Protein 6E1J (pdb70)

Organism: Brassica juncea (NCBI:txid3707)

Foldseek 3Di:
DQADDDDDQQDDPDQFAFAEEEACQAQQCPFVQQPFALVLLLVLLLLVVVLQHQEYAHYQQLPDVRSLVSLQVCQQPLLADAPVVRRGGHEYEYEAELDLSSLVSQCVRNVNGPHYEYEYEEAAAPVCCVPPVVHDLVVRLVSLLVSLLSSVVSPHQNYEYEHACLVRHDLVSVLVSVLSNVVSHHQEYEYENNVQPDDQVSLLVSLLSSCVRRPPSVRHAYEYKYAQQPHCQLSNRLSNVLSRHRYYYAYDLQRGYDRGTHHPLSNQVCCVQPCVPPNVNRHYPGQQLSNQVSNVSSCVRSVPDHDQPRPLHHVLLQADAAAVQLVVCVVPVVVPHSDQNSSNNDDCDPLNRYWYALRHDLVSLQSLVVVVVDDDDPVLSVQLVVVSNVVRVVPGTQDPVNSVVSSVD/DADDDDDQQDDPDQFAFAEEEECQAQQCQFVLQPFALVLLLVLLLLVVVQLHQEYAHYQQLPDPRSLQSLLVCLQPLLADADVPRRRGHEYEYEAELDLSSLVSQCVRNVSGPHYEYEYEEAAAPVCCVPPVVHDLVVRLVSLLVSLLSSVVSPDQNYEYEHACLVRHDLVSLLVSVLSNVVSHHQEYEYENNVQDDDQVSLLVSLLSSCVPHPPSVRHAYEYKYAQPPHCQLSNRVSNVLSRHRYYYAYDLQRGYDRGTHHPLSNQVCCVLPVVPPNVNRHYPGQQLSNQVSNVSSCVRSVPDHDQPRPLNHVLNQADEAAVQLQVCVVPVVVPHSDDNSSNNDDADPLRRYWYALRHDLVSLVSLVVVVPDDDDPVVSVVLVVVSNVVRVVPGTQDPVNSVVSVVD

Radius of gyration: 27.34 Å; Cα contacts (8 Å, |Δi|>4): 1871; chains: 2; bounding box: 65×73×79 Å

B-factor: mean 35.26, std 12.71, range [16.57, 109.98]

Secondary structure (DSSP, 8-state):
--SPPPPBTTB-SSTTB-EEEE-IIIIITTSTT----HHHHHHHHHHHHHTT-SEEE---GGG-HHHHHHHHHHHHTGGG--BTTTTB-PEEEEEEESSHHHHHHHHHHHTTSSSEEEEEEEE-SHHIIIIII---HHHHHHHHHHHHHHHHHHT--SEEEEEETGGGS-HHHHHHHHHHHHHHT-SEEEEEETT----HHHHHHHHHHHHHHSTTGGGSEEEEEEB-TTS-HHHHHHHHHHTT--EEEEBGGG--STT-B-BHHHHHHHHHHHHHHHSTT-B----GGGHHHHHHHHHHHH--PPPTT-TTTSTTTT-B-SHHHHHHHHH-GGGT--S-GGGGT----GGGGB-BSTT--HHHHHHHHHHTT----HHHHHHHHHHHHHHTTT-SSB-HHHHHHHHT-/-PPPP-BTTB-SSSSB-EEEE-TTTTGGGSTT----HHHHHHHHHHHHHHT-SEEE---GGG-HHHHHHHHHHHHTGGG---TTT---PEEEEEEESSHHHHHHHHHHHTTSSSEEEEEEEE-SHHIIIIII---HHHHHHHHHHHHHHHHHHT--SEEEEEETGGGS-HHHHHHHHHHHHHHT-SEEEEEETTS---HHHHHHHHHHHHHHSTTGGGSEEEEEEB-TTS-HHHHHHHHHHTT--EEEEBGGG--STT-B-BHHHHHHHHHHHHHHHSTT-B----GGGHHHHHHHHHHHH--PPPTT-TTTSTTTT-B-SHHHHHHHHH-GGGT--S-GGGGTPPPPTTTTB--STT--HHHHHHHHHHTT----HHHHHHHHHHHHHHHTT-SS--HHHHHHHHH-

Solvent-accessible surface area: 28974 Å² total; per-residue (Å²): 172,128,142,38,42,159,47,79,33,34,112,40,74,65,160,29,6,0,8,0,0,0,0,1,0,26,3,0,3,19,1,10,22,0,12,5,61,38,90,43,1,46,75,0,0,96,11,0,15,112,0,55,0,17,0,0,1,0,0,34,3,22,22,28,137,46,3,48,86,6,0,30,54,0,0,104,49,1,0,48,81,51,48,128,140,18,14,6,9,1,1,0,0,0,12,0,76,9,97,114,172,0,0,99,16,0,45,49,0,0,76,86,7,120,58,28,0,0,8,0,34,5,1,1,0,90,50,0,10,137,71,16,56,151,33,74,95,133,84,0,30,90,56,0,8,47,7,0,129,45,0,83,88,40,35,0,116,8,0,1,0,4,0,11,0,0,12,52,16,66,97,70,14,0,8,66,0,0,54,47,0,33,149,10,14,4,22,0,0,4,0,14,0,9,0,1,24,2,0,12,75,38,0,7,134,23,0,122,65,0,58,86,69,7,80,44,3,125,87,11,15,2,0,0,15,0,8,23,13,0,11,2,0,4,2,0,0,3,20,0,2,52,9,18,0,52,0,0,7,0,0,0,1,1,0,0,0,2,1,0,1,0,10,0,1,10,0,1,5,0,6,123,28,30,0,80,144,46,15,61,22,7,69,14,37,6,55,10,141,51,1,21,54,0,1,133,38,0,16,114,42,0,41,7,130,24,17,36,4,4,8,4,10,8,81,12,10,17,22,0,8,8,14,41,16,0,29,0,4,62,80,43,71,41,0,0,18,37,18,52,5,55,59,0,32,30,126,109,40,150,26,51,1,3,26,0,0,23,25,0,15,129,65,0,0,87,23,16,1,122,106,67,67,65,123,39,70,101,138,60,11,62,73,0,27,70,69,0,43,78,43,17,115,144,84,94,90,1,50,49,114,21,0,122,58,10,11,88,97,186,160,36,36,140,46,65,32,37,123,37,77,65,180,48,6,0,8,0,0,1,0,0,0,32,3,0,4,19,1,6,26,0,16,4,69,37,93,43,1,41,88,0,0,95,20,0,15,97,0,55,0,13,0,0,2,0,1,33,3,36,23,23,136,45,2,47,89,7,0,27,56,0,0,105,48,2,0,50,84,69,30,158,126,25,14,6,21,1,1,0,0,0,9,0,83,11,100,116,145,1,0,91,3,0,48,54,0,0,78,86,6,110,47,28,0,0,8,0,32,5,2,0,0,84,51,0,11,131,74,17,58,152,49,67,88,124,84,0,25,97,41,0,9,49,8,0,132,47,0,93,87,38,36,2,115,8,0,1,0,4,0,11,0,0,12,53,14,64,77,71,14,0,8,64,0,0,47,47,0,32,143,11,12,3,24,0,0,4,0,15,0,9,0,2,27,2,0,13,83,35,0,9,117,19,0,146,53,0,53,81,66,8,81,41,3,124,92,14,15,2,0,0,14,0,6,26,12,0,11,3,0,3,2,0,0,2,19,0,3,60,9,23,0,52,0,0,6,0,0,1,1,2,0,0,1,2,2,0,1,0,11,0,1,9,0,1,2,0,5,115,27,27,0,79,147,42,16,70,23,7,79,12,65,6,31,12,156,42,0,29,55,0,0,109,27,0,4,116,40,1,39,11,121,24,16,39,4,4,9,5,6,9,80,12,8,26,30,0,5,8,14,41,19,0,30,0,3,60,81,44,83,41,0,0,17,36,20,53,20,76,66,0,28,32,128,116,54,192,43,42,2,5,26,1,0,23,21,0,16,129,69,2,0,76,18,17,0,158,100,44,69,46,173,26,57,94,133,74,10,75,83,0,28,63,72,0,46,81,34,19,124,143,113,85,85,3,66,60,111,37,0,90,47,24,32,107,116

Sequence (817 aa):
VERWPEYIPNKLPDKNYVRVFDTTTLRDGEQSPGAALTPPQKIEIARQLAKLRVDIMEVGFPVSSEEEFETIQTIAKTVGNEVDEETGYIPVICVIARSKERDIKAAWESVVKYAKRPRIVIFTSTSDIHLKYKLKMTREEVVDMVASSSSIRFAKSLGFEEDIEFGCEDGGRSDKDYICTVFEEAIKAGATTLACPDTVGINMPHEYGKLVRYIKANTPGIDDVIFSAHCHNDLGVATANTIAGICAGARQVEVTINGIGERSGNAPLEEVVMALKCRGAFVMGGVYTRIDTRQIMATSKMVQEYTGLYVQPHKPIVGANCFVHESGIHQDGILKNRSTYEIISPEDVGVVKSQNSGIVLGKLSGRHAVKGRLKELGYEISDEKLNEVFSRFRDLTKQKKRVTDDDLKALVTCERWPEYIPNKLPDKNYVRVFDTTLRDGEQSPGAALTPPQKIEIARQLAKLRVDIMEVGFPVSSEEEFETIQTIAKTVGNEVDEETGYIPVICVIARSKERDIKAAWESVKYAKRPRIVIFTSTSDIHLKYKLKMTREEVVDMVASSSIRRFAKSLGFEDIEFGCEDGGRSDKDYICTVFEEAIKAGATTLACPDTVGINMPHEYGKLVRYIKANTPGIDDVIFSAHCHNDLGVATANTIAGICAGARQVEVTINGIGERSGNAPLEEVVMALKCRGAFVMGGVYTRIDTRQIMATSKMVQEYTGLYVQPHKPIVGANCFVHESGIHQDGILKNRSTYEIISPEDVGVVKSQNSGIVLGKLSGRHAVKGRLKELGYEISDEKLNEVFSRFRDLTKQKKRVTDDDLKALVTC

Nearest PDB structures (foldseek):
  6e1j-assembly1_B  TM=1.001E+00  e=9.977E-76  Brassica juncea
  3rmj-assembly1_B  TM=9.615E-01  e=4.723E-36  Neisseria meningitidis serogroup B
  3rmj-assembly1_A  TM=9.622E-01  e=1.003E-35  Neisseria meningitidis serogroup B
  3eeg-assembly1_B  TM=9.644E-01  e=7.511E-28  Cytophaga hutchinsonii ATCC 33406
  3eeg-assembly1_A  TM=9.611E-01  e=2.883E-27  Cytophaga hutchinsonii ATCC 33406

InterPro domains:
  IPR000891 Pyruvate carboxyltransferase [PF00682] (81-361)
  IPR000891 Pyruvate carboxyltransferase [PS50991] (81-355)
  IPR002034 Alpha-isopropylmalate/homocitrate synthase, conserved site [PS00815] (88-104)
  IPR002034 Alpha-isopropylmalate/homocitrate synthase, conserved site [PS00816] (285-298)
  IPR013785 Aldolase-type TIM barrel [G3DSA:3.20.20.70] (72-367)
  IPR050073 2-IPM synthase/homocitrate synthase-like [PTHR10277] (69-505)
  IPR054691 2-isopropylmalate synthase/homocitrate synthase, post-catalytic domain [PF22617] (375-459)

Structure (mmCIF, N/CA/C/O backbone):
data_6E1J
#
_entry.id   6E1J
#
_cell.length_a   71.749
_cell.length_b   90.277
_cell.length_c   93.975
_cell.angle_alpha   90.00
_cell.angle_beta   107.75
_cell.angle_gamma   90.00
#
_symmetry.space_group_name_H-M   'P 1 21 1'
#
loop_
_entity.id
_entity.type
_entity.pdbx_description
1 polymer '2-isopropylmalate synthase, A genome specific 1'
2 non-polymer 'MANGANESE (II) ION'
3 non-polymer '4-(METHYLSULFANYL)-2-OXOBUTANOIC ACID'
4 non-polymer 'COENZYME A'
5 water water
#
loop_
_atom_site.group_PDB
_atom_site.id
_atom_site.type_symbol
_atom_site.label_atom_id
_atom_site.label_alt_id
_atom_site.label_comp_id
_atom_site.label_asym_id
_atom_site.label_entity_id
_atom_site.label_seq_id
_atom_site.pdbx_PDB_ins_code
_atom_site.Cartn_x
_atom_site.Cartn_y
_atom_site.Cartn_z
_atom_site.occupancy
_atom_site.B_iso_or_equiv
_atom_site.auth_seq_id
_atom_site.auth_comp_id
_atom_site.auth_asym_id
_atom_site.auth_atom_id
_atom_site.pdbx_PDB_model_num
ATOM 1 N N . VAL A 1 64 ? 56.836 27.726 71.214 1.00 84.94 64 VAL A N 1
ATOM 2 C CA . VAL A 1 64 ? 55.510 28.328 71.318 1.00 83.46 64 VAL A CA 1
ATOM 3 C C . VAL A 1 64 ? 54.743 27.707 72.489 1.00 84.74 64 VAL A C 1
ATOM 4 O O . VAL A 1 64 ? 53.572 28.022 72.715 1.00 87.98 64 VAL A O 1
ATOM 8 N N . GLU A 1 65 ? 55.398 26.825 73.245 1.00 80.74 65 GLU A N 1
ATOM 9 C CA . GLU A 1 65 ? 54.750 26.308 74.442 1.00 71.86 65 GLU A CA 1
ATOM 10 C C . GLU A 1 65 ? 55.022 27.161 75.677 1.00 63.95 65 GLU A C 1
ATOM 11 O O . GLU A 1 65 ? 54.153 27.255 76.552 1.00 65.25 65 GLU A O 1
ATOM 17 N N . ARG A 1 66 ? 56.192 27.792 75.777 1.00 52.84 66 ARG A N 1
ATOM 18 C CA . ARG A 1 66 ? 56.462 28.665 76.910 1.00 44.38 66 ARG A CA 1
ATOM 19 C C . ARG A 1 66 ? 55.850 30.039 76.685 1.00 47.57 66 ARG A C 1
ATOM 20 O O . ARG A 1 66 ? 55.905 30.588 75.581 1.00 52.87 66 ARG A O 1
ATOM 28 N N . TRP A 1 67 ? 55.231 30.574 77.736 1.00 37.80 67 TRP A N 1
ATOM 29 C CA . TRP A 1 67 ? 54.728 31.931 77.691 1.00 33.78 67 TRP A CA 1
ATOM 30 C C . TRP A 1 67 ? 55.892 32.922 77.657 1.00 38.31 67 TRP A C 1
ATOM 31 O O . TRP A 1 67 ? 56.914 32.709 78.318 1.00 34.99 67 TRP A O 1
ATOM 42 N N . PRO A 1 68 ? 55.767 34.011 76.903 1.00 43.98 68 PRO A N 1
ATOM 43 C CA . PRO A 1 68 ? 56.834 35.016 76.864 1.00 49.17 68 PRO A CA 1
ATOM 44 C C . PRO A 1 68 ? 56.992 35.714 78.208 1.00 46.99 68 PRO A C 1
ATOM 45 O O . PRO A 1 68 ? 56.102 35.687 79.059 1.00 43.60 68 PRO A O 1
ATOM 49 N N . GLU A 1 69 ? 58.152 36.345 78.390 1.00 46.72 69 GLU A N 1
ATOM 50 C CA . GLU A 1 69 ? 58.352 37.203 79.550 1.00 48.15 69 GLU A CA 1
ATOM 51 C C . GLU A 1 69 ? 57.352 38.357 79.527 1.00 41.77 69 GLU A C 1
ATOM 52 O O . GLU A 1 69 ? 56.983 38.875 78.467 1.00 33.12 69 GLU A O 1
ATOM 58 N N . TYR A 1 70 ? 56.893 38.753 80.705 1.00 31.08 70 TYR A N 1
ATOM 59 C CA . TYR A 1 70 ? 55.849 39.761 80.803 1.00 25.50 70 TYR A CA 1
ATOM 60 C C . TYR A 1 70 ? 56.488 41.134 80.980 1.00 31.92 70 TYR A C 1
ATOM 61 O O . TYR A 1 70 ? 57.246 41.365 81.932 1.00 31.60 70 TYR A O 1
ATOM 70 N N . ILE A 1 71 ? 56.206 42.028 80.044 1.00 24.63 71 ILE A N 1
ATOM 71 C CA . ILE A 1 71 ? 56.618 43.422 80.139 1.00 25.83 71 ILE A CA 1
ATOM 72 C C . ILE A 1 71 ? 55.333 44.222 79.984 1.00 33.04 71 ILE A C 1
ATOM 73 O O . ILE A 1 71 ? 54.573 43.977 79.035 1.00 26.15 71 ILE A O 1
ATOM 78 N N . PRO A 1 72 ? 55.019 45.138 80.902 1.00 32.10 72 PRO A N 1
ATOM 79 C CA . PRO A 1 72 ? 53.699 45.803 80.848 1.00 28.79 72 PRO A CA 1
ATOM 80 C C . PRO A 1 72 ? 53.372 46.446 79.507 1.00 30.54 72 PRO A C 1
ATOM 81 O O . PRO A 1 72 ? 52.257 46.259 79.001 1.00 28.97 72 PRO A O 1
ATOM 85 N N . ASN A 1 73 ? 54.309 47.167 78.895 1.00 27.67 73 ASN A N 1
ATOM 86 C CA . ASN A 1 73 ? 53.995 47.967 77.716 1.00 33.11 73 ASN A CA 1
ATOM 87 C C . ASN A 1 73 ? 54.423 47.339 76.395 1.00 38.15 73 ASN A C 1
ATOM 88 O O . ASN A 1 73 ? 54.232 47.978 75.355 1.00 37.51 73 ASN A O 1
ATOM 93 N N . LYS A 1 74 ? 55.008 46.130 76.395 1.00 31.03 74 LYS A N 1
ATOM 94 C CA . LYS A 1 74 ? 55.495 45.510 75.167 1.00 31.97 74 LYS A CA 1
ATOM 95 C C . LYS A 1 74 ? 54.975 44.082 75.038 1.00 35.24 74 LYS A C 1
ATOM 96 O O . LYS A 1 74 ? 54.636 43.426 76.023 1.00 36.33 74 LYS A O 1
ATOM 102 N N . LEU A 1 75 ? 54.943 43.596 73.802 1.00 30.87 75 LEU A N 1
ATOM 103 C CA . LEU A 1 75 ? 54.541 42.238 73.476 1.00 30.93 75 LEU A CA 1
ATOM 104 C C . LEU A 1 75 ? 55.642 41.558 72.668 1.00 35.42 75 LEU A C 1
ATOM 105 O O . LEU A 1 75 ? 56.465 42.232 72.034 1.00 28.67 75 LEU A O 1
ATOM 110 N N . PRO A 1 76 ? 55.711 40.224 72.687 1.00 34.59 76 PRO A N 1
ATOM 111 C CA . PRO A 1 76 ? 56.859 39.550 72.057 1.00 32.27 76 PRO A CA 1
ATOM 112 C C . PRO A 1 76 ? 56.796 39.520 70.541 1.00 33.91 76 PRO A C 1
ATOM 113 O O . PRO A 1 76 ? 57.822 39.257 69.910 1.00 39.61 76 PRO A O 1
ATOM 117 N N . ASP A 1 77 ? 55.637 39.757 69.931 1.00 34.30 77 ASP A N 1
ATOM 118 C CA . ASP A 1 77 ? 55.553 39.824 68.477 1.00 34.40 77 ASP A CA 1
ATOM 119 C C . ASP A 1 77 ? 54.329 40.647 68.106 1.00 30.11 77 ASP A C 1
ATOM 120 O O . ASP A 1 77 ? 53.504 40.977 68.954 1.00 27.00 77 ASP A O 1
ATOM 125 N N . LYS A 1 78 ? 54.211 40.955 66.813 1.00 39.37 78 LYS A N 1
ATOM 126 C CA . LYS A 1 78 ? 53.161 41.841 66.316 1.00 36.45 78 LYS A CA 1
ATOM 127 C C . LYS A 1 78 ? 51.768 41.207 66.332 1.00 36.98 78 LYS A C 1
ATOM 128 O O . LYS A 1 78 ? 50.786 41.919 66.081 1.00 37.22 78 LYS A O 1
ATOM 134 N N . ASN A 1 79 ? 51.649 39.905 66.627 1.00 31.11 79 ASN A N 1
ATOM 135 C CA . ASN A 1 79 ? 50.378 39.195 66.508 1.00 30.86 79 ASN A CA 1
ATOM 136 C C . ASN A 1 79 ? 49.788 38.736 67.837 1.00 25.87 79 ASN A C 1
ATOM 137 O O . ASN A 1 79 ? 48.607 38.376 67.875 1.00 28.18 79 ASN A O 1
ATOM 142 N N . TYR A 1 80 ? 50.563 38.744 68.918 1.00 29.44 80 TYR A N 1
ATOM 143 C CA . TYR A 1 80 ? 50.053 38.367 70.231 1.00 25.20 80 TYR A CA 1
ATOM 144 C C . TYR A 1 80 ? 48.967 39.337 70.690 1.00 24.65 80 TYR A C 1
ATOM 145 O O . TYR A 1 80 ? 49.171 40.557 70.709 1.00 26.40 80 TYR A O 1
ATOM 154 N N . VAL A 1 81 ? 47.822 38.788 71.097 1.00 25.47 81 VAL A N 1
ATOM 155 C CA . VAL A 1 81 ? 46.710 39.562 71.642 1.00 23.07 81 VAL A CA 1
ATOM 156 C C . VAL A 1 81 ? 46.495 39.113 73.080 1.00 27.68 81 VAL A C 1
ATOM 157 O O . VAL A 1 81 ? 46.202 37.936 73.329 1.00 29.21 81 VAL A O 1
ATOM 161 N N . ARG A 1 82 ? 46.678 40.040 74.023 1.00 25.48 82 ARG A N 1
ATOM 162 C CA . ARG A 1 82 ? 46.448 39.758 75.433 1.00 23.23 82 ARG A CA 1
ATOM 163 C C . ARG A 1 82 ? 44.959 39.647 75.697 1.00 23.57 82 ARG A C 1
ATOM 164 O O . ARG A 1 82 ? 44.176 40.486 75.243 1.00 20.19 82 ARG A O 1
ATOM 172 N N . VAL A 1 83 ? 44.556 38.617 76.429 1.00 22.72 83 VAL A N 1
ATOM 173 C CA . VAL A 1 83 ? 43.163 38.469 76.828 1.00 22.87 83 VAL A CA 1
ATOM 174 C C . VAL A 1 83 ? 43.022 38.934 78.273 1.00 23.58 83 VAL A C 1
ATOM 175 O O . VAL A 1 83 ? 43.644 38.385 79.189 1.00 25.42 83 VAL A O 1
ATOM 179 N N . PHE A 1 84 ? 42.191 39.938 78.457 1.00 22.92 84 PHE A N 1
ATOM 180 C CA . PHE A 1 84 ? 41.933 40.617 79.723 1.00 21.74 84 PHE A CA 1
ATOM 181 C C . PHE A 1 84 ? 40.506 40.240 80.130 1.00 19.04 84 PHE A C 1
ATOM 182 O O . PHE A 1 84 ? 39.534 40.769 79.581 1.00 23.01 84 PHE A O 1
ATOM 190 N N . ASP A 1 85 ? 40.361 39.285 81.042 1.00 18.51 85 ASP A N 1
ATOM 191 C CA . ASP A 1 85 ? 39.027 38.883 81.473 1.00 19.42 85 ASP A CA 1
ATOM 192 C C . ASP A 1 85 ? 38.563 39.773 82.620 1.00 23.66 85 ASP A C 1
ATOM 193 O O . ASP A 1 85 ? 39.281 39.949 83.615 1.00 24.90 85 ASP A O 1
ATOM 198 N N . THR A 1 86 ? 37.353 40.315 82.487 1.00 20.95 86 THR A N 1
ATOM 199 C CA A THR A 1 86 ? 36.798 41.140 83.552 0.76 24.30 86 THR A CA 1
ATOM 200 C CA B THR A 1 86 ? 36.721 41.189 83.469 0.24 24.05 86 THR A CA 1
ATOM 201 C C . THR A 1 86 ? 35.479 40.552 84.055 1.00 26.32 86 THR A C 1
ATOM 202 O O . THR A 1 86 ? 34.589 41.273 84.520 1.00 25.87 86 THR A O 1
ATOM 209 N N . THR A 1 87 ? 35.377 39.222 83.985 1.00 26.21 87 THR A N 1
ATOM 210 C CA . THR A 1 87 ? 34.203 38.529 84.496 1.00 26.96 87 THR A CA 1
ATOM 211 C C . THR A 1 87 ? 33.958 38.878 85.952 1.00 28.98 87 THR A C 1
ATOM 212 O O . THR A 1 87 ? 32.811 39.087 86.361 1.00 29.31 87 THR A O 1
ATOM 216 N N . LEU A 1 88 ? 35.027 38.965 86.747 1.00 22.47 88 LEU A N 1
ATOM 217 C CA . LEU A 1 88 ? 34.890 39.183 88.175 1.00 26.67 88 LEU A CA 1
ATOM 218 C C . LEU A 1 88 ? 34.748 40.651 88.547 1.00 31.55 88 LEU A C 1
ATOM 219 O O . LEU A 1 88 ? 34.737 40.972 89.745 1.00 27.48 88 LEU A O 1
ATOM 224 N N . ARG A 1 89 ? 34.646 41.553 87.574 1.00 32.06 89 ARG A N 1
ATOM 225 C CA . ARG A 1 89 ? 34.380 42.936 87.941 1.00 26.44 89 ARG A CA 1
ATOM 226 C C . ARG A 1 89 ? 33.331 43.546 87.009 1.00 24.73 89 ARG A C 1
ATOM 227 O O . ARG A 1 89 ? 32.215 43.801 87.465 1.00 27.21 89 ARG A O 1
ATOM 235 N N . ASP A 1 90 ? 33.611 43.749 85.716 1.00 21.89 90 ASP A N 1
ATOM 236 C CA . ASP A 1 90 ? 32.553 44.261 84.847 1.00 24.49 90 ASP A CA 1
ATOM 237 C C . ASP A 1 90 ? 31.438 43.231 84.716 1.00 26.12 90 ASP A C 1
ATOM 238 O O . ASP A 1 90 ? 30.256 43.583 84.684 1.00 24.82 90 ASP A O 1
ATOM 243 N N . GLY A 1 91 ? 31.791 41.945 84.692 1.00 22.85 91 GLY A N 1
ATOM 244 C CA . GLY A 1 91 ? 30.762 40.918 84.590 1.00 22.47 91 GLY A CA 1
ATOM 245 C C . GLY A 1 91 ? 29.883 40.860 85.824 1.00 27.18 91 GLY A C 1
ATOM 246 O O . GLY A 1 91 ? 28.659 40.738 85.723 1.00 23.85 91 GLY A O 1
ATOM 247 N N . GLU A 1 92 ? 30.491 40.974 87.004 1.00 24.56 92 GLU A N 1
ATOM 248 C CA . GLU A 1 92 ? 29.718 40.933 88.236 1.00 22.90 92 GLU A CA 1
ATOM 249 C C . GLU A 1 92 ? 28.744 42.110 88.342 1.00 27.33 92 GLU A C 1
ATOM 250 O O . GLU A 1 92 ? 27.711 42.001 89.010 1.00 26.50 92 GLU A O 1
ATOM 256 N N . GLN A 1 93 ? 29.043 43.237 87.696 1.00 26.13 93 GLN A N 1
ATOM 257 C CA . GLN A 1 93 ? 28.121 44.370 87.675 1.00 24.34 93 GLN A CA 1
ATOM 258 C C . GLN A 1 93 ? 26.814 44.073 86.941 1.00 29.53 93 GLN A C 1
ATOM 259 O O . GLN A 1 93 ? 25.940 44.952 86.910 1.00 28.50 93 GLN A O 1
ATOM 265 N N . SER A 1 94 ? 26.655 42.895 86.335 1.00 27.56 94 SER A N 1
ATOM 266 C CA . SER A 1 94 ? 25.362 42.536 85.760 1.00 31.07 94 SER A CA 1
ATOM 267 C C . SER A 1 94 ? 24.305 42.553 86.855 1.00 30.86 94 SER A C 1
ATOM 268 O O . SER A 1 94 ? 24.558 42.040 87.955 1.00 31.11 94 SER A O 1
ATOM 271 N N . PRO A 1 95 ? 23.121 43.141 86.611 1.00 25.77 95 PRO A N 1
ATOM 272 C CA . PRO A 1 95 ? 22.043 43.023 87.594 1.00 27.39 95 PRO A CA 1
ATOM 273 C C . PRO A 1 95 ? 21.819 41.572 87.984 1.00 30.14 95 PRO A C 1
ATOM 274 O O . PRO A 1 95 ? 21.600 40.720 87.117 1.00 28.97 95 PRO A O 1
ATOM 278 N N . GLY A 1 96 ? 21.936 41.277 89.279 1.00 26.76 96 GLY A N 1
ATOM 279 C CA . GLY A 1 96 ? 21.705 39.951 89.798 1.00 23.11 96 GLY A CA 1
ATOM 280 C C . GLY A 1 96 ? 22.901 39.019 89.799 1.00 29.32 96 GLY A C 1
ATOM 281 O O . GLY A 1 96 ? 22.751 37.862 90.200 1.00 38.54 96 GLY A O 1
ATOM 282 N N . ALA A 1 97 ? 24.078 39.466 89.363 1.00 25.23 97 ALA A N 1
ATOM 283 C CA . ALA A 1 97 ? 25.217 38.570 89.211 1.00 27.26 97 ALA A CA 1
ATOM 284 C C . ALA A 1 97 ? 26.205 38.622 90.379 1.00 30.73 97 ALA A C 1
ATOM 285 O O . ALA A 1 97 ? 27.271 38.002 90.296 1.00 36.30 97 ALA A O 1
ATOM 287 N N . ALA A 1 98 ? 25.876 39.320 91.465 1.00 26.93 98 ALA A N 1
ATOM 288 C CA . ALA A 1 98 ? 26.818 39.486 92.573 1.00 32.30 98 ALA A CA 1
ATOM 289 C C . ALA A 1 98 ? 27.270 38.138 93.135 1.00 32.85 98 ALA A C 1
ATOM 290 O O . ALA A 1 98 ? 26.470 37.219 93.316 1.00 36.81 98 ALA A O 1
ATOM 292 N N . LEU A 1 99 ? 28.565 38.022 93.418 1.00 32.11 99 LEU A N 1
ATOM 293 C CA . LEU A 1 99 ? 29.186 36.754 93.785 1.00 30.97 99 LEU A CA 1
ATOM 294 C C . LEU A 1 99 ? 29.694 36.798 95.217 1.00 30.72 99 LEU A C 1
ATOM 295 O O . LEU A 1 99 ? 30.108 37.850 95.709 1.00 27.18 99 LEU A O 1
ATOM 300 N N . THR A 1 100 ? 29.686 35.639 95.881 1.00 29.67 100 THR A N 1
ATOM 301 C CA . THR A 1 100 ? 30.308 35.524 97.193 1.00 27.88 100 THR A CA 1
ATOM 302 C C . THR A 1 100 ? 31.830 35.453 97.060 1.00 33.76 100 THR A C 1
ATOM 303 O O . THR A 1 100 ? 32.350 35.166 95.979 1.00 33.71 100 THR A O 1
ATOM 307 N N . PRO A 1 101 ? 32.573 35.706 98.142 1.00 32.50 101 PRO A N 1
ATOM 308 C CA . PRO A 1 101 ? 34.040 35.621 98.065 1.00 25.63 101 PRO A CA 1
ATOM 309 C C . PRO A 1 101 ? 34.516 34.241 97.634 1.00 26.01 101 PRO A C 1
ATOM 310 O O . PRO A 1 101 ? 35.380 34.153 96.747 1.00 24.99 101 PRO A O 1
ATOM 314 N N . PRO A 1 102 ? 33.993 33.137 98.197 1.00 25.64 102 PRO A N 1
ATOM 315 C CA . PRO A 1 102 ? 34.449 31.831 97.688 1.00 29.22 102 PRO A CA 1
ATOM 316 C C . PRO A 1 102 ? 34.087 31.612 96.234 1.00 31.32 102 PRO A C 1
ATOM 317 O O . PRO A 1 102 ? 34.842 30.938 95.526 1.00 34.21 102 PRO A O 1
ATOM 321 N N . GLN A 1 103 ? 32.975 32.174 95.751 1.00 27.94 103 GLN A N 1
ATOM 322 C CA . GLN A 1 103 ? 32.680 32.049 94.322 1.00 32.75 103 GLN A CA 1
ATOM 323 C C . GLN A 1 103 ? 33.690 32.820 93.480 1.00 27.10 103 GLN A C 1
ATOM 324 O O . GLN A 1 103 ? 34.188 32.301 92.473 1.00 22.48 103 GLN A O 1
ATOM 330 N N . LYS A 1 104 ? 34.021 34.050 93.888 1.00 27.94 104 LYS A N 1
ATOM 331 C CA . LYS A 1 104 ? 35.039 34.825 93.179 1.00 28.37 104 LYS A CA 1
ATOM 332 C C . LYS A 1 104 ? 36.370 34.086 93.146 1.00 28.62 104 LYS A C 1
ATOM 333 O O . LYS A 1 104 ? 36.998 33.957 92.092 1.00 31.58 104 LYS A O 1
ATOM 339 N N . ILE A 1 105 ? 36.824 33.608 94.306 1.00 33.40 105 ILE A N 1
ATOM 340 C CA . ILE A 1 105 ? 38.116 32.937 94.376 1.00 30.89 105 ILE A CA 1
ATOM 341 C C . ILE A 1 105 ? 38.131 31.727 93.449 1.00 32.23 105 ILE A C 1
ATOM 342 O O . ILE A 1 105 ? 39.074 31.523 92.670 1.00 24.79 105 ILE A O 1
ATOM 347 N N . GLU A 1 106 ? 37.065 30.923 93.489 1.00 25.35 106 GLU A N 1
ATOM 348 C CA . GLU A 1 106 ? 37.043 29.728 92.656 1.00 28.07 106 GLU A CA 1
ATOM 349 C C . GLU A 1 106 ? 37.035 30.085 91.174 1.00 30.92 106 GLU A C 1
ATOM 350 O O . GLU A 1 106 ? 37.690 29.415 90.362 1.00 26.27 106 GLU A O 1
ATOM 356 N N . ILE A 1 107 ? 36.307 31.141 90.799 1.00 26.26 107 ILE A N 1
ATOM 357 C CA . ILE A 1 107 ? 36.305 31.561 89.401 1.00 20.71 107 ILE A CA 1
ATOM 358 C C . ILE A 1 107 ? 37.684 32.081 88.997 1.00 27.58 107 ILE A C 1
ATOM 359 O O . ILE A 1 107 ? 38.165 31.816 87.885 1.00 25.74 107 ILE A O 1
ATOM 364 N N . ALA A 1 108 ? 38.356 32.809 89.897 1.00 25.14 108 ALA A N 1
ATOM 365 C CA . ALA A 1 108 ? 39.706 33.282 89.594 1.00 28.30 108 ALA A CA 1
ATOM 366 C C . ALA A 1 108 ? 40.648 32.111 89.329 1.00 26.30 108 ALA A C 1
ATOM 367 O O . ALA A 1 108 ? 41.435 32.129 88.375 1.00 25.55 108 ALA A O 1
ATOM 369 N N . ARG A 1 109 ? 40.569 31.077 90.157 1.00 23.49 109 ARG A N 1
ATOM 370 C CA . ARG A 1 109 ? 41.418 29.911 89.954 1.00 27.47 109 ARG A CA 1
ATOM 371 C C . ARG A 1 109 ? 41.101 29.251 88.621 1.00 31.28 109 ARG A C 1
ATOM 372 O O . ARG A 1 109 ? 42.008 28.788 87.915 1.00 31.43 109 ARG A O 1
ATOM 380 N N . GLN A 1 110 ? 39.820 29.246 88.235 1.00 26.83 110 GLN A N 1
ATOM 381 C CA . GLN A 1 110 ? 39.443 28.652 86.957 1.00 29.30 110 GLN A CA 1
ATOM 382 C C . GLN A 1 110 ? 39.892 29.521 85.787 1.00 31.01 110 GLN A C 1
ATOM 383 O O . GLN A 1 110 ? 40.283 28.990 84.737 1.00 26.30 110 GLN A O 1
ATOM 389 N N . LEU A 1 111 ? 39.856 30.850 85.947 1.00 28.20 111 LEU A N 1
ATOM 390 C CA . LEU A 1 111 ? 40.358 31.723 84.890 1.00 26.65 111 LEU A CA 1
ATOM 391 C C . LEU A 1 111 ? 41.845 31.509 84.662 1.00 30.52 111 LEU A C 1
ATOM 392 O O . LEU A 1 111 ? 42.327 31.661 83.532 1.00 25.36 111 LEU A O 1
ATOM 397 N N . ALA A 1 112 ? 42.588 31.141 85.712 1.00 26.27 112 ALA A N 1
ATOM 398 C CA . ALA A 1 112 ? 44.005 30.869 85.522 1.00 24.20 112 ALA A CA 1
ATOM 399 C C . ALA A 1 112 ? 44.203 29.596 84.703 1.00 24.14 112 ALA A C 1
ATOM 400 O O . ALA A 1 112 ? 45.106 29.528 83.860 1.00 24.78 112 ALA A O 1
ATOM 402 N N . LYS A 1 113 ? 43.348 28.592 84.912 1.00 23.37 113 LYS A N 1
ATOM 403 C CA . LYS A 1 113 ? 43.385 27.393 84.070 1.00 27.04 113 LYS A CA 1
ATOM 404 C C . LYS A 1 113 ? 42.975 27.702 82.636 1.00 23.01 113 LYS A C 1
ATOM 405 O O . LYS A 1 113 ? 43.461 27.063 81.700 1.00 23.44 113 LYS A O 1
ATOM 411 N N . LEU A 1 114 ? 42.051 28.634 82.442 1.00 25.14 114 LEU A N 1
ATOM 412 C CA . LEU A 1 114 ? 41.743 29.066 81.088 1.00 23.44 114 LEU A CA 1
ATOM 413 C C . LEU A 1 114 ? 42.917 29.795 80.431 1.00 27.00 114 LEU A C 1
ATOM 414 O O . LEU A 1 114 ? 42.894 29.989 79.209 1.00 29.12 114 LEU A O 1
ATOM 419 N N . ARG A 1 115 ? 43.929 30.195 81.219 1.00 24.79 115 ARG A N 1
ATOM 420 C CA . ARG A 1 115 ? 45.142 30.896 80.768 1.00 24.95 115 ARG A CA 1
ATOM 421 C C . ARG A 1 115 ? 44.871 32.320 80.277 1.00 26.38 115 ARG A C 1
ATOM 422 O O . ARG A 1 115 ? 45.526 32.784 79.345 1.00 23.28 115 ARG A O 1
ATOM 430 N N . VAL A 1 116 ? 43.924 33.044 80.882 1.00 20.66 116 VAL A N 1
ATOM 431 C CA . VAL A 1 116 ? 43.781 34.461 80.553 1.00 18.56 116 VAL A CA 1
ATOM 432 C C . VAL A 1 116 ? 45.102 35.158 80.875 1.00 30.78 116 VAL A C 1
ATOM 433 O O . VAL A 1 116 ? 45.850 34.733 81.765 1.00 28.13 116 VAL A O 1
ATOM 437 N N . ASP A 1 117 ? 45.417 36.223 80.124 1.00 23.52 117 ASP A N 1
ATOM 438 C CA . ASP A 1 117 ? 46.659 36.931 80.411 1.00 22.87 117 ASP A CA 1
ATOM 439 C C . ASP A 1 117 ? 46.505 37.815 81.637 1.00 26.37 117 ASP A C 1
ATOM 440 O O . ASP A 1 117 ? 47.430 37.932 82.454 1.00 24.59 117 ASP A O 1
ATOM 445 N N . ILE A 1 118 ? 45.343 38.435 81.778 1.00 24.82 118 ILE A N 1
ATOM 446 C CA . ILE A 1 118 ? 45.031 39.311 82.902 1.00 25.76 118 ILE A CA 1
ATOM 447 C C . ILE A 1 118 ? 43.628 38.956 83.370 1.00 26.71 118 ILE A C 1
ATOM 448 O O . ILE A 1 118 ? 42.742 38.704 82.547 1.00 25.93 118 ILE A O 1
ATOM 453 N N . MET A 1 119 ? 43.418 38.917 84.681 1.00 22.44 119 MET A N 1
ATOM 454 C CA . MET A 1 119 ? 42.065 38.845 85.226 1.00 23.74 119 MET A CA 1
ATOM 455 C C . MET A 1 119 ? 41.853 40.074 86.095 1.00 27.39 119 MET A C 1
ATOM 456 O O . MET A 1 119 ? 42.673 40.370 86.974 1.00 27.46 119 MET A O 1
ATOM 461 N N . GLU A 1 120 ? 40.793 40.825 85.810 1.00 20.27 120 GLU A N 1
ATOM 462 C CA . GLU A 1 120 ? 40.415 41.965 86.639 1.00 26.68 120 GLU A CA 1
ATOM 463 C C . GLU A 1 120 ? 39.431 41.440 87.676 1.00 28.27 120 GLU A C 1
ATOM 464 O O . GLU A 1 120 ? 38.344 40.976 87.318 1.00 26.00 120 GLU A O 1
ATOM 470 N N . VAL A 1 121 ? 39.814 41.465 88.960 1.00 24.45 121 VAL A N 1
ATOM 471 C CA . VAL A 1 121 ? 39.091 40.653 89.942 1.00 22.35 121 VAL A CA 1
ATOM 472 C C . VAL A 1 121 ? 38.166 41.462 90.839 1.00 26.59 121 VAL A C 1
ATOM 473 O O . VAL A 1 121 ? 37.489 40.872 91.688 1.00 28.10 121 VAL A O 1
ATOM 477 N N . GLY A 1 122 ? 38.088 42.768 90.681 1.00 24.94 122 GLY A N 1
ATOM 478 C CA . GLY A 1 122 ? 37.120 43.514 91.451 1.00 24.30 122 GLY A CA 1
ATOM 479 C C . GLY A 1 122 ? 37.502 44.974 91.605 1.00 24.33 122 GLY A C 1
ATOM 480 O O . GLY A 1 122 ? 38.451 45.468 90.996 1.00 23.85 122 GLY A O 1
ATOM 481 N N . PHE A 1 123 ? 36.734 45.641 92.465 1.00 26.17 123 PHE A N 1
ATOM 482 C CA . PHE A 1 123 ? 36.742 47.091 92.665 1.00 30.78 123 PHE A CA 1
ATOM 483 C C . PHE A 1 123 ? 37.027 47.323 94.145 1.00 30.88 123 PHE A C 1
ATOM 484 O O . PHE A 1 123 ? 36.090 47.466 94.945 1.00 31.46 123 PHE A O 1
ATOM 492 N N . PRO A 1 124 ? 38.302 47.374 94.554 1.00 24.15 124 PRO A N 1
ATOM 493 C CA . PRO A 1 124 ? 38.616 47.233 95.991 1.00 29.69 124 PRO A CA 1
ATOM 494 C C . PRO A 1 124 ? 38.091 48.355 96.876 1.00 29.00 124 PRO A C 1
ATOM 495 O O . PRO A 1 124 ? 37.828 48.114 98.059 1.00 30.42 124 PRO A O 1
ATOM 499 N N . VAL A 1 125 ? 37.906 49.571 96.362 1.00 29.33 125 VAL A N 1
ATOM 500 C CA . VAL A 1 125 ? 37.355 50.603 97.229 1.00 28.03 125 VAL A CA 1
ATOM 501 C C . VAL A 1 125 ? 35.899 50.315 97.566 1.00 31.09 125 VAL A C 1
ATOM 502 O O . VAL A 1 125 ? 35.363 50.891 98.519 1.00 31.72 125 VAL A O 1
ATOM 506 N N . SER A 1 126 ? 35.260 49.402 96.829 1.00 32.69 126 SER A N 1
ATOM 507 C CA . SER A 1 126 ? 33.810 49.252 96.900 1.00 31.44 126 SER A CA 1
ATOM 508 C C . SER A 1 126 ? 33.341 48.813 98.284 1.00 29.66 126 SER A C 1
ATOM 509 O O . SER A 1 126 ? 32.305 49.279 98.770 1.00 27.22 126 SER A O 1
ATOM 512 N N . SER A 1 127 ? 34.066 47.901 98.922 1.00 32.04 127 SER A N 1
ATOM 513 C CA . SER A 1 127 ? 33.638 47.399 100.219 1.00 27.75 127 SER A CA 1
ATOM 514 C C . SER A 1 127 ? 34.811 46.696 100.872 1.00 29.55 127 SER A C 1
ATOM 515 O O . SER A 1 127 ? 35.771 46.305 100.202 1.00 31.98 127 SER A O 1
ATOM 518 N N . GLU A 1 128 ? 34.721 46.534 102.192 1.00 23.76 128 GLU A N 1
ATOM 519 C CA . GLU A 1 128 ? 35.744 45.768 102.888 1.00 28.04 128 GLU A CA 1
ATOM 520 C C . GLU A 1 128 ? 35.782 44.328 102.378 1.00 33.15 128 GLU A C 1
ATOM 521 O O . GLU A 1 128 ? 36.860 43.751 102.212 1.00 38.84 128 GLU A O 1
ATOM 527 N N . GLU A 1 129 ? 34.618 43.749 102.071 1.00 32.94 129 GLU A N 1
ATOM 528 C CA . GLU A 1 129 ? 34.589 42.369 101.592 1.00 35.82 129 GLU A CA 1
ATOM 529 C C . GLU A 1 129 ? 35.293 42.229 100.245 1.00 36.78 129 GLU A C 1
ATOM 530 O O . GLU A 1 129 ? 36.042 41.266 100.020 1.00 37.43 129 GLU A O 1
ATOM 536 N N . GLU A 1 130 ? 35.050 43.167 99.328 1.00 32.69 130 GLU A N 1
ATOM 537 C CA . GLU A 1 130 ? 35.742 43.124 98.046 1.00 32.89 130 GLU A CA 1
ATOM 538 C C . GLU A 1 130 ? 37.247 43.263 98.247 1.00 30.08 130 GLU A C 1
ATOM 539 O O . GLU A 1 130 ? 38.035 42.527 97.641 1.00 29.51 130 GLU A O 1
ATOM 545 N N . PHE A 1 131 ? 37.655 44.178 99.129 1.00 24.55 131 PHE A N 1
ATOM 546 C CA . PHE A 1 131 ? 39.068 44.371 99.439 1.00 27.33 131 PHE A CA 1
ATOM 547 C C . PHE A 1 131 ? 39.725 43.067 99.891 1.00 27.72 131 PHE A C 1
ATOM 548 O O . PHE A 1 131 ? 40.806 42.701 99.408 1.00 24.17 131 PHE A O 1
ATOM 556 N N . GLU A 1 132 ? 39.084 42.347 100.809 1.00 22.32 132 GLU A N 1
ATOM 557 C CA . GLU A 1 132 ? 39.689 41.130 101.354 1.00 28.66 132 GLU A CA 1
ATOM 558 C C . GLU A 1 132 ? 39.710 40.003 100.324 1.00 28.64 132 GLU A C 1
ATOM 559 O O . GLU A 1 132 ? 40.671 39.224 100.263 1.00 27.76 132 GLU A O 1
ATOM 565 N N . THR A 1 133 ? 38.642 39.878 99.530 1.00 27.39 133 THR A N 1
ATOM 566 C CA . THR A 1 133 ? 38.618 38.856 98.492 1.00 22.72 133 THR A CA 1
ATOM 567 C C . THR A 1 133 ? 39.760 39.063 97.513 1.00 26.16 133 THR A C 1
ATOM 568 O O . THR A 1 133 ? 40.469 38.112 97.154 1.00 27.10 133 THR A O 1
ATOM 572 N N . ILE A 1 134 ? 39.980 40.316 97.114 1.00 23.42 134 ILE A N 1
ATOM 573 C CA . ILE A 1 134 ? 41.039 40.644 96.165 1.00 21.29 134 ILE A CA 1
ATOM 574 C C . ILE A 1 134 ? 42.404 40.321 96.749 1.00 26.56 134 ILE A C 1
ATOM 575 O O . ILE A 1 134 ? 43.259 39.738 96.071 1.00 28.45 134 ILE A O 1
ATOM 580 N N . GLN A 1 135 ? 42.631 40.689 98.016 1.00 23.21 135 GLN A N 1
ATOM 581 C CA . GLN A 1 135 ? 43.872 40.314 98.685 1.00 29.97 135 GLN A CA 1
ATOM 582 C C . GLN A 1 135 ? 44.108 38.807 98.616 1.00 30.01 135 GLN A C 1
ATOM 583 O O . GLN A 1 135 ? 45.208 38.356 98.276 1.00 29.79 135 GLN A O 1
ATOM 589 N N . THR A 1 136 ? 43.089 38.009 98.953 1.00 28.03 136 THR A N 1
ATOM 590 C CA . THR A 1 136 ? 43.259 36.557 98.920 1.00 29.75 136 THR A CA 1
ATOM 591 C C . THR A 1 136 ? 43.642 36.090 97.527 1.00 28.31 136 THR A C 1
ATOM 592 O O . THR A 1 136 ? 44.602 35.330 97.358 1.00 29.61 136 THR A O 1
ATOM 596 N N . ILE A 1 137 ? 42.894 36.531 96.511 1.00 25.16 137 ILE A N 1
ATOM 597 C CA . ILE A 1 137 ? 43.217 36.127 95.148 1.00 24.11 137 ILE A CA 1
ATOM 598 C C . ILE A 1 137 ? 44.645 36.524 94.803 1.00 26.98 137 ILE A C 1
ATOM 599 O O . ILE A 1 137 ? 45.407 35.730 94.239 1.00 28.21 137 ILE A O 1
ATOM 604 N N . ALA A 1 138 ? 45.031 37.757 95.137 1.00 24.19 138 ALA A N 1
ATOM 605 C CA . ALA A 1 138 ? 46.364 38.218 94.776 1.00 27.55 138 ALA A CA 1
ATOM 606 C C . ALA A 1 138 ? 47.430 37.403 95.494 1.00 30.09 138 ALA A C 1
ATOM 607 O O . ALA A 1 138 ? 48.467 37.074 94.905 1.00 25.52 138 ALA A O 1
ATOM 609 N N . LYS A 1 139 ? 47.171 37.023 96.750 1.00 28.83 139 LYS A N 1
ATOM 610 C CA . LYS A 1 139 ? 48.156 36.249 97.508 1.00 33.15 139 LYS A CA 1
ATOM 611 C C . LYS A 1 139 ? 48.253 34.810 97.023 1.00 36.17 139 LYS A C 1
ATOM 612 O O . LYS A 1 139 ? 49.302 34.176 97.183 1.00 31.54 139 LYS A O 1
ATOM 618 N N . THR A 1 140 ? 47.175 34.264 96.458 1.00 30.76 140 THR A N 1
ATOM 619 C CA . THR A 1 140 ? 47.168 32.845 96.126 1.00 24.84 140 THR A CA 1
ATOM 620 C C . THR A 1 140 ? 47.308 32.663 94.621 1.00 24.22 140 THR A C 1
ATOM 621 O O . THR A 1 140 ? 48.400 32.378 94.121 1.00 24.89 140 THR A O 1
ATOM 625 N N . VAL A 1 141 ? 46.208 32.857 93.891 1.00 29.92 141 VAL A N 1
ATOM 626 C CA . VAL A 1 141 ? 46.237 32.773 92.432 1.00 24.81 141 VAL A CA 1
ATOM 627 C C . VAL A 1 141 ? 47.303 33.698 91.852 1.00 28.40 141 VAL A C 1
ATOM 628 O O . VAL A 1 141 ? 48.029 33.333 90.917 1.00 24.22 141 VAL A O 1
ATOM 632 N N . GLY A 1 142 ? 47.447 34.894 92.422 1.00 27.03 142 GLY A N 1
ATOM 633 C CA . GLY A 1 142 ? 48.417 35.852 91.919 1.00 23.72 142 GLY A CA 1
ATOM 634 C C . GLY A 1 142 ? 49.862 35.449 92.119 1.00 30.27 142 GLY A C 1
ATOM 635 O O . GLY A 1 142 ? 50.760 36.137 91.616 1.00 30.54 142 GLY A O 1
ATOM 636 N N . ASN A 1 143 ? 50.114 34.359 92.831 1.00 26.37 143 ASN A N 1
ATOM 637 C CA . ASN A 1 143 ? 51.477 33.922 93.064 1.00 29.24 143 ASN A CA 1
ATOM 638 C C . ASN A 1 143 ? 51.716 32.491 92.613 1.00 31.21 143 ASN A C 1
ATOM 639 O O . ASN A 1 143 ? 52.746 31.915 92.969 1.00 33.78 143 ASN A O 1
ATOM 644 N N . GLU A 1 144 ? 50.806 31.903 91.835 1.00 33.76 144 GLU A N 1
ATOM 645 C CA . GLU A 1 144 ? 50.917 30.511 91.397 1.00 32.94 144 GLU A CA 1
ATOM 646 C C . GLU A 1 144 ? 51.450 30.495 89.967 1.00 35.90 144 GLU A C 1
ATOM 647 O O . GLU A 1 144 ? 50.723 30.807 89.018 1.00 41.80 144 GLU A O 1
ATOM 653 N N . VAL A 1 145 ? 52.723 30.146 89.821 1.00 34.90 145 VAL A N 1
ATOM 654 C CA . VAL A 1 145 ? 53.403 30.089 88.530 1.00 36.53 145 VAL A CA 1
ATOM 655 C C . VAL A 1 145 ? 53.380 28.653 88.039 1.00 31.90 145 VAL A C 1
ATOM 656 O O . VAL A 1 145 ? 53.606 27.731 88.823 1.00 32.31 145 VAL A O 1
ATOM 660 N N . ASP A 1 146 ? 53.132 28.451 86.746 1.00 31.57 146 ASP A N 1
ATOM 661 C CA . ASP A 1 146 ? 53.405 27.150 86.136 1.00 33.67 146 ASP A CA 1
ATOM 662 C C . ASP A 1 146 ? 54.848 27.156 85.637 1.00 38.06 146 ASP A C 1
ATOM 663 O O . ASP A 1 146 ? 55.148 27.726 84.585 1.00 37.80 146 ASP A O 1
ATOM 668 N N . GLU A 1 147 ? 55.743 26.488 86.381 1.00 29.57 147 GLU A N 1
ATOM 669 C CA . GLU A 1 147 ? 57.174 26.593 86.101 1.00 30.57 147 GLU A CA 1
ATOM 670 C C . GLU A 1 147 ? 57.524 26.078 84.711 1.00 39.76 147 GLU A C 1
ATOM 671 O O . GLU A 1 147 ? 58.399 26.641 84.044 1.00 45.95 147 GLU A O 1
ATOM 677 N N . GLU A 1 148 ? 56.833 25.039 84.240 1.00 39.60 148 GLU A N 1
ATOM 678 C CA . GLU A 1 148 ? 57.220 24.424 82.978 1.00 43.71 148 GLU A CA 1
ATOM 679 C C . GLU A 1 148 ? 56.928 25.336 81.788 1.00 42.90 148 GLU A C 1
ATOM 680 O O . GLU A 1 148 ? 57.634 25.274 80.776 1.00 45.52 148 GLU A O 1
ATOM 686 N N . THR A 1 149 ? 55.927 26.208 81.893 1.00 34.87 149 THR A N 1
ATOM 687 C CA . THR A 1 149 ? 55.571 27.098 80.793 1.00 34.47 149 THR A CA 1
ATOM 688 C C . THR A 1 149 ? 55.818 28.569 81.083 1.00 33.48 149 THR A C 1
ATOM 689 O O . THR A 1 149 ? 55.805 29.374 80.148 1.00 38.03 149 THR A O 1
ATOM 693 N N . GLY A 1 150 ? 56.022 28.943 82.340 1.00 31.71 150 GLY A N 1
ATOM 694 C CA . GLY A 1 150 ? 56.206 30.335 82.684 1.00 31.32 150 GLY A CA 1
ATOM 695 C C . GLY A 1 150 ? 54.925 31.117 82.857 1.00 34.47 150 GLY A C 1
ATOM 696 O O . GLY A 1 150 ? 54.989 32.335 83.062 1.00 35.15 150 GLY A O 1
ATOM 697 N N . TYR A 1 151 ? 53.767 30.459 82.790 1.00 28.88 151 TYR A N 1
ATOM 698 C CA . TYR A 1 151 ? 52.489 31.154 82.855 1.00 28.76 151 TYR A CA 1
ATOM 699 C C . TYR A 1 151 ? 52.172 31.587 84.280 1.00 31.52 151 TYR A C 1
ATOM 700 O O . TYR A 1 151 ? 52.185 30.773 85.210 1.00 29.66 151 TYR A O 1
ATOM 709 N N . ILE A 1 152 ? 51.843 32.861 84.436 1.00 29.60 152 ILE A N 1
ATOM 710 C CA . ILE A 1 152 ? 51.243 33.356 85.670 1.00 40.31 152 ILE A CA 1
ATOM 711 C C . ILE A 1 152 ? 50.327 34.506 85.278 1.00 32.50 152 ILE A C 1
ATOM 712 O O . ILE A 1 152 ? 50.722 35.349 84.463 1.00 28.35 152 ILE A O 1
ATOM 717 N N . PRO A 1 153 ? 49.109 34.578 85.806 1.00 33.41 153 PRO A N 1
ATOM 718 C CA . PRO A 1 153 ? 48.205 35.667 85.414 1.00 30.73 153 PRO A CA 1
ATOM 719 C C . PRO A 1 153 ? 48.620 36.988 86.032 1.00 27.78 153 PRO A C 1
ATOM 720 O O . PRO A 1 153 ? 49.250 37.036 87.091 1.00 23.79 153 PRO A O 1
ATOM 724 N N . VAL A 1 154 ? 48.263 38.068 85.343 1.00 25.54 154 VAL A N 1
ATOM 725 C CA . VAL A 1 154 ? 48.255 39.397 85.943 1.00 21.15 154 VAL A CA 1
ATOM 726 C C . VAL A 1 154 ? 46.965 39.545 86.740 1.00 25.72 154 VAL A C 1
ATOM 727 O O . VAL A 1 154 ? 45.885 39.183 86.258 1.00 21.84 154 VAL A O 1
ATOM 731 N N . ILE A 1 155 ? 47.070 40.042 87.971 1.00 26.39 155 ILE A N 1
ATOM 732 C CA . ILE A 1 155 ? 45.899 40.347 88.791 1.00 26.94 155 ILE A CA 1
ATOM 733 C C . ILE A 1 155 ? 45.651 41.845 88.682 1.00 27.71 155 ILE A C 1
ATOM 734 O O . ILE A 1 155 ? 46.535 42.652 88.994 1.00 25.36 155 ILE A O 1
ATOM 739 N N . CYS A 1 156 ? 44.462 42.228 88.229 1.00 25.00 156 CYS A N 1
ATOM 740 C CA . CYS A 1 156 ? 44.154 43.629 87.982 1.00 25.28 156 CYS A CA 1
ATOM 741 C C . CYS A 1 156 ? 42.963 44.060 88.837 1.00 25.57 156 CYS A C 1
ATOM 742 O O . CYS A 1 156 ? 42.051 43.263 89.090 1.00 25.04 156 CYS A O 1
ATOM 745 N N . VAL A 1 157 ? 42.987 45.317 89.298 1.00 23.17 157 VAL A N 1
ATOM 746 C CA . VAL A 1 157 ? 41.879 45.924 90.035 1.00 25.88 157 VAL A CA 1
ATOM 747 C C . VAL A 1 157 ? 41.568 47.273 89.408 1.00 26.62 157 VAL A C 1
ATOM 748 O O . VAL A 1 157 ? 42.415 47.895 88.767 1.00 31.07 157 VAL A O 1
ATOM 752 N N . ILE A 1 158 ? 40.338 47.734 89.614 1.00 24.90 158 ILE A N 1
ATOM 753 C CA . ILE A 1 158 ? 39.878 48.960 88.976 1.00 25.21 158 ILE A CA 1
ATOM 754 C C . ILE A 1 158 ? 39.750 50.036 90.040 1.00 26.98 158 ILE A C 1
ATOM 755 O O . ILE A 1 158 ? 39.531 49.747 91.224 1.00 28.57 158 ILE A O 1
ATOM 760 N N . ALA A 1 159 ? 39.936 51.288 89.616 1.00 24.85 159 ALA A N 1
ATOM 761 C CA . ALA A 1 159 ? 39.814 52.442 90.496 1.00 22.81 159 ALA A CA 1
ATOM 762 C C . ALA A 1 159 ? 39.335 53.646 89.694 1.00 25.97 159 ALA A C 1
ATOM 763 O O . ALA A 1 159 ? 39.758 53.847 88.553 1.00 26.34 159 ALA A O 1
ATOM 765 N N . ARG A 1 160 ? 38.447 54.446 90.286 1.00 28.95 160 ARG A N 1
ATOM 766 C CA . ARG A 1 160 ? 38.223 55.768 89.723 1.00 27.64 160 ARG A CA 1
ATOM 767 C C . ARG A 1 160 ? 39.514 56.578 89.821 1.00 31.73 160 ARG A C 1
ATOM 768 O O . ARG A 1 160 ? 40.445 56.229 90.545 1.00 29.62 160 ARG A O 1
ATOM 776 N N . SER A 1 161 ? 39.566 57.689 89.090 1.00 33.21 161 SER A N 1
ATOM 777 C CA . SER A 1 161 ? 40.695 58.614 89.208 1.00 29.00 161 SER A CA 1
ATOM 778 C C . SER A 1 161 ? 40.559 59.430 90.498 1.00 26.84 161 SER A C 1
ATOM 779 O O . SER A 1 161 ? 40.333 60.641 90.491 1.00 33.22 161 SER A O 1
ATOM 782 N N . LYS A 1 162 ? 40.692 58.727 91.628 1.00 25.05 162 LYS A N 1
ATOM 783 C CA . LYS A 1 162 ? 40.573 59.286 92.972 1.00 24.18 162 LYS A CA 1
ATOM 784 C C . LYS A 1 162 ? 41.574 58.602 93.888 1.00 28.96 162 LYS A C 1
ATOM 785 O O . LYS A 1 162 ? 41.793 57.390 93.779 1.00 29.78 162 LYS A O 1
ATOM 791 N N . GLU A 1 163 ? 42.179 59.377 94.799 1.00 26.18 163 GLU A N 1
ATOM 792 C CA . GLU A 1 163 ? 43.278 58.840 95.599 1.00 24.54 163 GLU A CA 1
ATOM 793 C C . GLU A 1 163 ? 42.818 57.689 96.482 1.00 33.26 163 GLU A C 1
ATOM 794 O O . GLU A 1 163 ? 43.530 56.683 96.610 1.00 30.32 163 GLU A O 1
ATOM 800 N N . ARG A 1 164 ? 41.629 57.808 97.093 1.00 26.72 164 ARG A N 1
ATOM 801 C CA . ARG A 1 164 ? 41.120 56.719 97.929 1.00 28.19 164 ARG A CA 1
ATOM 802 C C . ARG A 1 164 ? 41.013 55.418 97.137 1.00 26.44 164 ARG A C 1
ATOM 803 O O . ARG A 1 164 ? 41.456 54.358 97.603 1.00 27.33 164 ARG A O 1
ATOM 811 N N . ASP A 1 165 ? 40.462 55.488 95.919 1.00 24.13 165 ASP A N 1
ATOM 812 C CA . ASP A 1 165 ? 40.305 54.296 95.081 1.00 24.78 165 ASP A CA 1
ATOM 813 C C . ASP A 1 165 ? 41.652 53.664 94.759 1.00 29.89 165 ASP A C 1
ATOM 814 O O . ASP A 1 165 ? 41.799 52.435 94.793 1.00 27.72 165 ASP A O 1
ATOM 819 N N . ILE A 1 166 ? 42.637 54.494 94.406 1.00 27.09 166 ILE A N 1
ATOM 820 C CA . ILE A 1 166 ? 43.940 53.994 93.975 1.00 25.48 166 ILE A CA 1
ATOM 821 C C . ILE A 1 166 ? 44.736 53.476 95.164 1.00 33.65 166 ILE A C 1
ATOM 822 O O . ILE A 1 166 ? 45.446 52.464 95.062 1.00 32.24 166 ILE A O 1
ATOM 827 N N . LYS A 1 167 ? 44.634 54.153 96.312 1.00 28.68 167 LYS A N 1
ATOM 828 C CA . LYS A 1 167 ? 45.229 53.606 97.528 1.00 31.63 167 LYS A CA 1
ATOM 829 C C . LYS A 1 167 ? 44.638 52.236 97.850 1.00 34.30 167 LYS A C 1
ATOM 830 O O . LYS A 1 167 ? 45.376 51.291 98.161 1.00 29.46 167 LYS A O 1
ATOM 836 N N . ALA A 1 168 ? 43.309 52.101 97.745 1.00 29.84 168 ALA A N 1
ATOM 837 C CA . ALA A 1 168 ? 42.678 50.803 97.965 1.00 30.54 168 ALA A CA 1
ATOM 838 C C . ALA A 1 168 ? 43.151 49.782 96.942 1.00 30.26 168 ALA A C 1
ATOM 839 O O . ALA A 1 168 ? 43.368 48.609 97.275 1.00 32.37 168 ALA A O 1
ATOM 841 N N . ALA A 1 169 ? 43.309 50.205 95.687 1.00 28.68 169 ALA A N 1
ATOM 842 C CA . ALA A 1 169 ? 43.830 49.301 94.669 1.00 23.45 169 ALA A CA 1
ATOM 843 C C . ALA A 1 169 ? 45.199 48.764 95.069 1.00 30.64 169 ALA A C 1
ATOM 844 O O . ALA A 1 169 ? 45.407 47.546 95.134 1.00 27.95 169 ALA A O 1
ATOM 846 N N . TRP A 1 170 ? 46.140 49.662 95.377 1.00 25.99 170 TRP A N 1
ATOM 847 C CA . TRP A 1 170 ? 47.488 49.224 95.716 1.00 28.21 170 TRP A CA 1
ATOM 848 C C . TRP A 1 170 ? 47.484 48.305 96.930 1.00 29.91 170 TRP A C 1
ATOM 849 O O . TRP A 1 170 ? 48.130 47.249 96.922 1.00 30.88 170 TRP A O 1
ATOM 860 N N . GLU A 1 171 ? 46.765 48.682 97.988 1.00 30.14 171 GLU A N 1
ATOM 861 C CA . GLU A 1 171 ? 46.827 47.886 99.211 1.00 29.75 171 GLU A CA 1
ATOM 862 C C . GLU A 1 171 ? 46.190 46.513 99.042 1.00 32.84 171 GLU A C 1
ATOM 863 O O . GLU A 1 171 ? 46.465 45.613 99.839 1.00 29.21 171 GLU A O 1
ATOM 869 N N . SER A 1 172 ? 45.359 46.321 98.022 1.00 29.95 172 SER A N 1
ATOM 870 C CA . SER A 1 172 ? 44.742 45.020 97.840 1.00 27.58 172 SER A CA 1
ATOM 871 C C . SER A 1 172 ? 45.506 44.092 96.886 1.00 31.13 172 SER A C 1
ATOM 872 O O . SER A 1 172 ? 45.534 42.883 97.134 1.00 31.28 172 SER A O 1
ATOM 875 N N . VAL A 1 173 ? 46.149 44.597 95.823 1.00 25.20 173 VAL A N 1
ATOM 876 C CA A VAL A 1 173 ? 46.765 43.704 94.835 0.37 25.86 173 VAL A CA 1
ATOM 877 C CA B VAL A 1 173 ? 46.752 43.764 94.791 0.63 25.23 173 VAL A CA 1
ATOM 878 C C . VAL A 1 173 ? 48.279 43.680 94.892 1.00 31.16 173 VAL A C 1
ATOM 879 O O . VAL A 1 173 ? 48.895 42.888 94.164 1.00 33.36 173 VAL A O 1
ATOM 886 N N . LYS A 1 174 ? 48.910 44.488 95.755 1.00 28.64 174 LYS A N 1
ATOM 887 C CA . LYS A 1 174 ? 50.368 44.535 95.765 1.00 25.83 174 LYS A CA 1
ATOM 888 C C . LYS A 1 174 ? 50.991 43.160 95.997 1.00 31.59 174 LYS A C 1
ATOM 889 O O . LYS A 1 174 ? 52.125 42.913 95.564 1.00 34.16 174 LYS A O 1
ATOM 895 N N . TYR A 1 175 ? 50.263 42.253 96.642 1.00 29.10 175 TYR A N 1
ATOM 896 C CA . TYR A 1 175 ? 50.794 40.929 96.927 1.00 32.18 175 TYR A CA 1
ATOM 897 C C . TYR A 1 175 ? 50.988 40.097 95.670 1.00 33.91 175 TYR A C 1
ATOM 898 O O . TYR A 1 175 ? 51.777 39.147 95.691 1.00 27.62 175 TYR A O 1
ATOM 907 N N . ALA A 1 176 ? 50.300 40.431 94.580 1.00 22.25 176 ALA A N 1
ATOM 908 C CA . ALA A 1 176 ? 50.381 39.617 93.376 1.00 24.01 176 ALA A CA 1
ATOM 909 C C . ALA A 1 176 ? 51.765 39.737 92.761 1.00 27.47 176 ALA A C 1
ATOM 910 O O . ALA A 1 176 ? 52.414 40.781 92.861 1.00 27.08 176 ALA A O 1
ATOM 912 N N . LYS A 1 177 ? 52.217 38.662 92.103 1.00 27.46 177 LYS A N 1
ATOM 913 C CA . LYS A 1 177 ? 53.504 38.725 91.410 1.00 28.39 177 LYS A CA 1
ATOM 914 C C . LYS A 1 177 ? 53.479 39.753 90.276 1.00 29.60 177 LYS A C 1
ATOM 915 O O . LYS A 1 177 ? 54.477 40.446 90.029 1.00 30.20 177 LYS A O 1
ATOM 921 N N . ARG A 1 178 ? 52.344 39.877 89.587 1.00 28.00 178 ARG A N 1
ATOM 922 C CA . ARG A 1 178 ? 52.150 40.857 88.514 1.00 26.92 178 ARG A CA 1
ATOM 923 C C . ARG A 1 178 ? 50.880 41.646 88.783 1.00 25.63 178 ARG A C 1
ATOM 924 O O . ARG A 1 178 ? 49.811 41.315 88.252 1.00 28.96 178 ARG A O 1
ATOM 932 N N . PRO A 1 179 ? 50.951 42.695 89.607 1.00 26.33 179 PRO A N 1
ATOM 933 C CA . PRO A 1 179 ? 49.768 43.535 89.852 1.00 27.33 179 PRO A CA 1
ATOM 934 C C . PRO A 1 179 ? 49.596 44.600 88.781 1.00 26.63 179 PRO A C 1
ATOM 935 O O . PRO A 1 179 ? 50.563 45.186 88.290 1.00 32.26 179 PRO A O 1
ATOM 939 N N . ARG A 1 180 ? 48.348 44.854 88.416 1.00 23.75 180 ARG A N 1
ATOM 940 C CA . ARG A 1 180 ? 48.051 45.955 87.512 1.00 21.38 180 ARG A CA 1
ATOM 941 C C . ARG A 1 180 ? 46.857 46.724 88.071 1.00 28.47 180 ARG A C 1
ATOM 942 O O . ARG A 1 180 ? 46.039 46.166 88.809 1.00 29.99 180 ARG A O 1
ATOM 950 N N . ILE A 1 181 ? 46.782 48.022 87.765 1.00 28.04 181 ILE A N 1
ATOM 951 C CA . ILE A 1 181 ? 45.616 48.827 88.117 1.00 26.29 181 ILE A CA 1
ATOM 952 C C . ILE A 1 181 ? 45.016 49.404 86.842 1.00 27.32 181 ILE A C 1
ATOM 953 O O . ILE A 1 181 ? 45.744 49.757 85.904 1.00 24.42 181 ILE A O 1
ATOM 958 N N . VAL A 1 182 ? 43.686 49.462 86.796 1.00 22.05 182 VAL A N 1
ATOM 959 C CA . VAL A 1 182 ? 42.962 50.207 85.775 1.00 24.09 182 VAL A CA 1
ATOM 960 C C . VAL A 1 182 ? 42.398 51.449 86.445 1.00 26.91 182 VAL A C 1
ATOM 961 O O . VAL A 1 182 ? 41.644 51.347 87.418 1.00 31.15 182 VAL A O 1
ATOM 965 N N . ILE A 1 183 ? 42.805 52.619 85.958 1.00 26.60 183 ILE A N 1
ATOM 966 C CA . ILE A 1 183 ? 42.197 53.896 86.318 1.00 22.29 183 ILE A CA 1
ATOM 967 C C . ILE A 1 183 ? 41.324 54.320 85.150 1.00 23.87 183 ILE A C 1
ATOM 968 O O . ILE A 1 183 ? 41.764 54.261 83.997 1.00 25.57 183 ILE A O 1
ATOM 973 N N . PHE A 1 184 ? 40.091 54.733 85.430 1.00 24.78 184 PHE A N 1
ATOM 974 C CA . PHE A 1 184 ? 39.190 55.181 84.375 1.00 28.10 184 PHE A CA 1
ATOM 975 C C . PHE A 1 184 ? 38.599 56.526 84.750 1.00 25.64 184 PHE A C 1
ATOM 976 O O . PHE A 1 184 ? 38.340 56.800 85.924 1.00 24.90 184 PHE A O 1
ATOM 984 N N . THR A 1 185 ? 38.396 57.361 83.729 1.00 23.74 185 THR A N 1
ATOM 985 C CA . THR A 1 185 ? 37.769 58.665 83.856 1.00 26.27 185 THR A CA 1
ATOM 986 C C . THR A 1 185 ? 36.975 58.916 82.585 1.00 32.57 185 THR A C 1
ATOM 987 O O . THR A 1 185 ? 37.469 58.639 81.490 1.00 36.45 185 THR A O 1
ATOM 991 N N . SER A 1 186 ? 35.765 59.454 82.724 1.00 26.60 186 SER A N 1
ATOM 992 C CA . SER A 1 186 ? 34.959 59.752 81.544 1.00 24.24 186 SER A CA 1
ATOM 993 C C . SER A 1 186 ? 35.595 60.860 80.718 1.00 26.65 186 SER A C 1
ATOM 994 O O . SER A 1 186 ? 36.291 61.737 81.238 1.00 25.32 186 SER A O 1
ATOM 997 N N . THR A 1 187 ? 35.346 60.816 79.409 1.00 27.84 187 THR A N 1
ATOM 998 C CA . THR A 1 187 ? 35.812 61.862 78.515 1.00 27.57 187 THR A CA 1
ATOM 999 C C . THR A 1 187 ? 34.739 62.380 77.568 1.00 28.29 187 THR A C 1
ATOM 1000 O O . THR A 1 187 ? 35.007 63.327 76.821 1.00 28.85 187 THR A O 1
ATOM 1004 N N . SER A 1 188 ? 33.538 61.816 77.583 1.00 24.92 188 SER A N 1
ATOM 1005 C CA . SER A 1 188 ? 32.513 62.292 76.663 1.00 25.75 188 SER A CA 1
ATOM 1006 C C . SER A 1 188 ? 31.856 63.565 77.193 1.00 31.19 188 SER A C 1
ATOM 1007 O O . SER A 1 188 ? 31.845 63.837 78.396 1.00 26.19 188 SER A O 1
ATOM 1010 N N . ASP A 1 189 ? 31.289 64.348 76.273 1.00 27.74 189 ASP A N 1
ATOM 1011 C CA . ASP A 1 189 ? 30.600 65.571 76.677 1.00 28.88 189 ASP A CA 1
ATOM 1012 C C . ASP A 1 189 ? 29.410 65.266 77.579 1.00 27.57 189 ASP A C 1
ATOM 1013 O O . ASP A 1 189 ? 29.115 66.021 78.507 1.00 26.85 189 ASP A O 1
ATOM 1018 N N . ILE A 1 190 ? 28.709 64.167 77.317 1.00 27.07 190 ILE A N 1
ATOM 1019 C CA . ILE A 1 190 ? 27.560 63.806 78.138 1.00 24.87 190 ILE A CA 1
ATOM 1020 C C . ILE A 1 190 ? 27.992 63.502 79.573 1.00 24.95 190 ILE A C 1
ATOM 1021 O O . ILE A 1 190 ? 27.386 63.982 80.537 1.00 22.26 190 ILE A O 1
ATOM 1026 N N . HIS A 1 191 ? 29.047 62.710 79.742 1.00 22.98 191 HIS A N 1
ATOM 1027 C CA . HIS A 1 191 ? 29.456 62.361 81.101 1.00 25.46 191 HIS A CA 1
ATOM 1028 C C . HIS A 1 191 ? 30.028 63.563 81.846 1.00 29.51 191 HIS A C 1
ATOM 1029 O O . HIS A 1 191 ? 29.720 63.771 83.025 1.00 26.05 191 HIS A O 1
ATOM 1036 N N . LEU A 1 192 ? 30.876 64.354 81.181 1.00 32.55 192 LEU A N 1
ATOM 1037 C CA . LEU A 1 192 ? 31.464 65.522 81.832 1.00 29.86 192 LEU A CA 1
ATOM 1038 C C . LEU A 1 192 ? 30.398 66.521 82.246 1.00 26.74 192 LEU A C 1
ATOM 1039 O O . LEU A 1 192 ? 30.523 67.167 83.286 1.00 25.72 192 LEU A O 1
ATOM 1044 N N . LYS A 1 193 ? 29.361 66.685 81.424 1.00 30.57 193 LYS A N 1
ATOM 1045 C CA . LYS A 1 193 ? 28.290 67.626 81.729 1.00 26.90 193 LYS A CA 1
ATOM 1046 C C . LYS A 1 193 ? 27.390 67.113 82.850 1.00 27.56 193 LYS A C 1
ATOM 1047 O O . LYS A 1 193 ? 27.109 67.836 83.808 1.00 29.70 193 LYS A O 1
ATOM 1053 N N . TYR A 1 194 ? 26.938 65.862 82.758 1.00 32.90 194 TYR A N 1
ATOM 1054 C CA . TYR A 1 194 ? 25.878 65.363 83.633 1.00 32.93 194 TYR A CA 1
ATOM 1055 C C . TYR A 1 194 ? 26.366 64.489 84.782 1.00 32.73 194 TYR A C 1
ATOM 1056 O O . TYR A 1 194 ? 25.716 64.465 85.831 1.00 31.11 194 TYR A O 1
ATOM 1065 N N . LYS A 1 195 ? 27.462 63.744 84.614 1.00 27.59 195 LYS A N 1
ATOM 1066 C CA . LYS A 1 195 ? 27.942 62.843 85.660 1.00 26.54 195 LYS A CA 1
ATOM 1067 C C . LYS A 1 195 ? 29.039 63.474 86.515 1.00 27.47 195 LYS A C 1
ATOM 1068 O O . LYS A 1 195 ? 28.861 63.627 87.725 1.00 29.85 195 LYS A O 1
ATOM 1074 N N . LEU A 1 196 ? 30.172 63.847 85.907 1.00 29.33 196 LEU A N 1
ATOM 1075 C CA . LEU A 1 196 ? 31.287 64.415 86.668 1.00 27.91 196 LEU A CA 1
ATOM 1076 C C . LEU A 1 196 ? 31.093 65.885 86.983 1.00 28.80 196 LEU A C 1
ATOM 1077 O O . LEU A 1 196 ? 31.644 66.378 87.977 1.00 32.71 196 LEU A O 1
ATOM 1082 N N . LYS A 1 197 ? 30.329 66.589 86.153 1.00 28.07 197 LYS A N 1
ATOM 1083 C CA . LYS A 1 197 ? 30.218 68.042 86.197 1.00 28.82 197 LYS A CA 1
ATOM 1084 C C . LYS A 1 197 ? 31.602 68.684 86.183 1.00 29.80 197 LYS A C 1
ATOM 1085 O O . LYS A 1 197 ? 31.916 69.548 86.993 1.00 28.32 197 LYS A O 1
ATOM 1091 N N . MET A 1 198 ? 32.440 68.255 85.240 1.00 30.21 198 MET A N 1
ATOM 1092 C CA . MET A 1 198 ? 33.811 68.745 85.142 1.00 32.77 198 MET A CA 1
ATOM 1093 C C . MET A 1 198 ? 34.100 69.258 83.738 1.00 26.49 198 MET A C 1
ATOM 1094 O O . MET A 1 198 ? 33.472 68.824 82.771 1.00 25.46 198 MET A O 1
ATOM 1099 N N . THR A 1 199 ? 35.049 70.195 83.633 1.00 23.62 199 THR A N 1
ATOM 1100 C CA . THR A 1 199 ? 35.509 70.654 82.326 1.00 23.88 199 THR A CA 1
ATOM 1101 C C . THR A 1 199 ? 36.573 69.708 81.777 1.00 27.25 199 THR A C 1
ATOM 1102 O O . THR A 1 199 ? 37.155 68.896 82.501 1.00 31.02 199 THR A O 1
ATOM 1106 N N . ARG A 1 200 ? 36.861 69.857 80.480 1.00 28.95 200 ARG A N 1
ATOM 1107 C CA . ARG A 1 200 ? 37.906 69.048 79.856 1.00 28.57 200 ARG A CA 1
ATOM 1108 C C . ARG A 1 200 ? 39.251 69.268 80.531 1.00 26.63 200 ARG A C 1
ATOM 1109 O O . ARG A 1 200 ? 40.031 68.324 80.686 1.00 30.07 200 ARG A O 1
ATOM 1117 N N . GLU A 1 201 ? 39.536 70.503 80.958 1.00 25.75 201 GLU A N 1
ATOM 1118 C CA . GLU A 1 201 ? 40.817 70.778 81.599 1.00 26.76 201 GLU A CA 1
ATOM 1119 C C . GLU A 1 201 ? 40.898 70.130 82.974 1.00 33.88 201 GLU A C 1
ATOM 1120 O O . GLU A 1 201 ? 41.962 69.637 83.373 1.00 33.24 201 GLU A O 1
ATOM 1126 N N . GLU A 1 202 ? 39.793 70.140 83.722 1.00 33.04 202 GLU A N 1
ATOM 1127 C CA . GLU A 1 202 ? 39.758 69.400 84.978 1.00 31.88 202 GLU A CA 1
ATOM 1128 C C . GLU A 1 202 ? 40.036 67.922 84.759 1.00 27.66 202 GLU A C 1
ATOM 1129 O O . GLU A 1 202 ? 40.771 67.301 85.538 1.00 30.93 202 GLU A O 1
ATOM 1135 N N . VAL A 1 203 ? 39.440 67.331 83.717 1.00 22.71 203 VAL A N 1
ATOM 1136 C CA . VAL A 1 203 ? 39.566 65.889 83.515 1.00 21.38 203 VAL A CA 1
ATOM 1137 C C . VAL A 1 203 ? 41.010 65.517 83.175 1.00 29.95 203 VAL A C 1
ATOM 1138 O O . VAL A 1 203 ? 41.573 64.590 83.764 1.00 28.53 203 VAL A O 1
ATOM 1142 N N . VAL A 1 204 ? 41.641 66.249 82.243 1.00 25.09 204 VAL A N 1
ATOM 1143 C CA . VAL A 1 204 ? 43.041 65.977 81.898 1.00 28.13 204 VAL A CA 1
ATOM 1144 C C . VAL A 1 204 ? 43.923 66.035 83.141 1.00 32.01 204 VAL A C 1
ATOM 1145 O O . VAL A 1 204 ? 44.785 65.172 83.356 1.00 33.17 204 VAL A O 1
ATOM 1149 N N . ASP A 1 205 ? 43.728 67.050 83.979 1.00 27.91 205 ASP A N 1
ATOM 1150 C CA . ASP A 1 205 ? 44.542 67.138 85.185 1.00 29.79 205 ASP A CA 1
ATOM 1151 C C . ASP A 1 205 ? 44.253 65.974 86.121 1.00 28.74 205 ASP A C 1
ATOM 1152 O O . ASP A 1 205 ? 45.168 65.420 86.741 1.00 31.65 205 ASP A O 1
ATOM 1157 N N . MET A 1 206 ? 42.993 65.551 86.200 1.00 29.22 206 MET A N 1
ATOM 1158 C CA . MET A 1 206 ? 42.653 64.440 87.083 1.00 39.91 206 MET A CA 1
ATOM 1159 C C . MET A 1 206 ? 43.273 63.129 86.596 1.00 33.90 206 MET A C 1
ATOM 1160 O O . MET A 1 206 ? 43.817 62.352 87.393 1.00 26.94 206 MET A O 1
ATOM 1165 N N . VAL A 1 207 ? 43.180 62.854 85.291 1.00 31.73 207 VAL A N 1
ATOM 1166 C CA . VAL A 1 207 ? 43.835 61.678 84.707 1.00 27.28 207 VAL A CA 1
ATOM 1167 C C . VAL A 1 207 ? 45.322 61.677 85.047 1.00 26.97 207 VAL A C 1
ATOM 1168 O O . VAL A 1 207 ? 45.856 60.720 85.622 1.00 27.94 207 VAL A O 1
ATOM 1172 N N . ALA A 1 208 ? 46.006 62.766 84.707 1.00 29.96 208 ALA A N 1
ATOM 1173 C CA . ALA A 1 208 ? 47.455 62.819 84.867 1.00 29.61 208 ALA A CA 1
ATOM 1174 C C . ALA A 1 208 ? 47.867 62.622 86.323 1.00 31.82 208 ALA A C 1
ATOM 1175 O O . ALA A 1 208 ? 48.715 61.773 86.628 1.00 32.73 208 ALA A O 1
ATOM 1177 N N . SER A 1 209 ? 47.283 63.396 87.243 1.00 28.86 209 SER A N 1
ATOM 1178 C CA A SER A 1 209 ? 47.735 63.305 88.627 0.65 33.28 209 SER A CA 1
ATOM 1179 C CA B SER A 1 209 ? 47.702 63.318 88.641 0.35 33.17 209 SER A CA 1
ATOM 1180 C C . SER A 1 209 ? 47.351 61.973 89.255 1.00 32.55 209 SER A C 1
ATOM 1181 O O . SER A 1 209 ? 48.043 61.512 90.164 1.00 31.72 209 SER A O 1
ATOM 1186 N N . SER A 1 210 ? 46.272 61.332 88.777 1.00 28.07 210 SER A N 1
ATOM 1187 C CA A SER A 1 210 ? 45.897 60.033 89.327 0.55 29.28 210 SER A CA 1
ATOM 1188 C CA B SER A 1 210 ? 45.888 60.027 89.312 0.45 29.31 210 SER A CA 1
ATOM 1189 C C . SER A 1 210 ? 46.885 58.950 88.908 1.00 32.58 210 SER A C 1
ATOM 1190 O O . SER A 1 210 ? 47.236 58.077 89.716 1.00 31.36 210 SER A O 1
ATOM 1195 N N . ILE A 1 211 ? 47.346 58.986 87.655 1.00 29.71 211 ILE A N 1
ATOM 1196 C CA . ILE A 1 211 ? 48.336 58.009 87.213 1.00 27.96 211 ILE A CA 1
ATOM 1197 C C . ILE A 1 211 ? 49.678 58.241 87.908 1.00 28.76 211 ILE A C 1
ATOM 1198 O O . ILE A 1 211 ? 50.351 57.291 88.313 1.00 31.36 211 ILE A O 1
ATOM 1203 N N . ARG A 1 212 ? 50.088 59.501 88.076 1.00 29.24 212 ARG A N 1
ATOM 1204 C CA . ARG A 1 212 ? 51.292 59.761 88.861 1.00 27.77 212 ARG A CA 1
ATOM 1205 C C . ARG A 1 212 ? 51.136 59.231 90.279 1.00 27.11 212 ARG A C 1
ATOM 1206 O O . ARG A 1 212 ? 52.046 58.588 90.811 1.00 33.35 212 ARG A O 1
ATOM 1214 N N . PHE A 1 213 ? 49.969 59.453 90.887 1.00 25.92 213 PHE A N 1
ATOM 1215 C CA . PHE A 1 213 ? 49.728 58.952 92.232 1.00 26.68 213 PHE A CA 1
ATOM 1216 C C . PHE A 1 213 ? 49.823 57.434 92.289 1.00 25.21 213 PHE A C 1
ATOM 1217 O O . PHE A 1 213 ? 50.472 56.875 93.183 1.00 28.78 213 PHE A O 1
ATOM 1225 N N . ALA A 1 214 ? 49.139 56.745 91.373 1.00 23.99 214 ALA A N 1
ATOM 1226 C CA . ALA A 1 214 ? 49.269 55.294 91.303 1.00 25.37 214 ALA A CA 1
ATOM 1227 C C . ALA A 1 214 ? 50.732 54.887 91.218 1.00 33.97 214 ALA A C 1
ATOM 1228 O O . ALA A 1 214 ? 51.164 53.935 91.875 1.00 31.42 214 ALA A O 1
ATOM 1230 N N . LYS A 1 215 ? 51.514 55.613 90.421 1.00 35.37 215 LYS A N 1
ATOM 1231 C CA . LYS A 1 215 ? 52.917 55.268 90.250 1.00 32.04 215 LYS A CA 1
ATOM 1232 C C . LYS A 1 215 ? 53.698 55.476 91.545 1.00 32.84 215 LYS A C 1
ATOM 1233 O O . LYS A 1 215 ? 54.590 54.687 91.867 1.00 31.89 215 LYS A O 1
ATOM 1239 N N . SER A 1 216 ? 53.363 56.517 92.315 1.00 31.09 216 SER A N 1
ATOM 1240 C CA . SER A 1 216 ? 54.082 56.791 93.557 1.00 28.08 216 SER A CA 1
ATOM 1241 C C . SER A 1 216 ? 53.812 55.742 94.623 1.00 31.92 216 SER A C 1
ATOM 1242 O O . SER A 1 216 ? 54.597 55.626 95.569 1.00 37.80 216 SER A O 1
ATOM 1245 N N . LEU A 1 217 ? 52.718 54.987 94.505 1.00 37.01 217 LEU A N 1
ATOM 1246 C CA . LEU A 1 217 ? 52.427 53.959 95.494 1.00 33.13 217 LEU A CA 1
ATOM 1247 C C . LEU A 1 217 ? 53.178 52.663 95.220 1.00 38.12 217 LEU A C 1
ATOM 1248 O O . LEU A 1 217 ? 53.322 51.845 96.135 1.00 43.49 217 LEU A O 1
ATOM 1253 N N . GLY A 1 218 ? 53.662 52.457 93.995 1.00 30.42 218 GLY A N 1
ATOM 1254 C CA . GLY A 1 218 ? 54.333 51.213 93.666 1.00 29.58 218 GLY A CA 1
ATOM 1255 C C . GLY A 1 218 ? 53.820 50.548 92.398 1.00 33.50 218 GLY A C 1
ATOM 1256 O O . GLY A 1 218 ? 54.362 49.522 91.976 1.00 34.50 218 GLY A O 1
ATOM 1257 N N . PHE A 1 219 ? 52.796 51.122 91.769 1.00 26.57 219 PHE A N 1
ATOM 1258 C CA . PHE A 1 219 ? 52.264 50.554 90.534 1.00 27.70 219 PHE A CA 1
ATOM 1259 C C . PHE A 1 219 ? 53.188 50.847 89.354 1.00 34.39 219 PHE A C 1
ATOM 1260 O O . PHE A 1 219 ? 53.507 52.005 89.064 1.00 36.14 219 PHE A O 1
ATOM 1268 N N . GLU A 1 220 ? 53.618 49.785 88.671 1.00 30.53 220 GLU A N 1
ATOM 1269 C CA A GLU A 1 220 ? 54.392 49.917 87.445 0.60 29.52 220 GLU A CA 1
ATOM 1270 C CA B GLU A 1 220 ? 54.406 49.882 87.451 0.40 30.07 220 GLU A CA 1
ATOM 1271 C C . GLU A 1 220 ? 53.598 49.541 86.207 1.00 29.97 220 GLU A C 1
ATOM 1272 O O . GLU A 1 220 ? 53.952 49.983 85.109 1.00 33.69 220 GLU A O 1
ATOM 1283 N N . ASP A 1 221 ? 52.532 48.774 86.372 1.00 28.25 221 ASP A N 1
ATOM 1284 C CA . ASP A 1 221 ? 51.667 48.241 85.326 1.00 25.52 221 ASP A CA 1
ATOM 1285 C C . ASP A 1 221 ? 50.343 48.993 85.445 1.00 31.61 221 ASP A C 1
ATOM 1286 O O . ASP A 1 221 ? 49.500 48.664 86.285 1.00 28.61 221 ASP A O 1
ATOM 1291 N N . ILE A 1 222 ? 50.161 50.021 84.628 1.00 29.75 222 ILE A N 1
ATOM 1292 C CA . ILE A 1 222 ? 49.042 50.940 84.787 1.00 26.16 222 ILE A CA 1
ATOM 1293 C C . ILE A 1 222 ? 48.291 51.024 83.470 1.00 24.20 222 ILE A C 1
ATOM 1294 O O . ILE A 1 222 ? 48.886 51.326 82.428 1.00 26.32 222 ILE A O 1
ATOM 1299 N N . GLU A 1 223 ? 46.999 50.725 83.511 1.00 23.83 223 GLU A N 1
ATOM 1300 C CA . GLU A 1 223 ? 46.115 50.889 82.367 1.00 22.90 223 GLU A CA 1
ATOM 1301 C C . GLU A 1 223 ? 45.185 52.066 82.619 1.00 25.60 223 GLU A C 1
ATOM 1302 O O . GLU A 1 223 ? 44.591 52.168 83.698 1.00 27.66 223 GLU A O 1
ATOM 1308 N N . PHE A 1 224 ? 45.058 52.952 81.638 1.00 22.69 224 PHE A N 1
ATOM 1309 C CA . PHE A 1 224 ? 44.073 54.019 81.718 1.00 26.19 224 PHE A CA 1
ATOM 1310 C C . PHE A 1 224 ? 42.964 53.795 80.697 1.00 22.79 224 PHE A C 1
ATOM 1311 O O . PHE A 1 224 ? 43.247 53.546 79.523 1.00 27.29 224 PHE A O 1
ATOM 1319 N N . GLY A 1 225 ? 41.705 53.932 81.134 1.00 23.75 225 GLY A N 1
ATOM 1320 C CA . GLY A 1 225 ? 40.567 53.874 80.227 1.00 25.90 225 GLY A CA 1
ATOM 1321 C C . GLY A 1 225 ? 39.734 55.147 80.180 1.00 30.29 225 GLY A C 1
ATOM 1322 O O . GLY A 1 225 ? 39.365 55.694 81.226 1.00 26.65 225 GLY A O 1
ATOM 1323 N N . CYS A 1 226 ? 39.412 55.640 78.983 1.00 26.02 226 CYS A N 1
ATOM 1324 C CA . CYS A 1 226 ? 38.557 56.823 78.872 1.00 26.09 226 CYS A CA 1
ATOM 1325 C C . CYS A 1 226 ? 37.108 56.365 78.822 1.00 28.79 226 CYS A C 1
ATOM 1326 O O . CYS A 1 226 ? 36.613 55.939 77.776 1.00 35.25 226 CYS A O 1
ATOM 1329 N N . GLU A 1 227 ? 36.417 56.464 79.952 1.00 25.45 227 GLU A N 1
ATOM 1330 C CA . GLU A 1 227 ? 35.032 56.026 79.996 1.00 26.22 227 GLU A CA 1
ATOM 1331 C C . GLU A 1 227 ? 34.190 56.790 78.976 1.00 29.54 227 GLU A C 1
ATOM 1332 O O . GLU A 1 227 ? 34.358 57.998 78.785 1.00 28.75 227 GLU A O 1
ATOM 1338 N N . ASP A 1 228 ? 33.289 56.066 78.306 1.00 28.35 228 ASP A N 1
ATOM 1339 C CA . ASP A 1 228 ? 32.461 56.621 77.225 1.00 24.58 228 ASP A CA 1
ATOM 1340 C C . ASP A 1 228 ? 33.321 57.153 76.074 1.00 23.95 228 ASP A C 1
ATOM 1341 O O . ASP A 1 228 ? 32.997 58.168 75.454 1.00 26.87 228 ASP A O 1
ATOM 1346 N N . GLY A 1 229 ? 34.430 56.463 75.776 1.00 18.82 229 GLY A N 1
ATOM 1347 C CA . GLY A 1 229 ? 35.244 56.866 74.639 1.00 20.08 229 GLY A CA 1
ATOM 1348 C C . GLY A 1 229 ? 34.498 56.744 73.317 1.00 25.65 229 GLY A C 1
ATOM 1349 O O . GLY A 1 229 ? 34.781 57.478 72.365 1.00 25.48 229 GLY A O 1
ATOM 1350 N N . GLY A 1 230 ? 33.527 55.830 73.246 1.00 27.45 230 GLY A N 1
ATOM 1351 C CA . GLY A 1 230 ? 32.720 55.656 72.050 1.00 20.15 230 GLY A CA 1
ATOM 1352 C C . GLY A 1 230 ? 31.873 56.852 71.704 1.00 26.14 230 GLY A C 1
ATOM 1353 O O . GLY A 1 230 ? 31.333 56.903 70.593 1.00 28.03 230 GLY A O 1
ATOM 1354 N N . ARG A 1 231 ? 31.735 57.816 72.624 1.00 27.58 231 ARG A N 1
ATOM 1355 C CA . ARG A 1 231 ? 31.008 59.052 72.356 1.00 27.80 231 ARG A CA 1
ATOM 1356 C C . ARG A 1 231 ? 31.872 60.270 72.646 1.00 26.88 231 ARG A C 1
ATOM 1357 O O . ARG A 1 231 ? 31.349 61.376 72.838 1.00 27.51 231 ARG A O 1
ATOM 1365 N N . SER A 1 232 ? 33.182 60.098 72.687 1.00 30.09 232 SER A N 1
ATOM 1366 C CA . SER A 1 232 ? 34.082 61.199 72.980 1.00 27.69 232 SER A CA 1
ATOM 1367 C C . SER A 1 232 ? 34.665 61.736 71.684 1.00 32.20 232 SER A C 1
ATOM 1368 O O . SER A 1 232 ? 34.732 61.027 70.677 1.00 29.46 232 SER A O 1
ATOM 1371 N N . ASP A 1 233 ? 35.073 63.003 71.714 1.00 31.81 233 ASP A N 1
ATOM 1372 C CA . ASP A 1 233 ? 35.748 63.595 70.570 1.00 25.29 233 ASP A CA 1
ATOM 1373 C C . ASP A 1 233 ? 37.122 62.944 70.380 1.00 27.68 233 ASP A C 1
ATOM 1374 O O . ASP A 1 233 ? 37.913 62.847 71.322 1.00 26.49 233 ASP A O 1
ATOM 1379 N N . LYS A 1 234 ? 37.410 62.503 69.150 1.00 28.52 234 LYS A N 1
ATOM 1380 C CA . LYS A 1 234 ? 38.613 61.712 68.888 1.00 30.58 234 LYS A CA 1
ATOM 1381 C C . LYS A 1 234 ? 39.894 62.465 69.251 1.00 35.69 234 LYS A C 1
ATOM 1382 O O . LYS A 1 234 ? 40.866 61.860 69.729 1.00 31.44 234 LYS A O 1
ATOM 1388 N N . ASP A 1 235 ? 39.919 63.785 69.040 1.00 28.04 235 ASP A N 1
ATOM 1389 C CA . ASP A 1 235 ? 41.125 64.543 69.354 1.00 31.09 235 ASP A CA 1
ATOM 1390 C C . ASP A 1 235 ? 41.279 64.758 70.850 1.00 27.37 235 ASP A C 1
ATOM 1391 O O . ASP A 1 235 ? 42.403 64.816 71.355 1.00 29.10 235 ASP A O 1
ATOM 1396 N N . TYR A 1 236 ? 40.168 64.862 71.573 1.00 29.85 236 TYR A N 1
ATOM 1397 C CA . TYR A 1 236 ? 40.257 64.979 73.020 1.00 29.36 236 TYR A CA 1
ATOM 1398 C C . TYR A 1 236 ? 40.782 63.686 73.640 1.00 27.80 236 TYR A C 1
ATOM 1399 O O . TYR A 1 236 ? 41.578 63.724 74.587 1.00 29.18 236 TYR A O 1
ATOM 1408 N N . ILE A 1 237 ? 40.373 62.532 73.107 1.00 27.65 237 ILE A N 1
ATOM 1409 C CA . ILE A 1 237 ? 40.933 61.263 73.571 1.00 26.20 237 ILE A CA 1
ATOM 1410 C C . ILE A 1 237 ? 42.445 61.253 73.387 1.00 31.33 237 ILE A C 1
ATOM 1411 O O . ILE A 1 237 ? 43.194 60.879 74.296 1.00 31.36 237 ILE A O 1
ATOM 1416 N N . CYS A 1 238 ? 42.914 61.648 72.198 1.00 27.77 238 CYS A N 1
ATOM 1417 C CA . CYS A 1 238 ? 44.351 61.703 71.951 1.00 26.12 238 CYS A CA 1
ATOM 1418 C C . CYS A 1 238 ? 45.041 62.606 72.961 1.00 28.51 238 CYS A C 1
ATOM 1419 O O . CYS A 1 238 ? 46.112 62.267 73.476 1.00 30.11 238 CYS A O 1
ATOM 1422 N N . THR A 1 239 ? 44.433 63.758 73.262 1.00 33.58 239 THR A N 1
ATOM 1423 C CA . THR A 1 239 ? 45.001 64.666 74.253 1.00 32.12 239 THR A CA 1
ATOM 1424 C C . THR A 1 239 ? 45.100 63.979 75.608 1.00 33.94 239 THR A C 1
ATOM 1425 O O . THR A 1 239 ? 46.155 64.002 76.258 1.00 29.27 239 THR A O 1
ATOM 1429 N N . VAL A 1 240 ? 44.008 63.332 76.036 1.00 32.03 240 VAL A N 1
ATOM 1430 C CA . VAL A 1 240 ? 43.992 62.669 77.336 1.00 31.39 240 VAL A CA 1
ATOM 1431 C C . VAL A 1 240 ? 44.961 61.491 77.351 1.00 27.38 240 VAL A C 1
ATOM 1432 O O . VAL A 1 240 ? 45.714 61.295 78.314 1.00 29.35 240 VAL A O 1
ATOM 1436 N N . PHE A 1 241 ? 44.957 60.679 76.295 1.00 26.67 241 PHE A N 1
ATOM 1437 C CA . PHE A 1 241 ? 45.874 59.543 76.253 1.00 29.03 241 PHE A CA 1
ATOM 1438 C C . PHE A 1 241 ? 47.324 60.003 76.303 1.00 24.32 241 PHE A C 1
ATOM 1439 O O . PHE A 1 241 ? 48.173 59.351 76.922 1.00 27.16 241 PHE A O 1
ATOM 1447 N N . GLU A 1 242 ? 47.634 61.122 75.653 1.00 25.45 242 GLU A N 1
ATOM 1448 C CA . GLU A 1 242 ? 49.022 61.561 75.610 1.00 27.27 242 GLU A CA 1
ATOM 1449 C C . GLU A 1 242 ? 49.525 61.963 76.998 1.00 31.34 242 GLU A C 1
ATOM 1450 O O . GLU A 1 242 ? 50.675 61.677 77.359 1.00 28.84 242 GLU A O 1
ATOM 1456 N N . GLU A 1 243 ? 48.671 62.619 77.792 1.00 33.62 243 GLU A N 1
ATOM 1457 C CA . GLU A 1 243 ? 49.004 62.918 79.182 1.00 35.51 243 GLU A CA 1
ATOM 1458 C C . GLU A 1 243 ? 49.028 61.662 80.045 1.00 34.48 243 GLU A C 1
ATOM 1459 O O . GLU A 1 243 ? 49.785 61.596 81.017 1.00 36.92 243 GLU A O 1
ATOM 1465 N N . ALA A 1 244 ? 48.201 60.668 79.724 1.00 29.24 244 ALA A N 1
ATOM 1466 C CA . ALA A 1 244 ? 48.240 59.416 80.469 1.00 24.06 244 ALA A CA 1
ATOM 1467 C C . ALA A 1 244 ? 49.552 58.685 80.231 1.00 27.13 244 ALA A C 1
ATOM 1468 O O . ALA A 1 244 ? 50.142 58.122 81.167 1.00 28.10 244 ALA A O 1
ATOM 1470 N N . ILE A 1 245 ? 50.017 58.671 78.980 1.00 26.63 245 ILE A N 1
ATOM 1471 C CA . ILE A 1 245 ? 51.293 58.028 78.670 1.00 24.54 245 ILE A CA 1
ATOM 1472 C C . ILE A 1 245 ? 52.423 58.718 79.416 1.00 27.46 245 ILE A C 1
ATOM 1473 O O . ILE A 1 245 ? 53.253 58.066 80.057 1.00 37.19 245 ILE A O 1
ATOM 1478 N N . LYS A 1 246 ? 52.479 60.051 79.333 1.00 28.64 246 LYS A N 1
ATOM 1479 C CA . LYS A 1 246 ? 53.520 60.795 80.039 1.00 32.54 246 LYS A CA 1
ATOM 1480 C C . LYS A 1 246 ? 53.481 60.524 81.539 1.00 34.87 246 LYS A C 1
ATOM 1481 O O . LYS A 1 246 ? 54.528 60.448 82.189 1.00 37.26 246 LYS A O 1
ATOM 1487 N N . ALA A 1 247 ? 52.281 60.381 82.108 1.00 35.32 247 ALA A N 1
ATOM 1488 C CA . ALA A 1 247 ? 52.163 60.133 83.537 1.00 33.56 247 ALA A CA 1
ATOM 1489 C C . ALA A 1 247 ? 52.590 58.727 83.913 1.00 36.28 247 ALA A C 1
ATOM 1490 O O . ALA A 1 247 ? 52.932 58.499 85.076 1.00 32.89 247 ALA A O 1
ATOM 1492 N N . GLY A 1 248 ? 52.561 57.777 82.972 1.00 35.01 248 GLY A N 1
ATOM 1493 C CA . GLY A 1 248 ? 53.042 56.437 83.261 1.00 35.17 248 GLY A CA 1
ATOM 1494 C C . GLY A 1 248 ? 52.155 55.272 82.858 1.00 35.35 248 GLY A C 1
ATOM 1495 O O . GLY A 1 248 ? 52.466 54.127 83.190 1.00 32.09 248 GLY A O 1
ATOM 1496 N N . ALA A 1 249 ? 51.062 55.526 82.141 1.00 28.37 249 ALA A N 1
ATOM 1497 C CA . ALA A 1 249 ? 50.230 54.430 81.653 1.00 28.10 249 ALA A CA 1
ATOM 1498 C C . ALA A 1 249 ? 51.004 53.540 80.683 1.00 32.25 249 ALA A C 1
ATOM 1499 O O . ALA A 1 249 ? 51.715 54.024 79.798 1.00 28.35 249 ALA A O 1
ATOM 1501 N N . THR A 1 250 ? 50.846 52.220 80.848 1.00 33.51 250 THR A N 1
ATOM 1502 C CA . THR A 1 250 ? 51.470 51.234 79.975 1.00 27.87 250 THR A CA 1
ATOM 1503 C C . THR A 1 250 ? 50.462 50.497 79.096 1.00 27.66 250 THR A C 1
ATOM 1504 O O . THR A 1 250 ? 50.860 49.849 78.125 1.00 27.54 250 THR A O 1
ATOM 1508 N N . THR A 1 251 ? 49.179 50.586 79.403 1.00 26.64 251 THR A N 1
ATOM 1509 C CA . THR A 1 251 ? 48.107 50.142 78.522 1.00 29.43 251 THR A CA 1
ATOM 1510 C C . THR A 1 251 ? 47.062 51.247 78.513 1.00 24.33 251 THR A C 1
ATOM 1511 O O . THR A 1 251 ? 46.895 51.956 79.506 1.00 28.53 251 THR A O 1
ATOM 1515 N N . LEU A 1 252 ? 46.402 51.432 77.376 1.00 21.11 252 LEU A N 1
ATOM 1516 C CA . LEU A 1 252 ? 45.358 52.438 77.230 1.00 21.26 252 LEU A CA 1
ATOM 1517 C C . LEU A 1 252 ? 44.148 51.751 76.632 1.00 28.00 252 LEU A C 1
ATOM 1518 O O . LEU A 1 252 ? 44.270 51.074 75.606 1.00 31.77 252 LEU A O 1
ATOM 1523 N N . ALA A 1 253 ? 42.996 51.891 77.281 1.00 27.06 253 ALA A N 1
ATOM 1524 C CA . ALA A 1 253 ? 41.763 51.322 76.762 1.00 22.78 253 ALA A CA 1
ATOM 1525 C C . ALA A 1 253 ? 40.851 52.444 76.295 1.00 28.90 253 ALA A C 1
ATOM 1526 O O . ALA A 1 253 ? 40.761 53.493 76.946 1.00 29.47 253 ALA A O 1
ATOM 1528 N N . CYS A 1 254 ? 40.193 52.236 75.151 1.00 26.29 254 CYS A N 1
ATOM 1529 C CA . CYS A 1 254 ? 39.165 53.158 74.679 1.00 25.52 254 CYS A CA 1
ATOM 1530 C C . CYS A 1 254 ? 37.834 52.426 74.710 1.00 33.34 254 CYS A C 1
ATOM 1531 O O . CYS A 1 254 ? 37.450 51.785 73.718 1.00 32.13 254 CYS A O 1
ATOM 1534 N N . PRO A 1 255 ? 37.098 52.466 75.820 1.00 27.05 255 PRO A N 1
ATOM 1535 C CA . PRO A 1 255 ? 35.884 51.649 75.924 1.00 22.81 255 PRO A CA 1
ATOM 1536 C C . PRO A 1 255 ? 34.700 52.269 75.212 1.00 28.65 255 PRO A C 1
ATOM 1537 O O . PRO A 1 255 ? 34.492 53.487 75.244 1.00 27.00 255 PRO A O 1
ATOM 1541 N N . ASP A 1 256 ? 33.913 51.411 74.562 1.00 24.89 256 ASP A N 1
ATOM 1542 C CA . ASP A 1 256 ? 32.577 51.815 74.139 1.00 29.11 256 ASP A CA 1
ATOM 1543 C C . ASP A 1 256 ? 31.628 51.457 75.283 1.00 29.17 256 ASP A C 1
ATOM 1544 O O . ASP A 1 256 ? 30.845 50.505 75.229 1.00 26.07 256 ASP A O 1
ATOM 1549 N N . THR A 1 257 ? 31.757 52.255 76.351 1.00 26.82 257 THR A N 1
ATOM 1550 C CA . THR A 1 257 ? 31.042 52.036 77.605 1.00 23.45 257 THR A CA 1
ATOM 1551 C C . THR A 1 257 ? 29.556 51.808 77.383 1.00 26.03 257 THR A C 1
ATOM 1552 O O . THR A 1 257 ? 28.947 50.967 78.050 1.00 28.81 257 THR A O 1
ATOM 1556 N N . VAL A 1 258 ? 28.944 52.561 76.468 1.00 20.98 258 VAL A N 1
ATOM 1557 C CA . VAL A 1 258 ? 27.497 52.516 76.309 1.00 18.53 258 VAL A CA 1
ATOM 1558 C C . VAL A 1 258 ? 27.074 51.683 75.100 1.00 22.85 258 VAL A C 1
ATOM 1559 O O . VAL A 1 258 ? 25.887 51.637 74.773 1.00 25.15 258 VAL A O 1
ATOM 1563 N N . GLY A 1 259 ? 28.013 51.034 74.421 1.00 27.29 259 GLY A N 1
ATOM 1564 C CA . GLY A 1 259 ? 27.631 50.106 73.361 1.00 21.16 259 GLY A CA 1
ATOM 1565 C C . GLY A 1 259 ? 26.947 50.752 72.175 1.00 24.80 259 GLY A C 1
ATOM 1566 O O . GLY A 1 259 ? 26.058 50.147 71.566 1.00 23.01 259 GLY A O 1
ATOM 1567 N N . ILE A 1 260 ? 27.358 51.962 71.812 1.00 24.57 260 ILE A N 1
ATOM 1568 C CA . ILE A 1 260 ? 26.720 52.655 70.702 1.00 25.18 260 ILE A CA 1
ATOM 1569 C C . ILE A 1 260 ? 27.455 52.480 69.378 1.00 26.10 260 ILE A C 1
ATOM 1570 O O . ILE A 1 260 ? 26.851 52.714 68.320 1.00 28.40 260 ILE A O 1
ATOM 1575 N N . ASN A 1 261 ? 28.720 52.050 69.395 1.00 20.69 261 ASN A N 1
ATOM 1576 C CA . ASN A 1 261 ? 29.506 52.012 68.163 1.00 27.54 261 ASN A CA 1
ATOM 1577 C C . ASN A 1 261 ? 29.130 50.832 67.280 1.00 29.28 261 ASN A C 1
ATOM 1578 O O . ASN A 1 261 ? 28.805 49.744 67.757 1.00 30.12 261 ASN A O 1
ATOM 1583 N N . MET A 1 262 ? 29.201 51.061 65.980 1.00 30.34 262 MET A N 1
ATOM 1584 C CA . MET A 1 262 ? 29.262 50.035 64.957 1.00 27.83 262 MET A CA 1
ATOM 1585 C C . MET A 1 262 ? 30.715 49.644 64.699 1.00 30.17 262 MET A C 1
ATOM 1586 O O . MET A 1 262 ? 31.638 50.403 65.019 1.00 30.06 262 MET A O 1
ATOM 1591 N N . PRO A 1 263 ? 30.962 48.457 64.133 1.00 26.32 263 PRO A N 1
ATOM 1592 C CA . PRO A 1 263 ? 32.359 47.977 64.048 1.00 28.16 263 PRO A CA 1
ATOM 1593 C C . PRO A 1 263 ? 33.251 48.835 63.176 1.00 25.44 263 PRO A C 1
ATOM 1594 O O . PRO A 1 263 ? 34.401 49.091 63.551 1.00 23.14 263 PRO A O 1
ATOM 1598 N N . HIS A 1 264 ? 32.767 49.297 62.026 1.00 22.96 264 HIS A N 1
ATOM 1599 C CA . HIS A 1 264 ? 33.615 50.142 61.195 1.00 28.31 264 HIS A CA 1
ATOM 1600 C C . HIS A 1 264 ? 33.955 51.439 61.907 1.00 28.75 264 HIS A C 1
ATOM 1601 O O . HIS A 1 264 ? 35.049 51.982 61.726 1.00 28.64 264 HIS A O 1
ATOM 1608 N N . GLU A 1 265 ? 33.041 51.920 62.746 1.00 26.57 265 GLU A N 1
ATOM 1609 C CA . GLU A 1 265 ? 33.212 53.155 63.494 1.00 28.07 265 GLU A CA 1
ATOM 1610 C C . GLU A 1 265 ? 34.201 52.971 64.647 1.00 25.98 265 GLU A C 1
ATOM 1611 O O . GLU A 1 265 ? 35.080 53.811 64.859 1.00 26.65 265 GLU A O 1
ATOM 1617 N N . TYR A 1 266 ? 34.091 51.873 65.393 1.00 25.07 266 TYR A N 1
ATOM 1618 C CA . TYR A 1 266 ? 35.051 51.636 66.462 1.00 25.81 266 TYR A CA 1
ATOM 1619 C C . TYR A 1 266 ? 36.444 51.384 65.895 1.00 29.38 266 TYR A C 1
ATOM 1620 O O . TYR A 1 266 ? 37.445 51.850 66.449 1.00 32.63 266 TYR A O 1
ATOM 1629 N N . GLY A 1 267 ? 36.527 50.670 64.775 1.00 23.40 267 GLY A N 1
ATOM 1630 C CA . GLY A 1 267 ? 37.817 50.475 64.139 1.00 21.33 267 GLY A CA 1
ATOM 1631 C C . GLY A 1 267 ? 38.440 51.779 63.677 1.00 29.93 267 GLY A C 1
ATOM 1632 O O . GLY A 1 267 ? 39.623 52.037 63.923 1.00 29.25 267 GLY A O 1
ATOM 1633 N N . LYS A 1 268 ? 37.651 52.626 63.003 1.00 31.29 268 LYS A N 1
ATOM 1634 C CA . LYS A 1 268 ? 38.155 53.936 62.584 1.00 30.83 268 LYS A CA 1
ATOM 1635 C C . LYS A 1 268 ? 38.663 54.748 63.770 1.00 30.28 268 LYS A C 1
ATOM 1636 O O . LYS A 1 268 ? 39.712 55.397 63.678 1.00 33.33 268 LYS A O 1
ATOM 1642 N N . LEU A 1 269 ? 37.920 54.736 64.884 1.00 27.96 269 LEU A N 1
ATOM 1643 C CA . LEU A 1 269 ? 38.328 55.465 66.085 1.00 31.27 269 LEU A CA 1
ATOM 1644 C C . LEU A 1 269 ? 39.668 54.971 66.614 1.00 31.30 269 LEU A C 1
ATOM 1645 O O . LEU A 1 269 ? 40.532 55.773 66.990 1.00 29.87 269 LEU A O 1
ATOM 1650 N N . VAL A 1 270 ? 39.853 53.649 66.660 1.00 30.21 270 VAL A N 1
ATOM 1651 C CA . VAL A 1 270 ? 41.101 53.083 67.164 1.00 27.68 270 VAL A CA 1
ATOM 1652 C C . VAL A 1 270 ? 42.262 53.425 66.235 1.00 32.11 270 VAL A C 1
ATOM 1653 O O . VAL A 1 270 ? 43.345 53.801 66.698 1.00 32.47 270 VAL A O 1
ATOM 1657 N N . ARG A 1 271 ? 42.061 53.304 64.914 1.00 27.40 271 ARG A N 1
ATOM 1658 C CA . ARG A 1 271 ? 43.107 53.696 63.968 1.00 33.66 271 ARG A CA 1
ATOM 1659 C C . ARG A 1 271 ? 43.493 55.159 64.161 1.00 37.27 271 ARG A C 1
ATOM 1660 O O . ARG A 1 271 ? 44.681 55.504 64.204 1.00 36.00 271 ARG A O 1
ATOM 1668 N N . TYR A 1 272 ? 42.496 56.035 64.286 1.00 36.38 272 TYR A N 1
ATOM 1669 C CA . TYR A 1 272 ? 42.782 57.453 64.440 1.00 32.94 272 TYR A CA 1
ATOM 1670 C C . TYR A 1 272 ? 43.584 57.710 65.708 1.00 29.09 272 TYR A C 1
ATOM 1671 O O . TYR A 1 272 ? 44.559 58.467 65.698 1.00 31.07 272 TYR A O 1
ATOM 1680 N N . ILE A 1 273 ? 43.164 57.119 66.821 1.00 28.32 273 ILE A N 1
ATOM 1681 C CA . ILE A 1 273 ? 43.884 57.347 68.067 1.00 29.34 273 ILE A CA 1
ATOM 1682 C C . ILE A 1 273 ? 45.316 56.872 67.930 1.00 32.61 273 ILE A C 1
ATOM 1683 O O . ILE A 1 273 ? 46.260 57.566 68.328 1.00 37.80 273 ILE A O 1
ATOM 1688 N N . LYS A 1 274 ? 45.506 55.697 67.334 1.00 27.36 274 LYS A N 1
ATOM 1689 C CA . LYS A 1 274 ? 46.850 55.148 67.243 1.00 32.33 274 LYS A CA 1
ATOM 1690 C C . LYS A 1 274 ? 47.745 55.944 66.307 1.00 35.61 274 LYS A C 1
ATOM 1691 O O . LYS A 1 274 ? 48.967 55.898 66.458 1.00 44.65 274 LYS A O 1
ATOM 1697 N N . ALA A 1 275 ? 47.175 56.687 65.364 1.00 32.06 275 ALA A N 1
ATOM 1698 C CA . ALA A 1 275 ? 47.973 57.468 64.437 1.00 28.76 275 ALA A CA 1
ATOM 1699 C C . ALA A 1 275 ? 48.226 58.891 64.917 1.00 33.29 275 ALA A C 1
ATOM 1700 O O . ALA A 1 275 ? 49.119 59.552 64.377 1.00 31.47 275 ALA A O 1
ATOM 1702 N N . ASN A 1 276 ? 47.499 59.369 65.930 1.00 31.61 276 ASN A N 1
ATOM 1703 C CA . ASN A 1 276 ? 47.530 60.782 66.294 1.00 36.82 276 ASN A CA 1
ATOM 1704 C C . ASN A 1 276 ? 47.881 61.049 67.754 1.00 35.68 276 ASN A C 1
ATOM 1705 O O . ASN A 1 276 ? 47.767 62.196 68.200 1.00 40.20 276 ASN A O 1
ATOM 1710 N N . THR A 1 277 ? 48.291 60.040 68.511 1.00 32.15 277 THR A N 1
ATOM 1711 C CA . THR A 1 277 ? 48.604 60.236 69.920 1.00 28.37 277 THR A CA 1
ATOM 1712 C C . THR A 1 277 ? 50.105 60.108 70.103 1.00 29.46 277 THR A C 1
ATOM 1713 O O . THR A 1 277 ? 50.650 59.012 69.897 1.00 37.57 277 THR A O 1
ATOM 1717 N N . PRO A 1 278 ? 50.819 61.167 70.474 1.00 34.26 278 PRO A N 1
ATOM 1718 C CA . PRO A 1 278 ? 52.274 61.037 70.644 1.00 35.96 278 PRO A CA 1
ATOM 1719 C C . PRO A 1 278 ? 52.602 59.982 71.690 1.00 31.94 278 PRO A C 1
ATOM 1720 O O . PRO A 1 278 ? 51.986 59.933 72.754 1.00 33.39 278 PRO A O 1
ATOM 1724 N N . GLY A 1 279 ? 53.562 59.113 71.361 1.00 29.78 279 GLY A N 1
ATOM 1725 C CA . GLY A 1 279 ? 54.034 58.087 72.266 1.00 33.79 279 GLY A CA 1
ATOM 1726 C C . GLY A 1 279 ? 53.223 56.808 72.294 1.00 34.51 279 GLY A C 1
ATOM 1727 O O . GLY A 1 279 ? 53.630 55.850 72.968 1.00 34.59 279 GLY A O 1
ATOM 1728 N N . ILE A 1 280 ? 52.098 56.739 71.580 1.00 32.78 280 ILE A N 1
ATOM 1729 C CA . ILE A 1 280 ? 51.220 55.584 71.737 1.00 27.68 280 ILE A CA 1
ATOM 1730 C C . ILE A 1 280 ? 51.795 54.304 71.141 1.00 27.09 280 ILE A C 1
ATOM 1731 O O . ILE A 1 280 ? 51.305 53.210 71.447 1.00 27.45 280 ILE A O 1
ATOM 1736 N N . ASP A 1 281 ? 52.858 54.401 70.343 1.00 26.03 281 ASP A N 1
ATOM 1737 C CA . ASP A 1 281 ? 53.513 53.207 69.822 1.00 35.95 281 ASP A CA 1
ATOM 1738 C C . ASP A 1 281 ? 54.166 52.368 70.913 1.00 37.27 281 ASP A C 1
ATOM 1739 O O . ASP A 1 281 ? 54.478 51.200 70.668 1.00 39.64 281 ASP A O 1
ATOM 1744 N N . ASP A 1 282 ? 54.400 52.929 72.100 1.00 37.29 282 ASP A N 1
ATOM 1745 C CA . ASP A 1 282 ? 55.117 52.213 73.146 1.00 37.82 282 ASP A CA 1
ATOM 1746 C C . ASP A 1 282 ? 54.223 51.816 74.307 1.00 36.44 282 ASP A C 1
ATOM 1747 O O . ASP A 1 282 ? 54.724 51.535 75.399 1.00 38.42 282 ASP A O 1
ATOM 1752 N N . VAL A 1 283 ? 52.911 51.785 74.092 1.00 29.26 283 VAL A N 1
ATOM 1753 C CA . VAL A 1 283 ? 51.953 51.255 75.052 1.00 27.86 283 VAL A CA 1
ATOM 1754 C C . VAL A 1 283 ? 51.048 50.296 74.296 1.00 31.19 283 VAL A C 1
ATOM 1755 O O . VAL A 1 283 ? 50.979 50.318 73.066 1.00 32.08 283 VAL A O 1
ATOM 1759 N N . ILE A 1 284 ? 50.349 49.444 75.046 1.00 33.10 284 ILE A N 1
ATOM 1760 C CA . ILE A 1 284 ? 49.416 48.487 74.465 1.00 26.36 284 ILE A CA 1
ATOM 1761 C C . ILE A 1 284 ? 48.049 49.146 74.409 1.00 27.17 284 ILE A C 1
ATOM 1762 O O . ILE A 1 284 ? 47.604 49.752 75.390 1.00 24.70 284 ILE A O 1
ATOM 1767 N N . PHE A 1 285 ? 47.393 49.052 73.255 1.00 26.98 285 PHE A N 1
ATOM 1768 C CA . PHE A 1 285 ? 46.027 49.533 73.101 1.00 25.53 285 PHE A CA 1
ATOM 1769 C C . PHE A 1 285 ? 45.028 48.403 73.336 1.00 33.76 285 PHE A C 1
ATOM 1770 O O . PHE A 1 285 ? 45.167 47.299 72.790 1.00 30.96 285 PHE A O 1
ATOM 1778 N N . SER A 1 286 ? 43.996 48.696 74.124 1.00 29.10 286 SER A N 1
ATOM 1779 C CA . SER A 1 286 ? 43.035 47.689 74.553 1.00 23.55 286 SER A CA 1
ATOM 1780 C C . SER A 1 286 ? 41.642 48.065 74.084 1.00 22.86 286 SER A C 1
ATOM 1781 O O . SER A 1 286 ? 41.195 49.188 74.331 1.00 21.64 286 SER A O 1
ATOM 1784 N N . ALA A 1 287 ? 40.956 47.123 73.423 1.00 18.27 287 ALA A N 1
ATOM 1785 C CA . ALA A 1 287 ? 39.535 47.267 73.128 1.00 20.14 287 ALA A CA 1
ATOM 1786 C C . ALA A 1 287 ? 38.675 46.804 74.300 1.00 21.37 287 ALA A C 1
ATOM 1787 O O . ALA A 1 287 ? 38.967 45.787 74.926 1.00 29.75 287 ALA A O 1
ATOM 1789 N N . HIS A 1 288 ? 37.584 47.533 74.565 1.00 20.93 288 HIS A N 1
ATOM 1790 C CA . HIS A 1 288 ? 36.648 47.209 75.653 1.00 23.53 288 HIS A CA 1
ATOM 1791 C C . HIS A 1 288 ? 35.258 47.618 75.166 1.00 28.71 288 HIS A C 1
ATOM 1792 O O . HIS A 1 288 ? 34.941 48.810 75.140 1.00 27.73 288 HIS A O 1
ATOM 1799 N N . CYS A 1 289 ? 34.446 46.643 74.756 1.00 26.22 289 CYS A N 1
ATOM 1800 C CA . CYS A 1 289 ? 33.219 46.933 74.015 1.00 24.69 289 CYS A CA 1
ATOM 1801 C C . CYS A 1 289 ? 32.004 46.308 74.691 1.00 29.01 289 CYS A C 1
ATOM 1802 O O . CYS A 1 289 ? 32.070 45.163 75.139 1.00 29.18 289 CYS A O 1
ATOM 1805 N N . HIS A 1 290 ? 30.894 47.054 74.751 1.00 22.16 290 HIS A N 1
ATOM 1806 C CA . HIS A 1 290 ? 29.640 46.566 75.309 1.00 26.53 290 HIS A CA 1
ATOM 1807 C C . HIS A 1 290 ? 28.648 46.275 74.188 1.00 29.49 290 HIS A C 1
ATOM 1808 O O . HIS A 1 290 ? 28.820 46.700 73.042 1.00 24.00 290 HIS A O 1
ATOM 1815 N N . ASN A 1 291 ? 27.600 45.533 74.538 1.00 25.65 291 ASN A N 1
ATOM 1816 C CA . ASN A 1 291 ? 26.830 44.766 73.569 1.00 22.95 291 ASN A CA 1
ATOM 1817 C C . ASN A 1 291 ? 25.431 45.325 73.313 1.00 22.29 291 ASN A C 1
ATOM 1818 O O . ASN A 1 291 ? 24.556 44.580 72.864 1.00 22.16 291 ASN A O 1
ATOM 1823 N N . ASP A 1 292 ? 25.204 46.622 73.560 1.00 23.73 292 ASP A N 1
ATOM 1824 C CA . ASP A 1 292 ? 23.835 47.146 73.583 1.00 26.15 292 ASP A CA 1
ATOM 1825 C C . ASP A 1 292 ? 23.138 47.035 72.238 1.00 25.09 292 ASP A C 1
ATOM 1826 O O . ASP A 1 292 ? 21.907 47.008 72.191 1.00 25.53 292 ASP A O 1
ATOM 1831 N N . LEU A 1 293 ? 23.890 46.993 71.144 1.00 26.20 293 LEU A N 1
ATOM 1832 C CA . LEU A 1 293 ? 23.315 46.787 69.821 1.00 24.17 293 LEU A CA 1
ATOM 1833 C C . LEU A 1 293 ? 23.754 45.456 69.212 1.00 25.67 293 LEU A C 1
ATOM 1834 O O . LEU A 1 293 ? 23.591 45.243 68.007 1.00 25.10 293 LEU A O 1
ATOM 1839 N N . GLY A 1 294 ? 24.282 44.544 70.029 1.00 19.80 294 GLY A N 1
ATOM 1840 C CA . GLY A 1 294 ? 24.630 43.217 69.563 1.00 24.53 294 GLY A CA 1
ATOM 1841 C C . GLY A 1 294 ? 25.935 43.093 68.802 1.00 29.64 294 GLY A C 1
ATOM 1842 O O . GLY A 1 294 ? 26.146 42.061 68.154 1.00 31.00 294 GLY A O 1
ATOM 1843 N N . VAL A 1 295 ? 26.827 44.088 68.856 1.00 23.53 295 VAL A N 1
ATOM 1844 C CA . VAL A 1 295 ? 28.051 44.018 68.060 1.00 21.53 295 VAL A CA 1
ATOM 1845 C C . VAL A 1 295 ? 29.321 44.086 68.928 1.00 20.17 295 VAL A C 1
ATOM 1846 O O . VAL A 1 295 ? 30.394 44.417 68.430 1.00 26.10 295 VAL A O 1
ATOM 1850 N N . ALA A 1 296 ? 29.235 43.733 70.216 1.00 18.85 296 ALA A N 1
ATOM 1851 C CA . ALA A 1 296 ? 30.422 43.807 71.080 1.00 23.68 296 ALA A CA 1
ATOM 1852 C C . ALA A 1 296 ? 31.557 42.928 70.561 1.00 27.44 296 ALA A C 1
ATOM 1853 O O . ALA A 1 296 ? 32.711 43.363 70.501 1.00 29.13 296 ALA A O 1
ATOM 1855 N N . THR A 1 297 ? 31.257 41.675 70.202 1.00 19.53 297 THR A N 1
ATOM 1856 C CA . THR A 1 297 ? 32.301 40.790 69.690 1.00 22.93 297 THR A CA 1
ATOM 1857 C C . THR A 1 297 ? 32.925 41.355 68.418 1.00 21.64 297 THR A C 1
ATOM 1858 O O . THR A 1 297 ? 34.153 41.417 68.286 1.00 23.49 297 THR A O 1
ATOM 1862 N N . ALA A 1 298 ? 32.092 41.817 67.490 1.00 18.37 298 ALA A N 1
ATOM 1863 C CA . ALA A 1 298 ? 32.601 42.388 66.251 1.00 21.04 298 ALA A CA 1
ATOM 1864 C C . ALA A 1 298 ? 33.409 43.659 66.486 1.00 24.70 298 ALA A C 1
ATOM 1865 O O . ALA A 1 298 ? 34.455 43.868 65.852 1.00 21.24 298 ALA A O 1
ATOM 1867 N N . ASN A 1 299 ? 32.923 44.543 67.361 1.00 24.23 299 ASN A N 1
ATOM 1868 C CA . ASN A 1 299 ? 33.685 45.749 67.666 1.00 21.54 299 ASN A CA 1
ATOM 1869 C C . ASN A 1 299 ? 35.048 45.395 68.216 1.00 23.19 299 ASN A C 1
ATOM 1870 O O . ASN A 1 299 ? 36.044 46.057 67.899 1.00 24.77 299 ASN A O 1
ATOM 1875 N N . THR A 1 300 ? 35.111 44.349 69.046 1.00 21.65 300 THR A N 1
ATOM 1876 C CA . THR A 1 300 ? 36.396 43.904 69.575 1.00 26.25 300 THR A CA 1
ATOM 1877 C C . THR A 1 300 ? 37.325 43.448 68.454 1.00 28.17 300 THR A C 1
ATOM 1878 O O . THR A 1 300 ? 38.532 43.708 68.490 1.00 24.15 300 THR A O 1
ATOM 1882 N N . ILE A 1 301 ? 36.774 42.793 67.432 1.00 27.12 301 ILE A N 1
ATOM 1883 C CA . ILE A 1 301 ? 37.597 42.306 66.327 1.00 23.94 301 ILE A CA 1
ATOM 1884 C C . ILE A 1 301 ? 38.035 43.464 65.435 1.00 33.36 301 ILE A C 1
ATOM 1885 O O . ILE A 1 301 ? 39.162 43.482 64.916 1.00 26.77 301 ILE A O 1
ATOM 1890 N N . ALA A 1 302 ? 37.160 44.455 65.248 1.00 28.40 302 ALA A N 1
ATOM 1891 C CA . ALA A 1 302 ? 37.569 45.653 64.526 1.00 29.54 302 ALA A CA 1
ATOM 1892 C C . ALA A 1 302 ? 38.636 46.417 65.302 1.00 26.75 302 ALA A C 1
ATOM 1893 O O . ALA A 1 302 ? 39.588 46.951 64.714 1.00 26.87 302 ALA A O 1
ATOM 1895 N N . GLY A 1 303 ? 38.497 46.484 66.624 1.00 27.01 303 GLY A N 1
ATOM 1896 C CA . GLY A 1 303 ? 39.590 46.997 67.438 1.00 24.10 303 GLY A CA 1
ATOM 1897 C C . GLY A 1 303 ? 40.914 46.330 67.110 1.00 31.65 303 GLY A C 1
ATOM 1898 O O . GLY A 1 303 ? 41.917 47.002 66.836 1.00 27.80 303 GLY A O 1
ATOM 1899 N N . ILE A 1 304 ? 40.927 44.986 67.098 1.00 29.79 304 ILE A N 1
ATOM 1900 C CA . ILE A 1 304 ? 42.167 44.248 66.842 1.00 23.90 304 ILE A CA 1
ATOM 1901 C C . ILE A 1 304 ? 42.704 44.577 65.461 1.00 26.90 304 ILE A C 1
ATOM 1902 O O . ILE A 1 304 ? 43.888 44.895 65.297 1.00 25.76 304 ILE A O 1
ATOM 1907 N N . CYS A 1 305 ? 41.845 44.482 64.441 1.00 25.88 305 CYS A N 1
ATOM 1908 C CA . CYS A 1 305 ? 42.274 44.813 63.090 1.00 25.07 305 CYS A CA 1
ATOM 1909 C C . CYS A 1 305 ? 42.820 46.232 63.012 1.00 24.74 305 CYS A C 1
ATOM 1910 O O . CYS A 1 305 ? 43.696 46.515 62.194 1.00 33.44 305 CYS A O 1
ATOM 1913 N N . ALA A 1 306 ? 42.332 47.124 63.864 1.00 28.75 306 ALA A N 1
ATOM 1914 C CA . ALA A 1 306 ? 42.791 48.503 63.914 1.00 28.70 306 ALA A CA 1
ATOM 1915 C C . ALA A 1 306 ? 44.052 48.697 64.747 1.00 23.26 306 ALA A C 1
ATOM 1916 O O . ALA A 1 306 ? 44.561 49.819 64.803 1.00 26.66 306 ALA A O 1
ATOM 1918 N N . GLY A 1 307 ? 44.555 47.664 65.419 1.00 23.28 307 GLY A N 1
ATOM 1919 C CA . GLY A 1 307 ? 45.804 47.770 66.157 1.00 22.38 307 GLY A CA 1
ATOM 1920 C C . GLY A 1 307 ? 45.733 47.502 67.646 1.00 30.64 307 GLY A C 1
ATOM 1921 O O . GLY A 1 307 ? 46.790 47.501 68.297 1.00 28.02 307 GLY A O 1
ATOM 1922 N N . ALA A 1 308 ? 44.547 47.290 68.226 1.00 26.88 308 ALA A N 1
ATOM 1923 C CA . ALA A 1 308 ? 44.456 46.876 69.620 1.00 25.50 308 ALA A CA 1
ATOM 1924 C C . ALA A 1 308 ? 45.113 45.519 69.804 1.00 29.42 308 ALA A C 1
ATOM 1925 O O . ALA A 1 308 ? 44.946 44.616 68.981 1.00 25.46 308 ALA A O 1
ATOM 1927 N N . ARG A 1 309 ? 45.871 45.372 70.894 1.00 19.47 309 ARG A N 1
ATOM 1928 C CA . ARG A 1 309 ? 46.510 44.090 71.164 1.00 23.59 309 ARG A CA 1
ATOM 1929 C C . ARG A 1 309 ? 46.202 43.627 72.579 1.00 23.99 309 ARG A C 1
ATOM 1930 O O . ARG A 1 309 ? 46.933 42.805 73.146 1.00 33.34 309 ARG A O 1
ATOM 1938 N N . GLN A 1 310 ? 45.141 44.170 73.159 1.00 26.27 310 GLN A N 1
ATOM 1939 C CA . GLN A 1 310 ? 44.506 43.630 74.346 1.00 25.15 310 GLN A CA 1
ATOM 1940 C C . GLN A 1 310 ? 43.013 43.726 74.110 1.00 27.27 310 GLN A C 1
ATOM 1941 O O . GLN A 1 310 ? 42.542 44.708 73.528 1.00 31.51 310 GLN A O 1
ATOM 1947 N N . VAL A 1 311 ? 42.276 42.704 74.537 1.00 25.00 311 VAL A N 1
ATOM 1948 C CA . VAL A 1 311 ? 40.822 42.699 74.448 1.00 23.30 311 VAL A CA 1
ATOM 1949 C C . VAL A 1 311 ? 40.265 42.440 75.838 1.00 22.96 311 VAL A C 1
ATOM 1950 O O . VAL A 1 311 ? 40.787 41.604 76.584 1.00 27.44 311 VAL A O 1
ATOM 1954 N N . GLU A 1 312 ? 39.244 43.200 76.213 1.00 21.35 312 GLU A N 1
ATOM 1955 C CA . GLU A 1 312 ? 38.609 43.050 77.514 1.00 22.04 312 GLU A CA 1
ATOM 1956 C C . GLU A 1 312 ? 37.284 42.350 77.299 1.00 29.19 312 GLU A C 1
ATOM 1957 O O . GLU A 1 312 ? 36.428 42.851 76.555 1.00 30.53 312 GLU A O 1
ATOM 1963 N N . VAL A 1 313 ? 37.138 41.178 77.926 1.00 21.61 313 VAL A N 1
ATOM 1964 C CA . VAL A 1 313 ? 36.045 40.261 77.650 1.00 20.45 313 VAL A CA 1
ATOM 1965 C C . VAL A 1 313 ? 35.497 39.726 78.968 1.00 20.35 313 VAL A C 1
ATOM 1966 O O . VAL A 1 313 ? 36.106 39.876 80.033 1.00 24.79 313 VAL A O 1
ATOM 1970 N N . THR A 1 314 ? 34.318 39.111 78.897 1.00 17.96 314 THR A N 1
ATOM 1971 C CA . THR A 1 314 ? 33.766 38.387 80.033 1.00 21.90 314 THR A CA 1
ATOM 1972 C C . THR A 1 314 ? 33.265 37.022 79.586 1.00 27.72 314 THR A C 1
ATOM 1973 O O . THR A 1 314 ? 32.818 36.844 78.447 1.00 24.91 314 THR A O 1
ATOM 1977 N N . ILE A 1 315 ? 33.345 36.056 80.502 1.00 27.90 315 ILE A N 1
ATOM 1978 C CA . ILE A 1 315 ? 32.775 34.740 80.244 1.00 22.60 315 ILE A CA 1
ATOM 1979 C C . ILE A 1 315 ? 31.275 34.872 80.050 1.00 21.77 315 ILE A C 1
ATOM 1980 O O . ILE A 1 315 ? 30.601 35.574 80.813 1.00 22.61 315 ILE A O 1
ATOM 1985 N N . ASN A 1 316 ? 30.746 34.210 79.013 1.00 24.19 316 ASN A N 1
ATOM 1986 C CA . ASN A 1 316 ? 29.327 34.246 78.654 1.00 22.62 316 ASN A CA 1
ATOM 1987 C C . ASN A 1 316 ? 28.877 35.640 78.216 1.00 25.34 316 ASN A C 1
ATOM 1988 O O . ASN A 1 316 ? 27.692 35.852 77.921 1.00 24.55 316 ASN A O 1
ATOM 1993 N N . GLY A 1 317 ? 29.797 36.600 78.157 1.00 26.00 317 GLY A N 1
ATOM 1994 C CA . GLY A 1 317 ? 29.392 37.942 77.799 1.00 25.43 317 GLY A CA 1
ATOM 1995 C C . GLY A 1 317 ? 28.595 38.686 78.848 1.00 26.19 317 GLY A C 1
ATOM 1996 O O . GLY A 1 317 ? 27.979 39.706 78.520 1.00 25.06 317 GLY A O 1
ATOM 1997 N N . ILE A 1 318 ? 28.587 38.217 80.105 1.00 23.36 318 ILE A N 1
ATOM 1998 C CA . ILE A 1 318 ? 27.837 38.934 81.145 1.00 25.99 318 ILE A CA 1
ATOM 1999 C C . ILE A 1 318 ? 28.504 40.280 81.411 1.00 24.85 318 ILE A C 1
ATOM 2000 O O . ILE A 1 318 ? 29.679 40.496 81.108 1.00 25.76 318 ILE A O 1
ATOM 2005 N N . GLY A 1 319 ? 27.728 41.204 81.957 1.00 24.93 319 GLY A N 1
ATOM 2006 C CA . GLY A 1 319 ? 28.168 42.579 82.106 1.00 20.75 319 GLY A CA 1
ATOM 2007 C C . GLY A 1 319 ? 26.959 43.491 82.221 1.00 29.43 319 GLY A C 1
ATOM 2008 O O . GLY A 1 319 ? 25.816 43.035 82.251 1.00 33.82 319 GLY A O 1
ATOM 2009 N N . GLU A 1 320 ? 27.242 44.793 82.275 1.00 33.30 320 GLU A N 1
ATOM 2010 C CA . GLU A 1 320 ? 26.181 45.795 82.362 1.00 33.62 320 GLU A CA 1
ATOM 2011 C C . GLU A 1 320 ? 25.215 45.687 81.181 1.00 33.77 320 GLU A C 1
ATOM 2012 O O . GLU A 1 320 ? 25.627 45.510 80.028 1.00 26.26 320 GLU A O 1
ATOM 2018 N N . ARG A 1 321 ? 23.921 45.820 81.480 1.00 24.87 321 ARG A N 1
ATOM 2019 C CA . ARG A 1 321 ? 22.859 45.920 80.480 1.00 27.10 321 ARG A CA 1
ATOM 2020 C C . ARG A 1 321 ? 22.823 44.685 79.587 1.00 31.32 321 ARG A C 1
ATOM 2021 O O . ARG A 1 321 ? 22.343 43.624 80.012 1.00 27.62 321 ARG A O 1
ATOM 2029 N N . SER A 1 322 ? 23.319 44.800 78.355 1.00 21.68 322 SER A N 1
ATOM 2030 C CA . SER A 1 322 ? 23.359 43.657 77.454 1.00 26.82 322 SER A CA 1
ATOM 2031 C C . SER A 1 322 ? 24.708 42.963 77.458 1.00 24.77 322 SER A C 1
ATOM 2032 O O . SER A 1 322 ? 24.913 42.050 76.658 1.00 25.73 322 SER A O 1
ATOM 2035 N N . GLY A 1 323 ? 25.639 43.397 78.308 1.00 25.07 323 GLY A N 1
ATOM 2036 C CA . GLY A 1 323 ? 26.833 42.627 78.602 1.00 24.68 323 GLY A CA 1
ATOM 2037 C C . GLY A 1 323 ? 28.075 43.158 77.906 1.00 28.54 323 GLY A C 1
ATOM 2038 O O . GLY A 1 323 ? 28.061 44.168 77.200 1.00 29.25 323 GLY A O 1
ATOM 2039 N N . ASN A 1 324 ? 29.168 42.435 78.128 1.00 29.35 324 ASN A N 1
ATOM 2040 C CA . ASN A 1 324 ? 30.467 42.709 77.541 1.00 28.88 324 ASN A CA 1
ATOM 2041 C C . ASN A 1 324 ? 30.678 41.817 76.325 1.00 25.00 324 ASN A C 1
ATOM 2042 O O . ASN A 1 324 ? 29.827 41.006 75.965 1.00 29.28 324 ASN A O 1
ATOM 2047 N N . ALA A 1 325 ? 31.843 41.960 75.699 1.00 25.28 325 ALA A N 1
ATOM 2048 C CA . ALA A 1 325 ? 32.249 41.057 74.624 1.00 20.76 325 ALA A CA 1
ATOM 2049 C C . ALA A 1 325 ? 32.471 39.668 75.204 1.00 21.33 325 ALA A C 1
ATOM 2050 O O . ALA A 1 325 ? 33.268 39.523 76.138 1.00 24.33 325 ALA A O 1
ATOM 2052 N N . PRO A 1 326 ? 31.780 38.637 74.726 1.00 22.73 326 PRO A N 1
ATOM 2053 C CA . PRO A 1 326 ? 32.002 37.288 75.268 1.00 20.46 326 PRO A CA 1
ATOM 2054 C C . PRO A 1 326 ? 33.418 36.809 74.992 1.00 28.17 326 PRO A C 1
ATOM 2055 O O . PRO A 1 326 ? 33.894 36.860 73.860 1.00 25.24 326 PRO A O 1
ATOM 2059 N N . LEU A 1 327 ? 34.095 36.348 76.049 1.00 30.26 327 LEU A N 1
ATOM 2060 C CA . LEU A 1 327 ? 35.439 35.809 75.892 1.00 21.76 327 LEU A CA 1
ATOM 2061 C C . LEU A 1 327 ? 35.460 34.682 74.867 1.00 20.66 327 LEU A C 1
ATOM 2062 O O . LEU A 1 327 ? 36.277 34.688 73.940 1.00 26.85 327 LEU A O 1
ATOM 2067 N N . GLU A 1 328 ? 34.575 33.698 75.032 1.00 20.37 328 GLU A N 1
ATOM 2068 C CA . GLU A 1 328 ? 34.588 32.523 74.166 1.00 21.20 328 GLU A CA 1
ATOM 2069 C C . GLU A 1 328 ? 34.396 32.889 72.702 1.00 24.91 328 GLU A C 1
ATOM 2070 O O . GLU A 1 328 ? 34.988 32.250 71.826 1.00 24.70 328 GLU A O 1
ATOM 2076 N N . GLU A 1 329 ? 33.589 33.915 72.411 1.00 21.35 329 GLU A N 1
ATOM 2077 C CA . GLU A 1 329 ? 33.360 34.283 71.017 1.00 23.53 329 GLU A CA 1
ATOM 2078 C C . GLU A 1 329 ? 34.589 34.959 70.426 1.00 27.56 329 GLU A C 1
ATOM 2079 O O . GLU A 1 329 ? 35.036 34.619 69.323 1.00 25.26 329 GLU A O 1
ATOM 2085 N N . VAL A 1 330 ? 35.157 35.918 71.151 1.00 24.76 330 VAL A N 1
ATOM 2086 C CA . VAL A 1 330 ? 36.358 36.587 70.663 1.00 21.32 330 VAL A CA 1
ATOM 2087 C C . VAL A 1 330 ? 37.488 35.583 70.476 1.00 26.03 330 VAL A C 1
ATOM 2088 O O . VAL A 1 330 ? 38.152 35.553 69.430 1.00 28.87 330 VAL A O 1
ATOM 2092 N N . VAL A 1 331 ? 37.707 34.731 71.481 1.00 23.45 331 VAL A N 1
ATOM 2093 C CA . VAL A 1 331 ? 38.814 33.782 71.439 1.00 23.13 331 VAL A CA 1
ATOM 2094 C C . VAL A 1 331 ? 38.616 32.782 70.308 1.00 23.07 331 VAL A C 1
ATOM 2095 O O . VAL A 1 331 ? 39.547 32.496 69.546 1.00 25.39 331 VAL A O 1
ATOM 2099 N N . MET A 1 332 ? 37.410 32.233 70.169 1.00 18.47 332 MET A N 1
ATOM 2100 C CA . MET A 1 332 ? 37.223 31.233 69.123 1.00 25.55 332 MET A CA 1
ATOM 2101 C C . MET A 1 332 ? 37.192 31.871 67.743 1.00 32.37 332 MET A C 1
ATOM 2102 O O . MET A 1 332 ? 37.592 31.235 66.764 1.00 31.44 332 MET A O 1
ATOM 2107 N N . ALA A 1 333 ? 36.721 33.116 67.635 1.00 29.77 333 ALA A N 1
ATOM 2108 C CA . ALA A 1 333 ? 36.838 33.811 66.354 1.00 30.13 333 ALA A CA 1
ATOM 2109 C C . ALA A 1 333 ? 38.295 33.896 65.924 1.00 29.57 333 ALA A C 1
ATOM 2110 O O . ALA A 1 333 ? 38.628 33.647 64.757 1.00 24.12 333 ALA A O 1
ATOM 2112 N N . LEU A 1 334 ? 39.184 34.240 66.864 1.00 28.85 334 LEU A N 1
ATOM 2113 C CA . LEU A 1 334 ? 40.604 34.303 66.545 1.00 30.64 334 LEU A CA 1
ATOM 2114 C C . LEU A 1 334 ? 41.163 32.914 66.273 1.00 28.78 334 LEU A C 1
ATOM 2115 O O . LEU A 1 334 ? 41.946 32.727 65.335 1.00 30.84 334 LEU A O 1
ATOM 2120 N N . LYS A 1 335 ? 40.757 31.919 67.062 1.00 29.20 335 LYS A N 1
ATOM 2121 C CA . LYS A 1 335 ? 41.216 30.556 66.800 1.00 27.43 335 LYS A CA 1
ATOM 2122 C C . LYS A 1 335 ? 40.843 30.108 65.392 1.00 25.72 335 LYS A C 1
ATOM 2123 O O . LYS A 1 335 ? 41.677 29.543 64.677 1.00 32.87 335 LYS A O 1
ATOM 2129 N N . CYS A 1 336 ? 39.607 30.369 64.961 1.00 29.96 336 CYS A N 1
ATOM 2130 C CA . CYS A 1 336 ? 39.157 29.839 63.671 1.00 31.85 336 CYS A CA 1
ATOM 2131 C C . CYS A 1 336 ? 39.668 30.655 62.498 1.00 32.06 336 CYS A C 1
ATOM 2132 O O . CYS A 1 336 ? 40.015 30.091 61.460 1.00 40.63 336 CYS A O 1
ATOM 2135 N N . ARG A 1 337 ? 39.693 31.980 62.633 1.00 32.89 337 ARG A N 1
ATOM 2136 C CA . ARG A 1 337 ? 39.856 32.872 61.496 1.00 33.05 337 ARG A CA 1
ATOM 2137 C C . ARG A 1 337 ? 41.091 33.758 61.560 1.00 33.60 337 ARG A C 1
ATOM 2138 O O . ARG A 1 337 ? 41.408 34.416 60.562 1.00 29.95 337 ARG A O 1
ATOM 2146 N N . GLY A 1 338 ? 41.783 33.815 62.695 1.00 30.82 338 GLY A N 1
ATOM 2147 C CA . GLY A 1 338 ? 42.823 34.812 62.850 1.00 29.42 338 GLY A CA 1
ATOM 2148 C C . GLY A 1 338 ? 43.942 34.659 61.841 1.00 32.62 338 GLY A C 1
ATOM 2149 O O . GLY A 1 338 ? 44.429 35.648 61.293 1.00 34.46 338 GLY A O 1
ATOM 2150 N N . ALA A 1 339 ? 44.370 33.417 61.587 1.00 29.93 339 ALA A N 1
ATOM 2151 C CA . ALA A 1 339 ? 45.463 33.185 60.650 1.00 32.61 339 ALA A CA 1
ATOM 2152 C C . ALA A 1 339 ? 45.050 33.399 59.200 1.00 43.18 339 ALA A C 1
ATOM 2153 O O . ALA A 1 339 ? 45.916 33.646 58.354 1.00 50.27 339 ALA A O 1
ATOM 2155 N N . PHE A 1 340 ? 43.760 33.326 58.889 1.00 41.34 340 PHE A N 1
ATOM 2156 C CA . PHE A 1 340 ? 43.323 33.343 57.498 1.00 44.17 340 PHE A CA 1
ATOM 2157 C C . PHE A 1 340 ? 42.862 34.710 57.022 1.00 40.82 340 PHE A C 1
ATOM 2158 O O . PHE A 1 340 ? 43.135 35.071 55.873 1.00 42.90 340 PHE A O 1
ATOM 2166 N N . VAL A 1 341 ? 42.159 35.475 57.860 1.00 32.66 341 VAL A N 1
ATOM 2167 C CA . VAL A 1 341 ? 41.639 36.771 57.433 1.00 33.97 341 VAL A CA 1
ATOM 2168 C C . VAL A 1 341 ? 41.982 37.864 58.433 1.00 33.27 341 VAL A C 1
ATOM 2169 O O . VAL A 1 341 ? 41.489 38.992 58.315 1.00 35.33 341 VAL A O 1
ATOM 2173 N N . MET A 1 342 ? 42.822 37.552 59.428 1.00 41.30 342 MET A N 1
ATOM 2174 C CA . MET A 1 342 ? 43.192 38.549 60.430 1.00 32.73 342 MET A CA 1
ATOM 2175 C C . MET A 1 342 ? 44.702 38.679 60.596 1.00 33.84 342 MET A C 1
ATOM 2176 O O . MET A 1 342 ? 45.161 39.139 61.646 1.00 34.79 342 MET A O 1
ATOM 2181 N N . GLY A 1 343 ? 45.480 38.274 59.592 1.00 35.27 343 GLY A N 1
ATOM 2182 C CA . GLY A 1 343 ? 46.910 38.514 59.582 1.00 38.55 343 GLY A CA 1
ATOM 2183 C C . GLY A 1 343 ? 47.726 37.760 60.610 1.00 37.21 343 GLY A C 1
ATOM 2184 O O . GLY A 1 343 ? 48.908 38.064 60.780 1.00 42.88 343 GLY A O 1
ATOM 2185 N N . GLY A 1 344 ? 47.152 36.785 61.300 1.00 35.06 344 GLY A N 1
ATOM 2186 C CA . GLY A 1 344 ? 47.922 35.980 62.222 1.00 30.78 344 GLY A CA 1
ATOM 2187 C C . GLY A 1 344 ? 47.740 36.295 63.692 1.00 29.42 344 GLY A C 1
ATOM 2188 O O . GLY A 1 344 ? 48.412 35.668 64.513 1.00 29.56 344 GLY A O 1
ATOM 2189 N N . VAL A 1 345 ? 46.855 37.231 64.058 1.00 26.96 345 VAL A N 1
ATOM 2190 C CA . VAL A 1 345 ? 46.662 37.525 65.475 1.00 29.46 345 VAL A CA 1
ATOM 2191 C C . VAL A 1 345 ? 46.195 36.256 66.180 1.00 30.17 345 VAL A C 1
ATOM 2192 O O . VAL A 1 345 ? 45.528 35.397 65.592 1.00 25.99 345 VAL A O 1
ATOM 2196 N N . TYR A 1 346 ? 46.567 36.129 67.450 1.00 33.21 346 TYR A N 1
ATOM 2197 C CA . TYR A 1 346 ? 46.294 34.904 68.182 1.00 26.71 346 TYR A CA 1
ATOM 2198 C C . TYR A 1 346 ? 46.278 35.195 69.673 1.00 29.05 346 TYR A C 1
ATOM 2199 O O . TYR A 1 346 ? 46.833 36.193 70.141 1.00 30.55 346 TYR A O 1
ATOM 2208 N N . THR A 1 347 ? 45.646 34.296 70.416 1.00 26.51 347 THR A N 1
ATOM 2209 C CA . THR A 1 347 ? 45.711 34.315 71.865 1.00 27.03 347 THR A CA 1
ATOM 2210 C C . THR A 1 347 ? 46.291 32.994 72.347 1.00 26.16 347 THR A C 1
ATOM 2211 O O . THR A 1 347 ? 46.387 32.023 71.592 1.00 27.52 347 THR A O 1
ATOM 2215 N N . ARG A 1 348 ? 46.677 32.970 73.627 1.00 28.13 348 ARG A N 1
ATOM 2216 C CA . ARG A 1 348 ? 47.210 31.780 74.279 1.00 28.97 348 ARG A CA 1
ATOM 2217 C C . ARG A 1 348 ? 46.205 31.140 75.237 1.00 28.10 348 ARG A C 1
ATOM 2218 O O . ARG A 1 348 ? 46.605 30.416 76.156 1.00 29.69 348 ARG A O 1
ATOM 2226 N N . ILE A 1 349 ? 44.912 31.414 75.057 1.00 23.80 349 ILE A N 1
ATOM 2227 C CA . ILE A 1 349 ? 43.885 30.794 75.889 1.00 27.00 349 ILE A CA 1
ATOM 2228 C C . ILE A 1 349 ? 43.854 29.295 75.639 1.00 28.24 349 ILE A C 1
ATOM 2229 O O . ILE A 1 349 ? 43.931 28.841 74.494 1.00 32.76 349 ILE A O 1
ATOM 2234 N N . ASP A 1 350 ? 43.739 28.512 76.713 1.00 32.02 350 ASP A N 1
ATOM 2235 C CA . ASP A 1 350 ? 43.439 27.082 76.591 1.00 27.26 350 ASP A CA 1
ATOM 2236 C C . ASP A 1 350 ? 41.940 26.921 76.357 1.00 28.92 350 ASP A C 1
ATOM 2237 O O . ASP A 1 350 ? 41.151 26.822 77.299 1.00 28.32 350 ASP A O 1
ATOM 2242 N N . THR A 1 351 ? 41.539 26.838 75.082 1.00 28.18 351 THR A N 1
ATOM 2243 C CA . THR A 1 351 ? 40.116 26.849 74.774 1.00 23.88 351 THR A CA 1
ATOM 2244 C C . THR A 1 351 ? 39.387 25.629 75.329 1.00 29.75 351 THR A C 1
ATOM 2245 O O . THR A 1 351 ? 38.162 25.685 75.492 1.00 32.13 351 THR A O 1
ATOM 2249 N N . ARG A 1 352 ? 40.097 24.534 75.640 1.00 25.99 352 ARG A N 1
ATOM 2250 C CA . ARG A 1 352 ? 39.405 23.381 76.209 1.00 25.81 352 ARG A CA 1
ATOM 2251 C C . ARG A 1 352 ? 38.807 23.672 77.585 1.00 27.80 352 ARG A C 1
ATOM 2252 O O . ARG A 1 352 ? 37.980 22.888 78.059 1.00 28.43 352 ARG A O 1
ATOM 2260 N N . GLN A 1 353 ? 39.184 24.777 78.226 1.00 25.26 353 GLN A N 1
ATOM 2261 C CA . GLN A 1 353 ? 38.642 25.157 79.527 1.00 28.67 353 GLN A CA 1
ATOM 2262 C C . GLN A 1 353 ? 37.450 26.099 79.420 1.00 25.85 353 GLN A C 1
ATOM 2263 O O . GLN A 1 353 ? 36.923 26.544 80.448 1.00 25.91 353 GLN A O 1
ATOM 2269 N N . ILE A 1 354 ? 37.004 26.400 78.205 1.00 24.44 354 ILE A N 1
ATOM 2270 C CA . ILE A 1 354 ? 35.927 27.364 78.026 1.00 23.97 354 ILE A CA 1
ATOM 2271 C C . ILE A 1 354 ? 34.640 26.861 78.673 1.00 26.76 354 ILE A C 1
ATOM 2272 O O . ILE A 1 354 ? 33.991 27.585 79.437 1.00 29.53 354 ILE A O 1
ATOM 2277 N N . MET A 1 355 ? 34.255 25.612 78.387 1.00 26.01 355 MET A N 1
ATOM 2278 C CA . MET A 1 355 ? 32.962 25.125 78.866 1.00 26.45 355 MET A CA 1
ATOM 2279 C C . MET A 1 355 ? 32.941 24.989 80.384 1.00 30.09 355 MET A C 1
ATOM 2280 O O . MET A 1 355 ? 31.952 25.365 81.031 1.00 29.27 355 MET A O 1
ATOM 2285 N N . ALA A 1 356 ? 34.021 24.470 80.977 1.00 26.69 356 ALA A N 1
ATOM 2286 C CA . ALA A 1 356 ? 34.083 24.397 82.435 1.00 28.57 356 ALA A CA 1
ATOM 2287 C C . ALA A 1 356 ? 33.955 25.776 83.054 1.00 29.58 356 ALA A C 1
ATOM 2288 O O . ALA A 1 356 ? 33.303 25.947 84.094 1.00 27.78 356 ALA A O 1
ATOM 2290 N N . THR A 1 357 ? 34.581 26.774 82.436 1.00 29.06 357 THR A N 1
ATOM 2291 C CA . THR A 1 357 ? 34.500 28.126 82.967 1.00 20.03 357 THR A CA 1
ATOM 2292 C C . THR A 1 357 ? 33.105 28.693 82.760 1.00 23.26 357 THR A C 1
ATOM 2293 O O . THR A 1 357 ? 32.555 29.351 83.648 1.00 29.34 357 THR A O 1
ATOM 2297 N N . SER A 1 358 ? 32.517 28.446 81.588 1.00 22.76 358 SER A N 1
ATOM 2298 C CA . SER A 1 358 ? 31.180 28.955 81.311 1.00 19.38 358 SER A CA 1
ATOM 2299 C C . SER A 1 358 ? 30.177 28.412 82.324 1.00 27.89 358 SER A C 1
ATOM 2300 O O . SER A 1 358 ? 29.386 29.170 82.900 1.00 25.50 358 SER A O 1
ATOM 2303 N N . LYS A 1 359 ? 30.208 27.095 82.566 1.00 25.49 359 LYS A N 1
ATOM 2304 C CA . LYS A 1 359 ? 29.259 26.489 83.500 1.00 28.73 359 LYS A CA 1
ATOM 2305 C C . LYS A 1 359 ? 29.451 27.027 84.916 1.00 27.42 359 LYS A C 1
ATOM 2306 O O . LYS A 1 359 ? 28.478 27.274 85.634 1.00 27.40 359 LYS A O 1
ATOM 2312 N N . MET A 1 360 ? 30.695 27.205 85.343 1.00 24.58 360 MET A N 1
ATOM 2313 C CA . MET A 1 360 ? 30.926 27.703 86.691 1.00 28.83 360 MET A CA 1
ATOM 2314 C C . MET A 1 360 ? 30.362 29.111 86.854 1.00 30.27 360 MET A C 1
ATOM 2315 O O . MET A 1 360 ? 29.640 29.399 87.817 1.00 30.84 360 MET A O 1
ATOM 2320 N N . VAL A 1 361 ? 30.654 29.995 85.898 1.00 27.20 361 VAL A N 1
ATOM 2321 C CA . VAL A 1 361 ? 30.186 31.373 85.997 1.00 28.97 361 VAL A CA 1
ATOM 2322 C C . VAL A 1 361 ? 28.664 31.425 85.958 1.00 30.49 361 VAL A C 1
ATOM 2323 O O . VAL A 1 361 ? 28.033 32.190 86.700 1.00 29.36 361 VAL A O 1
ATOM 2327 N N . GLN A 1 362 ? 28.051 30.603 85.106 1.00 25.47 362 GLN A N 1
ATOM 2328 C CA . GLN A 1 362 ? 26.596 30.540 85.039 1.00 25.39 362 GLN A CA 1
ATOM 2329 C C . GLN A 1 362 ? 25.998 30.115 86.368 1.00 30.36 362 GLN A C 1
ATOM 2330 O O . GLN A 1 362 ? 24.995 30.676 86.824 1.00 31.25 362 GLN A O 1
ATOM 2336 N N . GLU A 1 363 ? 26.575 29.090 86.984 1.00 26.17 363 GLU A N 1
ATOM 2337 C CA . GLU A 1 363 ? 26.034 28.620 88.248 1.00 28.25 363 GLU A CA 1
ATOM 2338 C C . GLU A 1 363 ? 26.218 29.653 89.356 1.00 27.47 363 GLU A C 1
ATOM 2339 O O . GLU A 1 363 ? 25.317 29.856 90.179 1.00 31.89 363 GLU A O 1
ATOM 2345 N N . TYR A 1 364 ? 27.357 30.329 89.396 1.00 23.40 364 TYR A N 1
ATOM 2346 C CA . TYR A 1 364 ? 27.590 31.210 90.537 1.00 29.58 364 TYR A CA 1
ATOM 2347 C C . TYR A 1 364 ? 26.922 32.573 90.360 1.00 29.42 364 TYR A C 1
ATOM 2348 O O . TYR A 1 364 ? 26.401 33.141 91.327 1.00 28.43 364 TYR A O 1
ATOM 2357 N N . THR A 1 365 ? 26.924 33.121 89.146 1.00 27.68 365 THR A N 1
ATOM 2358 C CA . THR A 1 365 ? 26.219 34.379 88.943 1.00 30.15 365 THR A CA 1
ATOM 2359 C C . THR A 1 365 ? 24.716 34.186 88.925 1.00 33.49 365 THR A C 1
ATOM 2360 O O . THR A 1 365 ? 23.979 35.091 89.324 1.00 39.24 365 THR A O 1
ATOM 2364 N N . GLY A 1 366 ? 24.245 33.029 88.461 1.00 34.25 366 GLY A N 1
ATOM 2365 C CA . GLY A 1 366 ? 22.834 32.809 88.249 1.00 25.87 366 GLY A CA 1
ATOM 2366 C C . GLY A 1 366 ? 22.330 33.243 86.892 1.00 30.46 366 GLY A C 1
ATOM 2367 O O . GLY A 1 366 ? 21.147 33.039 86.591 1.00 36.61 366 GLY A O 1
ATOM 2368 N N . LEU A 1 367 ? 23.184 33.822 86.060 1.00 31.14 367 LEU A N 1
ATOM 2369 C CA . LEU A 1 367 ? 22.810 34.218 84.708 1.00 27.18 367 LEU A CA 1
ATOM 2370 C C . LEU A 1 367 ? 23.102 33.060 83.766 1.00 31.39 367 LEU A C 1
ATOM 2371 O O . LEU A 1 367 ? 24.266 32.775 83.466 1.00 34.51 367 LEU A O 1
ATOM 2376 N N . TYR A 1 368 ? 22.050 32.388 83.312 1.00 29.41 368 TYR A N 1
ATOM 2377 C CA . TYR A 1 368 ? 22.166 31.248 82.417 1.00 28.53 368 TYR A CA 1
ATOM 2378 C C . TYR A 1 368 ? 22.026 31.693 80.969 1.00 31.53 368 TYR A C 1
ATOM 2379 O O . TYR A 1 368 ? 21.291 32.634 80.660 1.00 28.21 368 TYR A O 1
ATOM 2388 N N . VAL A 1 369 ? 22.762 31.021 80.078 1.00 29.71 369 VAL A N 1
ATOM 2389 C CA . VAL A 1 369 ? 22.788 31.428 78.676 1.00 28.13 369 VAL A CA 1
ATOM 2390 C C . VAL A 1 369 ? 21.630 30.769 77.939 1.00 32.13 369 VAL A C 1
ATOM 2391 O O . VAL A 1 369 ? 21.195 29.660 78.275 1.00 29.12 369 VAL A O 1
ATOM 2395 N N . GLN A 1 370 ? 21.118 31.468 76.922 1.00 29.27 370 GLN A N 1
ATOM 2396 C CA . GLN A 1 370 ? 20.016 30.961 76.123 1.00 20.86 370 GLN A CA 1
ATOM 2397 C C . GLN A 1 370 ? 20.468 29.774 75.278 1.00 27.73 370 GLN A C 1
ATOM 2398 O O . GLN A 1 370 ? 21.665 29.592 75.036 1.00 20.66 370 GLN A O 1
ATOM 2404 N N . PRO A 1 371 ? 19.523 28.941 74.820 1.00 27.17 371 PRO A N 1
ATOM 2405 C CA . PRO A 1 371 ? 19.911 27.765 74.028 1.00 24.36 371 PRO A CA 1
ATOM 2406 C C . PRO A 1 371 ? 20.803 28.076 72.844 1.00 25.62 371 PRO A C 1
ATOM 2407 O O . PRO A 1 371 ? 21.637 27.231 72.481 1.00 25.84 371 PRO A O 1
ATOM 2411 N N . HIS A 1 372 ? 20.677 29.259 72.235 1.00 25.06 372 HIS A N 1
ATOM 2412 C CA . HIS A 1 372 ? 21.449 29.586 71.047 1.00 23.44 372 HIS A CA 1
ATOM 2413 C C . HIS A 1 372 ? 22.647 30.489 71.343 1.00 23.55 372 HIS A C 1
ATOM 2414 O O . HIS A 1 372 ? 23.219 31.067 70.411 1.00 28.39 372 HIS A O 1
ATOM 2421 N N . LYS A 1 373 ? 23.059 30.593 72.605 1.00 22.39 373 LYS A N 1
ATOM 2422 C CA . LYS A 1 373 ? 24.283 31.311 72.935 1.00 20.35 373 LYS A CA 1
ATOM 2423 C C . LYS A 1 373 ? 25.469 30.698 72.184 1.00 24.08 373 LYS A C 1
ATOM 2424 O O . LYS A 1 373 ? 25.672 29.480 72.251 1.00 23.86 373 LYS A O 1
ATOM 2430 N N . PRO A 1 374 ? 26.257 31.495 71.461 1.00 21.38 374 PRO A N 1
ATOM 2431 C CA . PRO A 1 374 ? 27.395 30.943 70.710 1.00 22.96 374 PRO A CA 1
ATOM 2432 C C . PRO A 1 374 ? 28.381 30.164 71.570 1.00 24.52 374 PRO A C 1
ATOM 2433 O O . PRO A 1 374 ? 28.626 30.495 72.734 1.00 27.10 374 PRO A O 1
ATOM 2437 N N . ILE A 1 375 ? 28.967 29.122 70.959 1.00 20.25 375 ILE A N 1
ATOM 2438 C CA . ILE A 1 375 ? 30.050 28.312 71.527 1.00 26.58 375 ILE A CA 1
ATOM 2439 C C . ILE A 1 375 ? 29.556 27.428 72.672 1.00 28.93 375 ILE A C 1
ATOM 2440 O O . ILE A 1 375 ? 29.823 26.223 72.691 1.00 28.90 375 ILE A O 1
ATOM 2445 N N . VAL A 1 376 ? 28.870 28.016 73.652 1.00 21.78 376 VAL A N 1
ATOM 2446 C CA . VAL A 1 376 ? 28.546 27.324 74.895 1.00 23.73 376 VAL A CA 1
ATOM 2447 C C . VAL A 1 376 ? 27.056 27.082 75.068 1.00 28.87 376 VAL A C 1
ATOM 2448 O O . VAL A 1 376 ? 26.655 26.504 76.088 1.00 27.43 376 VAL A O 1
ATOM 2452 N N . GLY A 1 377 ? 26.219 27.511 74.128 1.00 23.87 377 GLY A N 1
ATOM 2453 C CA . GLY A 1 377 ? 24.806 27.228 74.240 1.00 22.86 377 GLY A CA 1
ATOM 2454 C C . GLY A 1 377 ? 24.503 25.754 74.054 1.00 26.22 377 GLY A C 1
ATOM 2455 O O . GLY A 1 377 ? 25.304 24.977 73.530 1.00 28.36 377 GLY A O 1
ATOM 2456 N N . ALA A 1 378 ? 23.306 25.360 74.497 1.00 28.68 378 ALA A N 1
ATOM 2457 C CA . ALA A 1 378 ? 22.918 23.959 74.410 1.00 25.96 378 ALA A CA 1
ATOM 2458 C C . ALA A 1 378 ? 22.674 23.501 72.975 1.00 28.85 378 ALA A C 1
ATOM 2459 O O . ALA A 1 378 ? 22.794 22.305 72.704 1.00 27.78 378 ALA A O 1
ATOM 2461 N N . ASN A 1 379 ? 22.370 24.411 72.043 1.00 29.23 379 ASN A N 1
ATOM 2462 C CA . ASN A 1 379 ? 22.035 24.029 70.671 1.00 27.90 379 ASN A CA 1
ATOM 2463 C C . ASN A 1 379 ? 23.201 24.121 69.692 1.00 31.22 379 ASN A C 1
ATOM 2464 O O . ASN A 1 379 ? 22.999 23.865 68.499 1.00 28.90 379 ASN A O 1
ATOM 2469 N N . CYS A 1 380 ? 24.401 24.486 70.146 1.00 25.77 380 CYS A N 1
ATOM 2470 C CA . CYS A 1 380 ? 25.463 24.833 69.203 1.00 27.90 380 CYS A CA 1
ATOM 2471 C C . CYS A 1 380 ? 25.910 23.641 68.371 1.00 34.20 380 CYS A C 1
ATOM 2472 O O . CYS A 1 380 ? 26.319 23.813 67.216 1.00 36.32 380 CYS A O 1
ATOM 2475 N N . PHE A 1 381 ? 25.840 22.438 68.919 1.00 31.94 381 PHE A N 1
ATOM 2476 C CA . PHE A 1 381 ? 26.300 21.241 68.222 1.00 38.62 381 PHE A CA 1
ATOM 2477 C C . PHE A 1 381 ? 25.169 20.232 68.042 1.00 36.70 381 PHE A C 1
ATOM 2478 O O . PHE A 1 381 ? 25.376 19.015 68.094 1.00 34.35 381 PHE A O 1
ATOM 2486 N N . VAL A 1 382 ? 23.956 20.739 67.816 1.00 30.77 382 VAL A N 1
ATOM 2487 C CA . VAL A 1 382 ? 22.742 19.932 67.782 1.00 30.71 382 VAL A CA 1
ATOM 2488 C C . VAL A 1 382 ? 21.952 20.306 66.530 1.00 30.01 382 VAL A C 1
ATOM 2489 O O . VAL A 1 382 ? 21.908 21.482 66.145 1.00 26.55 382 VAL A O 1
ATOM 2493 N N . HIS A 1 383 ? 21.348 19.306 65.883 1.00 30.31 383 HIS A N 1
ATOM 2494 C CA . HIS A 1 383 ? 20.722 19.469 64.570 1.00 29.51 383 HIS A CA 1
ATOM 2495 C C . HIS A 1 383 ? 19.392 18.735 64.544 1.00 31.09 383 HIS A C 1
ATOM 2496 O O . HIS A 1 383 ? 19.355 17.516 64.723 1.00 27.28 383 HIS A O 1
ATOM 2503 N N . GLU A 1 384 ? 18.309 19.476 64.303 1.00 27.12 384 GLU A N 1
ATOM 2504 C CA . GLU A 1 384 ? 16.966 18.917 64.235 1.00 26.01 384 GLU A CA 1
ATOM 2505 C C . GLU A 1 384 ? 16.341 18.971 62.843 1.00 29.99 384 GLU A C 1
ATOM 2506 O O . GLU A 1 384 ? 15.402 18.208 62.576 1.00 29.37 384 GLU A O 1
ATOM 2512 N N . SER A 1 385 ? 16.823 19.838 61.956 1.00 26.79 385 SER A N 1
ATOM 2513 C CA . SER A 1 385 ? 16.218 19.963 60.636 1.00 29.43 385 SER A CA 1
ATOM 2514 C C . SER A 1 385 ? 16.780 18.913 59.689 1.00 27.68 385 SER A C 1
ATOM 2515 O O . SER A 1 385 ? 17.992 18.664 59.666 1.00 21.85 385 SER A O 1
ATOM 2518 N N . GLY A 1 386 ? 15.886 18.320 58.886 1.00 28.14 386 GLY A N 1
ATOM 2519 C CA . GLY A 1 386 ? 16.246 17.133 58.118 1.00 21.64 386 GLY A CA 1
ATOM 2520 C C . GLY A 1 386 ? 17.451 17.338 57.217 1.00 23.50 386 GLY A C 1
ATOM 2521 O O . GLY A 1 386 ? 18.355 16.495 57.163 1.00 24.04 386 GLY A O 1
ATOM 2522 N N . ILE A 1 387 ? 17.477 18.456 56.492 1.00 22.81 387 ILE A N 1
ATOM 2523 C CA . ILE A 1 387 ? 18.562 18.704 55.545 1.00 19.90 387 ILE A CA 1
ATOM 2524 C C . ILE A 1 387 ? 19.884 18.941 56.272 1.00 26.88 387 ILE A C 1
ATOM 2525 O O . ILE A 1 387 ? 20.944 18.497 55.814 1.00 28.21 387 ILE A O 1
ATOM 2530 N N . HIS A 1 388 ? 19.851 19.628 57.415 1.00 25.86 388 HIS A N 1
ATOM 2531 C CA . HIS A 1 388 ? 21.082 19.808 58.178 1.00 22.43 388 HIS A CA 1
ATOM 2532 C C . HIS A 1 388 ? 21.546 18.498 58.787 1.00 27.70 388 HIS A C 1
ATOM 2533 O O . HIS A 1 388 ? 22.753 18.218 58.818 1.00 28.30 388 HIS A O 1
ATOM 2540 N N . GLN A 1 389 ? 20.601 17.686 59.278 1.00 25.27 389 GLN A N 1
ATOM 2541 C CA . GLN A 1 389 ? 20.927 16.358 59.791 1.00 20.73 389 GLN A CA 1
ATOM 2542 C C . GLN A 1 389 ? 21.551 15.493 58.708 1.00 23.58 389 GLN A C 1
ATOM 2543 O O . GLN A 1 389 ? 22.569 14.823 58.930 1.00 21.16 389 GLN A O 1
ATOM 2549 N N . ASP A 1 390 ? 20.911 15.449 57.541 1.00 23.90 390 ASP A N 1
ATOM 2550 C CA . ASP A 1 390 ? 21.446 14.678 56.431 1.00 28.94 390 ASP A CA 1
ATOM 2551 C C . ASP A 1 390 ? 22.857 15.143 56.072 1.00 32.40 390 ASP A C 1
ATOM 2552 O O . ASP A 1 390 ? 23.746 14.320 55.820 1.00 31.63 390 ASP A O 1
ATOM 2557 N N . GLY A 1 391 ? 23.082 16.460 56.046 1.00 27.01 391 GLY A N 1
ATOM 2558 C CA . GLY A 1 391 ? 24.429 16.957 55.804 1.00 23.66 391 GLY A CA 1
ATOM 2559 C C . GLY A 1 391 ? 25.406 16.515 56.878 1.00 29.18 391 GLY A C 1
ATOM 2560 O O . GLY A 1 391 ? 26.506 16.042 56.580 1.00 26.07 391 GLY A O 1
ATOM 2561 N N . ILE A 1 392 ? 25.008 16.636 58.148 1.00 27.31 392 ILE A N 1
ATOM 2562 C CA . ILE A 1 392 ? 25.924 16.299 59.236 1.00 29.10 392 ILE A CA 1
ATOM 2563 C C . ILE A 1 392 ? 26.279 14.818 59.196 1.00 34.24 392 ILE A C 1
ATOM 2564 O O . ILE A 1 392 ? 27.447 14.438 59.367 1.00 34.19 392 ILE A O 1
ATOM 2569 N N . LEU A 1 393 ? 25.283 13.958 58.948 1.00 30.99 393 LEU A N 1
ATOM 2570 C CA . LEU A 1 393 ? 25.561 12.530 58.894 1.00 29.60 393 LEU A CA 1
ATOM 2571 C C . LEU A 1 393 ? 26.441 12.177 57.706 1.00 29.44 393 LEU A C 1
ATOM 2572 O O . LEU A 1 393 ? 27.181 11.189 57.760 1.00 29.96 393 LEU A O 1
ATOM 2577 N N . LYS A 1 394 ? 26.387 12.961 56.630 1.00 27.09 394 LYS A N 1
ATOM 2578 C CA . LYS A 1 394 ? 27.296 12.695 55.524 1.00 28.83 394 LYS A CA 1
ATOM 2579 C C . LYS A 1 394 ? 28.712 13.150 55.862 1.00 36.95 394 LYS A C 1
ATOM 2580 O O . LYS A 1 394 ? 29.691 12.466 55.527 1.00 35.47 394 LYS A O 1
ATOM 2586 N N . ASN A 1 395 ? 28.839 14.273 56.562 1.00 27.86 395 ASN A N 1
ATOM 2587 C CA . ASN A 1 395 ? 30.145 14.808 56.908 1.00 24.60 395 ASN A CA 1
ATOM 2588 C C . ASN A 1 395 ? 29.948 16.034 57.779 1.00 23.78 395 ASN A C 1
ATOM 2589 O O . ASN A 1 395 ? 29.282 16.991 57.361 1.00 26.90 395 ASN A O 1
ATOM 2594 N N . ARG A 1 396 ? 30.534 16.021 58.984 1.00 22.20 396 ARG A N 1
ATOM 2595 C CA . ARG A 1 396 ? 30.207 17.038 59.977 1.00 27.44 396 ARG A CA 1
ATOM 2596 C C . ARG A 1 396 ? 30.539 18.442 59.487 1.00 27.12 396 ARG A C 1
ATOM 2597 O O . ARG A 1 396 ? 29.842 19.402 59.835 1.00 27.69 396 ARG A O 1
ATOM 2605 N N . SER A 1 397 ? 31.576 18.586 58.665 1.00 21.58 397 SER A N 1
ATOM 2606 C CA . SER A 1 397 ? 31.964 19.926 58.243 1.00 25.61 397 SER A CA 1
ATOM 2607 C C . SER A 1 397 ? 30.928 20.598 57.344 1.00 25.04 397 SER A C 1
ATOM 2608 O O . SER A 1 397 ? 31.059 21.802 57.089 1.00 30.50 397 SER A O 1
ATOM 2611 N N . THR A 1 398 ? 29.908 19.873 56.855 1.00 27.95 398 THR A N 1
ATOM 2612 C CA . THR A 1 398 ? 28.863 20.545 56.079 1.00 27.64 398 THR A CA 1
ATOM 2613 C C . THR A 1 398 ? 28.199 21.658 56.887 1.00 31.66 398 THR A C 1
ATOM 2614 O O . THR A 1 398 ? 27.847 22.709 56.332 1.00 25.71 398 THR A O 1
ATOM 2618 N N . TYR A 1 399 ? 28.045 21.461 58.209 1.00 29.05 399 TYR A N 1
ATOM 2619 C CA . TYR A 1 399 ? 27.307 22.419 59.023 1.00 24.98 399 TYR A CA 1
ATOM 2620 C C . TYR A 1 399 ? 27.947 22.720 60.375 1.00 25.66 399 TYR A C 1
ATOM 2621 O O . TYR A 1 399 ? 27.338 23.434 61.167 1.00 31.82 399 TYR A O 1
ATOM 2630 N N . GLU A 1 400 ? 29.136 22.201 60.679 1.00 23.47 400 GLU A N 1
ATOM 2631 C CA . GLU A 1 400 ? 29.849 22.540 61.914 1.00 24.06 400 GLU A CA 1
ATOM 2632 C C . GLU A 1 400 ? 31.239 23.055 61.574 1.00 29.21 400 GLU A C 1
ATOM 2633 O O . GLU A 1 400 ? 32.003 22.381 60.878 1.00 33.51 400 GLU A O 1
ATOM 2639 N N . ILE A 1 401 ? 31.570 24.241 62.072 1.00 27.52 401 ILE A N 1
ATOM 2640 C CA . ILE A 1 401 ? 32.886 24.818 61.835 1.00 27.39 401 ILE A CA 1
ATOM 2641 C C . ILE A 1 401 ? 33.823 24.647 63.014 1.00 26.39 401 ILE A C 1
ATOM 2642 O O . ILE A 1 401 ? 35.011 24.974 62.891 1.00 35.87 401 ILE A O 1
ATOM 2647 N N . ILE A 1 402 ? 33.338 24.143 64.142 1.00 32.50 402 ILE A N 1
ATOM 2648 C CA . ILE A 1 402 ? 34.120 24.013 65.367 1.00 35.36 402 ILE A CA 1
ATOM 2649 C C . ILE A 1 402 ? 33.987 22.581 65.870 1.00 32.79 402 ILE A C 1
ATOM 2650 O O . ILE A 1 402 ? 32.907 21.986 65.785 1.00 31.96 402 ILE A O 1
ATOM 2655 N N . SER A 1 403 ? 35.079 22.023 66.387 1.00 33.71 403 SER A N 1
ATOM 2656 C CA . SER A 1 403 ? 35.005 20.727 67.048 1.00 37.03 403 SER A CA 1
ATOM 2657 C C . SER A 1 403 ? 34.647 20.929 68.512 1.00 33.75 403 SER A C 1
ATOM 2658 O O . SER A 1 403 ? 35.376 21.634 69.217 1.00 33.23 403 SER A O 1
ATOM 2661 N N . PRO A 1 404 ? 33.564 20.320 69.011 1.00 35.47 404 PRO A N 1
ATOM 2662 C CA . PRO A 1 404 ? 33.112 20.610 70.385 1.00 30.59 404 PRO A CA 1
ATOM 2663 C C . PRO A 1 404 ? 34.140 20.314 71.468 1.00 35.38 404 PRO A C 1
ATOM 2664 O O . PRO A 1 404 ? 34.124 20.976 72.514 1.00 36.94 404 PRO A O 1
ATOM 2668 N N . GLU A 1 405 ? 35.037 19.350 71.261 1.00 31.76 405 GLU A N 1
ATOM 2669 C CA . GLU A 1 405 ? 36.061 19.086 72.266 1.00 36.08 405 GLU A CA 1
ATOM 2670 C C . GLU A 1 405 ? 37.089 20.194 72.324 1.00 36.75 405 GLU A C 1
ATOM 2671 O O . GLU A 1 405 ? 37.779 20.321 73.335 1.00 35.85 405 GLU A O 1
ATOM 2677 N N . ASP A 1 406 ? 37.212 20.995 71.262 1.00 32.47 406 ASP A N 1
ATOM 2678 C CA . ASP A 1 406 ? 38.135 22.117 71.314 1.00 29.52 406 ASP A CA 1
ATOM 2679 C C . ASP A 1 406 ? 37.711 23.145 72.344 1.00 33.69 406 ASP A C 1
ATOM 2680 O O . ASP A 1 406 ? 38.553 23.922 72.799 1.00 34.31 406 ASP A O 1
ATOM 2685 N N . VAL A 1 407 ? 36.435 23.169 72.725 1.00 27.00 407 VAL A N 1
ATOM 2686 C CA . VAL A 1 407 ? 35.930 24.156 73.667 1.00 29.25 407 VAL A CA 1
ATOM 2687 C C . VAL A 1 407 ? 35.460 23.513 74.964 1.00 28.81 407 VAL A C 1
ATOM 2688 O O . VAL A 1 407 ? 34.861 24.193 75.795 1.00 30.56 407 VAL A O 1
ATOM 2692 N N . GLY A 1 408 ? 35.728 22.217 75.159 1.00 31.64 408 GLY A N 1
ATOM 2693 C CA . GLY A 1 408 ? 35.374 21.510 76.375 1.00 30.41 408 GLY A CA 1
ATOM 2694 C C . GLY A 1 408 ? 34.043 20.785 76.372 1.00 30.64 408 GLY A C 1
ATOM 2695 O O . GLY A 1 408 ? 33.635 20.284 77.424 1.00 33.49 408 GLY A O 1
ATOM 2696 N N . VAL A 1 409 ? 33.343 20.726 75.238 1.00 29.44 409 VAL A N 1
ATOM 2697 C CA . VAL A 1 409 ? 32.052 20.055 75.121 1.00 38.88 409 VAL A CA 1
ATOM 2698 C C . VAL A 1 409 ? 32.257 18.572 74.852 1.00 46.80 409 VAL A C 1
ATOM 2699 O O . VAL A 1 409 ? 33.107 18.189 74.037 1.00 48.50 409 VAL A O 1
ATOM 2703 N N . VAL A 1 410 ? 31.467 17.730 75.524 1.00 61.00 410 VAL A N 1
ATOM 2704 C CA . VAL A 1 410 ? 31.428 16.314 75.165 1.00 71.47 410 VAL A CA 1
ATOM 2705 C C . VAL A 1 410 ? 30.664 16.141 73.847 1.00 77.22 410 VAL A C 1
ATOM 2706 O O . VAL A 1 410 ? 29.761 16.917 73.511 1.00 76.51 410 VAL A O 1
ATOM 2710 N N . LYS A 1 411 ? 31.024 15.104 73.088 1.00 83.06 411 LYS A N 1
ATOM 2711 C CA . LYS A 1 411 ? 30.698 15.039 71.660 1.00 84.27 411 LYS A CA 1
ATOM 2712 C C . LYS A 1 411 ? 29.232 14.779 71.323 1.00 82.62 411 LYS A C 1
ATOM 2713 O O . LYS A 1 411 ? 28.925 14.398 70.188 1.00 87.05 411 LYS A O 1
ATOM 2719 N N . SER A 1 412 ? 28.329 14.967 72.284 1.00 79.04 412 SER A N 1
ATOM 2720 C CA . SER A 1 412 ? 26.884 15.009 72.040 1.00 78.37 412 SER A CA 1
ATOM 2721 C C . SER A 1 412 ? 26.271 13.622 71.860 1.00 76.82 412 SER A C 1
ATOM 2722 O O . SER A 1 412 ? 26.839 12.741 71.205 1.00 72.56 412 SER A O 1
ATOM 2725 N N . GLN A 1 413 ? 25.090 13.444 72.451 1.00 76.35 413 GLN A N 1
ATOM 2726 C CA . GLN A 1 413 ? 24.314 12.218 72.302 1.00 74.40 413 GLN A CA 1
ATOM 2727 C C . GLN A 1 413 ? 23.894 12.017 70.844 1.00 69.83 413 GLN A C 1
ATOM 2728 O O . GLN A 1 413 ? 23.470 12.965 70.172 1.00 63.81 413 GLN A O 1
ATOM 2734 N N . ASN A 1 414 ? 24.037 10.777 70.352 1.00 62.40 414 ASN A N 1
ATOM 2735 C CA . ASN A 1 414 ? 23.531 10.368 69.031 1.00 60.97 414 ASN A CA 1
ATOM 2736 C C . ASN A 1 414 ? 24.044 11.266 67.900 1.00 56.26 414 ASN A C 1
ATOM 2737 O O . ASN A 1 414 ? 23.286 11.671 67.013 1.00 51.27 414 ASN A O 1
ATOM 2742 N N . SER A 1 415 ? 25.342 11.582 67.929 1.00 53.87 415 SER A N 1
ATOM 2743 C CA . SER A 1 415 ? 25.993 12.421 66.922 1.00 44.04 415 SER A CA 1
ATOM 2744 C C . SER A 1 415 ? 25.366 13.810 66.830 1.00 40.72 415 SER A C 1
ATOM 2745 O O . SER A 1 415 ? 25.510 14.492 65.804 1.00 36.56 415 SER A O 1
ATOM 2748 N N . GLY A 1 416 ? 24.670 14.238 67.886 1.00 38.84 416 GLY A N 1
ATOM 2749 C CA . GLY A 1 416 ? 23.984 15.514 67.905 1.00 26.78 416 GLY A CA 1
ATOM 2750 C C . GLY A 1 416 ? 22.736 15.586 67.051 1.00 36.18 416 GLY A C 1
ATOM 2751 O O . GLY A 1 416 ? 22.247 16.694 66.785 1.00 29.56 416 GLY A O 1
ATOM 2752 N N . ILE A 1 417 ? 22.212 14.441 66.607 1.00 31.53 417 ILE A N 1
ATOM 2753 C CA . ILE A 1 417 ? 20.996 14.375 65.798 1.00 31.66 417 ILE A CA 1
ATOM 2754 C C . ILE A 1 417 ? 19.802 14.197 66.744 1.00 31.98 417 ILE A C 1
ATOM 2755 O O . ILE A 1 417 ? 19.664 13.153 67.383 1.00 35.34 417 ILE A O 1
ATOM 2760 N N . VAL A 1 418 ? 18.931 15.204 66.838 1.00 30.98 418 VAL A N 1
ATOM 2761 C CA . VAL A 1 418 ? 17.723 15.130 67.659 1.00 29.67 418 VAL A CA 1
ATOM 2762 C C . VAL A 1 418 ? 16.510 15.173 66.740 1.00 32.32 418 VAL A C 1
ATOM 2763 O O . VAL A 1 418 ? 16.504 15.882 65.727 1.00 29.92 418 VAL A O 1
ATOM 2767 N N . LEU A 1 419 ? 15.488 14.403 67.088 1.00 30.77 419 LEU A N 1
ATOM 2768 C CA . LEU A 1 419 ? 14.369 14.146 66.194 1.00 30.45 419 LEU A CA 1
ATOM 2769 C C . LEU A 1 419 ? 13.158 14.950 66.637 1.00 30.73 419 LEU A C 1
ATOM 2770 O O . LEU A 1 419 ? 12.773 14.903 67.810 1.00 29.60 419 LEU A O 1
ATOM 2775 N N . GLY A 1 420 ? 12.562 15.674 65.697 1.00 30.36 420 GLY A N 1
ATOM 2776 C CA . GLY A 1 420 ? 11.395 16.481 65.965 1.00 29.18 420 GLY A CA 1
ATOM 2777 C C . GLY A 1 420 ? 10.618 16.748 64.687 1.00 30.63 420 GLY A C 1
ATOM 2778 O O . GLY A 1 420 ? 10.822 16.086 63.671 1.00 33.67 420 GLY A O 1
ATOM 2779 N N . LYS A 1 421 ? 9.743 17.755 64.751 1.00 26.18 421 LYS A N 1
ATOM 2780 C CA . LYS A 1 421 ? 8.818 18.041 63.658 1.00 32.13 421 LYS A CA 1
ATOM 2781 C C . LYS A 1 421 ? 9.525 18.184 62.309 1.00 31.27 421 LYS A C 1
ATOM 2782 O O . LYS A 1 421 ? 9.002 17.748 61.278 1.00 28.50 421 LYS A O 1
ATOM 2788 N N . LEU A 1 422 ? 10.714 18.781 62.289 1.00 23.84 422 LEU A N 1
ATOM 2789 C CA . LEU A 1 422 ? 11.360 19.138 61.033 1.00 29.21 422 LEU A CA 1
ATOM 2790 C C . LEU A 1 422 ? 12.460 18.164 60.618 1.00 28.74 422 LEU A C 1
ATOM 2791 O O . LEU A 1 422 ? 13.166 18.434 59.645 1.00 30.92 422 LEU A O 1
ATOM 2796 N N . SER A 1 423 ? 12.600 17.031 61.301 1.00 27.87 423 SER A N 1
ATOM 2797 C CA . SER A 1 423 ? 13.624 16.062 60.941 1.00 27.86 423 SER A CA 1
ATOM 2798 C C . SER A 1 423 ? 13.251 15.323 59.658 1.00 29.80 423 SER A C 1
ATOM 2799 O O . SER A 1 423 ? 12.104 15.348 59.204 1.00 32.83 423 SER A O 1
ATOM 2802 N N . GLY A 1 424 ? 14.252 14.673 59.059 1.00 26.06 424 GLY A N 1
ATOM 2803 C CA . GLY A 1 424 ? 14.088 13.949 57.818 1.00 24.50 424 GLY A CA 1
ATOM 2804 C C . GLY A 1 424 ? 14.437 12.471 57.937 1.00 32.91 424 GLY A C 1
ATOM 2805 O O . GLY A 1 424 ? 14.873 11.983 58.985 1.00 27.66 424 GLY A O 1
ATOM 2806 N N . ARG A 1 425 ? 14.269 11.774 56.810 1.00 31.12 425 ARG A N 1
ATOM 2807 C CA . ARG A 1 425 ? 14.351 10.319 56.809 1.00 30.60 425 ARG A CA 1
ATOM 2808 C C . ARG A 1 425 ? 15.753 9.830 57.116 1.00 27.69 425 ARG A C 1
ATOM 2809 O O . ARG A 1 425 ? 15.912 8.797 57.777 1.00 33.14 425 ARG A O 1
ATOM 2817 N N . HIS A 1 426 ? 16.782 10.526 56.623 1.00 23.43 426 HIS A N 1
ATOM 2818 C CA . HIS A 1 426 ? 18.144 10.082 56.910 1.00 30.07 426 HIS A CA 1
ATOM 2819 C C . HIS A 1 426 ? 18.396 10.100 58.410 1.00 31.23 426 HIS A C 1
ATOM 2820 O O . HIS A 1 426 ? 19.023 9.182 58.957 1.00 31.78 426 HIS A O 1
ATOM 2827 N N . ALA A 1 427 ? 17.870 11.115 59.098 1.00 30.31 427 ALA A N 1
ATOM 2828 C CA . ALA A 1 427 ? 18.038 11.184 60.543 1.00 32.24 427 ALA A CA 1
ATOM 2829 C C . ALA A 1 427 ? 17.332 10.021 61.218 1.00 27.44 427 ALA A C 1
ATOM 2830 O O . ALA A 1 427 ? 17.890 9.374 62.112 1.00 26.62 427 ALA A O 1
ATOM 2832 N N . VAL A 1 428 ? 16.098 9.739 60.802 1.00 30.20 428 VAL A N 1
ATOM 2833 C CA . VAL A 1 428 ? 15.353 8.656 61.435 1.00 30.78 428 VAL A CA 1
ATOM 2834 C C . VAL A 1 428 ? 16.021 7.319 61.135 1.00 29.45 428 VAL A C 1
ATOM 2835 O O . VAL A 1 428 ? 16.240 6.500 62.039 1.00 32.38 428 VAL A O 1
ATOM 2839 N N . LYS A 1 429 ? 16.417 7.106 59.877 1.00 30.14 429 LYS A N 1
ATOM 2840 C CA . LYS A 1 429 ? 17.110 5.876 59.506 1.00 29.38 429 LYS A CA 1
ATOM 2841 C C . LYS A 1 429 ? 18.391 5.690 60.310 1.00 30.12 429 LYS A C 1
ATOM 2842 O O . LYS A 1 429 ? 18.658 4.596 60.820 1.00 34.09 429 LYS A O 1
ATOM 2848 N N . GLY A 1 430 ? 19.193 6.745 60.439 1.00 28.46 430 GLY A N 1
ATOM 2849 C CA . GLY A 1 430 ? 20.417 6.634 61.213 1.00 27.70 430 GLY A CA 1
ATOM 2850 C C . GLY A 1 430 ? 20.175 6.364 62.688 1.00 28.74 430 GLY A C 1
ATOM 2851 O O . GLY A 1 430 ? 20.902 5.588 63.308 1.00 29.50 430 GLY A O 1
ATOM 2852 N N . ARG A 1 431 ? 19.169 7.011 63.281 1.00 33.09 431 ARG A N 1
ATOM 2853 C CA . ARG A 1 431 ? 18.906 6.758 64.695 1.00 34.36 431 ARG A CA 1
ATOM 2854 C C . ARG A 1 431 ? 18.401 5.337 64.904 1.00 36.71 431 ARG A C 1
ATOM 2855 O O . ARG A 1 431 ? 18.741 4.692 65.907 1.00 34.25 431 ARG A O 1
ATOM 2863 N N . LEU A 1 432 ? 17.608 4.827 63.954 1.00 29.82 432 LEU A N 1
ATOM 2864 C CA . LEU A 1 432 ? 17.161 3.435 64.018 1.00 29.34 432 LEU A CA 1
ATOM 2865 C C . LEU A 1 432 ? 18.327 2.458 63.896 1.00 37.06 432 LEU A C 1
ATOM 2866 O O . LEU A 1 432 ? 18.374 1.450 64.610 1.00 39.75 432 LEU A O 1
ATOM 2871 N N . LYS A 1 433 ? 19.260 2.721 62.977 1.00 39.01 433 LYS A N 1
ATOM 2872 C CA . LYS A 1 433 ? 20.442 1.872 62.846 1.00 37.78 433 LYS A CA 1
ATOM 2873 C C . LYS A 1 433 ? 21.227 1.805 64.157 1.00 41.08 433 LYS A C 1
ATOM 2874 O O . LYS A 1 433 ? 21.685 0.729 64.563 1.00 37.85 433 LYS A O 1
ATOM 2880 N N . GLU A 1 434 ? 21.388 2.951 64.829 1.00 33.16 434 GLU A N 1
ATOM 2881 C CA . GLU A 1 434 ? 22.018 2.989 66.145 1.00 34.52 434 GLU A CA 1
ATOM 2882 C C . GLU A 1 434 ? 21.332 2.062 67.130 1.00 37.28 434 GLU A C 1
ATOM 2883 O O . GLU A 1 434 ? 21.979 1.544 68.048 1.00 39.08 434 GLU A O 1
ATOM 2889 N N . LEU A 1 435 ? 20.021 1.890 67.001 1.00 38.38 435 LEU A N 1
ATOM 2890 C CA . LEU A 1 435 ? 19.272 1.036 67.910 1.00 39.41 435 LEU A CA 1
ATOM 2891 C C . LEU A 1 435 ? 19.229 -0.410 67.450 1.00 37.51 435 LEU A C 1
ATOM 2892 O O . LEU A 1 435 ? 18.552 -1.222 68.080 1.00 42.65 435 LEU A O 1
ATOM 2897 N N . GLY A 1 436 ? 19.935 -0.749 66.374 1.00 39.39 436 GLY A N 1
ATOM 2898 C CA . GLY A 1 436 ? 19.992 -2.112 65.887 1.00 36.18 436 GLY A CA 1
ATOM 2899 C C . GLY A 1 436 ? 18.962 -2.495 64.847 1.00 39.71 436 GLY A C 1
ATOM 2900 O O . GLY A 1 436 ? 18.832 -3.688 64.549 1.00 41.71 436 GLY A O 1
ATOM 2901 N N . TYR A 1 437 ? 18.241 -1.533 64.274 1.00 37.40 437 TYR A N 1
ATOM 2902 C CA . TYR A 1 437 ? 17.204 -1.801 63.282 1.00 35.76 437 TYR A CA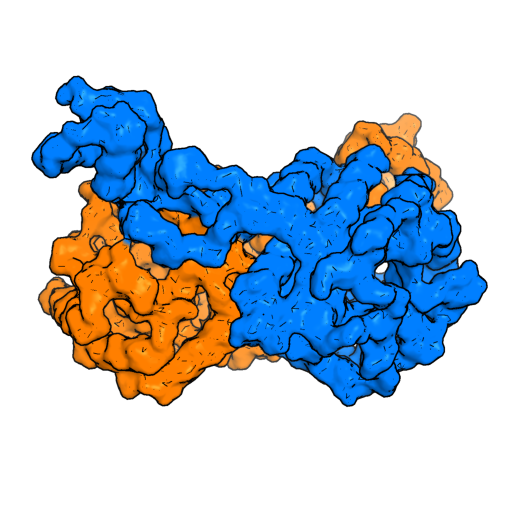 1
ATOM 2903 C C . TYR A 1 437 ? 17.695 -1.399 61.901 1.00 37.85 437 TYR A C 1
ATOM 2904 O O . TYR A 1 437 ? 17.989 -0.223 61.656 1.00 41.95 437 TYR A O 1
ATOM 2913 N N . GLU A 1 438 ? 17.776 -2.373 61.009 1.00 36.75 438 GLU A N 1
ATOM 2914 C CA . GLU A 1 438 ? 17.944 -2.138 59.585 1.00 45.31 438 GLU A CA 1
ATOM 2915 C C . GLU A 1 438 ? 16.616 -2.493 58.927 1.00 45.69 438 GLU A C 1
ATOM 2916 O O . GLU A 1 438 ? 16.132 -3.618 59.083 1.00 46.73 438 GLU A O 1
ATOM 2922 N N . ILE A 1 439 ? 16.014 -1.535 58.216 1.00 37.82 439 ILE A N 1
ATOM 2923 C CA . ILE A 1 439 ? 14.695 -1.740 57.630 1.00 39.44 439 ILE A CA 1
ATOM 2924 C C . ILE A 1 439 ? 14.705 -1.328 56.161 1.00 33.32 439 ILE A C 1
ATOM 2925 O O . ILE A 1 439 ? 15.545 -0.547 55.712 1.00 31.88 439 ILE A O 1
ATOM 2930 N N . SER A 1 440 ? 13.761 -1.884 55.406 1.00 31.66 440 SER A N 1
ATOM 2931 C CA . SER A 1 440 ? 13.657 -1.565 53.991 1.00 35.00 440 SER A CA 1
ATOM 2932 C C . SER A 1 440 ? 13.244 -0.104 53.793 1.00 39.14 440 SER A C 1
ATOM 2933 O O . SER A 1 440 ? 12.812 0.587 54.724 1.00 34.73 440 SER A O 1
ATOM 2936 N N . ASP A 1 441 ? 13.372 0.372 52.551 1.00 38.61 441 ASP A N 1
ATOM 2937 C CA . ASP A 1 441 ? 12.968 1.747 52.272 1.00 41.29 441 ASP A CA 1
ATOM 2938 C C . ASP A 1 441 ? 11.464 1.905 52.407 1.00 36.32 441 ASP A C 1
ATOM 2939 O O . ASP A 1 441 ? 10.979 2.942 52.871 1.00 38.15 441 ASP A O 1
ATOM 2944 N N . GLU A 1 442 ? 10.709 0.882 52.014 1.00 36.76 442 GLU A N 1
ATOM 2945 C CA . GLU A 1 442 ? 9.265 0.909 52.207 1.00 29.58 442 GLU A CA 1
ATOM 2946 C C . GLU A 1 442 ? 8.920 1.022 53.690 1.00 32.09 442 GLU A C 1
ATOM 2947 O O . GLU A 1 442 ? 8.134 1.886 54.100 1.00 29.35 442 GLU A O 1
ATOM 2953 N N . LYS A 1 443 ? 9.519 0.163 54.514 1.00 34.19 443 LYS A N 1
ATOM 2954 C CA . LYS A 1 443 ? 9.283 0.231 55.951 1.00 37.23 443 LYS A CA 1
ATOM 2955 C C . LYS A 1 443 ? 9.690 1.590 56.517 1.00 34.77 443 LYS A C 1
ATOM 2956 O O . LYS A 1 443 ? 9.001 2.139 57.384 1.00 36.12 443 LYS A O 1
ATOM 2962 N N . LEU A 1 444 ? 10.788 2.164 56.021 1.00 30.32 444 LEU A N 1
ATOM 2963 C CA . LEU A 1 444 ? 11.204 3.478 56.505 1.00 24.56 444 LEU A CA 1
ATOM 2964 C C . LEU A 1 444 ? 10.153 4.536 56.206 1.00 31.53 444 LEU A C 1
ATOM 2965 O O . LEU A 1 444 ? 9.861 5.383 57.057 1.00 34.94 444 LEU A O 1
ATOM 2970 N N . ASN A 1 445 ? 9.568 4.512 55.004 1.00 30.89 445 ASN A N 1
ATOM 2971 C CA . ASN A 1 445 ? 8.581 5.534 54.665 1.00 25.55 445 ASN A CA 1
ATOM 2972 C C . ASN A 1 445 ? 7.323 5.384 55.508 1.00 32.29 445 ASN A C 1
ATOM 2973 O O . ASN A 1 445 ? 6.719 6.382 55.920 1.00 30.05 445 ASN A O 1
ATOM 2978 N N . GLU A 1 446 ? 6.920 4.142 55.777 1.00 26.46 446 GLU A N 1
ATOM 2979 C CA . GLU A 1 446 ? 5.809 3.903 56.689 1.00 31.67 446 GLU A CA 1
ATOM 2980 C C . GLU A 1 446 ? 6.141 4.421 58.081 1.00 30.12 446 GLU A C 1
ATOM 2981 O O . GLU A 1 446 ? 5.341 5.124 58.711 1.00 29.84 446 GLU A O 1
ATOM 2987 N N . VAL A 1 447 ? 7.335 4.095 58.572 1.00 28.33 447 VAL A N 1
ATOM 2988 C CA . VAL A 1 447 ? 7.760 4.618 59.862 1.00 30.90 447 VAL A CA 1
ATOM 2989 C C . VAL A 1 447 ? 7.772 6.139 59.832 1.00 34.96 447 VAL A C 1
ATOM 2990 O O . VAL A 1 447 ? 7.383 6.797 60.806 1.00 35.00 447 VAL A O 1
ATOM 2994 N N . PHE A 1 448 ? 8.166 6.723 58.698 1.00 33.48 448 PHE A N 1
ATOM 2995 C CA . PHE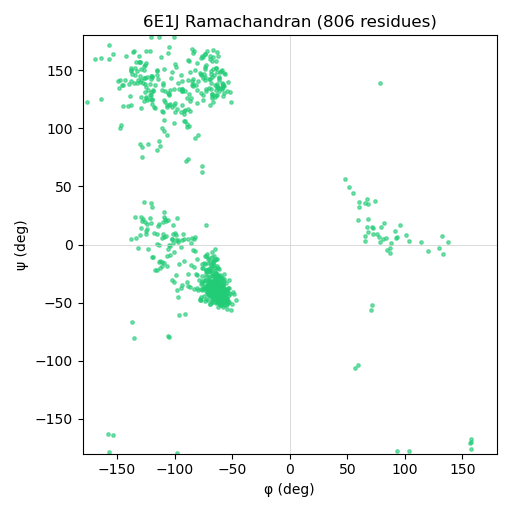 A 1 448 ? 8.323 8.170 58.654 1.00 31.40 448 PHE A CA 1
ATOM 2996 C C . PHE A 1 448 ? 6.974 8.872 58.706 1.00 37.36 448 PHE A C 1
ATOM 2997 O O . PHE A 1 448 ? 6.834 9.895 59.385 1.00 37.52 448 PHE A O 1
ATOM 3005 N N . SER A 1 449 ? 5.969 8.338 58.003 1.00 41.89 449 SER A N 1
ATOM 3006 C CA . SER A 1 449 ? 4.616 8.883 58.106 1.00 35.91 449 SER A CA 1
ATOM 3007 C C . SER A 1 449 ? 4.129 8.886 59.549 1.00 31.14 449 SER A C 1
ATOM 3008 O O . SER A 1 449 ? 3.535 9.865 60.013 1.00 34.31 449 SER A O 1
ATOM 3011 N N . ARG A 1 450 ? 4.347 7.786 60.270 1.00 30.78 450 ARG A N 1
ATOM 3012 C CA . ARG A 1 450 ? 3.913 7.739 61.662 1.00 34.17 450 ARG A CA 1
ATOM 3013 C C . ARG A 1 450 ? 4.734 8.684 62.531 1.00 34.76 450 ARG A C 1
ATOM 3014 O O . ARG A 1 450 ? 4.209 9.255 63.494 1.00 30.05 450 ARG A O 1
ATOM 3022 N N . PHE A 1 451 ? 6.012 8.862 62.196 1.00 35.80 451 PHE A N 1
ATOM 3023 C CA . PHE A 1 451 ? 6.837 9.878 62.840 1.00 30.92 451 PHE A CA 1
ATOM 3024 C C . PHE A 1 451 ? 6.219 11.261 62.674 1.00 35.55 451 PHE A C 1
ATOM 3025 O O . PHE A 1 451 ? 6.078 12.015 63.645 1.00 36.85 451 PHE A O 1
ATOM 3033 N N . ARG A 1 452 ? 5.826 11.606 61.443 1.00 37.80 452 ARG A N 1
ATOM 3034 C CA . ARG A 1 452 ? 5.234 12.918 61.195 1.00 39.65 452 ARG A CA 1
ATOM 3035 C C . ARG A 1 452 ? 3.992 13.122 62.047 1.00 44.24 452 ARG A C 1
ATOM 3036 O O . ARG A 1 452 ? 3.760 14.222 62.568 1.00 40.70 452 ARG A O 1
ATOM 3044 N N . ASP A 1 453 ? 3.186 12.067 62.206 1.00 34.05 453 ASP A N 1
ATOM 3045 C CA . ASP A 1 453 ? 2.023 12.161 63.077 1.00 42.80 453 ASP A CA 1
ATOM 3046 C C . ASP A 1 453 ? 2.441 12.304 64.532 1.00 42.77 453 ASP A C 1
ATOM 3047 O O . ASP A 1 453 ? 1.855 13.097 65.279 1.00 45.45 453 ASP A O 1
ATOM 3052 N N . LEU A 1 454 ? 3.468 11.564 64.948 1.00 31.51 454 LEU A N 1
ATOM 3053 C CA . LEU A 1 454 ? 3.837 11.578 66.356 1.00 34.26 454 LEU A CA 1
ATOM 3054 C C . LEU A 1 454 ? 4.356 12.943 66.795 1.00 34.87 454 LEU A C 1
ATOM 3055 O O . LEU A 1 454 ? 4.132 13.342 67.942 1.00 34.23 454 LEU A O 1
ATOM 3060 N N . THR A 1 455 ? 5.026 13.684 65.908 1.00 35.06 455 THR A N 1
ATOM 3061 C CA . THR A 1 455 ? 5.551 14.982 66.327 1.00 29.45 455 THR A CA 1
ATOM 3062 C C . THR A 1 455 ? 4.462 16.014 66.564 1.00 30.27 455 THR A C 1
ATOM 3063 O O . THR A 1 455 ? 4.760 17.079 67.110 1.00 40.93 455 THR A O 1
ATOM 3067 N N . LYS A 1 456 ? 3.220 15.746 66.161 1.00 32.11 456 LYS A N 1
ATOM 3068 C CA . LYS A 1 456 ? 2.134 16.634 66.567 1.00 35.99 456 LYS A CA 1
ATOM 3069 C C . LYS A 1 456 ? 1.725 16.426 68.015 1.00 38.44 456 LYS A C 1
ATOM 3070 O O . LYS A 1 456 ? 1.098 17.319 68.596 1.00 41.47 456 LYS A O 1
ATOM 3076 N N . GLN A 1 457 ? 2.057 15.267 68.607 1.00 37.69 457 GLN A N 1
ATOM 3077 C CA . GLN A 1 457 ? 1.706 14.973 69.992 1.00 40.09 457 GLN A CA 1
ATOM 3078 C C . GLN A 1 457 ? 2.885 15.034 70.950 1.00 46.88 457 GLN A C 1
ATOM 3079 O O . GLN A 1 457 ? 2.670 15.141 72.161 1.00 50.20 457 GLN A O 1
ATOM 3085 N N . LYS A 1 458 ? 4.113 14.968 70.450 1.00 41.60 458 LYS A N 1
ATOM 3086 C CA . LYS A 1 458 ? 5.287 14.842 71.300 1.00 40.42 458 LYS A CA 1
ATOM 3087 C C . LYS A 1 458 ? 6.405 15.622 70.638 1.00 42.08 458 LYS A C 1
ATOM 3088 O O . LYS A 1 458 ? 6.788 15.309 69.509 1.00 44.08 458 LYS A O 1
ATOM 3094 N N . LYS A 1 459 ? 6.920 16.640 71.326 1.00 42.79 459 LYS A N 1
ATOM 3095 C CA . LYS A 1 459 ? 7.827 17.575 70.667 1.00 43.95 459 LYS A CA 1
ATOM 3096 C C . LYS A 1 459 ? 9.179 16.936 70.349 1.00 40.48 459 LYS A C 1
ATOM 3097 O O . LYS A 1 459 ? 9.815 17.300 69.355 1.00 42.11 459 LYS A O 1
ATOM 3103 N N . ARG A 1 460 ? 9.624 15.977 71.157 1.00 38.23 460 ARG A N 1
ATOM 3104 C CA . ARG A 1 460 ? 10.942 15.373 71.012 1.00 38.03 460 ARG A CA 1
ATOM 3105 C C . ARG A 1 460 ? 10.781 13.861 70.997 1.00 41.30 460 ARG A C 1
ATOM 3106 O O . ARG A 1 460 ? 10.331 13.272 71.986 1.00 41.99 460 ARG A O 1
ATOM 3114 N N . VAL A 1 461 ? 11.155 13.242 69.879 1.00 40.65 461 VAL A N 1
ATOM 3115 C CA . VAL A 1 461 ? 10.983 11.810 69.663 1.00 39.48 461 VAL A CA 1
ATOM 3116 C C . VAL A 1 461 ? 12.216 11.078 70.176 1.00 37.93 461 VAL A C 1
ATOM 3117 O O . VAL A 1 461 ? 13.340 11.375 69.764 1.00 46.09 461 VAL A O 1
ATOM 3121 N N . THR A 1 462 ? 12.009 10.108 71.055 1.00 36.08 462 THR A N 1
ATOM 3122 C CA . THR A 1 462 ? 13.097 9.450 71.765 1.00 37.40 462 THR A CA 1
ATOM 3123 C C . THR A 1 462 ? 13.365 8.054 71.205 1.00 36.87 462 THR A C 1
ATOM 3124 O O . THR A 1 462 ? 12.597 7.514 70.408 1.00 39.05 462 THR A O 1
ATOM 3128 N N . ASP A 1 463 ? 14.483 7.465 71.648 1.00 34.44 463 ASP A N 1
ATOM 3129 C CA . ASP A 1 463 ? 14.777 6.078 71.292 1.00 36.58 463 ASP A CA 1
ATOM 3130 C C . ASP A 1 463 ? 13.597 5.170 71.616 1.00 43.30 463 ASP A C 1
ATOM 3131 O O . ASP A 1 463 ? 13.221 4.305 70.815 1.00 41.36 463 ASP A O 1
ATOM 3136 N N . ASP A 1 464 ? 12.986 5.369 72.782 1.00 44.83 464 ASP A N 1
ATOM 3137 C CA . ASP A 1 464 ? 11.815 4.581 73.136 1.00 47.55 464 ASP A CA 1
ATOM 3138 C C . ASP A 1 464 ? 10.683 4.804 72.138 1.00 44.84 464 ASP A C 1
ATOM 3139 O O . ASP A 1 464 ? 10.008 3.850 71.730 1.00 47.84 464 ASP A O 1
ATOM 3144 N N . ASP A 1 465 ? 10.464 6.057 71.727 1.00 36.78 465 ASP A N 1
ATOM 3145 C CA . ASP A 1 465 ? 9.442 6.322 70.718 1.00 32.97 465 ASP A CA 1
ATOM 3146 C C . ASP A 1 465 ? 9.764 5.603 69.418 1.00 40.31 465 ASP A C 1
ATOM 3147 O O . ASP A 1 465 ? 8.879 5.010 68.789 1.00 45.97 465 ASP A O 1
ATOM 3152 N N . LEU A 1 466 ? 11.025 5.670 68.982 1.00 40.34 466 LEU A N 1
ATOM 3153 C CA . LEU A 1 466 ? 11.417 5.000 67.749 1.00 38.71 466 LEU A CA 1
ATOM 3154 C C . LEU A 1 466 ? 11.155 3.501 67.822 1.00 38.06 466 LEU A C 1
ATOM 3155 O O . LEU A 1 466 ? 10.713 2.892 66.838 1.00 37.51 466 LEU A O 1
ATOM 3160 N N . LYS A 1 467 ? 11.426 2.885 68.975 1.00 39.06 467 LYS A N 1
ATOM 3161 C CA . LYS A 1 467 ? 11.152 1.459 69.117 1.00 47.90 467 LYS A CA 1
ATOM 3162 C C . LYS A 1 467 ? 9.675 1.171 68.900 1.00 50.52 467 LYS A C 1
ATOM 3163 O O . LYS A 1 467 ? 9.316 0.212 68.208 1.00 51.99 467 LYS A O 1
ATOM 3169 N N . ALA A 1 468 ? 8.800 1.993 69.482 1.00 46.94 468 ALA A N 1
ATOM 3170 C CA . ALA A 1 468 ? 7.372 1.826 69.241 1.00 44.56 468 ALA A CA 1
ATOM 3171 C C . ALA A 1 468 ? 7.045 2.021 67.767 1.00 47.62 468 ALA A C 1
ATOM 3172 O O . ALA A 1 468 ? 6.255 1.263 67.191 1.00 54.06 468 ALA A O 1
ATOM 3174 N N . LEU A 1 469 ? 7.667 3.016 67.132 1.00 41.89 469 LEU A N 1
ATOM 3175 C CA . LEU A 1 469 ? 7.329 3.348 65.752 1.00 39.53 469 LEU A CA 1
ATOM 3176 C C . LEU A 1 469 ? 7.686 2.219 64.803 1.00 38.25 469 LEU A C 1
ATOM 3177 O O . LEU A 1 469 ? 6.925 1.905 63.883 1.00 41.48 469 LEU A O 1
ATOM 3182 N N . VAL A 1 470 ? 8.849 1.605 64.994 1.00 42.77 470 VAL A N 1
ATOM 3183 C CA . VAL A 1 470 ? 9.296 0.605 64.033 1.00 50.41 470 VAL A CA 1
ATOM 3184 C C . VAL A 1 470 ? 8.644 -0.746 64.267 1.00 55.54 470 VAL A C 1
ATOM 3185 O O . VAL A 1 470 ? 8.712 -1.608 63.383 1.00 61.42 470 VAL A O 1
ATOM 3189 N N . THR A 1 471 ? 7.982 -0.946 65.411 1.00 61.71 471 THR A N 1
ATOM 3190 C CA . THR A 1 471 ? 7.330 -2.214 65.732 1.00 65.40 471 THR A CA 1
ATOM 3191 C C . THR A 1 471 ? 5.806 -2.142 65.657 1.00 66.26 471 THR A C 1
ATOM 3192 O O . THR A 1 471 ? 5.134 -3.107 66.036 1.00 65.28 471 THR A O 1
ATOM 3196 N N . CYS A 1 472 ? 5.247 -1.032 65.181 1.00 67.89 472 CYS A N 1
ATOM 3197 C CA . CYS A 1 472 ? 3.797 -0.915 65.009 1.00 73.73 472 CYS A CA 1
ATOM 3198 C C . CYS A 1 472 ? 3.253 -1.985 64.066 1.00 74.05 472 CYS A C 1
ATOM 3199 O O . CYS A 1 472 ? 3.519 -1.953 62.867 1.00 73.88 472 CYS A O 1
ATOM 3202 N N . GLU B 1 65 ? 4.630 58.454 55.321 1.00 75.50 65 GLU B N 1
ATOM 3203 C CA . GLU B 1 65 ? 3.679 57.714 56.148 1.00 76.13 65 GLU B CA 1
ATOM 3204 C C . GLU B 1 65 ? 2.987 56.597 55.368 1.00 69.62 65 GLU B C 1
ATOM 3205 O O . GLU B 1 65 ? 2.806 55.501 55.885 1.00 74.84 65 GLU B O 1
ATOM 3211 N N . ARG B 1 66 ? 2.587 56.883 54.132 1.00 58.68 66 ARG B N 1
ATOM 3212 C CA . ARG B 1 66 ? 2.040 55.849 53.267 1.00 52.09 66 ARG B CA 1
ATOM 3213 C C . ARG B 1 66 ? 3.156 54.921 52.776 1.00 54.21 66 ARG B C 1
ATOM 3214 O O . ARG B 1 66 ? 4.289 55.349 52.542 1.00 53.14 66 ARG B O 1
ATOM 3222 N N . TRP B 1 67 ? 2.840 53.636 52.644 1.00 51.73 67 TRP B N 1
ATOM 3223 C CA . TRP B 1 67 ? 3.857 52.652 52.296 1.00 46.05 67 TRP B CA 1
ATOM 3224 C C . TRP B 1 67 ? 4.218 52.747 50.815 1.00 49.16 67 TRP B C 1
ATOM 3225 O O . TRP B 1 67 ? 3.342 52.981 49.979 1.00 51.54 67 TRP B O 1
ATOM 3236 N N . PRO B 1 68 ? 5.491 52.552 50.461 1.00 49.51 68 PRO B N 1
ATOM 3237 C CA . PRO B 1 68 ? 5.869 52.552 49.041 1.00 48.03 68 PRO B CA 1
ATOM 3238 C C . PRO B 1 68 ? 5.216 51.391 48.307 1.00 48.72 68 PRO B C 1
ATOM 3239 O O . PRO B 1 68 ? 4.926 50.344 48.890 1.00 44.31 68 PRO B O 1
ATOM 3243 N N . GLU B 1 69 ? 4.979 51.579 47.011 1.00 49.39 69 GLU B N 1
ATOM 3244 C CA . GLU B 1 69 ? 4.505 50.451 46.222 1.00 50.64 69 GLU B CA 1
ATOM 3245 C C . GLU B 1 69 ? 5.585 49.373 46.186 1.00 48.93 69 GLU B C 1
ATOM 3246 O O . GLU B 1 69 ? 6.781 49.652 46.320 1.00 42.08 69 GLU B O 1
ATOM 3252 N N . TYR B 1 70 ? 5.145 48.123 46.031 1.00 51.52 70 TYR B N 1
ATOM 3253 C CA . TYR B 1 70 ? 6.025 46.959 46.080 1.00 41.85 70 TYR B CA 1
ATOM 3254 C C . TYR B 1 70 ? 6.341 46.505 44.665 1.00 37.40 70 TYR B C 1
ATOM 3255 O O . TYR B 1 70 ? 5.473 46.070 43.920 1.00 35.44 70 TYR B O 1
ATOM 3264 N N . ILE B 1 71 ? 7.630 46.626 44.280 1.00 36.43 71 ILE B N 1
ATOM 3265 C CA . ILE B 1 71 ? 8.146 46.044 43.063 1.00 39.83 71 ILE B CA 1
ATOM 3266 C C . ILE B 1 71 ? 9.239 45.073 43.477 1.00 43.21 71 ILE B C 1
ATOM 3267 O O . ILE B 1 71 ? 10.157 45.461 44.204 1.00 37.38 71 ILE B O 1
ATOM 3272 N N . PRO B 1 72 ? 9.167 43.796 43.078 1.00 39.03 72 PRO B N 1
ATOM 3273 C CA . PRO B 1 72 ? 10.032 42.785 43.708 1.00 36.47 72 PRO B CA 1
ATOM 3274 C C . PRO B 1 72 ? 11.514 43.086 43.602 1.00 34.70 72 PRO B C 1
ATOM 3275 O O . PRO B 1 72 ? 12.259 42.767 44.535 1.00 33.03 72 PRO B O 1
ATOM 3279 N N . ASN B 1 73 ? 11.962 43.715 42.514 1.00 29.82 73 ASN B N 1
ATOM 3280 C CA . ASN B 1 73 ? 13.386 43.882 42.244 1.00 36.69 73 ASN B CA 1
ATOM 3281 C C . ASN B 1 73 ? 13.877 45.318 42.404 1.00 38.56 73 ASN B C 1
ATOM 3282 O O . ASN B 1 73 ? 15.027 45.604 42.056 1.00 37.98 73 ASN B O 1
ATOM 3287 N N . LYS B 1 74 ? 13.037 46.235 42.883 1.00 40.33 74 LYS B N 1
ATOM 3288 C CA . LYS B 1 74 ? 13.386 47.648 42.948 1.00 44.54 74 LYS B CA 1
ATOM 3289 C C . LYS B 1 74 ? 12.918 48.223 44.272 1.00 38.91 74 LYS B C 1
ATOM 3290 O O . LYS B 1 74 ? 11.940 47.751 44.860 1.00 42.25 74 LYS B O 1
ATOM 3296 N N . LEU B 1 75 ? 13.621 49.256 44.725 1.00 35.67 75 LEU B N 1
ATOM 3297 C CA . LEU B 1 75 ? 13.338 49.915 45.990 1.00 36.32 75 LEU B CA 1
ATOM 3298 C C . LEU B 1 75 ? 13.165 51.411 45.776 1.00 42.77 75 LEU B C 1
ATOM 3299 O O . LEU B 1 75 ? 13.774 51.987 44.869 1.00 41.98 75 LEU B O 1
ATOM 3304 N N . PRO B 1 76 ? 12.350 52.069 46.602 1.00 37.32 76 PRO B N 1
ATOM 3305 C CA . PRO B 1 76 ? 11.990 53.463 46.298 1.00 38.78 76 PRO B CA 1
ATOM 3306 C C . PRO B 1 76 ? 13.168 54.420 46.316 1.00 42.33 76 PRO B C 1
ATOM 3307 O O . PRO B 1 76 ? 13.113 55.458 45.647 1.00 42.59 76 PRO B O 1
ATOM 3311 N N . ASP B 1 77 ? 14.237 54.100 47.044 1.00 41.76 77 ASP B N 1
ATOM 3312 C CA . ASP B 1 77 ? 15.413 54.960 47.118 1.00 40.28 77 ASP B CA 1
ATOM 3313 C C . ASP B 1 77 ? 16.607 54.092 47.507 1.00 39.32 77 ASP B C 1
ATOM 3314 O O . ASP B 1 77 ? 16.483 52.881 47.696 1.00 37.60 77 ASP B O 1
ATOM 3319 N N . LYS B 1 78 ? 17.766 54.733 47.656 1.00 37.95 78 LYS B N 1
ATOM 3320 C CA . LYS B 1 78 ? 19.021 54.025 47.883 1.00 34.27 78 LYS B CA 1
ATOM 3321 C C . LYS B 1 78 ? 19.241 53.624 49.333 1.00 28.92 78 LYS B C 1
ATOM 3322 O O . LYS B 1 78 ? 20.220 52.923 49.621 1.00 30.12 78 LYS B O 1
ATOM 3328 N N . ASN B 1 79 ? 18.364 54.031 50.248 1.00 28.79 79 ASN B N 1
ATOM 3329 C CA . ASN B 1 79 ? 18.563 53.765 51.664 1.00 34.60 79 ASN B CA 1
ATOM 3330 C C . ASN B 1 79 ? 17.576 52.772 52.261 1.00 33.42 79 ASN B C 1
ATOM 3331 O O . ASN B 1 79 ? 17.858 52.223 53.335 1.00 36.13 79 ASN B O 1
ATOM 3336 N N . TYR B 1 80 ? 16.442 52.529 51.611 1.00 26.71 80 TYR B N 1
ATOM 3337 C CA . TYR B 1 80 ? 15.492 51.543 52.114 1.00 30.11 80 TYR B CA 1
ATOM 3338 C C . TYR B 1 80 ? 16.178 50.186 52.264 1.00 33.23 80 TYR B C 1
ATOM 3339 O O . TYR B 1 80 ? 16.869 49.722 51.355 1.00 34.60 80 TYR B O 1
ATOM 3348 N N . VAL B 1 81 ? 16.012 49.565 53.428 1.00 29.76 81 VAL B N 1
ATOM 3349 C CA . VAL B 1 81 ? 16.473 48.205 53.683 1.00 26.30 81 VAL B CA 1
ATOM 3350 C C . VAL B 1 81 ? 15.245 47.363 53.988 1.00 34.36 81 VAL B C 1
ATOM 3351 O O . VAL B 1 81 ? 14.541 47.631 54.970 1.00 36.48 81 VAL B O 1
ATOM 3355 N N . ARG B 1 82 ? 14.986 46.351 53.158 1.00 32.60 82 ARG B N 1
ATOM 3356 C CA . ARG B 1 82 ? 13.876 45.440 53.419 1.00 27.23 82 ARG B CA 1
ATOM 3357 C C . ARG B 1 82 ? 14.217 44.526 54.585 1.00 28.88 82 ARG B C 1
ATOM 3358 O O . ARG B 1 82 ? 15.308 43.950 54.632 1.00 29.94 82 ARG B O 1
ATOM 3366 N N . VAL B 1 83 ? 13.296 44.391 55.532 1.00 27.35 83 VAL B N 1
ATOM 3367 C CA . VAL B 1 83 ? 13.475 43.459 56.641 1.00 28.66 83 VAL B CA 1
ATOM 3368 C C . VAL B 1 83 ? 12.712 42.186 56.305 1.00 29.82 83 VAL B C 1
ATOM 3369 O O . VAL B 1 83 ? 11.482 42.206 56.161 1.00 30.92 83 VAL B O 1
ATOM 3373 N N . PHE B 1 84 ? 13.456 41.089 56.163 1.00 31.49 84 PHE B N 1
ATOM 3374 C CA . PHE B 1 84 ? 12.949 39.782 55.753 1.00 31.12 84 PHE B CA 1
ATOM 3375 C C . PHE B 1 84 ? 13.022 38.898 56.988 1.00 30.58 84 PHE B C 1
ATOM 3376 O O . PHE B 1 84 ? 14.118 38.526 57.423 1.00 22.33 84 PHE B O 1
ATOM 3384 N N . ASP B 1 85 ? 11.872 38.601 57.590 1.00 27.50 85 ASP B N 1
ATOM 3385 C CA . ASP B 1 85 ? 11.869 37.804 58.810 1.00 23.73 85 ASP B CA 1
ATOM 3386 C C . ASP B 1 85 ? 11.675 36.326 58.498 1.00 29.05 85 ASP B C 1
ATOM 3387 O O . ASP B 1 85 ? 10.765 35.944 57.747 1.00 25.75 85 ASP B O 1
ATOM 3392 N N . THR B 1 86 ? 12.516 35.493 59.089 1.00 29.24 86 THR B N 1
ATOM 3393 C CA . THR B 1 86 ? 12.401 34.062 58.872 1.00 28.50 86 THR B CA 1
ATOM 3394 C C . THR B 1 86 ? 12.310 33.351 60.208 1.00 30.80 86 THR B C 1
ATOM 3395 O O . THR B 1 86 ? 12.822 32.243 60.394 1.00 32.90 86 THR B O 1
ATOM 3399 N N . THR B 1 87 ? 11.621 33.993 61.156 1.00 28.17 87 THR B N 1
ATOM 3400 C CA . THR B 1 87 ? 11.341 33.367 62.445 1.00 27.24 87 THR B CA 1
ATOM 3401 C C . THR B 1 87 ? 10.524 32.092 62.277 1.00 23.58 87 THR B C 1
ATOM 3402 O O . THR B 1 87 ? 10.767 31.092 62.962 1.00 26.08 87 THR B O 1
ATOM 3406 N N . LEU B 1 88 ? 9.564 32.105 61.363 1.00 19.90 88 LEU B N 1
ATOM 3407 C CA . LEU B 1 88 ? 8.669 30.984 61.142 1.00 21.99 88 LEU B CA 1
ATOM 3408 C C . LEU B 1 88 ? 9.267 29.904 60.244 1.00 32.91 88 LEU B C 1
ATOM 3409 O O . LEU B 1 88 ? 8.561 28.950 59.883 1.00 35.81 88 LEU B O 1
ATOM 3414 N N . ARG B 1 89 ? 10.547 30.028 59.881 1.00 33.57 89 ARG B N 1
ATOM 3415 C CA . ARG B 1 89 ? 11.212 29.035 59.048 1.00 27.39 89 ARG B CA 1
ATOM 3416 C C . ARG B 1 89 ? 12.588 28.719 59.624 1.00 26.87 89 ARG B C 1
ATOM 3417 O O . ARG B 1 89 ? 12.761 27.704 60.303 1.00 31.25 89 ARG B O 1
ATOM 3425 N N . ASP B 1 90 ? 13.577 29.571 59.351 1.00 28.02 90 ASP B N 1
ATOM 3426 C CA . ASP B 1 90 ? 14.907 29.351 59.912 1.00 25.18 90 ASP B CA 1
ATOM 3427 C C . ASP B 1 90 ? 14.862 29.350 61.438 1.00 30.92 90 ASP B C 1
ATOM 3428 O O . ASP B 1 90 ? 15.539 28.542 62.087 1.00 35.16 90 ASP B O 1
ATOM 3433 N N . GLY B 1 91 ? 14.041 30.220 62.030 1.00 29.39 91 GLY B N 1
ATOM 3434 C CA . GLY B 1 91 ? 13.916 30.232 63.482 1.00 20.67 91 GLY B CA 1
ATOM 3435 C C . GLY B 1 91 ? 13.334 28.945 64.040 1.00 27.17 91 GLY B C 1
ATOM 3436 O O . GLY B 1 91 ? 13.814 28.422 65.049 1.00 31.84 91 GLY B O 1
ATOM 3437 N N . GLU B 1 92 ? 12.287 28.417 63.399 1.00 22.86 92 GLU B N 1
ATOM 3438 C CA . GLU B 1 92 ? 11.670 27.188 63.875 1.00 27.56 92 GLU B CA 1
ATOM 3439 C C . GLU B 1 92 ? 12.594 25.986 63.730 1.00 27.28 92 GLU B C 1
ATOM 3440 O O . GLU B 1 92 ? 12.346 24.950 64.353 1.00 31.14 92 GLU B O 1
ATOM 3446 N N . GLN B 1 93 ? 13.659 26.101 62.936 1.00 26.01 93 GLN B N 1
ATOM 3447 C CA . GLN B 1 93 ? 14.640 25.032 62.845 1.00 25.67 93 GLN B CA 1
ATOM 3448 C C . GLN B 1 93 ? 15.522 24.914 64.084 1.00 30.98 93 GLN B C 1
ATOM 3449 O O . GLN B 1 93 ? 16.288 23.945 64.181 1.00 31.43 93 GLN B O 1
ATOM 3455 N N . SER B 1 94 ? 15.471 25.874 65.006 1.00 27.38 94 SER B N 1
ATOM 3456 C CA . SER B 1 94 ? 16.217 25.724 66.250 1.00 30.70 94 SER B CA 1
ATOM 3457 C C . SER B 1 94 ? 15.769 24.451 66.954 1.00 29.50 94 SER B C 1
ATOM 3458 O O . SER B 1 94 ? 14.566 24.169 67.008 1.00 28.77 94 SER B O 1
ATOM 3461 N N . PRO B 1 95 ? 16.693 23.657 67.484 1.00 25.08 95 PRO B N 1
ATOM 3462 C CA . PRO B 1 95 ? 16.284 22.501 68.282 1.00 25.05 95 PRO B CA 1
ATOM 3463 C C . PRO B 1 95 ? 15.301 22.919 69.366 1.00 31.52 95 PRO B C 1
ATOM 3464 O O . PRO B 1 95 ? 15.515 23.901 70.080 1.00 37.54 95 PRO B O 1
ATOM 3468 N N . GLY B 1 96 ? 14.194 22.188 69.456 1.00 27.61 96 GLY B N 1
ATOM 3469 C CA . GLY B 1 96 ? 13.169 22.428 70.452 1.00 25.45 96 GLY B CA 1
ATOM 3470 C C . GLY B 1 96 ? 12.188 23.539 70.144 1.00 29.31 96 GLY B C 1
ATOM 3471 O O . GLY B 1 96 ? 11.332 23.824 70.986 1.00 37.92 96 GLY B O 1
ATOM 3472 N N . ALA B 1 97 ? 12.251 24.152 68.962 1.00 26.79 97 ALA B N 1
ATOM 3473 C CA . ALA B 1 97 ? 11.467 25.344 68.655 1.00 31.40 97 ALA B CA 1
ATOM 3474 C C . ALA B 1 97 ? 10.233 25.085 67.783 1.00 35.47 97 ALA B C 1
ATOM 3475 O O . ALA B 1 97 ? 9.556 26.050 67.409 1.00 34.31 97 ALA B O 1
ATOM 3477 N N . ALA B 1 98 ? 9.918 23.830 67.452 1.00 34.03 98 ALA B N 1
ATOM 3478 C CA . ALA B 1 98 ? 8.772 23.563 66.580 1.00 34.62 98 ALA B CA 1
ATOM 3479 C C . ALA B 1 98 ? 7.503 24.218 67.121 1.00 38.86 98 ALA B C 1
ATOM 3480 O O . ALA B 1 98 ? 7.259 24.231 68.331 1.00 33.36 98 ALA B O 1
ATOM 3482 N N . LEU B 1 99 ? 6.701 24.773 66.210 1.00 37.87 99 LEU B N 1
ATOM 3483 C CA . LEU B 1 99 ? 5.501 25.529 66.537 1.00 30.93 99 LEU B CA 1
ATOM 3484 C C . LEU B 1 99 ? 4.260 24.817 66.014 1.00 34.08 99 LEU B C 1
ATOM 3485 O O . LEU B 1 99 ? 4.297 24.176 64.961 1.00 33.16 99 LEU B O 1
ATOM 3490 N N . THR B 1 100 ? 3.152 24.939 66.758 1.00 33.63 100 THR B N 1
ATOM 3491 C CA . THR B 1 100 ? 1.866 24.444 66.289 1.00 31.43 100 THR B CA 1
ATOM 3492 C C . THR B 1 100 ? 1.279 25.395 65.250 1.00 30.24 100 THR B C 1
ATOM 3493 O O . THR B 1 100 ? 1.685 26.558 65.161 1.00 28.74 100 THR B O 1
ATOM 3497 N N . PRO B 1 101 ? 0.335 24.921 64.438 1.00 32.53 101 PRO B N 1
ATOM 3498 C CA . PRO B 1 101 ? -0.280 25.792 63.418 1.00 34.49 101 PRO B CA 1
ATOM 3499 C C . PRO B 1 101 ? -0.848 27.072 64.016 1.00 35.82 101 PRO B C 1
ATOM 3500 O O . PRO B 1 101 ? -0.512 28.164 63.533 1.00 32.92 101 PRO B O 1
ATOM 3504 N N . PRO B 1 102 ? -1.683 27.011 65.070 1.00 32.42 102 PRO B N 1
ATOM 3505 C CA . PRO B 1 102 ? -2.192 28.279 65.625 1.00 32.33 102 PRO B CA 1
ATOM 3506 C C . PRO B 1 102 ? -1.084 29.200 66.089 1.00 36.85 102 PRO B C 1
ATOM 3507 O O . PRO B 1 102 ? -1.215 30.421 65.963 1.00 37.30 102 PRO B O 1
ATOM 3511 N N . GLN B 1 103 ? 0.018 28.649 66.602 1.00 37.22 103 GLN B N 1
ATOM 3512 C CA . GLN B 1 103 ? 1.124 29.492 67.042 1.00 38.75 103 GLN B CA 1
ATOM 3513 C C . GLN B 1 103 ? 1.794 30.182 65.861 1.00 40.39 103 GLN B C 1
ATOM 3514 O O . GLN B 1 103 ? 2.107 31.378 65.933 1.00 34.38 103 GLN B O 1
ATOM 3520 N N . LYS B 1 104 ? 2.019 29.455 64.761 1.00 32.01 104 LYS B N 1
ATOM 3521 C CA . LYS B 1 104 ? 2.622 30.095 63.596 1.00 32.33 104 LYS B CA 1
ATOM 3522 C C . LYS B 1 104 ? 1.712 31.184 63.049 1.00 30.72 104 LYS B C 1
ATOM 3523 O O . LYS B 1 104 ? 2.181 32.247 62.624 1.00 36.32 104 LYS B O 1
ATOM 3529 N N . ILE B 1 105 ? 0.406 30.951 63.087 1.00 34.45 105 ILE B N 1
ATOM 3530 C CA . ILE B 1 105 ? -0.534 31.918 62.537 1.00 40.63 105 ILE B CA 1
ATOM 3531 C C . ILE B 1 105 ? -0.579 33.178 63.396 1.00 38.42 105 ILE B C 1
ATOM 3532 O O . ILE B 1 105 ? -0.570 34.302 62.876 1.00 32.17 105 ILE B O 1
ATOM 3537 N N . GLU B 1 106 ? -0.624 33.019 64.721 1.00 32.07 106 GLU B N 1
ATOM 3538 C CA . GLU B 1 106 ? -0.616 34.186 65.596 1.00 36.80 106 GLU B CA 1
ATOM 3539 C C . GLU B 1 106 ? 0.688 34.965 65.465 1.00 36.25 106 GLU B C 1
ATOM 3540 O O . GLU B 1 106 ? 0.692 36.204 65.459 1.00 33.26 106 GLU B O 1
ATOM 3546 N N . ILE B 1 107 ? 1.805 34.258 65.334 1.00 33.37 107 ILE B N 1
ATOM 3547 C CA . ILE B 1 107 ? 3.083 34.942 65.182 1.00 34.91 107 ILE B CA 1
ATOM 3548 C C . ILE B 1 107 ? 3.123 35.703 63.862 1.00 34.87 107 ILE B C 1
ATOM 3549 O O . ILE B 1 107 ? 3.558 36.859 63.813 1.00 31.22 107 ILE B O 1
ATOM 3554 N N . ALA B 1 108 ? 2.649 35.080 62.778 1.00 37.36 108 ALA B N 1
ATOM 3555 C CA . ALA B 1 108 ? 2.633 35.750 61.478 1.00 31.56 108 ALA B CA 1
ATOM 3556 C C . ALA B 1 108 ? 1.826 37.040 61.537 1.00 27.07 108 ALA B C 1
ATOM 3557 O O . ALA B 1 108 ? 2.247 38.078 61.015 1.00 27.63 108 ALA B O 1
ATOM 3559 N N . ARG B 1 109 ? 0.658 36.990 62.176 1.00 27.44 109 ARG B N 1
ATOM 3560 C CA . ARG B 1 109 ? -0.163 38.183 62.351 1.00 29.59 109 ARG B CA 1
ATOM 3561 C C . ARG B 1 109 ? 0.570 39.258 63.153 1.00 36.79 109 ARG B C 1
ATOM 3562 O O . ARG B 1 109 ? 0.408 40.456 62.896 1.00 37.08 109 ARG B O 1
ATOM 3570 N N . GLN B 1 110 ? 1.392 38.857 64.122 1.00 35.84 110 GLN B N 1
ATOM 3571 C CA . GLN B 1 110 ? 2.136 39.852 64.881 1.00 29.12 110 GLN B CA 1
ATOM 3572 C C . GLN B 1 110 ? 3.325 40.389 64.096 1.00 30.30 110 GLN B C 1
ATOM 3573 O O . GLN B 1 110 ? 3.668 41.567 64.235 1.00 36.71 110 GLN B O 1
ATOM 3579 N N . LEU B 1 111 ? 3.958 39.557 63.269 1.00 25.79 111 LEU B N 1
ATOM 3580 C CA . LEU B 1 111 ? 5.015 40.051 62.395 1.00 27.80 111 LEU B CA 1
ATOM 3581 C C . LEU B 1 111 ? 4.488 41.092 61.418 1.00 28.88 111 LEU B C 1
ATOM 3582 O O . LEU B 1 111 ? 5.225 42.002 61.023 1.00 31.61 111 LEU B O 1
ATOM 3587 N N . ALA B 1 112 ? 3.228 40.968 61.004 1.00 27.67 112 ALA B N 1
ATOM 3588 C CA . ALA B 1 112 ? 2.632 42.005 60.170 1.00 31.83 112 ALA B CA 1
ATOM 3589 C C . ALA B 1 112 ? 2.405 43.282 60.970 1.00 30.49 112 ALA B C 1
ATOM 3590 O O . ALA B 1 112 ? 2.540 44.390 60.438 1.00 32.36 112 ALA B O 1
ATOM 3592 N N . LYS B 1 113 ? 2.058 43.148 62.251 1.00 30.43 113 LYS B N 1
ATOM 3593 C CA . LYS B 1 113 ? 1.932 44.324 63.104 1.00 34.74 113 LYS B CA 1
ATOM 3594 C C . LYS B 1 113 ? 3.283 44.996 63.322 1.00 37.24 113 LYS B C 1
ATOM 3595 O O . LYS B 1 113 ? 3.350 46.221 63.490 1.00 30.90 113 LYS B O 1
ATOM 3601 N N . LEU B 1 114 ? 4.366 44.214 63.307 1.00 37.57 114 LEU B N 1
ATOM 3602 C CA . LEU B 1 114 ? 5.720 44.751 63.420 1.00 34.33 114 LEU B CA 1
ATOM 3603 C C . LEU B 1 114 ? 6.169 45.449 62.139 1.00 33.86 114 LEU B C 1
ATOM 3604 O O . LEU B 1 114 ? 7.145 46.210 62.168 1.00 29.20 114 LEU B O 1
ATOM 3609 N N . ARG B 1 115 ? 5.473 45.190 61.024 1.00 36.35 115 ARG B N 1
ATOM 3610 C CA . ARG B 1 115 ? 5.681 45.804 59.715 1.00 28.31 115 ARG B CA 1
ATOM 3611 C C . ARG B 1 115 ? 6.931 45.274 59.016 1.00 32.72 115 ARG B C 1
ATOM 3612 O O . ARG B 1 115 ? 7.622 46.037 58.335 1.00 30.88 115 ARG B O 1
ATOM 3620 N N . VAL B 1 116 ? 7.225 43.975 59.165 1.00 28.50 116 VAL B N 1
ATOM 3621 C CA . VAL B 1 116 ? 8.261 43.355 58.348 1.00 26.71 116 VAL B CA 1
ATOM 3622 C C . VAL B 1 116 ? 7.856 43.448 56.890 1.00 30.49 116 VAL B C 1
ATOM 3623 O O . VAL B 1 116 ? 6.672 43.336 56.544 1.00 34.24 116 VAL B O 1
ATOM 3627 N N . ASP B 1 117 ? 8.842 43.662 56.019 1.00 30.78 117 ASP B N 1
ATOM 3628 C CA . ASP B 1 117 ? 8.538 43.734 54.595 1.00 30.98 117 ASP B CA 1
ATOM 3629 C C . ASP B 1 117 ? 8.212 42.353 54.048 1.00 31.59 117 ASP B C 1
ATOM 3630 O O . ASP B 1 117 ? 7.286 42.193 53.244 1.00 27.89 117 ASP B O 1
ATOM 3635 N N . ILE B 1 118 ? 8.950 41.340 54.488 1.00 33.17 118 ILE B N 1
ATOM 3636 C CA . ILE B 1 118 ? 8.715 39.963 54.075 1.00 30.06 118 ILE B CA 1
ATOM 3637 C C . ILE B 1 118 ? 8.716 39.087 55.315 1.00 27.78 118 ILE B C 1
ATOM 3638 O O . ILE B 1 118 ? 9.539 39.279 56.222 1.00 29.14 118 ILE B O 1
ATOM 3643 N N . MET B 1 119 ? 7.802 38.127 55.362 1.00 21.50 119 MET B N 1
ATOM 3644 C CA . MET B 1 119 ? 7.875 37.072 56.358 1.00 23.89 119 MET B CA 1
ATOM 3645 C C . MET B 1 119 ? 7.951 35.729 55.640 1.00 31.33 119 MET B C 1
ATOM 3646 O O . MET B 1 119 ? 7.112 35.426 54.785 1.00 34.25 119 MET B O 1
ATOM 3651 N N . GLU B 1 120 ? 8.975 34.944 55.964 1.00 25.73 120 GLU B N 1
ATOM 3652 C CA . GLU B 1 120 ? 9.118 33.594 55.424 1.00 31.91 120 GLU B CA 1
ATOM 3653 C C . GLU B 1 120 ? 8.493 32.629 56.425 1.00 30.34 120 GLU B C 1
ATOM 3654 O O . GLU B 1 120 ? 8.990 32.490 57.544 1.00 31.69 120 GLU B O 1
ATOM 3660 N N . VAL B 1 121 ? 7.391 31.976 56.034 1.00 27.41 121 VAL B N 1
ATOM 3661 C CA . VAL B 1 121 ? 6.491 31.351 57.003 1.00 29.20 121 VAL B CA 1
ATOM 3662 C C . VAL B 1 121 ? 6.628 29.840 57.076 1.00 32.70 121 VAL B C 1
ATOM 3663 O O . VAL B 1 121 ? 5.918 29.207 57.876 1.00 34.00 121 VAL B O 1
ATOM 3667 N N . GLY B 1 122 ? 7.489 29.229 56.277 1.00 29.04 122 GLY B N 1
ATOM 3668 C CA . GLY B 1 122 ? 7.669 27.799 56.416 1.00 31.44 122 GLY B CA 1
ATOM 3669 C C . GLY B 1 122 ? 8.222 27.160 55.158 1.00 31.61 122 GLY B C 1
ATOM 3670 O O . GLY B 1 122 ? 8.679 27.835 54.240 1.00 30.39 122 GLY B O 1
ATOM 3671 N N . PHE B 1 123 ? 8.155 25.828 55.151 1.00 31.63 123 PHE B N 1
ATOM 3672 C CA . PHE B 1 123 ? 8.807 24.980 54.156 1.00 33.78 123 PHE B CA 1
ATOM 3673 C C . PHE B 1 123 ? 7.728 24.029 53.655 1.00 30.55 123 PHE B C 1
ATOM 3674 O O . PHE B 1 123 ? 7.581 22.916 54.179 1.00 32.11 123 PHE B O 1
ATOM 3682 N N . PRO B 1 124 ? 6.948 24.441 52.640 1.00 31.07 124 PRO B N 1
ATOM 3683 C CA . PRO B 1 124 ? 5.700 23.719 52.307 1.00 33.82 124 PRO B CA 1
ATOM 3684 C C . PRO B 1 124 ? 5.862 22.233 52.058 1.00 33.78 124 PRO B C 1
ATOM 3685 O O . PRO B 1 124 ? 4.982 21.448 52.440 1.00 35.07 124 PRO B O 1
ATOM 3689 N N . VAL B 1 125 ? 6.949 21.822 51.400 1.00 30.24 125 VAL B N 1
ATOM 3690 C CA . VAL B 1 125 ? 7.113 20.414 51.066 1.00 29.67 125 VAL B CA 1
ATOM 3691 C C . VAL B 1 125 ? 7.334 19.556 52.305 1.00 33.35 125 VAL B C 1
ATOM 3692 O O . VAL B 1 125 ? 7.171 18.333 52.238 1.00 39.19 125 VAL B O 1
ATOM 3696 N N . SER B 1 126 ? 7.707 20.160 53.438 1.00 35.31 126 SER B N 1
ATOM 3697 C CA . SER B 1 126 ? 8.119 19.367 54.594 1.00 32.12 126 SER B CA 1
ATOM 3698 C C . SER B 1 126 ? 7.000 18.453 55.094 1.00 33.24 126 SER B C 1
ATOM 3699 O O . SER B 1 126 ? 7.267 17.323 55.516 1.00 33.19 126 SER B O 1
ATOM 3702 N N . SER B 1 127 ? 5.752 18.919 55.074 1.00 34.88 127 SER B N 1
ATOM 3703 C CA . SER B 1 127 ? 4.675 18.111 55.638 1.00 37.59 127 SER B CA 1
ATOM 3704 C C . SER B 1 127 ? 3.324 18.704 55.275 1.00 36.24 127 SER B C 1
ATOM 3705 O O . SER B 1 127 ? 3.205 19.891 54.957 1.00 37.47 127 SER B O 1
ATOM 3708 N N . GLU B 1 128 ? 2.300 17.851 55.364 1.00 39.97 128 GLU B N 1
ATOM 3709 C CA . GLU B 1 128 ? 0.926 18.289 55.150 1.00 44.66 128 GLU B CA 1
ATOM 3710 C C . GLU B 1 128 ? 0.578 19.444 56.068 1.00 35.39 128 GLU B C 1
ATOM 3711 O O . GLU B 1 128 ? 0.003 20.444 55.632 1.00 35.48 128 GLU B O 1
ATOM 3717 N N . GLU B 1 129 ? 0.936 19.326 57.351 1.00 36.02 129 GLU B N 1
ATOM 3718 C CA . GLU B 1 129 ? 0.565 20.354 58.315 1.00 37.18 129 GLU B CA 1
ATOM 3719 C C . GLU B 1 129 ? 1.257 21.672 58.009 1.00 38.39 129 GLU B C 1
ATOM 3720 O O . GLU B 1 129 ? 0.647 22.744 58.125 1.00 41.15 129 GLU B O 1
ATOM 3726 N N . GLU B 1 130 ? 2.526 21.618 57.606 1.00 41.37 130 GLU B N 1
ATOM 3727 C CA . GLU B 1 130 ? 3.217 22.837 57.202 1.00 40.32 130 GLU B CA 1
ATOM 3728 C C . GLU B 1 130 ? 2.567 23.446 55.962 1.00 39.99 130 GLU B C 1
ATOM 3729 O O . GLU B 1 130 ? 2.306 24.653 55.921 1.00 40.53 130 GLU B O 1
ATOM 3735 N N . PHE B 1 131 ? 2.263 22.615 54.959 1.00 33.48 131 PHE B N 1
ATOM 3736 C CA . PHE B 1 131 ? 1.586 23.093 53.755 1.00 32.21 131 PHE B CA 1
ATOM 3737 C C . PHE B 1 131 ? 0.264 23.789 54.085 1.00 35.98 131 PHE B C 1
ATOM 3738 O O . PHE B 1 131 ? -0.014 24.885 53.580 1.00 34.20 131 PHE B O 1
ATOM 3746 N N . GLU B 1 132 ? -0.576 23.164 54.920 1.00 32.12 132 GLU B N 1
ATOM 3747 C CA . GLU B 1 132 ? -1.888 23.749 55.205 1.00 32.34 132 GLU B CA 1
ATOM 3748 C C . GLU B 1 132 ? -1.775 25.006 56.065 1.00 39.08 132 GLU B C 1
ATOM 3749 O O . GLU B 1 132 ? -2.552 25.955 55.883 1.00 37.80 132 GLU B O 1
ATOM 3755 N N . THR B 1 133 ? -0.825 25.036 57.005 1.00 36.57 133 THR B N 1
ATOM 3756 C CA . THR B 1 133 ? -0.640 26.233 57.823 1.00 29.90 133 THR B CA 1
ATOM 3757 C C . THR B 1 133 ? -0.241 27.430 56.965 1.00 27.17 133 THR B C 1
ATOM 3758 O O . THR B 1 133 ? -0.766 28.535 57.143 1.00 27.65 133 THR B O 1
ATOM 3762 N N . ILE B 1 134 ? 0.669 27.218 56.008 1.00 29.03 134 ILE B N 1
ATOM 3763 C CA . ILE B 1 134 ? 1.096 28.290 55.105 1.00 30.75 134 ILE B CA 1
ATOM 3764 C C . ILE B 1 134 ? -0.085 28.815 54.298 1.00 30.21 134 ILE B C 1
ATOM 3765 O O . ILE B 1 134 ? -0.267 30.028 54.159 1.00 34.47 134 ILE B O 1
ATOM 3770 N N . GLN B 1 135 ? -0.896 27.909 53.744 1.00 27.76 135 GLN B N 1
ATOM 3771 C CA . GLN B 1 135 ? -2.089 28.330 53.014 1.00 36.09 135 GLN B CA 1
ATOM 3772 C C . GLN B 1 135 ? -2.939 29.267 53.854 1.00 40.11 135 GLN B C 1
ATOM 3773 O O . GLN B 1 135 ? -3.352 30.338 53.392 1.00 40.96 135 GLN B O 1
ATOM 3779 N N . THR B 1 136 ? -3.218 28.866 55.098 1.00 39.56 136 THR B N 1
ATOM 3780 C CA . THR B 1 136 ? -4.041 29.688 55.975 1.00 36.33 136 THR B CA 1
ATOM 3781 C C . THR B 1 136 ? -3.430 31.065 56.162 1.00 35.16 136 THR B C 1
ATOM 3782 O O . THR B 1 136 ? -4.139 32.076 56.124 1.00 42.66 136 THR B O 1
ATOM 3786 N N . ILE B 1 137 ? -2.113 31.130 56.338 1.00 35.47 137 ILE B N 1
ATOM 3787 C CA . ILE B 1 137 ? -1.462 32.424 56.492 1.00 35.58 137 ILE B CA 1
ATOM 3788 C C . ILE B 1 137 ? -1.539 33.212 55.193 1.00 36.66 137 ILE B C 1
ATOM 3789 O O . ILE B 1 137 ? -1.817 34.417 55.197 1.00 39.59 137 ILE B O 1
ATOM 3794 N N . ALA B 1 138 ? -1.318 32.540 54.061 1.00 40.10 138 ALA B N 1
ATOM 3795 C CA . ALA B 1 138 ? -1.382 33.213 52.766 1.00 40.49 138 ALA B CA 1
ATOM 3796 C C . ALA B 1 138 ? -2.766 33.791 52.508 1.00 38.47 138 ALA B C 1
ATOM 3797 O O . ALA B 1 138 ? -2.892 34.886 51.952 1.00 38.87 138 ALA B O 1
ATOM 3799 N N . LYS B 1 139 ? -3.815 33.071 52.912 1.00 38.86 139 LYS B N 1
ATOM 3800 C CA . LYS B 1 139 ? -5.180 33.532 52.686 1.00 37.69 139 LYS B CA 1
ATOM 3801 C C . LYS B 1 139 ? -5.600 34.639 53.645 1.00 38.51 139 LYS B C 1
ATOM 3802 O O . LYS B 1 139 ? -6.477 35.438 53.307 1.00 42.53 139 LYS B O 1
ATOM 3808 N N . THR B 1 140 ? -5.024 34.693 54.843 1.00 41.36 140 THR B N 1
ATOM 3809 C CA . THR B 1 140 ? -5.475 35.659 55.840 1.00 47.55 140 THR B CA 1
ATOM 3810 C C . THR B 1 140 ? -4.488 36.810 55.965 1.00 44.05 140 THR B C 1
ATOM 3811 O O . THR B 1 140 ? -4.714 37.883 55.397 1.00 45.12 140 THR B O 1
ATOM 3815 N N . VAL B 1 141 ? -3.393 36.587 56.701 1.00 41.69 141 VAL B N 1
ATOM 3816 C CA . VAL B 1 141 ? -2.368 37.614 56.881 1.00 36.64 141 VAL B CA 1
ATOM 3817 C C . VAL B 1 141 ? -1.890 38.138 55.532 1.00 36.34 141 VAL B C 1
ATOM 3818 O O . VAL B 1 141 ? -1.632 39.337 55.368 1.00 38.81 141 VAL B O 1
ATOM 3822 N N . GLY B 1 142 ? -1.781 37.256 54.541 1.00 32.96 142 GLY B N 1
ATOM 3823 C CA . GLY B 1 142 ? -1.292 37.656 53.232 1.00 33.59 142 GLY B CA 1
ATOM 3824 C C . GLY B 1 142 ? -2.269 38.457 52.403 1.00 38.29 142 GLY B C 1
ATOM 3825 O O . GLY B 1 142 ? -1.876 38.981 51.355 1.00 38.02 142 GLY B O 1
ATOM 3826 N N . ASN B 1 143 ? -3.524 38.561 52.828 1.00 36.48 143 ASN B N 1
ATOM 3827 C CA . ASN B 1 143 ? -4.483 39.398 52.127 1.00 42.01 143 ASN B CA 1
ATOM 3828 C C . ASN B 1 143 ? -4.976 40.584 52.943 1.00 41.51 143 ASN B C 1
ATOM 3829 O O . ASN B 1 143 ? -5.781 41.367 52.437 1.00 46.06 143 ASN B O 1
ATOM 3834 N N . GLU B 1 144 ? -4.508 40.755 54.173 1.00 42.28 144 GLU B N 1
ATOM 3835 C CA . GLU B 1 144 ? -4.963 41.856 55.014 1.00 47.98 144 GLU B CA 1
ATOM 3836 C C . GLU B 1 144 ? -4.120 43.091 54.717 1.00 46.57 144 GLU B C 1
ATOM 3837 O O . GLU B 1 144 ? -2.909 43.108 54.961 1.00 52.34 144 GLU B O 1
ATOM 3843 N N . VAL B 1 145 ? -4.766 44.113 54.172 1.00 45.19 145 VAL B N 1
ATOM 3844 C CA . VAL B 1 145 ? -4.126 45.379 53.842 1.00 48.06 145 VAL B CA 1
ATOM 3845 C C . VAL B 1 145 ? -4.356 46.346 54.992 1.00 48.94 145 VAL B C 1
ATOM 3846 O O . VAL B 1 145 ? -5.481 46.465 55.491 1.00 50.94 145 VAL B O 1
ATOM 3850 N N . ASP B 1 146 ? -3.301 47.039 55.420 1.00 54.21 146 ASP B N 1
ATOM 3851 C CA . ASP B 1 146 ? -3.501 48.151 56.343 1.00 56.66 146 ASP B CA 1
ATOM 3852 C C . ASP B 1 146 ? -4.208 49.274 55.601 1.00 58.52 146 ASP B C 1
ATOM 3853 O O . ASP B 1 146 ? -3.690 49.793 54.607 1.00 55.63 146 ASP B O 1
ATOM 3858 N N . GLU B 1 147 ? -5.392 49.643 56.091 1.00 64.24 147 GLU B N 1
ATOM 3859 C CA . GLU B 1 147 ? -6.251 50.579 55.377 1.00 70.27 147 GLU B CA 1
ATOM 3860 C C . GLU B 1 147 ? -5.557 51.919 55.148 1.00 66.33 147 GLU B C 1
ATOM 3861 O O . GLU B 1 147 ? -5.497 52.413 54.015 1.00 61.89 147 GLU B O 1
ATOM 3867 N N . GLU B 1 148 ? -5.006 52.512 56.214 1.00 65.63 148 GLU B N 1
ATOM 3868 C CA . GLU B 1 148 ? -4.518 53.889 56.144 1.00 65.18 148 GLU B CA 1
ATOM 3869 C C . GLU B 1 148 ? -3.248 53.996 55.308 1.00 57.17 148 GLU B C 1
ATOM 3870 O O . GLU B 1 148 ? -3.076 54.968 54.566 1.00 55.74 148 GLU B O 1
ATOM 3876 N N . THR B 1 149 ? -2.346 53.014 55.415 1.00 53.78 149 THR B N 1
ATOM 3877 C CA . THR B 1 149 ? -1.024 53.097 54.807 1.00 50.02 149 THR B CA 1
ATOM 3878 C C . THR B 1 149 ? -0.819 52.164 53.626 1.00 47.27 149 THR B C 1
ATOM 3879 O O . THR B 1 149 ? 0.156 52.341 52.891 1.00 50.74 149 THR B O 1
ATOM 3883 N N . GLY B 1 150 ? -1.671 51.159 53.447 1.00 44.02 150 GLY B N 1
ATOM 3884 C CA . GLY B 1 150 ? -1.487 50.231 52.353 1.00 38.79 150 GLY B CA 1
ATOM 3885 C C . GLY B 1 150 ? -0.410 49.201 52.569 1.00 41.58 150 GLY B C 1
ATOM 3886 O O . GLY B 1 150 ? -0.088 48.461 51.635 1.00 44.32 150 GLY B O 1
ATOM 3887 N N . TYR B 1 151 ? 0.174 49.142 53.765 1.00 41.65 151 TYR B N 1
ATOM 3888 C CA . TYR B 1 151 ? 1.117 48.076 54.083 1.00 34.05 151 TYR B CA 1
ATOM 3889 C C . TYR B 1 151 ? 0.485 46.714 53.838 1.00 32.65 151 TYR B C 1
ATOM 3890 O O . TYR B 1 151 ? -0.645 46.459 54.264 1.00 33.42 151 TYR B O 1
ATOM 3899 N N . ILE B 1 152 ? 1.222 45.847 53.146 1.00 34.18 152 ILE B N 1
ATOM 3900 C CA . ILE B 1 152 ? 0.867 44.444 52.921 1.00 35.16 152 ILE B CA 1
ATOM 3901 C C . ILE B 1 152 ? 2.142 43.624 53.030 1.00 34.53 152 ILE B C 1
ATOM 3902 O O . ILE B 1 152 ? 3.048 43.822 52.211 1.00 40.96 152 ILE B O 1
ATOM 3907 N N . PRO B 1 153 ? 2.252 42.678 53.960 1.00 37.37 153 PRO B N 1
ATOM 3908 C CA . PRO B 1 153 ? 3.467 41.855 54.018 1.00 33.79 153 PRO B CA 1
ATOM 3909 C C . PRO B 1 153 ? 3.590 40.949 52.805 1.00 35.34 153 PRO B C 1
ATOM 3910 O O . PRO B 1 153 ? 2.595 40.444 52.279 1.00 34.69 153 PRO B O 1
ATOM 3914 N N . VAL B 1 154 ? 4.827 40.751 52.364 1.00 36.66 154 VAL B N 1
ATOM 3915 C CA . VAL B 1 154 ? 5.155 39.687 51.422 1.00 30.36 154 VAL B CA 1
ATOM 3916 C C . VAL B 1 154 ? 5.188 38.366 52.173 1.00 27.86 154 VAL B C 1
ATOM 3917 O O . VAL B 1 154 ? 5.843 38.254 53.217 1.00 35.50 154 VAL B O 1
ATOM 3921 N N . ILE B 1 155 ? 4.493 37.360 51.651 1.00 27.58 155 ILE B N 1
ATOM 3922 C CA . ILE B 1 155 ? 4.505 36.025 52.239 1.00 30.67 155 ILE B CA 1
ATOM 3923 C C . ILE B 1 155 ? 5.427 35.150 51.411 1.00 30.31 155 ILE B C 1
ATOM 3924 O O . ILE B 1 155 ? 5.154 34.892 50.235 1.00 29.23 155 ILE B O 1
ATOM 3929 N N . CYS B 1 156 ? 6.483 34.648 52.041 1.00 29.88 156 CYS B N 1
ATOM 3930 C CA . CYS B 1 156 ? 7.528 33.895 51.370 1.00 29.03 156 CYS B CA 1
ATOM 3931 C C . CYS B 1 156 ? 7.548 32.453 51.868 1.00 31.84 156 CYS B C 1
ATOM 3932 O O . CYS B 1 156 ? 7.181 32.172 53.012 1.00 29.67 156 CYS B O 1
ATOM 3935 N N . VAL B 1 157 ? 7.972 31.536 50.993 1.00 31.86 157 VAL B N 1
ATOM 3936 C CA . VAL B 1 157 ? 8.150 30.125 51.331 1.00 28.30 157 VAL B CA 1
ATOM 3937 C C . VAL B 1 157 ? 9.446 29.622 50.709 1.00 30.17 157 VAL B C 1
ATOM 3938 O O . VAL B 1 157 ? 9.873 30.088 49.649 1.00 29.30 157 VAL B O 1
ATOM 3942 N N . ILE B 1 158 ? 10.069 28.654 51.367 1.00 31.77 158 ILE B N 1
ATOM 3943 C CA . ILE B 1 158 ? 11.373 28.167 50.940 1.00 29.65 158 ILE B CA 1
ATOM 3944 C C . ILE B 1 158 ? 11.212 26.845 50.205 1.00 30.25 158 ILE B C 1
ATOM 3945 O O . ILE B 1 158 ? 10.300 26.051 50.480 1.00 27.99 158 ILE B O 1
ATOM 3950 N N . ALA B 1 159 ? 12.103 26.614 49.242 1.00 25.64 159 ALA B N 1
ATOM 3951 C CA . ALA B 1 159 ? 12.135 25.358 48.522 1.00 26.55 159 ALA B CA 1
ATOM 3952 C C . ALA B 1 159 ? 13.569 25.041 48.142 1.00 32.89 159 ALA B C 1
ATOM 3953 O O . ALA B 1 159 ? 14.333 25.939 47.787 1.00 29.26 159 ALA B O 1
ATOM 3955 N N . ARG B 1 160 ? 13.931 23.762 48.227 1.00 36.55 160 ARG B N 1
ATOM 3956 C CA . ARG B 1 160 ? 15.099 23.289 47.506 1.00 31.81 160 ARG B CA 1
ATOM 3957 C C . ARG B 1 160 ? 14.878 23.470 46.009 1.00 33.66 160 ARG B C 1
ATOM 3958 O O . ARG B 1 160 ? 13.748 23.607 45.534 1.00 37.43 160 ARG B O 1
ATOM 3966 N N . SER B 1 161 ? 15.977 23.424 45.256 1.00 32.11 161 SER B N 1
ATOM 3967 C CA . SER B 1 161 ? 15.925 23.478 43.797 1.00 32.46 161 SER B CA 1
ATOM 3968 C C . SER B 1 161 ? 15.471 22.131 43.231 1.00 29.07 161 SER B C 1
ATOM 3969 O O . SER B 1 161 ? 16.207 21.437 42.525 1.00 30.65 161 SER B O 1
ATOM 3972 N N . LYS B 1 162 ? 14.237 21.760 43.590 1.00 29.44 162 LYS B N 1
ATOM 3973 C CA . LYS B 1 162 ? 13.567 20.559 43.097 1.00 36.54 162 LYS B CA 1
ATOM 3974 C C . LYS B 1 162 ? 12.125 20.898 42.756 1.00 37.54 162 LYS B C 1
ATOM 3975 O O . LYS B 1 162 ? 11.493 21.719 43.427 1.00 37.08 162 LYS B O 1
ATOM 3981 N N . GLU B 1 163 ? 11.597 20.221 41.730 1.00 43.34 163 GLU B N 1
ATOM 3982 C CA . GLU B 1 163 ? 10.236 20.499 41.277 1.00 42.55 163 GLU B CA 1
ATOM 3983 C C . GLU B 1 163 ? 9.208 20.217 42.363 1.00 39.60 163 GLU B C 1
ATOM 3984 O O . GLU B 1 163 ? 8.242 20.969 42.517 1.00 37.53 163 GLU B O 1
ATOM 3990 N N . ARG B 1 164 ? 9.375 19.121 43.099 1.00 39.52 164 ARG B N 1
ATOM 3991 C CA . ARG B 1 164 ? 8.427 18.801 44.162 1.00 41.36 164 ARG B CA 1
ATOM 3992 C C . ARG B 1 164 ? 8.341 19.945 45.177 1.00 36.75 164 ARG B C 1
ATOM 3993 O O . ARG B 1 164 ? 7.250 20.451 45.469 1.00 38.54 164 ARG B O 1
ATOM 4001 N N . ASP B 1 165 ? 9.488 20.391 45.699 1.00 28.28 165 ASP B N 1
ATOM 4002 C CA . ASP B 1 165 ? 9.487 21.493 46.660 1.00 29.02 165 ASP B CA 1
ATOM 4003 C C . ASP B 1 165 ? 8.833 22.747 46.078 1.00 37.41 165 ASP B C 1
ATOM 4004 O O . ASP B 1 165 ? 8.074 23.444 46.768 1.00 33.71 165 ASP B O 1
ATOM 4009 N N . ILE B 1 166 ? 9.141 23.063 44.818 1.00 36.45 166 ILE B N 1
ATOM 4010 C CA . ILE B 1 166 ? 8.709 24.322 44.221 1.00 32.60 166 ILE B CA 1
ATOM 4011 C C . ILE B 1 166 ? 7.222 24.282 43.899 1.00 38.02 166 ILE B C 1
ATOM 4012 O O . ILE B 1 166 ? 6.516 25.289 44.024 1.00 38.75 166 ILE B O 1
ATOM 4017 N N . LYS B 1 167 ? 6.719 23.117 43.486 1.00 39.64 167 LYS B N 1
ATOM 4018 C CA . LYS B 1 167 ? 5.282 22.963 43.305 1.00 38.39 167 LYS B CA 1
ATOM 4019 C C . LYS B 1 167 ? 4.555 23.106 44.635 1.00 38.45 167 LYS B C 1
ATOM 4020 O O . LYS B 1 167 ? 3.493 23.735 44.704 1.00 33.82 167 LYS B O 1
ATOM 4026 N N . ALA B 1 168 ? 5.113 22.535 45.707 1.00 27.90 168 ALA B N 1
ATOM 4027 C CA . ALA B 1 168 ? 4.516 22.731 47.021 1.00 32.15 168 ALA B CA 1
ATOM 4028 C C . ALA B 1 168 ? 4.517 24.203 47.414 1.00 37.80 168 ALA B C 1
ATOM 4029 O O . ALA B 1 168 ? 3.604 24.664 48.115 1.00 37.39 168 ALA B O 1
ATOM 4031 N N . ALA B 1 169 ? 5.532 24.951 46.978 1.00 29.49 169 ALA B N 1
ATOM 4032 C CA . ALA B 1 169 ? 5.617 26.366 47.327 1.00 28.12 169 ALA B CA 1
ATOM 4033 C C . ALA B 1 169 ? 4.519 27.165 46.636 1.00 31.78 169 ALA B C 1
ATOM 4034 O O . ALA B 1 169 ? 3.772 27.908 47.286 1.00 34.16 169 ALA B O 1
ATOM 4036 N N . TRP B 1 170 ? 4.390 27.010 45.319 1.00 31.17 170 TRP B N 1
ATOM 4037 C CA . TRP B 1 170 ? 3.362 27.750 44.604 1.00 30.33 170 TRP B CA 1
ATOM 4038 C C . TRP B 1 170 ? 1.975 27.414 45.137 1.00 37.88 170 TRP B C 1
ATOM 4039 O O . TRP B 1 170 ? 1.172 28.312 45.412 1.00 38.09 170 TRP B O 1
ATOM 4050 N N . GLU B 1 171 ? 1.675 26.124 45.303 1.00 41.66 171 GLU B N 1
ATOM 4051 C CA . GLU B 1 171 ? 0.314 25.746 45.664 1.00 37.05 171 GLU B CA 1
ATOM 4052 C C . GLU B 1 171 ? -0.069 26.197 47.069 1.00 37.61 171 GLU B C 1
ATOM 4053 O O . GLU B 1 171 ? -1.259 26.385 47.339 1.00 46.55 171 GLU B O 1
ATOM 4059 N N . SER B 1 172 ? 0.902 26.395 47.958 1.00 40.18 172 SER B N 1
ATOM 4060 C CA . SER B 1 172 ? 0.608 26.837 49.315 1.00 39.75 172 SER B CA 1
ATOM 4061 C C . SER B 1 172 ? 0.509 28.352 49.444 1.00 39.91 172 SER B C 1
ATOM 4062 O O . SER B 1 172 ? -0.329 28.848 50.210 1.00 34.90 172 SER B O 1
ATOM 4065 N N . VAL B 1 173 ? 1.333 29.099 48.707 1.00 35.14 173 VAL B N 1
ATOM 4066 C CA . VAL B 1 173 ? 1.499 30.532 48.937 1.00 32.20 173 VAL B CA 1
ATOM 4067 C C . VAL B 1 173 ? 0.775 31.398 47.904 1.00 37.02 173 VAL B C 1
ATOM 4068 O O . VAL B 1 173 ? 0.650 32.618 48.122 1.00 38.23 173 VAL B O 1
ATOM 4072 N N . LYS B 1 174 ? 0.244 30.814 46.823 1.00 36.80 174 LYS B N 1
ATOM 4073 C CA . LYS B 1 174 ? -0.296 31.616 45.728 1.00 35.12 174 LYS B CA 1
ATOM 4074 C C . LYS B 1 174 ? -1.490 32.473 46.146 1.00 41.09 174 LYS B C 1
ATOM 4075 O O . LYS B 1 174 ? -1.836 33.424 45.435 1.00 42.96 174 LYS B O 1
ATOM 4081 N N . TYR B 1 175 ? -2.144 32.153 47.261 1.00 39.59 175 TYR B N 1
ATOM 4082 C CA . TYR B 1 175 ? -3.287 32.949 47.692 1.00 38.94 175 TYR B CA 1
ATOM 4083 C C . TYR B 1 175 ? -2.877 34.314 48.221 1.00 37.33 175 TYR B C 1
ATOM 4084 O O . TYR B 1 175 ? -3.710 35.222 48.246 1.00 40.49 175 TYR B O 1
ATOM 4093 N N . ALA B 1 176 ? -1.628 34.478 48.655 1.00 35.70 176 ALA B N 1
ATOM 4094 C CA . ALA B 1 176 ? -1.177 35.776 49.142 1.00 38.07 176 ALA B CA 1
ATOM 4095 C C . ALA B 1 176 ? -1.227 36.824 48.034 1.00 40.58 176 ALA B C 1
ATOM 4096 O O . ALA B 1 176 ? -1.050 36.523 46.851 1.00 42.52 176 ALA B O 1
ATOM 4098 N N . LYS B 1 177 ? -1.479 38.074 48.428 1.00 38.21 177 LYS B N 1
ATOM 4099 C CA . LYS B 1 177 ? -1.384 39.176 47.475 1.00 35.41 177 LYS B CA 1
ATOM 4100 C C . LYS B 1 177 ? 0.043 39.354 46.969 1.00 35.91 177 LYS B C 1
ATOM 4101 O O . LYS B 1 177 ? 0.254 39.706 45.802 1.00 35.77 177 LYS B O 1
ATOM 4107 N N . ARG B 1 178 ? 1.034 39.109 47.819 1.00 31.40 178 ARG B N 1
ATOM 4108 C CA . ARG B 1 178 ? 2.440 39.255 47.456 1.00 31.31 178 ARG B CA 1
ATOM 4109 C C . ARG B 1 178 ? 3.192 37.978 47.811 1.00 31.83 178 ARG B C 1
ATOM 4110 O O . ARG B 1 178 ? 3.944 37.929 48.795 1.00 37.30 178 ARG B O 1
ATOM 4118 N N . PRO B 1 179 ? 3.024 36.922 47.021 1.00 31.61 179 PRO B N 1
ATOM 4119 C CA . PRO B 1 179 ? 3.773 35.689 47.269 1.00 35.52 179 PRO B CA 1
ATOM 4120 C C . PRO B 1 179 ? 5.213 35.796 46.790 1.00 38.25 179 PRO B C 1
ATOM 4121 O O . PRO B 1 179 ? 5.516 36.462 45.798 1.00 37.77 179 PRO B O 1
ATOM 4125 N N . ARG B 1 180 ? 6.105 35.125 47.519 1.00 35.78 180 ARG B N 1
ATOM 4126 C CA . ARG B 1 180 ? 7.510 35.014 47.148 1.00 32.77 180 ARG B CA 1
ATOM 4127 C C . ARG B 1 180 ? 7.968 33.590 47.400 1.00 31.49 180 ARG B C 1
ATOM 4128 O O . ARG B 1 180 ? 7.460 32.917 48.298 1.00 38.69 180 ARG B O 1
ATOM 4136 N N . ILE B 1 181 ? 8.938 33.137 46.612 1.00 31.36 181 ILE B N 1
ATOM 4137 C CA . ILE B 1 181 ? 9.600 31.864 46.851 1.00 30.74 181 ILE B CA 1
ATOM 4138 C C . ILE B 1 181 ? 11.087 32.112 47.035 1.00 29.70 181 ILE B C 1
ATOM 4139 O O . ILE B 1 181 ? 11.676 32.939 46.334 1.00 31.34 181 ILE B O 1
ATOM 4144 N N . VAL B 1 182 ? 11.687 31.423 48.003 1.00 30.49 182 VAL B N 1
ATOM 4145 C CA . VAL B 1 182 ? 13.137 31.301 48.101 1.00 27.98 182 VAL B CA 1
ATOM 4146 C C . VAL B 1 182 ? 13.541 29.907 47.626 1.00 30.95 182 VAL B C 1
ATOM 4147 O O . VAL B 1 182 ? 13.091 28.894 48.176 1.00 27.25 182 VAL B O 1
ATOM 4151 N N . ILE B 1 183 ? 14.383 29.858 46.600 1.00 28.40 183 ILE B N 1
ATOM 4152 C CA . ILE B 1 183 ? 15.017 28.634 46.142 1.00 23.91 183 ILE B CA 1
ATOM 4153 C C . ILE B 1 183 ? 16.464 28.701 46.591 1.00 27.88 183 ILE B C 1
ATOM 4154 O O . ILE B 1 183 ? 17.131 29.717 46.373 1.00 34.14 183 ILE B O 1
ATOM 4159 N N . PHE B 1 184 ? 16.949 27.637 47.230 1.00 27.00 184 PHE B N 1
ATOM 4160 C CA . PHE B 1 184 ? 18.323 27.624 47.703 1.00 28.45 184 PHE B CA 1
ATOM 4161 C C . PHE B 1 184 ? 19.047 26.396 47.170 1.00 30.35 184 PHE B C 1
ATOM 4162 O O . PHE B 1 184 ? 18.460 25.319 47.037 1.00 33.80 184 PHE B O 1
ATOM 4170 N N . THR B 1 185 ? 20.326 26.582 46.852 1.00 30.09 185 THR B N 1
ATOM 4171 C CA . THR B 1 185 ? 21.201 25.519 46.384 1.00 32.74 185 THR B CA 1
ATOM 4172 C C . THR B 1 185 ? 22.597 25.778 46.927 1.00 32.86 185 THR B C 1
ATOM 4173 O O . THR B 1 185 ? 23.065 26.918 46.926 1.00 31.38 185 THR B O 1
ATOM 4177 N N . SER B 1 186 ? 23.255 24.728 47.396 1.00 29.80 186 SER B N 1
ATOM 4178 C CA . SER B 1 186 ? 2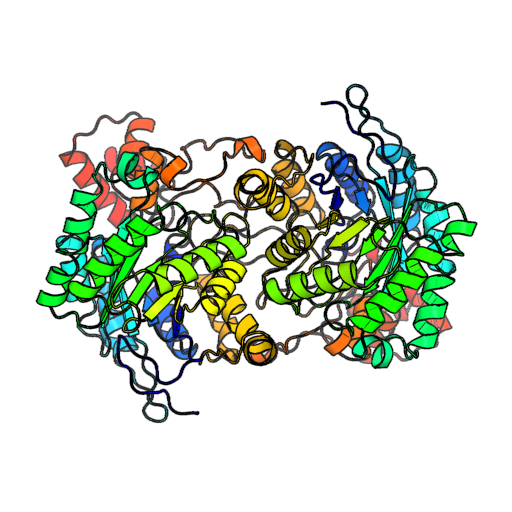4.613 24.872 47.902 1.00 33.13 186 SER B CA 1
ATOM 4179 C C . SER B 1 186 ? 25.582 25.162 46.762 1.00 32.72 186 SER B C 1
ATOM 4180 O O . SER B 1 186 ? 25.449 24.615 45.669 1.00 31.20 186 SER B O 1
ATOM 4183 N N . THR B 1 187 ? 26.571 26.019 47.020 1.00 29.79 187 THR B N 1
ATOM 4184 C CA . THR B 1 187 ? 27.622 26.295 46.049 1.00 29.49 187 THR B CA 1
ATOM 4185 C C . THR B 1 187 ? 29.027 26.020 46.577 1.00 28.48 187 THR B C 1
ATOM 4186 O O . THR B 1 187 ? 29.996 26.139 45.813 1.00 27.70 187 THR B O 1
ATOM 4190 N N . SER B 1 188 ? 29.174 25.654 47.849 1.00 25.50 188 SER B N 1
ATOM 4191 C CA . SER B 1 188 ? 30.498 25.428 48.415 1.00 25.83 188 SER B CA 1
ATOM 4192 C C . SER B 1 188 ? 31.067 24.068 48.004 1.00 28.09 188 SER B C 1
ATOM 4193 O O . SER B 1 188 ? 30.342 23.080 47.825 1.00 30.87 188 SER B O 1
ATOM 4196 N N . ASP B 1 189 ? 32.391 24.028 47.865 1.00 26.03 189 ASP B N 1
ATOM 4197 C CA . ASP B 1 189 ? 33.071 22.773 47.563 1.00 28.53 189 ASP B CA 1
ATOM 4198 C C . ASP B 1 189 ? 32.707 21.697 48.575 1.00 27.70 189 ASP B C 1
ATOM 4199 O O . ASP B 1 189 ? 32.525 20.532 48.213 1.00 28.81 189 ASP B O 1
ATOM 4204 N N . ILE B 1 190 ? 32.598 22.067 49.852 1.00 27.02 190 ILE B N 1
ATOM 4205 C CA . ILE B 1 190 ? 32.300 21.067 50.876 1.00 31.10 190 ILE B CA 1
ATOM 4206 C C . ILE B 1 190 ? 30.919 20.473 50.653 1.00 28.07 190 ILE B C 1
ATOM 4207 O O . ILE B 1 190 ? 30.720 19.257 50.764 1.00 29.68 190 ILE B O 1
ATOM 4212 N N . HIS B 1 191 ? 29.938 21.319 50.350 1.00 27.05 191 HIS B N 1
ATOM 4213 C CA . HIS B 1 191 ? 28.590 20.804 50.147 1.00 30.52 191 HIS B CA 1
ATOM 4214 C C . HIS B 1 191 ? 28.483 20.041 48.841 1.00 31.15 191 HIS B C 1
ATOM 4215 O O . HIS B 1 191 ? 27.845 18.984 48.790 1.00 30.88 191 HIS B O 1
ATOM 4222 N N . LEU B 1 192 ? 29.091 20.559 47.770 1.00 28.71 192 LEU B N 1
ATOM 4223 C CA . LEU B 1 192 ? 29.024 19.841 46.502 1.00 30.10 192 LEU B CA 1
ATOM 4224 C C . LEU B 1 192 ? 29.705 18.484 46.600 1.00 27.81 192 LEU B C 1
ATOM 4225 O O . LEU B 1 192 ? 29.251 17.517 45.978 1.00 30.77 192 LEU B O 1
ATOM 4230 N N . LYS B 1 193 ? 30.772 18.381 47.393 1.00 24.16 193 LYS B N 1
ATOM 4231 C CA . LYS B 1 193 ? 31.489 17.115 47.507 1.00 26.07 193 LYS B CA 1
ATOM 4232 C C . LYS B 1 193 ? 30.741 16.126 48.397 1.00 35.42 193 LYS B C 1
ATOM 4233 O O . LYS B 1 193 ? 30.541 14.969 48.014 1.00 41.16 193 LYS B O 1
ATOM 4239 N N . TYR B 1 194 ? 30.295 16.562 49.576 1.00 34.43 194 TYR B N 1
ATOM 4240 C CA . TYR B 1 194 ? 29.756 15.628 50.562 1.00 36.64 194 TYR B CA 1
ATOM 4241 C C . TYR B 1 194 ? 28.241 15.584 50.611 1.00 29.41 194 TYR B C 1
ATOM 4242 O O . TYR B 1 194 ? 27.680 14.534 50.918 1.00 33.19 194 TYR B O 1
ATOM 4251 N N . LYS B 1 195 ? 27.564 16.695 50.348 1.00 27.42 195 LYS B N 1
ATOM 4252 C CA . LYS B 1 195 ? 26.118 16.741 50.516 1.00 27.03 195 LYS B CA 1
ATOM 4253 C C . LYS B 1 195 ? 25.407 16.357 49.228 1.00 32.91 195 LYS B C 1
ATOM 4254 O O . LYS B 1 195 ? 24.642 15.386 49.195 1.00 38.22 195 LYS B O 1
ATOM 4260 N N . LEU B 1 196 ? 25.657 17.108 48.160 1.00 32.97 196 LEU B N 1
ATOM 4261 C CA . LEU B 1 196 ? 24.922 16.948 46.909 1.00 34.33 196 LEU B CA 1
ATOM 4262 C C . LEU B 1 196 ? 25.546 15.925 45.973 1.00 32.18 196 LEU B C 1
ATOM 4263 O O . LEU B 1 196 ? 24.837 15.352 45.141 1.00 35.54 196 LEU B O 1
ATOM 4268 N N . LYS B 1 197 ? 26.852 15.685 46.088 1.00 34.23 197 LYS B N 1
ATOM 4269 C CA . LYS B 1 197 ? 27.614 14.864 45.142 1.00 37.14 197 LYS B CA 1
ATOM 4270 C C . LYS B 1 197 ? 27.302 15.270 43.700 1.00 34.00 197 LYS B C 1
ATOM 4271 O O . LYS B 1 197 ? 26.874 14.461 42.875 1.00 30.05 197 LYS B O 1
ATOM 4277 N N . MET B 1 198 ? 27.522 16.561 43.421 1.00 35.28 198 MET B N 1
ATOM 4278 C CA . MET B 1 198 ? 27.298 17.156 42.109 1.00 34.93 198 MET B CA 1
ATOM 4279 C C . MET B 1 198 ? 28.495 18.019 41.738 1.00 34.69 198 MET B C 1
ATOM 4280 O O . MET B 1 198 ? 29.245 18.486 42.601 1.00 36.06 198 MET B O 1
ATOM 4285 N N . THR B 1 199 ? 28.667 18.225 40.438 1.00 29.13 199 THR B N 1
ATOM 4286 C CA . THR B 1 199 ? 29.696 19.118 39.937 1.00 31.46 199 THR B CA 1
ATOM 4287 C C . THR B 1 199 ? 29.178 20.551 39.926 1.00 36.65 199 THR B C 1
ATOM 4288 O O . THR B 1 199 ? 27.976 20.807 40.094 1.00 31.85 199 THR B O 1
ATOM 4292 N N . ARG B 1 200 ? 30.111 21.492 39.711 1.00 29.85 200 ARG B N 1
ATOM 4293 C CA . ARG B 1 200 ? 29.744 22.904 39.648 1.00 29.18 200 ARG B CA 1
ATOM 4294 C C . ARG B 1 200 ? 28.836 23.177 38.456 1.00 31.62 200 ARG B C 1
ATOM 4295 O O . ARG B 1 200 ? 27.882 23.954 38.557 1.00 32.48 200 ARG B O 1
ATOM 4303 N N . GLU B 1 201 ? 29.105 22.530 37.322 1.00 32.25 201 GLU B N 1
ATOM 4304 C CA . GLU B 1 201 ? 28.256 22.712 36.147 1.00 34.23 201 GLU B CA 1
ATOM 4305 C C . GLU B 1 201 ? 26.848 22.179 36.396 1.00 34.56 201 GLU B C 1
ATOM 4306 O O . GLU B 1 201 ? 25.860 22.809 35.996 1.00 36.44 201 GLU B O 1
ATOM 4312 N N . GLU B 1 202 ? 26.735 21.023 37.066 1.00 38.56 202 GLU B N 1
ATOM 4313 C CA . GLU B 1 202 ? 25.423 20.460 37.389 1.00 33.83 202 GLU B CA 1
ATOM 4314 C C . GLU B 1 202 ? 24.623 21.391 38.298 1.00 31.47 202 GLU B C 1
ATOM 4315 O O . GLU B 1 202 ? 23.415 21.580 38.106 1.00 28.61 202 GLU B O 1
ATOM 4321 N N . VAL B 1 203 ? 25.280 21.985 39.293 1.00 28.12 203 VAL B N 1
ATOM 4322 C CA . VAL B 1 203 ? 24.585 22.901 40.192 1.00 26.96 203 VAL B CA 1
ATOM 4323 C C . VAL B 1 203 ? 24.057 24.121 39.433 1.00 30.36 203 VAL B C 1
ATOM 4324 O O . VAL B 1 203 ? 22.920 24.558 39.656 1.00 27.10 203 VAL B O 1
ATOM 4328 N N . VAL B 1 204 ? 24.847 24.663 38.495 1.00 32.54 204 VAL B N 1
ATOM 4329 C CA . VAL B 1 204 ? 24.387 25.816 37.715 1.00 27.84 204 VAL B CA 1
ATOM 4330 C C . VAL B 1 204 ? 23.149 25.456 36.899 1.00 32.30 204 VAL B C 1
ATOM 4331 O O . VAL B 1 204 ? 22.173 26.217 36.848 1.00 31.92 204 VAL B O 1
ATOM 4335 N N . ASP B 1 205 ? 23.166 24.296 36.243 1.00 29.68 205 ASP B N 1
ATOM 4336 C CA . ASP B 1 205 ? 21.984 23.869 35.501 1.00 33.64 205 ASP B CA 1
ATOM 4337 C C . ASP B 1 205 ? 20.787 23.707 36.429 1.00 36.81 205 ASP B C 1
ATOM 4338 O O . ASP B 1 205 ? 19.657 24.029 36.053 1.00 36.64 205 ASP B O 1
ATOM 4343 N N . MET B 1 206 ? 21.014 23.215 37.653 1.00 28.60 206 MET B N 1
ATOM 4344 C CA . MET B 1 206 ? 19.890 22.966 38.556 1.00 30.74 206 MET B CA 1
ATOM 4345 C C . MET B 1 206 ? 19.312 24.273 39.095 1.00 30.49 206 MET B C 1
ATOM 4346 O O . MET B 1 206 ? 18.094 24.410 39.264 1.00 27.14 206 MET B O 1
ATOM 4351 N N . VAL B 1 207 ? 20.171 25.243 39.375 1.00 32.25 207 VAL B N 1
ATOM 4352 C CA . VAL B 1 207 ? 19.696 26.539 39.840 1.00 33.49 207 VAL B CA 1
ATOM 4353 C C . VAL B 1 207 ? 18.836 27.205 38.775 1.00 31.35 207 VAL B C 1
ATOM 4354 O O . VAL B 1 207 ? 17.696 27.609 39.033 1.00 35.88 207 VAL B O 1
ATOM 4358 N N . ALA B 1 208 ? 19.376 27.332 37.564 1.00 28.18 208 ALA B N 1
ATOM 4359 C CA . ALA B 1 208 ? 18.669 28.021 36.489 1.00 31.29 208 ALA B CA 1
ATOM 4360 C C . ALA B 1 208 ? 17.333 27.353 36.176 1.00 38.63 208 ALA B C 1
ATOM 4361 O O . ALA B 1 208 ? 16.299 28.025 36.055 1.00 39.45 208 ALA B O 1
ATOM 4363 N N . SER B 1 209 ? 17.329 26.025 36.045 1.00 35.37 209 SER B N 1
ATOM 4364 C CA . SER B 1 209 ? 16.102 25.356 35.634 1.00 35.85 209 SER B CA 1
ATOM 4365 C C . SER B 1 209 ? 15.057 25.367 36.743 1.00 37.61 209 SER B C 1
ATOM 4366 O O . SER B 1 209 ? 13.853 25.413 36.453 1.00 31.96 209 SER B O 1
ATOM 4369 N N . SER B 1 210 ? 15.485 25.338 38.013 1.00 33.78 210 SER B N 1
ATOM 4370 C CA A SER B 1 210 ? 14.510 25.415 39.096 0.42 30.40 210 SER B CA 1
ATOM 4371 C CA B SER B 1 210 ? 14.525 25.425 39.112 0.58 30.63 210 SER B CA 1
ATOM 4372 C C . SER B 1 210 ? 13.851 26.788 39.141 1.00 33.20 210 SER B C 1
ATOM 4373 O O . SER B 1 210 ? 12.649 26.892 39.423 1.00 34.40 210 SER B O 1
ATOM 4378 N N . ILE B 1 211 ? 14.620 27.847 38.857 1.00 34.16 211 ILE B N 1
ATOM 4379 C CA . ILE B 1 211 ? 14.064 29.197 38.823 1.00 28.12 211 ILE B CA 1
ATOM 4380 C C . ILE B 1 211 ? 13.127 29.366 37.632 1.00 33.49 211 ILE B C 1
ATOM 4381 O O . ILE B 1 211 ? 12.037 29.939 37.761 1.00 35.61 211 ILE B O 1
ATOM 4386 N N . ARG B 1 212 ? 13.521 28.875 36.456 1.00 32.32 212 ARG B N 1
ATOM 4387 C CA A ARG B 1 212 ? 12.609 28.879 35.314 0.57 35.41 212 ARG B CA 1
ATOM 4388 C CA B ARG B 1 212 ? 12.598 28.911 35.330 0.43 35.25 212 ARG B CA 1
ATOM 4389 C C . ARG B 1 212 ? 11.325 28.132 35.642 1.00 34.08 212 ARG B C 1
ATOM 4390 O O . ARG B 1 212 ? 10.231 28.545 35.242 1.00 39.36 212 ARG B O 1
ATOM 4405 N N . PHE B 1 213 ? 11.444 27.020 36.375 1.00 35.44 213 PHE B N 1
ATOM 4406 C CA . PHE B 1 213 ? 10.265 26.249 36.765 1.00 35.95 213 PHE B CA 1
ATOM 4407 C C . PHE B 1 213 ? 9.347 27.058 37.684 1.00 36.87 213 PHE B C 1
ATOM 4408 O O . PHE B 1 213 ? 8.135 27.149 37.445 1.00 31.77 213 PHE B O 1
ATOM 4416 N N . ALA B 1 214 ? 9.907 27.656 38.744 1.00 31.53 214 ALA B N 1
ATOM 4417 C CA . ALA B 1 214 ? 9.095 28.493 39.624 1.00 32.80 214 ALA B CA 1
ATOM 4418 C C . ALA B 1 214 ? 8.394 29.592 38.837 1.00 36.79 214 ALA B C 1
ATOM 4419 O O . ALA B 1 214 ? 7.211 29.873 39.063 1.00 35.29 214 ALA B O 1
ATOM 4421 N N . LYS B 1 215 ? 9.108 30.213 37.894 1.00 41.10 215 LYS B N 1
ATOM 4422 C CA . LYS B 1 215 ? 8.506 31.240 37.056 1.00 29.62 215 LYS B CA 1
ATOM 4423 C C . LYS B 1 215 ? 7.378 30.660 36.207 1.00 33.18 215 LYS B C 1
ATOM 4424 O O . LYS B 1 215 ? 6.327 31.286 36.048 1.00 34.25 215 LYS B O 1
ATOM 4430 N N . SER B 1 216 ? 7.565 29.448 35.679 1.00 31.40 216 SER B N 1
ATOM 4431 C CA . SER B 1 216 ? 6.512 28.822 34.892 1.00 42.99 216 SER B CA 1
ATOM 4432 C C . SER B 1 216 ? 5.274 28.525 35.730 1.00 44.16 216 SER B C 1
ATOM 4433 O O . SER B 1 216 ? 4.162 28.502 35.199 1.00 40.45 216 SER B O 1
ATOM 4436 N N . LEU B 1 217 ? 5.435 28.275 37.028 1.00 42.90 217 LEU B N 1
ATOM 4437 C CA . LEU B 1 217 ? 4.259 27.987 37.843 1.00 39.31 217 LEU B CA 1
ATOM 4438 C C . LEU B 1 217 ? 3.453 29.238 38.151 1.00 39.07 217 LEU B C 1
ATOM 4439 O O . LEU B 1 217 ? 2.279 29.122 38.509 1.00 42.43 217 LEU B O 1
ATOM 4444 N N . GLY B 1 218 ? 4.051 30.424 38.037 1.00 36.61 218 GLY B N 1
ATOM 4445 C CA . GLY B 1 218 ? 3.350 31.652 38.370 1.00 38.27 218 GLY B CA 1
ATOM 4446 C C . GLY B 1 218 ? 4.116 32.632 39.245 1.00 41.09 218 GLY B C 1
ATOM 4447 O O . GLY B 1 218 ? 3.665 33.763 39.445 1.00 40.51 218 GLY B O 1
ATOM 4448 N N . PHE B 1 219 ? 5.269 32.229 39.774 1.00 38.37 219 PHE B N 1
ATOM 4449 C CA . PHE B 1 219 ? 6.065 33.136 40.594 1.00 37.01 219 PHE B CA 1
ATOM 4450 C C . PHE B 1 219 ? 6.673 34.244 39.742 1.00 40.38 219 PHE B C 1
ATOM 4451 O O . PHE B 1 219 ? 7.197 33.993 38.652 1.00 45.82 219 PHE B O 1
ATOM 4459 N N . GLU B 1 220 ? 6.582 35.477 40.241 1.00 40.17 220 GLU B N 1
ATOM 4460 C CA . GLU B 1 220 ? 7.321 36.619 39.722 1.00 37.47 220 GLU B CA 1
ATOM 4461 C C . GLU B 1 220 ? 8.316 37.158 40.730 1.00 43.21 220 GLU B C 1
ATOM 4462 O O . GLU B 1 220 ? 9.273 37.833 40.340 1.00 51.79 220 GLU B O 1
ATOM 4468 N N . ASP B 1 221 ? 8.097 36.876 42.003 1.00 36.02 221 ASP B N 1
ATOM 4469 C CA . ASP B 1 221 ? 8.895 37.359 43.121 1.00 30.33 221 ASP B CA 1
ATOM 4470 C C . ASP B 1 221 ? 9.692 36.141 43.580 1.00 31.91 221 ASP B C 1
ATOM 4471 O O . ASP B 1 221 ? 9.206 35.320 44.360 1.00 30.96 221 ASP B O 1
ATOM 4476 N N . ILE B 1 222 ? 10.912 36.017 43.066 1.00 32.55 222 ILE B N 1
ATOM 4477 C CA . ILE B 1 222 ? 11.736 34.822 43.224 1.00 29.29 222 ILE B CA 1
ATOM 4478 C C . ILE B 1 222 ? 13.056 35.240 43.854 1.00 31.60 222 ILE B C 1
ATOM 4479 O O . ILE B 1 222 ? 13.757 36.107 43.316 1.00 36.54 222 ILE B O 1
ATOM 4484 N N . GLU B 1 223 ? 13.403 34.628 44.980 1.00 27.84 223 GLU B N 1
ATOM 4485 C CA . GLU B 1 223 ? 14.696 34.844 45.612 1.00 22.83 223 GLU B CA 1
ATOM 4486 C C . GLU B 1 223 ? 15.529 33.581 45.482 1.00 29.73 223 GLU B C 1
ATOM 4487 O O . GLU B 1 223 ? 15.016 32.472 45.678 1.00 32.07 223 GLU B O 1
ATOM 4493 N N . PHE B 1 224 ? 16.813 33.741 45.151 1.00 29.26 224 PHE B N 1
ATOM 4494 C CA . PHE B 1 224 ? 17.752 32.621 45.123 1.00 26.40 224 PHE B CA 1
ATOM 4495 C C . PHE B 1 224 ? 18.883 32.833 46.121 1.00 29.49 224 PHE B C 1
ATOM 4496 O O . PHE B 1 224 ? 19.505 33.900 46.148 1.00 27.58 224 PHE B O 1
ATOM 4504 N N . GLY B 1 225 ? 19.183 31.798 46.897 1.00 33.22 225 GLY B N 1
ATOM 4505 C CA . GLY B 1 225 ? 20.279 31.856 47.851 1.00 28.89 225 GLY B CA 1
ATOM 4506 C C . GLY B 1 225 ? 21.293 30.752 47.626 1.00 32.18 225 GLY B C 1
ATOM 4507 O O . GLY B 1 225 ? 20.914 29.590 47.435 1.00 25.61 225 GLY B O 1
ATOM 4508 N N . CYS B 1 226 ? 22.582 31.096 47.611 1.00 29.16 226 CYS B N 1
ATOM 4509 C CA . CYS B 1 226 ? 23.638 30.087 47.507 1.00 29.93 226 CYS B CA 1
ATOM 4510 C C . CYS B 1 226 ? 23.972 29.620 48.922 1.00 33.34 226 CYS B C 1
ATOM 4511 O O . CYS B 1 226 ? 24.670 30.306 49.675 1.00 34.31 226 CYS B O 1
ATOM 4514 N N . GLU B 1 227 ? 23.461 28.452 49.295 1.00 32.38 227 GLU B N 1
ATOM 4515 C CA . GLU B 1 227 ? 23.718 27.947 50.635 1.00 26.32 227 GLU B CA 1
ATOM 4516 C C . GLU B 1 227 ? 25.214 27.731 50.829 1.00 26.71 227 GLU B C 1
ATOM 4517 O O . GLU B 1 227 ? 25.925 27.324 49.904 1.00 25.60 227 GLU B O 1
ATOM 4523 N N . ASP B 1 228 ? 25.695 28.043 52.038 1.00 25.51 228 ASP B N 1
ATOM 4524 C CA . ASP B 1 228 ? 27.123 27.993 52.360 1.00 19.00 228 ASP B CA 1
ATOM 4525 C C . ASP B 1 228 ? 27.930 28.940 51.474 1.00 23.91 228 ASP B C 1
ATOM 4526 O O . ASP B 1 228 ? 29.094 28.678 51.146 1.00 24.59 228 ASP B O 1
ATOM 4531 N N . GLY B 1 229 ? 27.313 30.055 51.082 1.00 24.87 229 GLY B N 1
ATOM 4532 C CA . GLY B 1 229 ? 28.020 31.034 50.281 1.00 29.90 229 GLY B CA 1
ATOM 4533 C C . GLY B 1 229 ? 29.261 31.553 50.971 1.00 31.43 229 GLY B C 1
ATOM 4534 O O . GLY B 1 229 ? 30.249 31.898 50.312 1.00 34.76 229 GLY B O 1
ATOM 4535 N N . GLY B 1 230 ? 29.236 31.600 52.305 1.00 28.80 230 GLY B N 1
ATOM 4536 C CA . GLY B 1 230 ? 30.365 32.081 53.079 1.00 26.80 230 GLY B CA 1
ATOM 4537 C C . GLY B 1 230 ? 31.615 31.252 52.923 1.00 28.92 230 GLY B C 1
ATOM 4538 O O . GLY B 1 230 ? 32.691 31.692 53.349 1.00 32.77 230 GLY B O 1
ATOM 4539 N N . ARG B 1 231 ? 31.497 30.065 52.332 1.00 22.04 231 ARG B N 1
ATOM 4540 C CA . ARG B 1 231 ? 32.647 29.208 52.072 1.00 25.44 231 ARG B CA 1
ATOM 4541 C C . ARG B 1 231 ? 32.747 28.859 50.598 1.00 29.97 231 ARG B C 1
ATOM 4542 O O . ARG B 1 231 ? 33.416 27.884 50.235 1.00 32.71 231 ARG B O 1
ATOM 4550 N N . SER B 1 232 ? 32.073 29.624 49.746 1.00 29.10 232 SER B N 1
ATOM 4551 C CA . SER B 1 232 ? 32.090 29.384 48.314 1.00 31.28 232 SER B CA 1
ATOM 4552 C C . SER B 1 232 ? 33.084 30.314 47.633 1.00 29.09 232 SER B C 1
ATOM 4553 O O . SER B 1 232 ? 33.396 31.402 48.125 1.00 28.80 232 SER B O 1
ATOM 4556 N N . ASP B 1 233 ? 33.601 29.844 46.509 1.00 27.35 233 ASP B N 1
ATOM 4557 C CA . ASP B 1 233 ? 34.508 30.627 45.691 1.00 25.66 233 ASP B CA 1
ATOM 4558 C C . ASP B 1 233 ? 33.757 31.829 45.142 1.00 29.22 233 ASP B C 1
ATOM 4559 O O . ASP B 1 233 ? 32.676 31.687 44.556 1.00 29.32 233 ASP B O 1
ATOM 4564 N N . LYS B 1 234 ? 34.322 33.019 45.357 1.00 28.76 234 LYS B N 1
ATOM 4565 C CA . LYS B 1 234 ? 33.590 34.243 45.039 1.00 35.64 234 LYS B CA 1
ATOM 4566 C C . LYS B 1 234 ? 33.216 34.318 43.556 1.00 30.42 234 LYS B C 1
ATOM 4567 O O . LYS B 1 234 ? 32.148 34.831 43.208 1.00 29.09 234 LYS B O 1
ATOM 4573 N N . ASP B 1 235 ? 34.067 33.809 42.672 1.00 27.94 235 ASP B N 1
ATOM 4574 C CA . ASP B 1 235 ? 33.765 33.878 41.250 1.00 27.99 235 ASP B CA 1
ATOM 4575 C C . ASP B 1 235 ? 32.718 32.862 40.838 1.00 29.74 235 ASP B C 1
ATOM 4576 O O . ASP B 1 235 ? 31.926 33.129 39.927 1.00 31.71 235 ASP B O 1
ATOM 4581 N N . TYR B 1 236 ? 32.694 31.703 41.486 1.00 29.43 236 TYR B N 1
ATOM 4582 C CA . TYR B 1 236 ? 31.629 30.751 41.205 1.00 32.65 236 TYR B CA 1
ATOM 4583 C C . TYR B 1 236 ? 30.278 31.273 41.680 1.00 31.15 236 TYR B C 1
ATOM 4584 O O . TYR B 1 236 ? 29.258 30.999 41.041 1.00 27.74 236 TYR B O 1
ATOM 4593 N N . ILE B 1 237 ? 30.249 32.041 42.776 1.00 31.04 237 ILE B N 1
ATOM 4594 C CA . ILE B 1 237 ? 29.003 32.674 43.212 1.00 24.86 237 ILE B CA 1
ATOM 4595 C C . ILE B 1 237 ? 28.475 33.625 42.139 1.00 26.52 237 ILE B C 1
ATOM 4596 O O . ILE B 1 237 ? 27.278 33.624 41.834 1.00 35.21 237 ILE B O 1
ATOM 4601 N N . CYS B 1 238 ? 29.354 34.453 41.553 1.00 23.94 238 CYS B N 1
ATOM 4602 C CA . CYS B 1 238 ? 28.921 35.378 40.502 1.00 27.69 238 CYS B CA 1
ATOM 4603 C C . CYS B 1 238 ? 28.367 34.627 39.302 1.00 29.73 238 CYS B C 1
ATOM 4604 O O . CYS B 1 238 ? 27.386 35.058 38.685 1.00 26.54 238 CYS B O 1
ATOM 4607 N N . THR B 1 239 ? 28.988 33.499 38.955 1.00 30.74 239 THR B N 1
ATOM 4608 C CA . THR B 1 239 ? 28.490 32.691 37.851 1.00 31.90 239 THR B CA 1
ATOM 4609 C C . THR B 1 239 ? 27.093 32.169 38.149 1.00 34.23 239 THR B C 1
ATOM 4610 O O . THR B 1 239 ? 26.180 32.281 37.320 1.00 34.10 239 THR B O 1
ATOM 4614 N N . VAL B 1 240 ? 26.902 31.603 39.339 1.00 28.36 240 VAL B N 1
ATOM 4615 C CA . VAL B 1 240 ? 25.581 31.116 39.715 1.00 27.68 240 VAL B CA 1
ATOM 4616 C C . VAL B 1 240 ? 24.583 32.271 39.737 1.00 32.88 240 VAL B C 1
ATOM 4617 O O . VAL B 1 240 ? 23.511 32.205 39.116 1.00 29.04 240 VAL B O 1
ATOM 4621 N N . PHE B 1 241 ? 24.943 33.370 40.413 1.00 30.50 241 PHE B N 1
ATOM 4622 C CA . PHE B 1 241 ? 24.036 34.513 40.512 1.00 26.86 241 PHE B CA 1
ATOM 4623 C C . PHE B 1 241 ? 23.655 35.046 39.137 1.00 31.70 241 PHE B C 1
ATOM 4624 O O . PHE B 1 241 ? 22.488 35.379 38.897 1.00 29.93 241 PHE B O 1
ATOM 4632 N N . GLU B 1 242 ? 24.626 35.123 38.221 1.00 30.37 242 GLU B N 1
ATOM 4633 C CA . GLU B 1 242 ? 24.347 35.597 36.870 1.00 34.36 242 GLU B CA 1
ATOM 4634 C C . GLU B 1 242 ? 23.302 34.729 36.168 1.00 36.95 242 GLU B C 1
ATOM 4635 O O . GLU B 1 242 ? 22.388 35.250 35.507 1.00 31.29 242 GLU B O 1
ATOM 4641 N N . GLU B 1 243 ? 23.425 33.405 36.284 1.00 31.85 243 GLU B N 1
ATOM 4642 C CA . GLU B 1 243 ? 22.403 32.525 35.721 1.00 33.09 243 GLU B CA 1
ATOM 4643 C C . GLU B 1 243 ? 21.092 32.640 36.479 1.00 32.91 243 GLU B C 1
ATOM 4644 O O . GLU B 1 243 ? 20.022 32.553 35.870 1.00 34.00 243 GLU B O 1
ATOM 4650 N N . ALA B 1 244 ? 21.154 32.832 37.802 1.00 31.61 244 ALA B N 1
ATOM 4651 C CA . ALA B 1 244 ? 19.927 32.995 38.577 1.00 27.53 244 ALA B CA 1
ATOM 4652 C C . ALA B 1 244 ? 19.155 34.219 38.109 1.00 30.03 244 ALA B C 1
ATOM 4653 O O . ALA B 1 244 ? 17.922 34.181 37.994 1.00 29.80 244 ALA B O 1
ATOM 4655 N N . ILE B 1 245 ? 19.873 35.309 37.812 1.00 32.79 245 ILE B N 1
ATOM 4656 C CA . ILE B 1 245 ? 19.232 36.539 37.353 1.00 30.22 245 ILE B CA 1
ATOM 4657 C C . ILE B 1 245 ? 18.621 36.333 35.980 1.00 32.45 245 ILE B C 1
ATOM 4658 O O . ILE B 1 245 ? 17.467 36.704 35.738 1.00 30.83 245 ILE B O 1
ATOM 4663 N N . LYS B 1 246 ? 19.393 35.738 35.061 1.00 36.06 246 LYS B N 1
ATOM 4664 C CA . LYS B 1 246 ? 18.894 35.478 33.720 1.00 36.26 246 LYS B CA 1
ATOM 4665 C C . LYS B 1 246 ? 17.640 34.633 33.755 1.00 38.82 246 LYS B C 1
ATOM 4666 O O . LYS B 1 246 ? 16.795 34.757 32.863 1.00 41.59 246 LYS B O 1
ATOM 4672 N N . ALA B 1 247 ? 17.517 33.746 34.749 1.00 34.87 247 ALA B N 1
ATOM 4673 C CA . ALA B 1 247 ? 16.380 32.831 34.803 1.00 27.36 247 ALA B CA 1
ATOM 4674 C C . ALA B 1 247 ? 15.161 33.437 35.488 1.00 34.96 247 ALA B C 1
ATOM 4675 O O . ALA B 1 247 ? 14.063 32.902 35.331 1.00 36.95 247 ALA B O 1
ATOM 4677 N N . GLY B 1 248 ? 15.321 34.520 36.253 1.00 33.20 248 GLY B N 1
ATOM 4678 C CA . GLY B 1 248 ? 14.160 35.190 36.812 1.00 33.50 248 GLY B CA 1
ATOM 4679 C C . GLY B 1 248 ? 14.240 35.648 38.256 1.00 32.58 248 GLY B C 1
ATOM 4680 O O . GLY B 1 248 ? 13.264 36.186 38.782 1.00 41.58 248 GLY B O 1
ATOM 4681 N N . ALA B 1 249 ? 15.374 35.454 38.918 1.00 27.93 249 ALA B N 1
ATOM 4682 C CA . ALA B 1 249 ? 15.478 35.868 40.311 1.00 26.23 249 ALA B CA 1
ATOM 4683 C C . ALA B 1 249 ? 15.453 37.382 40.409 1.00 32.81 249 ALA B C 1
ATOM 4684 O O . ALA B 1 249 ? 16.136 38.083 39.654 1.00 34.10 249 ALA B O 1
ATOM 4686 N N . THR B 1 250 ? 14.654 37.882 41.342 1.00 34.23 250 THR B N 1
ATOM 4687 C CA . THR B 1 250 ? 14.566 39.302 41.625 1.00 34.10 250 THR B CA 1
ATOM 4688 C C . THR B 1 250 ? 15.244 39.682 42.938 1.00 32.63 250 THR B C 1
ATOM 4689 O O . THR B 1 250 ? 15.422 40.877 43.204 1.00 32.88 250 THR B O 1
ATOM 4693 N N . THR B 1 251 ? 15.639 38.700 43.748 1.00 31.37 251 THR B N 1
ATOM 4694 C CA . THR B 1 251 ? 16.445 38.903 44.949 1.00 30.62 251 THR B CA 1
ATOM 4695 C C . THR B 1 251 ? 17.472 37.784 45.019 1.00 32.30 251 THR B C 1
ATOM 4696 O O . THR B 1 251 ? 17.143 36.633 44.740 1.00 30.63 251 THR B O 1
ATOM 4700 N N . LEU B 1 252 ? 18.711 38.124 45.380 1.00 33.97 252 LEU B N 1
ATOM 4701 C CA . LEU B 1 252 ? 19.789 37.157 45.564 1.00 30.05 252 LEU B CA 1
ATOM 4702 C C . LEU B 1 252 ? 20.298 37.246 46.993 1.00 27.15 252 LEU B C 1
ATOM 4703 O O . LEU B 1 252 ? 20.566 38.342 47.492 1.00 32.81 252 LEU B O 1
ATOM 4708 N N . ALA B 1 253 ? 20.425 36.103 47.653 1.00 31.88 253 ALA B N 1
ATOM 4709 C CA . ALA B 1 253 ? 20.980 36.046 48.998 1.00 30.33 253 ALA B CA 1
ATOM 4710 C C . ALA B 1 253 ? 22.258 35.223 48.985 1.00 33.38 253 ALA B C 1
ATOM 4711 O O . ALA B 1 253 ? 22.316 34.170 48.344 1.00 30.57 253 ALA B O 1
ATOM 4713 N N . CYS B 1 254 ? 23.279 35.707 49.701 1.00 23.38 254 CYS B N 1
ATOM 4714 C CA . CYS B 1 254 ? 24.547 35.006 49.867 1.00 24.14 254 CYS B CA 1
ATOM 4715 C C . CYS B 1 254 ? 24.703 34.658 51.344 1.00 32.59 254 CYS B C 1
ATOM 4716 O O . CYS B 1 254 ? 25.392 35.373 52.086 1.00 32.83 254 CYS B O 1
ATOM 4719 N N . PRO B 1 255 ? 24.072 33.581 51.808 1.00 27.91 255 PRO B N 1
ATOM 4720 C CA . PRO B 1 255 ? 24.102 33.287 53.241 1.00 22.75 255 PRO B CA 1
ATOM 4721 C C . PRO B 1 255 ? 25.450 32.760 53.686 1.00 25.17 255 PRO B C 1
ATOM 4722 O O . PRO B 1 255 ? 26.106 31.991 52.979 1.00 24.83 255 PRO B O 1
ATOM 4726 N N . ASP B 1 256 ? 25.856 33.199 54.881 1.00 22.17 256 ASP B N 1
ATOM 4727 C CA . ASP B 1 256 ? 26.924 32.553 55.637 1.00 23.34 256 ASP B CA 1
ATOM 4728 C C . ASP B 1 256 ? 26.292 31.453 56.489 1.00 28.99 256 ASP B C 1
ATOM 4729 O O . ASP B 1 256 ? 26.149 31.559 57.712 1.00 29.28 256 ASP B O 1
ATOM 4734 N N . THR B 1 257 ? 25.918 30.372 55.790 1.00 20.89 257 THR B N 1
ATOM 4735 C CA . THR B 1 257 ? 25.109 29.310 56.387 1.00 23.81 257 THR B CA 1
ATOM 4736 C C . THR B 1 257 ? 25.754 28.724 57.646 1.00 25.89 257 THR B C 1
ATOM 4737 O O . THR B 1 257 ? 25.056 28.391 58.612 1.00 23.47 257 THR B O 1
ATOM 4741 N N . VAL B 1 258 ? 27.078 28.568 57.656 1.00 22.57 258 VAL B N 1
ATOM 4742 C CA . VAL B 1 258 ? 27.746 27.929 58.786 1.00 24.75 258 VAL B CA 1
ATOM 4743 C C . VAL B 1 258 ? 28.346 28.935 59.775 1.00 21.15 258 VAL B C 1
ATOM 4744 O O . VAL B 1 258 ? 29.002 28.525 60.739 1.00 25.25 258 VAL B O 1
ATOM 4748 N N . GLY B 1 259 ? 28.135 30.233 59.571 1.00 24.70 259 GLY B N 1
ATOM 4749 C CA . GLY B 1 259 ? 28.560 31.218 60.555 1.00 20.62 259 GLY B CA 1
ATOM 4750 C C . GLY B 1 259 ? 30.059 31.349 60.709 1.00 25.51 259 GLY B C 1
ATOM 4751 O O . GLY B 1 259 ? 30.549 31.534 61.830 1.00 30.65 259 GLY B O 1
ATOM 4752 N N . ILE B 1 260 ? 30.802 31.280 59.606 1.00 24.05 260 ILE B N 1
ATOM 4753 C CA . ILE B 1 260 ? 32.262 31.268 59.660 1.00 26.59 260 ILE B CA 1
ATOM 4754 C C . ILE B 1 260 ? 32.875 32.649 59.393 1.00 26.12 260 ILE B C 1
ATOM 4755 O O . ILE B 1 260 ? 33.987 32.940 59.850 1.00 24.46 260 ILE B O 1
ATOM 4760 N N . ASN B 1 261 ? 32.172 33.512 58.659 1.00 22.71 261 ASN B N 1
ATOM 4761 C CA . ASN B 1 261 ? 32.752 34.783 58.224 1.00 25.31 261 ASN B CA 1
ATOM 4762 C C . ASN B 1 261 ? 32.857 35.799 59.354 1.00 25.56 261 ASN B C 1
ATOM 4763 O O . ASN B 1 261 ? 32.009 35.869 60.249 1.00 25.98 261 ASN B O 1
ATOM 4768 N N . MET B 1 262 ? 33.894 36.602 59.278 1.00 23.48 262 MET B N 1
ATOM 4769 C CA . MET B 1 262 ? 34.067 37.826 60.030 1.00 27.38 262 MET B CA 1
ATOM 4770 C C . MET B 1 262 ? 33.418 38.971 59.270 1.00 34.05 262 MET B C 1
ATOM 4771 O O . MET B 1 262 ? 33.207 38.874 58.057 1.00 32.01 262 MET B O 1
ATOM 4776 N N . PRO B 1 263 ? 33.069 40.067 59.958 1.00 34.14 263 PRO B N 1
ATOM 4777 C CA . PRO B 1 263 ? 32.321 41.142 59.278 1.00 28.92 263 PRO B CA 1
ATOM 4778 C C . PRO B 1 263 ? 33.051 41.762 58.097 1.00 24.46 263 PRO B C 1
ATOM 4779 O O . PRO B 1 263 ? 32.430 41.980 57.048 1.00 28.26 263 PRO B O 1
ATOM 4783 N N . HIS B 1 264 ? 34.343 42.077 58.230 1.00 25.54 264 HIS B N 1
ATOM 4784 C CA . HIS B 1 264 ? 35.055 42.675 57.099 1.00 30.52 264 HIS B CA 1
ATOM 4785 C C . HIS B 1 264 ? 35.113 41.708 55.927 1.00 31.17 264 HIS B C 1
ATOM 4786 O O . HIS B 1 264 ? 35.015 42.119 54.764 1.00 33.56 264 HIS B O 1
ATOM 4793 N N . GLU B 1 265 ? 35.244 40.412 56.226 1.00 31.51 265 GLU B N 1
ATOM 4794 C CA . GLU B 1 265 ? 35.324 39.381 55.199 1.00 27.71 265 GLU B CA 1
ATOM 4795 C C . GLU B 1 265 ? 33.991 39.214 54.476 1.00 29.36 265 GLU B C 1
ATOM 4796 O O . GLU B 1 265 ? 33.955 39.096 53.242 1.00 27.66 265 GLU B O 1
ATOM 4802 N N . TYR B 1 266 ? 32.885 39.198 55.228 1.00 32.15 266 TYR B N 1
ATOM 4803 C CA . TYR B 1 266 ? 31.564 39.107 54.613 1.00 26.64 266 TYR B CA 1
ATOM 4804 C C . TYR B 1 266 ? 31.250 40.362 53.808 1.00 29.64 266 TYR B C 1
ATOM 4805 O O . TYR B 1 266 ? 30.731 40.277 52.690 1.00 30.31 266 TYR B O 1
ATOM 4814 N N . GLY B 1 267 ? 31.558 41.537 54.356 1.00 27.73 267 GLY B N 1
ATOM 4815 C CA . GLY B 1 267 ? 31.363 42.755 53.590 1.00 28.70 267 GLY B CA 1
ATOM 4816 C C . GLY B 1 267 ? 32.179 42.756 52.314 1.00 31.44 267 GLY B C 1
ATOM 4817 O O . GLY B 1 267 ? 31.689 43.142 51.244 1.00 26.52 267 GLY B O 1
ATOM 4818 N N . LYS B 1 268 ? 33.433 42.308 52.408 1.00 27.85 268 LYS B N 1
ATOM 4819 C CA . LYS B 1 268 ? 34.282 42.188 51.227 1.00 27.27 268 LYS B CA 1
ATOM 4820 C C . LYS B 1 268 ? 33.646 41.258 50.191 1.00 31.69 268 LYS B C 1
ATOM 4821 O O . LYS B 1 268 ? 33.680 41.539 48.986 1.00 27.44 268 LYS B O 1
ATOM 4827 N N . LEU B 1 269 ? 33.030 40.164 50.648 1.00 29.56 269 LEU B N 1
ATOM 4828 C CA . LEU B 1 269 ? 32.433 39.201 49.732 1.00 25.06 269 LEU B CA 1
ATOM 4829 C C . LEU B 1 269 ? 31.228 39.804 49.017 1.00 30.31 269 LEU B C 1
ATOM 4830 O O . LEU B 1 269 ? 31.113 39.721 47.789 1.00 28.05 269 LEU B O 1
ATOM 4835 N N . VAL B 1 270 ? 30.318 40.419 49.777 1.00 29.77 270 VAL B N 1
ATOM 4836 C CA . VAL B 1 270 ? 29.153 41.081 49.191 1.00 25.87 270 VAL B CA 1
ATOM 4837 C C . VAL B 1 270 ? 29.587 42.124 48.173 1.00 29.38 270 VAL B C 1
ATOM 4838 O O . VAL B 1 270 ? 29.049 42.203 47.062 1.00 28.21 270 VAL B O 1
ATOM 4842 N N . ARG B 1 271 ? 30.546 42.970 48.555 1.00 27.30 271 ARG B N 1
ATOM 4843 C CA . ARG B 1 271 ? 30.993 44.021 47.654 1.00 28.20 271 ARG B CA 1
ATOM 4844 C C . ARG B 1 271 ? 31.545 43.436 46.356 1.00 36.31 271 ARG B C 1
ATOM 4845 O O . ARG B 1 271 ? 31.247 43.934 45.259 1.00 29.84 271 ARG B O 1
ATOM 4853 N N . TYR B 1 272 ? 32.318 42.350 46.458 1.00 28.79 272 TYR B N 1
ATOM 4854 C CA . TYR B 1 272 ? 32.883 41.725 45.267 1.00 28.64 272 TYR B CA 1
ATOM 4855 C C . TYR B 1 272 ? 31.791 41.154 44.374 1.00 27.83 272 TYR B C 1
ATOM 4856 O O . TYR B 1 272 ? 31.851 41.285 43.147 1.00 29.94 272 TYR B O 1
ATOM 4865 N N . ILE B 1 273 ? 30.797 40.496 44.969 1.00 26.21 273 ILE B N 1
ATOM 4866 C CA . ILE B 1 273 ? 29.730 39.903 44.170 1.00 25.66 273 ILE B CA 1
ATOM 4867 C C . ILE B 1 273 ? 28.959 40.989 43.445 1.00 27.93 273 ILE B C 1
ATOM 4868 O O . ILE B 1 273 ? 28.594 40.833 42.275 1.00 34.68 273 ILE B O 1
ATOM 4873 N N . LYS B 1 274 ? 28.721 42.119 44.118 1.00 29.23 274 LYS B N 1
ATOM 4874 C CA . LYS B 1 274 ? 27.980 43.210 43.485 1.00 33.36 274 LYS B CA 1
ATOM 4875 C C . LYS B 1 274 ? 28.810 43.917 42.422 1.00 32.72 274 LYS B C 1
ATOM 4876 O O . LYS B 1 274 ? 28.251 44.502 41.479 1.00 29.70 274 LYS B O 1
ATOM 4882 N N . ALA B 1 275 ? 30.134 43.870 42.539 1.00 28.91 275 ALA B N 1
ATOM 4883 C CA . ALA B 1 275 ? 30.950 44.481 41.502 1.00 34.08 275 ALA B CA 1
ATOM 4884 C C . ALA B 1 275 ? 31.124 43.576 40.294 1.00 35.54 275 ALA B C 1
ATOM 4885 O O . ALA B 1 275 ? 31.343 44.080 39.188 1.00 32.17 275 ALA B O 1
ATOM 4887 N N . ASN B 1 276 ? 31.012 42.257 40.469 1.00 38.60 276 ASN B N 1
ATOM 4888 C CA . ASN B 1 276 ? 31.466 41.325 39.444 1.00 38.42 276 ASN B CA 1
ATOM 4889 C C . ASN B 1 276 ? 30.364 40.455 38.855 1.00 40.00 276 ASN B C 1
ATOM 4890 O O . ASN B 1 276 ? 30.678 39.521 38.111 1.00 44.39 276 ASN B O 1
ATOM 4895 N N . THR B 1 277 ? 29.092 40.730 39.138 1.00 34.39 277 THR B N 1
ATOM 4896 C CA . THR B 1 277 ? 28.026 39.913 38.570 1.00 29.07 277 THR B CA 1
ATOM 4897 C C . THR B 1 277 ? 27.234 40.702 37.543 1.00 29.73 277 THR B C 1
ATOM 4898 O O . THR B 1 277 ? 26.563 41.677 37.911 1.00 34.27 277 THR B O 1
ATOM 4902 N N . PRO B 1 278 ? 27.262 40.325 36.265 1.00 33.98 278 PRO B N 1
ATOM 4903 C CA . PRO B 1 278 ? 26.457 41.048 35.273 1.00 36.40 278 PRO B CA 1
ATOM 4904 C C . PRO B 1 278 ? 24.977 40.950 35.608 1.00 32.67 278 PRO B C 1
ATOM 4905 O O . PRO B 1 278 ? 24.471 39.882 35.960 1.00 31.86 278 PRO B O 1
ATOM 4909 N N . GLY B 1 279 ? 24.292 42.094 35.517 1.00 32.63 279 GLY B N 1
ATOM 4910 C CA . GLY B 1 279 ? 22.875 42.184 35.796 1.00 33.17 279 GLY B CA 1
ATOM 4911 C C . GLY B 1 279 ? 22.501 42.419 37.244 1.00 33.32 279 GLY B C 1
ATOM 4912 O O . GLY B 1 279 ? 21.321 42.659 37.533 1.00 33.53 279 GLY B O 1
ATOM 4913 N N . ILE B 1 280 ? 23.459 42.375 38.172 1.00 29.49 280 ILE B N 1
ATOM 4914 C CA . ILE B 1 280 ? 23.084 42.371 39.579 1.00 33.21 280 ILE B CA 1
ATOM 4915 C C . ILE B 1 280 ? 22.623 43.741 40.068 1.00 36.66 280 ILE B C 1
ATOM 4916 O O . ILE B 1 280 ? 21.984 43.825 41.122 1.00 33.59 280 ILE B O 1
ATOM 4921 N N . ASP B 1 281 ? 22.907 44.817 39.330 1.00 41.03 281 ASP B N 1
ATOM 4922 C CA . ASP B 1 281 ? 22.387 46.130 39.703 1.00 41.46 281 ASP B CA 1
ATOM 4923 C C . ASP B 1 281 ? 20.866 46.182 39.709 1.00 37.74 281 ASP B C 1
ATOM 4924 O O . ASP B 1 281 ? 20.285 47.070 40.342 1.00 35.91 281 ASP B O 1
ATOM 4929 N N . ASP B 1 282 ? 20.204 45.268 39.007 1.00 36.03 282 ASP B N 1
ATOM 4930 C CA . ASP B 1 282 ? 18.765 45.352 38.818 1.00 43.56 282 ASP B CA 1
ATOM 4931 C C . ASP B 1 282 ? 18.017 44.297 39.627 1.00 36.88 282 ASP B C 1
ATOM 4932 O O . ASP B 1 282 ? 16.869 43.972 39.315 1.00 35.60 282 ASP B O 1
ATOM 4937 N N . VAL B 1 283 ? 18.654 43.754 40.662 1.00 32.59 283 VAL B N 1
ATOM 4938 C CA . VAL B 1 283 ? 18.011 42.867 41.621 1.00 29.77 283 VAL B CA 1
ATOM 4939 C C . VAL B 1 283 ? 18.450 43.320 43.005 1.00 28.28 283 VAL B C 1
ATOM 4940 O O . VAL B 1 283 ? 19.376 44.112 43.153 1.00 27.50 283 VAL B O 1
ATOM 4944 N N . ILE B 1 284 ? 17.759 42.827 44.024 1.00 30.89 284 ILE B N 1
ATOM 4945 C CA . ILE B 1 284 ? 18.063 43.199 45.399 1.00 33.56 284 ILE B CA 1
ATOM 4946 C C . ILE B 1 284 ? 19.019 42.161 45.965 1.00 34.73 284 ILE B C 1
ATOM 4947 O O . ILE B 1 284 ? 18.789 40.951 45.815 1.00 28.41 284 ILE B O 1
ATOM 4952 N N . PHE B 1 285 ? 20.099 42.630 46.604 1.00 28.18 285 PHE B N 1
ATOM 4953 C CA . PHE B 1 285 ? 21.034 41.751 47.299 1.00 25.54 285 PHE B CA 1
ATOM 4954 C C . PHE B 1 285 ? 20.653 41.632 48.768 1.00 27.67 285 PHE B C 1
ATOM 4955 O O . PHE B 1 285 ? 20.413 42.638 49.441 1.00 37.74 285 PHE B O 1
ATOM 4963 N N . SER B 1 286 ? 20.656 40.400 49.275 1.00 27.79 286 SER B N 1
ATOM 4964 C CA . SER B 1 286 ? 20.179 40.082 50.616 1.00 22.85 286 SER B CA 1
ATOM 4965 C C . SER B 1 286 ? 21.268 39.424 51.451 1.00 27.75 286 SER B C 1
ATOM 4966 O O . SER B 1 286 ? 21.866 38.427 51.026 1.00 26.56 286 SER B O 1
ATOM 4969 N N . ALA B 1 287 ? 21.492 39.956 52.656 1.00 19.78 287 ALA B N 1
ATOM 4970 C CA . ALA B 1 287 ? 22.380 39.339 53.640 1.00 18.59 287 ALA B CA 1
ATOM 4971 C C . ALA B 1 287 ? 21.617 38.356 54.510 1.00 21.76 287 ALA B C 1
ATOM 4972 O O . ALA B 1 287 ? 20.483 38.625 54.913 1.00 28.46 287 ALA B O 1
ATOM 4974 N N . HIS B 1 288 ? 22.268 37.235 54.835 1.00 21.90 288 HIS B N 1
ATOM 4975 C CA . HIS B 1 288 ? 21.656 36.164 55.635 1.00 23.78 288 HIS B CA 1
ATOM 4976 C C . HIS B 1 288 ? 22.790 35.549 56.442 1.00 26.67 288 HIS B C 1
ATOM 4977 O O . HIS B 1 288 ? 23.557 34.746 55.908 1.00 29.24 288 HIS B O 1
ATOM 4984 N N . CYS B 1 289 ? 22.905 35.933 57.708 1.00 21.88 289 CYS B N 1
ATOM 4985 C CA . CYS B 1 289 ? 24.090 35.601 58.482 1.00 22.68 289 CYS B CA 1
ATOM 4986 C C . CYS B 1 289 ? 23.728 34.753 59.693 1.00 27.18 289 CYS B C 1
ATOM 4987 O O . CYS B 1 289 ? 22.672 34.949 60.304 1.00 31.24 289 CYS B O 1
ATOM 4990 N N . HIS B 1 290 ? 24.609 33.810 60.037 1.00 23.97 290 HIS B N 1
ATOM 4991 C CA . HIS B 1 290 ? 24.451 32.985 61.226 1.00 25.02 290 HIS B CA 1
ATOM 4992 C C . HIS B 1 290 ? 25.516 33.315 62.266 1.00 25.85 290 HIS B C 1
ATOM 4993 O O . HIS B 1 290 ? 26.553 33.914 61.966 1.00 27.04 290 HIS B O 1
ATOM 5000 N N . ASN B 1 291 ? 25.234 32.917 63.510 1.00 29.52 291 ASN B N 1
ATOM 5001 C CA . ASN B 1 291 ? 25.853 33.504 64.694 1.00 26.50 291 ASN B CA 1
ATOM 5002 C C . ASN B 1 291 ? 26.840 32.568 65.384 1.00 25.98 291 ASN B C 1
ATOM 5003 O O . ASN B 1 291 ? 27.074 32.705 66.587 1.00 29.93 291 ASN B O 1
ATOM 5008 N N . ASP B 1 292 ? 27.471 31.650 64.636 1.00 23.54 292 ASP B N 1
ATOM 5009 C CA . ASP B 1 292 ? 28.300 30.632 65.288 1.00 23.35 292 ASP B CA 1
ATOM 5010 C C . ASP B 1 292 ? 29.515 31.222 65.986 1.00 26.91 292 ASP B C 1
ATOM 5011 O O . ASP B 1 292 ? 30.026 30.624 66.941 1.00 28.53 292 ASP B O 1
ATOM 5016 N N . LEU B 1 293 ? 30.018 32.356 65.511 1.00 25.64 293 LEU B N 1
ATOM 5017 C CA . LEU B 1 293 ? 31.132 33.015 66.170 1.00 27.60 293 LEU B CA 1
ATOM 5018 C C . LEU B 1 293 ? 30.713 34.353 66.764 1.00 24.88 293 LEU B C 1
ATOM 5019 O O . LEU B 1 293 ? 31.562 35.184 67.088 1.00 25.48 293 LEU B O 1
ATOM 5024 N N . GLY B 1 294 ? 29.412 34.565 66.932 1.00 31.13 294 GLY B N 1
ATOM 5025 C CA . GLY B 1 294 ? 28.930 35.715 67.663 1.00 25.38 294 GLY B CA 1
ATOM 5026 C C . GLY B 1 294 ? 28.859 37.008 66.881 1.00 26.26 294 GLY B C 1
ATOM 5027 O O . GLY B 1 294 ? 28.763 38.068 67.502 1.00 25.63 294 GLY B O 1
ATOM 5028 N N . VAL B 1 295 ? 28.874 36.966 65.539 1.00 22.69 295 VAL B N 1
ATOM 5029 C CA . VAL B 1 295 ? 28.963 38.204 64.755 1.00 24.41 295 VAL B CA 1
ATOM 5030 C C . VAL B 1 295 ? 27.881 38.295 63.681 1.00 25.39 295 VAL B C 1
ATOM 5031 O O . VAL B 1 295 ? 28.025 39.035 62.697 1.00 26.59 295 VAL B O 1
ATOM 5035 N N . ALA B 1 296 ? 26.773 37.575 63.873 1.00 23.89 296 ALA B N 1
ATOM 5036 C CA . ALA B 1 296 ? 25.712 37.579 62.868 1.00 17.22 296 ALA B CA 1
ATOM 5037 C C . ALA B 1 296 ? 25.175 38.983 62.623 1.00 26.18 296 ALA B C 1
ATOM 5038 O O . ALA B 1 296 ? 24.960 39.380 61.472 1.00 27.60 296 ALA B O 1
ATOM 5040 N N . THR B 1 297 ? 24.938 39.750 63.693 1.00 29.42 297 THR B N 1
ATOM 5041 C CA . THR B 1 297 ? 24.397 41.097 63.518 1.00 25.96 297 THR B CA 1
ATOM 5042 C C . THR B 1 297 ? 25.392 41.989 62.787 1.00 28.91 297 THR B C 1
ATOM 5043 O O . THR B 1 297 ? 25.013 42.748 61.882 1.00 24.44 297 THR B O 1
ATOM 5047 N N . ALA B 1 298 ? 26.673 41.890 63.142 1.00 28.49 298 ALA B N 1
ATOM 5048 C CA . ALA B 1 298 ? 27.672 42.759 62.529 1.00 28.27 298 ALA B CA 1
ATOM 5049 C C . ALA B 1 298 ? 27.942 42.369 61.087 1.00 28.02 298 ALA B C 1
ATOM 5050 O O . ALA B 1 298 ? 28.218 43.235 60.247 1.00 30.63 298 ALA B O 1
ATOM 5052 N N . ASN B 1 299 ? 27.916 41.069 60.794 1.00 24.12 299 ASN B N 1
ATOM 5053 C CA . ASN B 1 299 ? 28.001 40.620 59.412 1.00 22.82 299 ASN B CA 1
ATOM 5054 C C . ASN B 1 299 ? 26.865 41.204 58.587 1.00 26.97 299 ASN B C 1
ATOM 5055 O O . ASN B 1 299 ? 27.063 41.614 57.434 1.00 24.49 299 ASN B O 1
ATOM 5060 N N . THR B 1 300 ? 25.664 41.239 59.165 1.00 20.69 300 THR B N 1
ATOM 5061 C CA . THR B 1 300 ? 24.527 41.839 58.486 1.00 27.16 300 THR B CA 1
ATOM 5062 C C . THR B 1 300 ? 24.783 43.314 58.208 1.00 22.58 300 THR B C 1
ATOM 5063 O O . THR B 1 300 ? 24.605 43.786 57.080 1.00 28.37 300 THR B O 1
ATOM 5067 N N . ILE B 1 301 ? 25.204 44.057 59.235 1.00 26.04 301 ILE B N 1
ATOM 5068 C CA . ILE B 1 301 ? 25.568 45.460 59.062 1.00 28.03 301 ILE B CA 1
ATOM 5069 C C . ILE B 1 301 ? 26.623 45.592 57.973 1.00 30.20 301 ILE B C 1
ATOM 5070 O O . ILE B 1 301 ? 26.526 46.450 57.087 1.00 23.91 301 ILE B O 1
ATOM 5075 N N . ALA B 1 302 ? 27.657 44.744 58.020 1.00 22.07 302 ALA B N 1
ATOM 5076 C CA . ALA B 1 302 ? 28.696 44.844 57.001 1.00 26.25 302 ALA B CA 1
ATOM 5077 C C . ALA B 1 302 ? 28.125 44.542 55.622 1.00 24.83 302 ALA B C 1
ATOM 5078 O O . ALA B 1 302 ? 28.515 45.165 54.631 1.00 23.15 302 ALA B O 1
ATOM 5080 N N . GLY B 1 303 ? 27.173 43.615 55.542 1.00 25.93 303 GLY B N 1
ATOM 5081 C CA . GLY B 1 303 ? 26.524 43.375 54.262 1.00 21.97 303 GLY B CA 1
ATOM 5082 C C . GLY B 1 303 ? 25.784 44.599 53.759 1.00 22.84 303 GLY B C 1
ATOM 5083 O O . GLY B 1 303 ? 25.868 44.945 52.576 1.00 23.24 303 GLY B O 1
ATOM 5084 N N . ILE B 1 304 ? 25.060 45.280 54.661 1.00 24.41 304 ILE B N 1
ATOM 5085 C CA . ILE B 1 304 ? 24.383 46.531 54.318 1.00 22.92 304 ILE B CA 1
ATOM 5086 C C . ILE B 1 304 ? 25.382 47.573 53.822 1.00 26.81 304 ILE B C 1
ATOM 5087 O O . ILE B 1 304 ? 25.165 48.232 52.799 1.00 23.67 304 ILE B O 1
ATOM 5092 N N . CYS B 1 305 ? 26.474 47.767 54.559 1.00 23.98 305 CYS B N 1
ATOM 5093 C CA . CYS B 1 305 ? 27.480 48.732 54.128 1.00 23.35 305 CYS B CA 1
ATOM 5094 C C . CYS B 1 305 ? 28.095 48.352 52.783 1.00 27.65 305 CYS B C 1
ATOM 5095 O O . CYS B 1 305 ? 28.538 49.228 52.033 1.00 34.51 305 CYS B O 1
ATOM 5098 N N . ALA B 1 306 ? 28.118 47.067 52.447 1.00 28.43 306 ALA B N 1
ATOM 5099 C CA . ALA B 1 306 ? 28.640 46.638 51.157 1.00 28.27 306 ALA B CA 1
ATOM 5100 C C . ALA B 1 306 ? 27.592 46.680 50.051 1.00 34.34 306 ALA B C 1
ATOM 5101 O O . ALA B 1 306 ? 27.889 46.286 48.917 1.00 33.88 306 ALA B O 1
ATOM 5103 N N . GLY B 1 307 ? 26.370 47.106 50.353 1.00 34.04 307 GLY B N 1
ATOM 5104 C CA . GLY B 1 307 ? 25.353 47.291 49.337 1.00 33.48 307 GLY B CA 1
ATOM 5105 C C . GLY B 1 307 ? 24.161 46.365 49.426 1.00 35.62 307 GLY B C 1
ATOM 5106 O O . GLY B 1 307 ? 23.286 46.443 48.549 1.00 35.48 307 GLY B O 1
ATOM 5107 N N . ALA B 1 308 ? 24.069 45.477 50.416 1.00 33.85 308 ALA B N 1
ATOM 5108 C CA . ALA B 1 308 ? 22.853 44.689 50.572 1.00 28.79 308 ALA B CA 1
ATOM 5109 C C . ALA B 1 308 ? 21.701 45.588 51.001 1.00 26.26 308 ALA B C 1
ATOM 5110 O O . ALA B 1 308 ? 21.872 46.492 51.827 1.00 26.52 308 ALA B O 1
ATOM 5112 N N . ARG B 1 309 ? 20.518 45.355 50.420 1.00 24.34 309 ARG B N 1
ATOM 5113 C CA . ARG B 1 309 ? 19.349 46.140 50.797 1.00 26.60 309 ARG B CA 1
ATOM 5114 C C . ARG B 1 309 ? 18.171 45.279 51.243 1.00 28.63 309 ARG B C 1
ATOM 5115 O O . ARG B 1 309 ? 17.051 45.792 51.362 1.00 29.32 309 ARG B O 1
ATOM 5123 N N . GLN B 1 310 ? 18.391 43.991 51.473 1.00 25.58 310 GLN B N 1
ATOM 5124 C CA . GLN B 1 310 ? 17.508 43.145 52.264 1.00 24.16 310 GLN B CA 1
ATOM 5125 C C . GLN B 1 310 ? 18.362 42.481 53.324 1.00 27.08 310 GLN B C 1
ATOM 5126 O O . GLN B 1 310 ? 19.522 42.161 53.059 1.00 26.73 310 GLN B O 1
ATOM 5132 N N . VAL B 1 311 ? 17.810 42.308 54.527 1.00 24.12 311 VAL B N 1
ATOM 5133 C CA . VAL B 1 311 ? 18.475 41.568 55.593 1.00 19.93 311 VAL B CA 1
ATOM 5134 C C . VAL B 1 311 ? 17.508 40.509 56.108 1.00 26.85 311 VAL B C 1
ATOM 5135 O O . VAL B 1 311 ? 16.303 40.757 56.240 1.00 28.14 311 VAL B O 1
ATOM 5139 N N . GLU B 1 312 ? 18.031 39.316 56.374 1.00 23.39 312 GLU B N 1
ATOM 5140 C CA . GLU B 1 312 ? 17.216 38.209 56.846 1.00 28.25 312 GLU B CA 1
ATOM 5141 C C . GLU B 1 312 ? 17.573 37.956 58.300 1.00 29.93 312 GLU B C 1
ATOM 5142 O O . GLU B 1 312 ? 18.751 37.782 58.636 1.00 21.19 312 GLU B O 1
ATOM 5148 N N . VAL B 1 313 ? 16.551 37.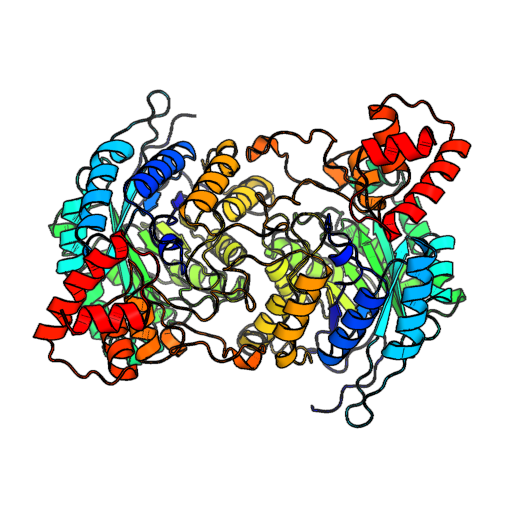992 59.157 1.00 26.93 313 VAL B N 1
ATOM 5149 C CA . VAL B 1 313 ? 16.710 38.071 60.59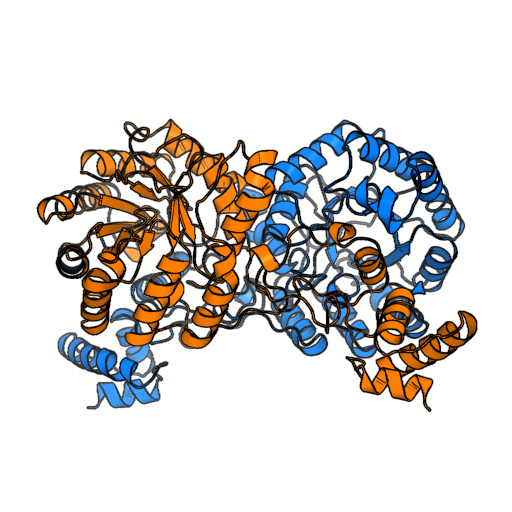9 1.00 26.80 313 VAL B CA 1
ATOM 5150 C C . VAL B 1 313 ? 15.621 37.212 61.228 1.00 27.08 313 VAL B C 1
ATOM 5151 O O . VAL B 1 313 ? 14.622 36.867 60.590 1.00 25.10 313 VAL B O 1
ATOM 5155 N N . THR B 1 314 ? 15.813 36.861 62.490 1.00 21.95 314 THR B N 1
ATOM 5156 C CA . THR B 1 314 ? 14.738 36.247 63.254 1.00 25.42 314 THR B CA 1
ATOM 5157 C C . THR B 1 314 ? 14.499 37.023 64.540 1.00 27.97 314 THR B C 1
ATOM 5158 O O . THR B 1 314 ? 15.400 37.694 65.060 1.00 30.80 314 THR B O 1
ATOM 5162 N N . ILE B 1 315 ? 13.270 36.932 65.058 1.00 26.13 315 ILE B N 1
ATOM 5163 C CA . ILE B 1 315 ? 13.002 37.492 66.379 1.00 23.26 315 ILE B CA 1
ATOM 5164 C C . ILE B 1 315 ? 13.825 36.725 67.406 1.00 27.91 315 ILE B C 1
ATOM 5165 O O . ILE B 1 315 ? 13.876 35.490 67.381 1.00 28.05 315 ILE B O 1
ATOM 5170 N N . ASN B 1 316 ? 14.505 37.453 68.296 1.00 25.57 316 ASN B N 1
ATOM 5171 C CA . ASN B 1 316 ? 15.378 36.893 69.329 1.00 24.52 316 ASN B CA 1
ATOM 5172 C C . ASN B 1 316 ? 16.599 36.186 68.761 1.00 27.11 316 ASN B C 1
ATOM 5173 O O . ASN B 1 316 ? 17.351 35.560 69.519 1.00 30.32 316 ASN B O 1
ATOM 5178 N N . GLY B 1 317 ? 16.833 36.268 67.457 1.00 26.64 317 GLY B N 1
ATOM 5179 C CA . GLY B 1 317 ? 17.964 35.558 66.897 1.00 23.35 317 GLY B CA 1
ATOM 5180 C C . GLY B 1 317 ? 17.873 34.053 66.943 1.00 25.28 317 GLY B C 1
ATOM 5181 O O . GLY B 1 317 ? 18.892 33.385 66.765 1.00 31.06 317 GLY B O 1
ATOM 5182 N N . ILE B 1 318 ? 16.692 33.481 67.186 1.00 24.04 318 ILE B N 1
ATOM 5183 C CA . ILE B 1 318 ? 16.615 32.027 67.186 1.00 26.32 318 ILE B CA 1
ATOM 5184 C C . ILE B 1 318 ? 16.933 31.504 65.782 1.00 25.29 318 ILE B C 1
ATOM 5185 O O . ILE B 1 318 ? 16.818 32.211 64.775 1.00 27.08 318 ILE B O 1
ATOM 5190 N N . GLY B 1 319 ? 17.347 30.250 65.726 1.00 30.62 319 GLY B N 1
ATOM 5191 C CA . GLY B 1 319 ? 17.697 29.632 64.466 1.00 24.36 319 GLY B CA 1
ATOM 5192 C C . GLY B 1 319 ? 18.619 28.457 64.713 1.00 27.76 319 GLY B C 1
ATOM 5193 O O . GLY B 1 319 ? 18.829 28.034 65.853 1.00 28.26 319 GLY B O 1
ATOM 5194 N N . GLU B 1 320 ? 19.170 27.947 63.611 1.00 33.18 320 GLU B N 1
ATOM 5195 C CA . GLU B 1 320 ? 20.067 26.801 63.672 1.00 33.47 320 GLU B CA 1
ATOM 5196 C C . GLU B 1 320 ? 21.253 27.080 64.592 1.00 33.78 320 GLU B C 1
ATOM 5197 O O . GLU B 1 320 ? 21.855 28.161 64.552 1.00 28.64 320 GLU B O 1
ATOM 5203 N N . ARG B 1 321 ? 21.588 26.086 65.421 1.00 27.39 321 ARG B N 1
ATOM 5204 C CA . ARG B 1 321 ? 22.802 26.122 66.230 1.00 23.35 321 ARG B CA 1
ATOM 5205 C C . ARG B 1 321 ? 22.822 27.367 67.117 1.00 26.34 321 ARG B C 1
ATOM 5206 O O . ARG B 1 321 ? 22.077 27.437 68.099 1.00 30.64 321 ARG B O 1
ATOM 5214 N N . SER B 1 322 ? 23.651 28.359 66.782 1.00 21.40 322 SER B N 1
ATOM 5215 C CA . SER B 1 322 ? 23.720 29.601 67.547 1.00 29.74 322 SER B CA 1
ATOM 5216 C C . SER B 1 322 ? 22.793 30.682 67.003 1.00 28.81 322 SER B C 1
ATOM 5217 O O . SER B 1 322 ? 22.890 31.833 67.433 1.00 27.66 322 SER B O 1
ATOM 5220 N N . GLY B 1 323 ? 21.917 30.343 66.056 1.00 29.18 323 GLY B N 1
ATOM 5221 C CA . GLY B 1 323 ? 20.857 31.238 65.648 1.00 24.49 323 GLY B CA 1
ATOM 5222 C C . GLY B 1 323 ? 21.202 32.108 64.458 1.00 24.88 323 GLY B C 1
ATOM 5223 O O . GLY B 1 323 ? 22.275 32.029 63.854 1.00 22.12 323 GLY B O 1
ATOM 5224 N N . ASN B 1 324 ? 20.242 32.956 64.114 1.00 33.17 324 ASN B N 1
ATOM 5225 C CA . ASN B 1 324 ? 20.335 33.917 63.026 1.00 31.56 324 ASN B CA 1
ATOM 5226 C C . ASN B 1 324 ? 20.657 35.299 63.585 1.00 28.67 324 ASN B C 1
ATOM 5227 O O . ASN B 1 324 ? 20.770 35.492 64.797 1.00 30.50 324 ASN B O 1
ATOM 5232 N N . ALA B 1 325 ? 20.793 36.281 62.688 1.00 23.62 325 ALA B N 1
ATOM 5233 C CA . ALA B 1 325 ? 20.940 37.666 63.139 1.00 21.45 325 ALA B CA 1
ATOM 5234 C C . ALA B 1 325 ? 19.634 38.111 63.778 1.00 27.22 325 ALA B C 1
ATOM 5235 O O . ALA B 1 325 ? 18.565 37.928 63.181 1.00 29.31 325 ALA B O 1
ATOM 5237 N N . PRO B 1 326 ? 19.666 38.649 64.996 1.00 26.82 326 PRO B N 1
ATOM 5238 C CA . PRO B 1 326 ? 18.418 39.079 65.647 1.00 24.66 326 PRO B CA 1
ATOM 5239 C C . PRO B 1 326 ? 17.796 40.268 64.925 1.00 27.50 326 PRO B C 1
ATOM 5240 O O . PRO B 1 326 ? 18.467 41.266 64.655 1.00 25.61 326 PRO B O 1
ATOM 5244 N N . LEU B 1 327 ? 16.501 40.156 64.616 1.00 31.11 327 LEU B N 1
ATOM 5245 C CA . LEU B 1 327 ? 15.765 41.283 64.048 1.00 26.34 327 LEU B CA 1
ATOM 5246 C C . LEU B 1 327 ? 15.947 42.544 64.887 1.00 27.37 327 LEU B C 1
ATOM 5247 O O . LEU B 1 327 ? 16.375 43.592 64.388 1.00 29.54 327 LEU B O 1
ATOM 5252 N N . GLU B 1 328 ? 15.610 42.454 66.175 1.00 27.62 328 GLU B N 1
ATOM 5253 C CA . GLU B 1 328 ? 15.581 43.640 67.024 1.00 24.51 328 GLU B CA 1
ATOM 5254 C C . GLU B 1 328 ? 16.946 44.316 67.104 1.00 27.17 328 GLU B C 1
ATOM 5255 O O . GLU B 1 328 ? 17.019 45.534 67.266 1.00 26.95 328 GLU B O 1
ATOM 5261 N N . GLU B 1 329 ? 18.034 43.556 66.957 1.00 29.92 329 GLU B N 1
ATOM 5262 C CA . GLU B 1 329 ? 19.372 44.145 66.999 1.00 24.58 329 GLU B CA 1
ATOM 5263 C C . GLU B 1 329 ? 19.731 44.833 65.690 1.00 27.07 329 GLU B C 1
ATOM 5264 O O . GLU B 1 329 ? 20.260 45.951 65.700 1.00 26.13 329 GLU B O 1
ATOM 5270 N N . VAL B 1 330 ? 19.485 44.166 64.551 1.00 28.35 330 VAL B N 1
ATOM 5271 C CA . VAL B 1 330 ? 19.763 44.795 63.263 1.00 24.13 330 VAL B CA 1
ATOM 5272 C C . VAL B 1 330 ? 18.903 46.037 63.093 1.00 26.94 330 VAL B C 1
ATOM 5273 O O . VAL B 1 330 ? 19.387 47.097 62.672 1.00 32.42 330 VAL B O 1
ATOM 5277 N N . VAL B 1 331 ? 17.626 45.943 63.473 1.00 26.92 331 VAL B N 1
ATOM 5278 C CA . VAL B 1 331 ? 16.708 47.057 63.274 1.00 25.17 331 VAL B CA 1
ATOM 5279 C C . VAL B 1 331 ? 17.065 48.224 64.200 1.00 29.24 331 VAL B C 1
ATOM 5280 O O . VAL B 1 331 ? 16.992 49.397 63.804 1.00 27.25 331 VAL B O 1
ATOM 5284 N N . MET B 1 332 ? 17.474 47.934 65.436 1.00 22.11 332 MET B N 1
ATOM 5285 C CA . MET B 1 332 ? 17.800 49.035 66.340 1.00 22.83 332 MET B CA 1
ATOM 5286 C C . MET B 1 332 ? 19.173 49.640 66.069 1.00 27.46 332 MET B C 1
ATOM 5287 O O . MET B 1 332 ? 19.368 50.840 66.289 1.00 28.18 332 MET B O 1
ATOM 5292 N N . ALA B 1 333 ? 20.129 48.848 65.583 1.00 30.88 333 ALA B N 1
ATOM 5293 C CA . ALA B 1 333 ? 21.369 49.424 65.074 1.00 25.02 333 ALA B CA 1
ATOM 5294 C C . ALA B 1 333 ? 21.081 50.442 63.973 1.00 29.64 333 ALA B C 1
ATOM 5295 O O . ALA B 1 333 ? 21.600 51.566 64.002 1.00 28.26 333 ALA B O 1
ATOM 5297 N N . LEU B 1 334 ? 20.250 50.073 62.988 1.00 25.46 334 LEU B N 1
ATOM 5298 C CA . LEU B 1 334 ? 19.944 51.035 61.934 1.00 26.16 334 LEU B CA 1
ATOM 5299 C C . LEU B 1 334 ? 19.190 52.225 62.497 1.00 32.43 334 LEU B C 1
ATOM 5300 O O . LEU B 1 334 ? 19.455 53.375 62.122 1.00 30.42 334 LEU B O 1
ATOM 5305 N N . LYS B 1 335 ? 18.258 51.972 63.419 1.00 31.55 335 LYS B N 1
ATOM 5306 C CA . LYS B 1 335 ? 17.463 53.064 63.976 1.00 30.12 335 LYS B CA 1
ATOM 5307 C C . LYS B 1 335 ? 18.341 54.056 64.734 1.00 32.06 335 LYS B C 1
ATOM 5308 O O . LYS B 1 335 ? 18.167 55.272 64.607 1.00 33.24 335 LYS B O 1
ATOM 5314 N N . CYS B 1 336 ? 19.302 53.560 65.518 1.00 31.05 336 CYS B N 1
ATOM 5315 C CA . CYS B 1 336 ? 20.143 54.466 66.296 1.00 37.55 336 CYS B CA 1
ATOM 5316 C C . CYS B 1 336 ? 21.262 55.075 65.464 1.00 38.99 336 CYS B C 1
ATOM 5317 O O . CYS B 1 336 ? 21.636 56.230 65.680 1.00 41.37 336 CYS B O 1
ATOM 5320 N N . ARG B 1 337 ? 21.842 54.304 64.547 1.00 33.33 337 ARG B N 1
ATOM 5321 C CA . ARG B 1 337 ? 23.101 54.681 63.929 1.00 31.53 337 ARG B CA 1
ATOM 5322 C C . ARG B 1 337 ? 23.017 54.870 62.424 1.00 32.97 337 ARG B C 1
ATOM 5323 O O . ARG B 1 337 ? 23.988 55.363 61.833 1.00 33.30 337 ARG B O 1
ATOM 5331 N N . GLY B 1 338 ? 21.910 54.472 61.792 1.00 27.03 338 GLY B N 1
ATOM 5332 C CA . GLY B 1 338 ? 21.834 54.507 60.338 1.00 30.82 338 GLY B CA 1
ATOM 5333 C C . GLY B 1 338 ? 22.100 55.883 59.749 1.00 32.14 338 GLY B C 1
ATOM 5334 O O . GLY B 1 338 ? 22.871 56.024 58.795 1.00 38.36 338 GLY B O 1
ATOM 5335 N N . ALA B 1 339 ? 21.461 56.918 60.301 1.00 30.05 339 ALA B N 1
ATOM 5336 C CA . ALA B 1 339 ? 21.640 58.260 59.753 1.00 30.26 339 ALA B CA 1
ATOM 5337 C C . ALA B 1 339 ? 23.035 58.819 60.017 1.00 39.91 339 ALA B C 1
ATOM 5338 O O . ALA B 1 339 ? 23.487 59.705 59.289 1.00 37.00 339 ALA B O 1
ATOM 5340 N N . PHE B 1 340 ? 23.733 58.316 61.031 1.00 42.30 340 PHE B N 1
ATOM 5341 C CA . PHE B 1 340 ? 24.946 58.950 61.524 1.00 37.98 340 PHE B CA 1
ATOM 5342 C C . PHE B 1 340 ? 26.212 58.332 60.953 1.00 41.27 340 PHE B C 1
ATOM 5343 O O . PHE B 1 340 ? 27.114 59.065 60.535 1.00 47.23 340 PHE B O 1
ATOM 5351 N N . VAL B 1 341 ? 26.303 57.001 60.917 1.00 33.93 341 VAL B N 1
ATOM 5352 C CA . VAL B 1 341 ? 27.527 56.352 60.454 1.00 33.29 341 VAL B CA 1
ATOM 5353 C C . VAL B 1 341 ? 27.216 55.318 59.389 1.00 34.83 341 VAL B C 1
ATOM 5354 O O . VAL B 1 341 ? 28.063 54.478 59.073 1.00 44.91 341 VAL B O 1
ATOM 5358 N N . MET B 1 342 ? 26.005 55.351 58.829 1.00 37.06 342 MET B N 1
ATOM 5359 C CA . MET B 1 342 ? 25.702 54.377 57.785 1.00 37.80 342 MET B CA 1
ATOM 5360 C C . MET B 1 342 ? 25.006 55.005 56.582 1.00 35.83 342 MET B C 1
ATOM 5361 O O . MET B 1 342 ? 24.317 54.297 55.836 1.00 29.19 342 MET B O 1
ATOM 5366 N N . GLY B 1 343 ? 25.175 56.311 56.372 1.00 38.61 343 GLY B N 1
ATOM 5367 C CA . GLY B 1 343 ? 24.728 56.943 55.143 1.00 42.21 343 GLY B CA 1
ATOM 5368 C C . GLY B 1 343 ? 23.236 57.099 54.974 1.00 39.63 343 GLY B C 1
ATOM 5369 O O . GLY B 1 343 ? 22.789 57.464 53.885 1.00 41.52 343 GLY B O 1
ATOM 5370 N N . GLY B 1 344 ? 22.448 56.828 56.003 1.00 37.70 344 GLY B N 1
ATOM 5371 C CA . GLY B 1 344 ? 21.023 57.035 55.937 1.00 35.83 344 GLY B CA 1
ATOM 5372 C C . GLY B 1 344 ? 20.170 55.806 55.696 1.00 31.45 344 GLY B C 1
ATOM 5373 O O . GLY B 1 344 ? 18.965 55.960 55.481 1.00 35.42 344 GLY B O 1
ATOM 5374 N N . VAL B 1 345 ? 20.741 54.599 55.718 1.00 26.18 345 VAL B N 1
ATOM 5375 C CA . VAL B 1 345 ? 19.908 53.411 55.560 1.00 27.11 345 VAL B CA 1
ATOM 5376 C C . VAL B 1 345 ? 18.886 53.342 56.693 1.00 27.84 345 VAL B C 1
ATOM 5377 O O . VAL B 1 345 ? 19.135 53.783 57.825 1.00 31.70 345 VAL B O 1
ATOM 5381 N N . TYR B 1 346 ? 17.718 52.785 56.382 1.00 24.81 346 TYR B N 1
ATOM 5382 C CA . TYR B 1 346 ? 16.622 52.752 57.336 1.00 28.29 346 TYR B CA 1
ATOM 5383 C C . TYR B 1 346 ? 15.721 51.566 57.031 1.00 31.68 346 TYR B C 1
ATOM 5384 O O . TYR B 1 346 ? 15.780 50.979 55.947 1.00 28.40 346 TYR B O 1
ATOM 5393 N N . THR B 1 347 ? 14.885 51.219 58.008 1.00 27.14 347 THR B N 1
ATOM 5394 C CA . THR B 1 347 ? 13.802 50.268 57.820 1.00 30.29 347 THR B CA 1
ATOM 5395 C C . THR B 1 347 ? 12.504 50.930 58.244 1.00 33.68 347 THR B C 1
ATOM 5396 O O . THR B 1 347 ? 12.501 51.975 58.897 1.00 28.91 347 THR B O 1
ATOM 5400 N N . ARG B 1 348 ? 11.388 50.297 57.881 1.00 29.42 348 ARG B N 1
ATOM 5401 C CA . ARG B 1 348 ? 10.072 50.770 58.289 1.00 29.25 348 ARG B CA 1
ATOM 5402 C C . ARG B 1 348 ? 9.430 49.864 59.341 1.00 23.59 348 ARG B C 1
ATOM 5403 O O . ARG B 1 348 ? 8.206 49.867 59.511 1.00 30.24 348 ARG B O 1
ATOM 5411 N N . ILE B 1 349 ? 10.243 49.096 60.065 1.00 24.09 349 ILE B N 1
ATOM 5412 C CA . ILE B 1 349 ? 9.743 48.329 61.195 1.00 31.78 349 ILE B CA 1
ATOM 5413 C C . ILE B 1 349 ? 9.119 49.265 62.232 1.00 36.59 349 ILE B C 1
ATOM 5414 O O . ILE B 1 349 ? 9.673 50.327 62.548 1.00 36.30 349 ILE B O 1
ATOM 5419 N N . ASP B 1 350 ? 7.945 48.889 62.754 1.00 27.90 350 ASP B N 1
ATOM 5420 C CA . ASP B 1 350 ? 7.364 49.604 63.898 1.00 26.23 350 ASP B CA 1
ATOM 5421 C C . ASP B 1 350 ? 8.023 49.065 65.162 1.00 32.01 350 ASP B C 1
ATOM 5422 O O . ASP B 1 350 ? 7.549 48.115 65.786 1.00 29.92 350 ASP B O 1
ATOM 5427 N N . THR B 1 351 ? 9.106 49.715 65.572 1.00 31.02 351 THR B N 1
ATOM 5428 C CA . THR B 1 351 ? 9.933 49.197 66.657 1.00 29.90 351 THR B CA 1
ATOM 5429 C C . THR B 1 351 ? 9.192 49.085 67.986 1.00 26.88 351 THR B C 1
ATOM 5430 O O . THR B 1 351 ? 9.633 48.331 68.860 1.00 28.27 351 THR B O 1
ATOM 5434 N N . ARG B 1 352 ? 8.080 49.799 68.166 1.00 22.37 352 ARG B N 1
ATOM 5435 C CA . ARG B 1 352 ? 7.325 49.651 69.405 1.00 26.77 352 ARG B CA 1
ATOM 5436 C C . ARG B 1 352 ? 6.689 48.274 69.550 1.00 29.93 352 ARG B C 1
ATOM 5437 O O . ARG B 1 352 ? 6.241 47.927 70.652 1.00 35.47 352 ARG B O 1
ATOM 5445 N N . GLN B 1 353 ? 6.624 47.492 68.476 1.00 29.19 353 GLN B N 1
ATOM 5446 C CA . GLN B 1 353 ? 6.093 46.134 68.526 1.00 31.41 353 GLN B CA 1
ATOM 5447 C C . GLN B 1 353 ? 7.164 45.087 68.788 1.00 32.04 353 GLN B C 1
ATOM 5448 O O . GLN B 1 353 ? 6.860 43.891 68.751 1.00 33.74 353 GLN B O 1
ATOM 5454 N N . ILE B 1 354 ? 8.406 45.497 69.040 1.00 31.33 354 ILE B N 1
ATOM 5455 C CA . ILE B 1 354 ? 9.484 44.522 69.171 1.00 30.64 354 ILE B CA 1
ATOM 5456 C C . ILE B 1 354 ? 9.279 43.659 70.412 1.00 31.74 354 ILE B C 1
ATOM 5457 O O . ILE B 1 354 ? 9.320 42.426 70.336 1.00 33.50 354 ILE B O 1
ATOM 5462 N N . MET B 1 355 ? 9.021 44.285 71.564 1.00 24.68 355 MET B N 1
ATOM 5463 C CA . MET B 1 355 ? 8.924 43.514 72.801 1.00 22.82 355 MET B CA 1
ATOM 5464 C C . MET B 1 355 ? 7.738 42.550 72.775 1.00 34.77 355 MET B C 1
ATOM 5465 O O . MET B 1 355 ? 7.853 41.399 73.217 1.00 37.62 355 MET B O 1
ATOM 5470 N N . ALA B 1 356 ? 6.587 43.000 72.276 1.00 32.75 356 ALA B N 1
ATOM 5471 C CA . ALA B 1 356 ? 5.442 42.103 72.183 1.00 33.86 356 ALA B CA 1
ATOM 5472 C C . ALA B 1 356 ? 5.743 40.935 71.259 1.00 33.12 356 ALA B C 1
ATOM 5473 O O . ALA B 1 356 ? 5.296 39.806 71.500 1.00 33.12 356 ALA B O 1
ATOM 5475 N N . THR B 1 357 ? 6.499 41.183 70.191 1.00 28.66 357 THR B N 1
ATOM 5476 C CA . THR B 1 357 ? 6.845 40.089 69.295 1.00 28.75 357 THR B CA 1
ATOM 5477 C C . THR B 1 357 ? 7.845 39.159 69.958 1.00 30.92 357 THR B C 1
ATOM 5478 O O . THR B 1 357 ? 7.703 37.930 69.888 1.00 27.86 357 THR B O 1
ATOM 5482 N N . SER B 1 358 ? 8.850 39.729 70.627 1.00 24.10 358 SER B N 1
ATOM 5483 C CA . SER B 1 358 ? 9.829 38.910 71.331 1.00 22.43 358 SER B CA 1
ATOM 5484 C C . SER B 1 358 ? 9.156 37.990 72.341 1.00 25.81 358 SER B C 1
ATOM 5485 O O . SER B 1 358 ? 9.480 36.796 72.429 1.00 31.14 358 SER B O 1
ATOM 5488 N N . LYS B 1 359 ? 8.218 38.531 73.119 1.00 25.95 359 LYS B N 1
ATOM 5489 C CA . LYS B 1 359 ? 7.584 37.743 74.173 1.00 28.01 359 LYS B CA 1
ATOM 5490 C C . LYS B 1 359 ? 6.750 36.609 73.595 1.00 31.24 359 LYS B C 1
ATOM 5491 O O . LYS B 1 359 ? 6.762 35.488 74.120 1.00 32.43 359 LYS B O 1
ATOM 5497 N N . MET B 1 360 ? 6.007 36.881 72.523 1.00 26.85 360 MET B N 1
ATOM 5498 C CA . MET B 1 360 ? 5.176 35.842 71.940 1.00 25.19 360 MET B CA 1
ATOM 5499 C C . MET B 1 360 ? 6.034 34.697 71.416 1.00 29.92 360 MET B C 1
ATOM 5500 O O . MET B 1 360 ? 5.722 33.522 71.645 1.00 30.34 360 MET B O 1
ATOM 5505 N N . VAL B 1 361 ? 7.137 35.024 70.735 1.00 26.26 361 VAL B N 1
ATOM 5506 C CA . VAL B 1 361 ? 7.974 33.994 70.136 1.00 21.06 361 VAL B CA 1
ATOM 5507 C C . VAL B 1 361 ? 8.646 33.158 71.215 1.00 27.57 361 VAL B C 1
ATOM 5508 O O . VAL B 1 361 ? 8.754 31.929 71.082 1.00 25.35 361 VAL B O 1
ATOM 5512 N N . GLN B 1 362 ? 9.110 33.807 72.297 1.00 19.99 362 GLN B N 1
ATOM 5513 C CA . GLN B 1 362 ? 9.706 33.077 73.413 1.00 26.59 362 GLN B CA 1
ATOM 5514 C C . GLN B 1 362 ? 8.721 32.072 73.996 1.00 30.93 362 GLN B C 1
ATOM 5515 O O . GLN B 1 362 ? 9.066 30.912 74.247 1.00 32.86 362 GLN B O 1
ATOM 5521 N N . GLU B 1 363 ? 7.492 32.513 74.257 1.00 27.92 363 GLU B N 1
ATOM 5522 C CA . GLU B 1 363 ? 6.534 31.624 74.900 1.00 31.39 363 GLU B CA 1
ATOM 5523 C C . GLU B 1 363 ? 6.161 30.454 73.995 1.00 31.04 363 GLU B C 1
ATOM 5524 O O . GLU B 1 363 ? 6.026 29.320 74.467 1.00 33.84 363 GLU B O 1
ATOM 5530 N N . TYR B 1 364 ? 6.015 30.699 72.689 1.00 29.79 364 TYR B N 1
ATOM 5531 C CA . TYR B 1 364 ? 5.556 29.646 71.784 1.00 34.64 364 TYR B CA 1
ATOM 5532 C C . TYR B 1 364 ? 6.671 28.658 71.429 1.00 38.91 364 TYR B C 1
ATOM 5533 O O . TYR B 1 364 ? 6.461 27.443 71.474 1.00 45.57 364 TYR B O 1
ATOM 5542 N N . THR B 1 365 ? 7.859 29.151 71.054 1.00 31.85 365 THR B N 1
ATOM 5543 C CA . THR B 1 365 ? 8.986 28.251 70.804 1.00 26.05 365 THR B CA 1
ATOM 5544 C C . THR B 1 365 ? 9.549 27.647 72.087 1.00 29.88 365 THR B C 1
ATOM 5545 O O . THR B 1 365 ? 10.189 26.593 72.034 1.00 36.29 365 THR B O 1
ATOM 5549 N N . GLY B 1 366 ? 9.353 28.296 73.231 1.00 31.13 366 GLY B N 1
ATOM 5550 C CA . GLY B 1 366 ? 9.968 27.847 74.460 1.00 26.69 366 GLY B CA 1
ATOM 5551 C C . GLY B 1 366 ? 11.433 28.210 74.611 1.00 33.75 366 GLY B C 1
ATOM 5552 O O . GLY B 1 366 ? 12.046 27.829 75.613 1.00 39.58 366 GLY B O 1
ATOM 5553 N N . LEU B 1 367 ? 12.020 28.937 73.661 1.00 37.47 367 LEU B N 1
ATOM 5554 C CA . LEU B 1 367 ? 13.404 29.385 73.789 1.00 32.39 367 LEU B CA 1
ATOM 5555 C C . LEU B 1 367 ? 13.398 30.757 74.439 1.00 30.26 367 LEU B C 1
ATOM 5556 O O . LEU B 1 367 ? 13.051 31.750 73.795 1.00 30.40 367 LEU B O 1
ATOM 5561 N N . TYR B 1 368 ? 13.782 30.820 75.709 1.00 32.11 368 TYR B N 1
ATOM 5562 C CA . TYR B 1 368 ? 13.781 32.075 76.442 1.00 33.25 368 TYR B CA 1
ATOM 5563 C C . TYR B 1 368 ? 15.158 32.722 76.360 1.00 33.25 368 TYR B C 1
ATOM 5564 O O . TYR B 1 368 ? 16.182 32.033 76.383 1.00 29.57 368 TYR B O 1
ATOM 5573 N N . VAL B 1 369 ? 15.170 34.054 76.222 1.00 29.65 369 VAL B N 1
ATOM 5574 C CA . VAL B 1 369 ? 16.410 34.803 76.031 1.00 25.58 369 VAL B CA 1
ATOM 5575 C C . VAL B 1 369 ? 17.060 35.042 77.385 1.00 30.10 369 VAL B C 1
ATOM 5576 O O . VAL B 1 369 ? 16.390 35.159 78.414 1.00 32.99 369 VAL B O 1
ATOM 5580 N N . GLN B 1 370 ? 18.372 35.121 77.386 1.00 30.72 370 GLN B N 1
ATOM 5581 C CA . GLN B 1 370 ? 19.132 35.295 78.611 1.00 24.20 370 GLN B CA 1
ATOM 5582 C C . GLN B 1 370 ? 18.977 36.723 79.131 1.00 25.20 370 GLN B C 1
ATOM 5583 O O . GLN B 1 370 ? 18.521 37.613 78.400 1.00 24.79 370 GLN B O 1
ATOM 5589 N N . PRO B 1 371 ? 19.338 36.972 80.398 1.00 22.19 371 PRO B N 1
ATOM 5590 C CA . PRO B 1 371 ? 19.137 38.324 80.963 1.00 23.54 371 PRO B CA 1
ATOM 5591 C C . PRO B 1 371 ? 19.843 39.430 80.190 1.00 30.75 371 PRO B C 1
ATOM 5592 O O . PRO B 1 371 ? 19.313 40.547 80.090 1.00 28.50 371 PRO B O 1
ATOM 5596 N N . HIS B 1 372 ? 21.022 39.159 79.631 1.00 23.79 372 HIS B N 1
ATOM 5597 C CA . HIS B 1 372 ? 21.780 40.182 78.932 1.00 26.41 372 HIS B CA 1
ATOM 5598 C C . HIS B 1 372 ? 21.579 40.137 77.416 1.00 30.15 372 HIS B C 1
ATOM 5599 O O . HIS B 1 372 ? 22.425 40.647 76.677 1.00 32.57 372 HIS B O 1
ATOM 5606 N N . LYS B 1 373 ? 20.466 39.568 76.943 1.00 23.60 373 LYS B N 1
ATOM 5607 C CA . LYS B 1 373 ? 20.152 39.577 75.507 1.00 24.82 373 LYS B CA 1
ATOM 5608 C C . LYS B 1 373 ? 19.846 41.000 75.039 1.00 28.11 373 LYS B C 1
ATOM 5609 O O . LYS B 1 373 ? 18.987 41.663 75.628 1.00 25.86 373 LYS B O 1
ATOM 5615 N N . PRO B 1 374 ? 20.517 41.504 73.996 1.00 24.57 374 PRO B N 1
ATOM 5616 C CA . PRO B 1 374 ? 20.323 42.905 73.601 1.00 29.95 374 PRO B CA 1
ATOM 5617 C C . PRO B 1 374 ? 18.866 43.233 73.287 1.00 27.88 374 PRO B C 1
ATOM 5618 O O . PRO B 1 374 ? 18.104 42.394 72.801 1.00 26.01 374 PRO B O 1
ATOM 5622 N N . ILE B 1 375 ? 18.491 44.481 73.581 1.00 22.07 375 ILE B N 1
ATOM 5623 C CA . ILE B 1 375 ? 17.179 45.065 73.293 1.00 25.85 375 ILE B CA 1
ATOM 5624 C C . ILE B 1 375 ? 16.059 44.482 74.161 1.00 31.98 375 ILE B C 1
ATOM 5625 O O . ILE B 1 375 ? 15.355 45.228 74.853 1.00 34.04 375 ILE B O 1
ATOM 5630 N N . VAL B 1 376 ? 15.864 43.161 74.139 1.00 26.14 376 VAL B N 1
ATOM 5631 C CA . VAL B 1 376 ? 14.699 42.558 74.783 1.00 20.88 376 VAL B CA 1
ATOM 5632 C C . VAL B 1 376 ? 15.068 41.744 76.018 1.00 25.52 376 VAL B C 1
ATOM 5633 O O . VAL B 1 376 ? 14.192 41.106 76.613 1.00 26.42 376 VAL B O 1
ATOM 5637 N N . GLY B 1 377 ? 16.330 41.755 76.430 1.00 23.34 377 GLY B N 1
ATOM 5638 C CA . GLY B 1 377 ? 16.699 41.085 77.662 1.00 22.07 377 GLY B CA 1
ATOM 5639 C C . GLY B 1 377 ? 16.214 41.830 78.893 1.00 25.53 377 GLY B C 1
ATOM 5640 O O . GLY B 1 377 ? 16.024 43.051 78.887 1.00 26.98 377 GLY B O 1
ATOM 5641 N N . ALA B 1 378 ? 16.028 41.069 79.977 1.00 26.96 378 ALA B N 1
ATOM 5642 C CA . ALA B 1 378 ? 15.539 41.635 81.232 1.00 29.16 378 ALA B CA 1
ATOM 5643 C C . ALA B 1 378 ? 16.460 42.713 81.789 1.00 31.12 378 ALA B C 1
ATOM 5644 O O . ALA B 1 378 ? 15.992 43.608 82.503 1.00 30.02 378 ALA B O 1
ATOM 5646 N N . ASN B 1 379 ? 17.763 42.648 81.498 1.00 27.72 379 ASN B N 1
ATOM 5647 C CA . ASN B 1 379 ? 18.729 43.546 82.131 1.00 25.19 379 ASN B CA 1
ATOM 5648 C C . ASN B 1 379 ? 19.039 44.792 81.309 1.00 26.82 379 ASN B C 1
ATOM 5649 O O . ASN B 1 379 ? 19.807 45.638 81.777 1.00 30.21 379 ASN B O 1
ATOM 5654 N N . CYS B 1 380 ? 18.464 44.933 80.110 1.00 27.86 380 CYS B N 1
ATOM 5655 C CA . CYS B 1 380 ? 18.921 45.965 79.179 1.00 28.95 380 CYS B CA 1
ATOM 5656 C C . CYS B 1 380 ? 18.752 47.376 79.726 1.00 29.72 380 CYS B C 1
ATOM 5657 O O . CYS B 1 380 ? 19.541 48.263 79.383 1.00 24.13 380 CYS B O 1
ATOM 5660 N N . PHE B 1 381 ? 17.717 47.629 80.529 1.00 29.14 381 PHE B N 1
ATOM 5661 C CA . PHE B 1 381 ? 17.477 48.976 81.042 1.00 32.43 381 PHE B CA 1
ATOM 5662 C C . PHE B 1 381 ? 17.528 49.006 82.562 1.00 31.56 381 PHE B C 1
ATOM 5663 O O . PHE B 1 381 ? 16.834 49.799 83.193 1.00 36.18 381 PHE B O 1
ATOM 5671 N N . VAL B 1 382 ? 18.359 48.146 83.154 1.00 27.30 382 VAL B N 1
ATOM 5672 C CA . VAL B 1 382 ? 18.443 47.977 84.600 1.00 28.18 382 VAL B CA 1
ATOM 5673 C C . VAL B 1 382 ? 19.883 48.201 85.043 1.00 31.90 382 VAL B C 1
ATOM 5674 O O . VAL B 1 382 ? 20.827 47.828 84.336 1.00 29.10 382 VAL B O 1
ATOM 5678 N N . HIS B 1 383 ? 20.056 48.797 86.219 1.00 29.02 383 HIS B N 1
ATOM 5679 C CA . HIS B 1 383 ? 21.382 49.195 86.670 1.00 25.76 383 HIS B CA 1
ATOM 5680 C C . HIS B 1 383 ? 21.525 48.865 88.146 1.00 25.23 383 HIS B C 1
ATOM 5681 O O . HIS B 1 383 ? 20.677 49.253 88.954 1.00 25.93 383 HIS B O 1
ATOM 5688 N N . GLU B 1 384 ? 22.591 48.142 88.491 1.00 24.83 384 GLU B N 1
ATOM 5689 C CA . GLU B 1 384 ? 22.846 47.750 89.869 1.00 28.95 384 GLU B CA 1
ATOM 5690 C C . GLU B 1 384 ? 24.133 48.328 90.440 1.00 26.60 384 GLU B C 1
ATOM 5691 O O . GLU B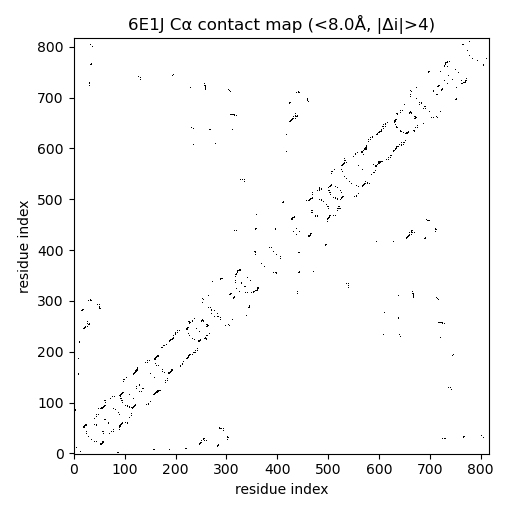 1 384 ? 24.254 48.435 91.673 1.00 26.05 384 GLU B O 1
ATOM 5697 N N . SER B 1 385 ? 25.082 48.714 89.594 1.00 24.13 385 SER B N 1
ATOM 5698 C CA . SER B 1 385 ? 26.375 49.195 90.067 1.00 30.09 385 SER B CA 1
ATOM 5699 C C . SER B 1 385 ? 26.299 50.674 90.409 1.00 23.54 385 SER B C 1
ATOM 5700 O O . SER B 1 385 ? 25.739 51.471 89.651 1.00 26.67 385 SER B O 1
ATOM 5703 N N . GLY B 1 386 ? 26.899 51.038 91.541 1.00 21.05 386 GLY B N 1
ATOM 5704 C CA . GLY B 1 386 ? 26.701 52.375 92.090 1.00 20.89 386 GLY B CA 1
ATOM 5705 C C . GLY B 1 386 ? 27.003 53.484 91.106 1.00 21.56 386 GLY B C 1
ATOM 5706 O O . GLY B 1 386 ? 26.196 54.394 90.905 1.00 25.65 386 GLY B O 1
ATOM 5707 N N . ILE B 1 387 ? 28.168 53.420 90.467 1.00 23.02 387 ILE B N 1
ATOM 5708 C CA . ILE B 1 387 ? 28.558 54.498 89.569 1.00 21.68 387 ILE B CA 1
ATOM 5709 C C . ILE B 1 387 ? 27.581 54.608 88.401 1.00 31.61 387 ILE B C 1
ATOM 5710 O O . ILE B 1 387 ? 27.274 55.712 87.928 1.00 30.72 387 ILE B O 1
ATOM 5715 N N . HIS B 1 388 ? 27.058 53.476 87.930 1.00 27.98 388 HIS B N 1
ATOM 5716 C CA . HIS B 1 388 ? 26.112 53.542 86.820 1.00 23.34 388 HIS B CA 1
ATOM 5717 C C . HIS B 1 388 ? 24.741 54.003 87.282 1.00 24.42 388 HIS B C 1
ATOM 5718 O O . HIS B 1 388 ? 24.057 54.747 86.567 1.00 27.65 388 HIS B O 1
ATOM 5725 N N . GLN B 1 389 ? 24.311 53.544 88.456 1.00 21.98 389 GLN B N 1
ATOM 5726 C CA . GLN B 1 389 ? 23.064 54.040 89.018 1.00 20.52 389 GLN B CA 1
ATOM 5727 C C . GLN B 1 389 ? 23.128 55.554 89.178 1.00 29.27 389 GLN B C 1
ATOM 5728 O O . GLN B 1 389 ? 22.203 56.286 88.790 1.00 26.16 389 GLN B O 1
ATOM 5734 N N . ASP B 1 390 ? 24.241 56.044 89.721 1.00 30.20 390 ASP B N 1
ATOM 5735 C CA . ASP B 1 390 ? 24.363 57.467 89.979 1.00 27.18 390 ASP B CA 1
ATOM 5736 C C . ASP B 1 390 ? 24.259 58.264 88.693 1.00 31.36 390 ASP B C 1
ATOM 5737 O O . ASP B 1 390 ? 23.575 59.295 88.648 1.00 31.29 390 ASP B O 1
ATOM 5742 N N . GLY B 1 391 ? 24.925 57.800 87.636 1.00 26.93 391 GLY B N 1
ATOM 5743 C CA . GLY B 1 391 ? 24.834 58.490 86.362 1.00 26.71 391 GLY B CA 1
ATOM 5744 C C . GLY B 1 391 ? 23.428 58.474 85.797 1.00 29.25 391 GLY B C 1
ATOM 5745 O O . GLY B 1 391 ? 22.919 59.506 85.341 1.00 28.56 391 GLY B O 1
ATOM 5746 N N . ILE B 1 392 ? 22.776 57.306 85.825 1.00 28.85 392 ILE B N 1
ATOM 5747 C CA . ILE B 1 392 ? 21.410 57.199 85.318 1.00 28.20 392 ILE B CA 1
ATOM 5748 C C . ILE B 1 392 ? 20.493 58.174 86.039 1.00 31.91 392 ILE B C 1
ATOM 5749 O O . ILE B 1 392 ? 19.695 58.878 85.407 1.00 28.54 392 ILE B O 1
ATOM 5754 N N . LEU B 1 393 ? 20.603 58.251 87.370 1.00 28.24 393 LEU B N 1
ATOM 5755 C CA . LEU B 1 393 ? 19.743 59.169 88.115 1.00 29.10 393 LEU B CA 1
ATOM 5756 C C . LEU B 1 393 ? 20.052 60.630 87.808 1.00 30.82 393 LEU B C 1
ATOM 5757 O O . LEU B 1 393 ? 19.164 61.474 87.932 1.00 35.24 393 LEU B O 1
ATOM 5762 N N . LYS B 1 394 ? 21.283 60.948 87.400 1.00 30.39 394 LYS B N 1
ATOM 5763 C CA . LYS B 1 394 ? 21.589 62.313 86.988 1.00 25.33 394 LYS B CA 1
ATOM 5764 C C . LYS B 1 394 ? 21.054 62.600 85.588 1.00 29.87 394 LYS B C 1
ATOM 5765 O O . LYS B 1 394 ? 20.442 63.643 85.353 1.00 30.93 394 LYS B O 1
ATOM 5771 N N . ASN B 1 395 ? 21.264 61.690 84.647 1.00 31.97 395 ASN B N 1
ATOM 5772 C CA . ASN B 1 395 ? 20.711 61.840 83.303 1.00 27.82 395 ASN B CA 1
ATOM 5773 C C . ASN B 1 395 ? 20.791 60.472 82.641 1.00 29.11 395 ASN B C 1
ATOM 5774 O O . ASN B 1 395 ? 21.873 59.876 82.601 1.00 29.95 395 ASN B O 1
ATOM 5779 N N . ARG B 1 396 ? 19.659 59.955 82.148 1.00 27.92 396 ARG B N 1
ATOM 5780 C CA . ARG B 1 396 ? 19.674 58.586 81.638 1.00 28.44 396 ARG B CA 1
ATOM 5781 C C . ARG B 1 396 ? 20.572 58.447 80.418 1.00 25.16 396 ARG B C 1
ATOM 5782 O O . ARG B 1 396 ? 21.070 57.351 80.137 1.00 30.45 396 ARG B O 1
ATOM 5790 N N . SER B 1 397 ? 20.805 59.532 79.679 1.00 24.42 397 SER B N 1
ATOM 5791 C CA . SER B 1 397 ? 21.676 59.400 78.515 1.00 23.08 397 SER B CA 1
ATOM 5792 C C . SER B 1 397 ? 23.118 59.068 78.893 1.00 26.71 397 SER B C 1
ATOM 5793 O O . SER B 1 397 ? 23.907 58.741 77.997 1.00 27.54 397 SER B O 1
ATOM 5796 N N . THR B 1 398 ? 23.482 59.127 80.185 1.00 19.54 398 THR B N 1
ATOM 5797 C CA . THR B 1 398 ? 24.836 58.746 80.583 1.00 23.86 398 THR B CA 1
ATOM 5798 C C . THR B 1 398 ? 25.126 57.285 80.257 1.00 29.57 398 THR B C 1
ATOM 5799 O O . THR B 1 398 ? 26.240 56.945 79.837 1.00 30.88 398 THR B O 1
ATOM 5803 N N . TYR B 1 399 ? 24.142 56.397 80.455 1.00 29.60 399 TYR B N 1
ATOM 5804 C CA . TYR B 1 399 ? 24.387 54.970 80.283 1.00 26.46 399 TYR B CA 1
ATOM 5805 C C . TYR B 1 399 ? 23.318 54.241 79.475 1.00 31.87 399 TYR B C 1
ATOM 5806 O O . TYR B 1 399 ? 23.401 53.010 79.353 1.00 34.14 399 TYR B O 1
ATOM 5815 N N . GLU B 1 400 ? 22.326 54.946 78.909 1.00 25.77 400 GLU B N 1
ATOM 5816 C CA . GLU B 1 400 ? 21.346 54.320 78.018 1.00 26.69 400 GLU B CA 1
ATOM 5817 C C . GLU B 1 400 ? 21.309 55.079 76.704 1.00 30.96 400 GLU B C 1
ATOM 5818 O O . GLU B 1 400 ? 21.217 56.309 76.695 1.00 31.73 400 GLU B O 1
ATOM 5824 N N . ILE B 1 401 ? 21.380 54.339 75.596 1.00 28.97 401 ILE B N 1
ATOM 5825 C CA . ILE B 1 401 ? 21.373 54.923 74.262 1.00 31.70 401 ILE B CA 1
ATOM 5826 C C . ILE B 1 401 ? 20.048 54.720 73.552 1.00 30.96 401 ILE B C 1
ATOM 5827 O O . ILE B 1 401 ? 19.862 55.244 72.444 1.00 30.12 401 ILE B O 1
ATOM 5832 N N . ILE B 1 402 ? 19.115 53.990 74.159 1.00 32.29 402 ILE B N 1
ATOM 5833 C CA . ILE B 1 402 ? 17.814 53.711 73.566 1.00 34.14 402 ILE B CA 1
ATOM 5834 C C . ILE B 1 402 ? 16.741 54.043 74.587 1.00 33.79 402 ILE B C 1
ATOM 5835 O O . ILE B 1 402 ? 16.900 53.751 75.776 1.00 38.12 402 ILE B O 1
ATOM 5840 N N . SER B 1 403 ? 15.637 54.648 74.122 1.00 31.68 403 SER B N 1
ATOM 5841 C CA . SER B 1 403 ? 14.489 54.845 75.008 1.00 36.77 403 SER B CA 1
ATOM 5842 C C . SER B 1 403 ? 13.619 53.595 74.995 1.00 35.74 403 SER B C 1
ATOM 5843 O O . SER B 1 403 ? 13.219 53.141 73.917 1.00 36.50 403 SER B O 1
ATOM 5846 N N . PRO B 1 404 ? 13.315 53.006 76.155 1.00 40.79 404 PRO B N 1
ATOM 5847 C CA . PRO B 1 404 ? 12.616 51.708 76.146 1.00 36.66 404 PRO B CA 1
ATOM 5848 C C . PRO B 1 404 ? 11.232 51.757 75.516 1.00 36.99 404 PRO B C 1
ATOM 5849 O O . PRO B 1 404 ? 10.774 50.726 75.001 1.00 37.14 404 PRO B O 1
ATOM 5853 N N . GLU B 1 405 ? 10.558 52.917 75.536 1.00 33.05 405 GLU B N 1
ATOM 5854 C CA . GLU B 1 405 ? 9.290 53.066 74.822 1.00 40.45 405 GLU B CA 1
ATOM 5855 C C . GLU B 1 405 ? 9.451 52.687 73.361 1.00 43.26 405 GLU B C 1
ATOM 5856 O O . GLU B 1 405 ? 8.557 52.079 72.761 1.00 51.07 405 GLU B O 1
ATOM 5862 N N . ASP B 1 406 ? 10.588 53.058 72.771 1.00 38.33 406 ASP B N 1
ATOM 5863 C CA . ASP B 1 406 ? 10.811 52.822 71.353 1.00 38.39 406 ASP B CA 1
ATOM 5864 C C . ASP B 1 406 ? 10.774 51.345 70.992 1.00 30.89 406 ASP B C 1
ATOM 5865 O O . ASP B 1 406 ? 10.475 51.006 69.844 1.00 31.25 406 ASP B O 1
ATOM 5870 N N . VAL B 1 407 ? 11.075 50.450 71.928 1.00 29.80 407 VAL B N 1
ATOM 5871 C CA . VAL B 1 407 ? 11.074 49.025 71.604 1.00 29.44 407 VAL B CA 1
ATOM 5872 C C . VAL B 1 407 ? 9.927 48.284 72.279 1.00 32.82 407 VAL B C 1
ATOM 5873 O O . VAL B 1 407 ? 9.872 47.047 72.221 1.00 36.25 407 VAL B O 1
ATOM 5877 N N . GLY B 1 408 ? 8.990 49.006 72.900 1.00 35.45 408 GLY B N 1
ATOM 5878 C CA . GLY B 1 408 ? 7.831 48.385 73.520 1.00 34.38 408 GLY B CA 1
ATOM 5879 C C . GLY B 1 408 ? 7.976 48.033 74.986 1.00 41.08 408 GLY B C 1
ATOM 5880 O O . GLY B 1 408 ? 7.061 47.421 75.548 1.00 46.70 408 GLY B O 1
ATOM 5881 N N . VAL B 1 409 ? 9.083 48.406 75.624 1.00 37.58 409 VAL B N 1
ATOM 5882 C CA . VAL B 1 409 ? 9.336 48.073 77.024 1.00 38.82 409 VAL B CA 1
ATOM 5883 C C . VAL B 1 409 ? 8.587 49.055 77.915 1.00 49.91 409 VAL B C 1
ATOM 5884 O O . VAL B 1 409 ? 8.803 50.269 77.829 1.00 52.67 409 VAL B O 1
ATOM 5888 N N . VAL B 1 410 ? 7.707 48.535 78.777 1.00 55.93 410 VAL B N 1
ATOM 5889 C CA . VAL B 1 410 ? 6.998 49.410 79.705 1.00 62.97 410 VAL B CA 1
ATOM 5890 C C . VAL B 1 410 ? 8.000 50.020 80.677 1.00 66.06 410 VAL B C 1
ATOM 5891 O O . VAL B 1 410 ? 9.004 49.398 81.049 1.00 61.25 410 VAL B O 1
ATOM 5895 N N . LYS B 1 411 ? 7.739 51.261 81.076 1.00 76.16 411 LYS B N 1
ATOM 5896 C CA . LYS B 1 411 ? 8.735 52.013 81.822 1.00 79.53 411 LYS B CA 1
ATOM 5897 C C . LYS B 1 411 ? 8.935 51.412 83.206 1.00 81.92 411 LYS B C 1
ATOM 5898 O O . LYS B 1 411 ? 8.016 50.860 83.821 1.00 79.36 411 LYS B O 1
ATOM 5904 N N . SER B 1 412 ? 10.170 51.511 83.675 1.00 87.54 412 SER B N 1
ATOM 5905 C CA . SER B 1 412 ? 10.562 50.937 84.950 1.00 90.55 412 SER B CA 1
ATOM 5906 C C . SER B 1 412 ? 9.778 51.548 86.109 1.00 91.29 412 SER B C 1
ATOM 5907 O O . SER B 1 412 ? 9.656 52.773 86.221 1.00 92.87 412 SER B O 1
ATOM 5910 N N . GLN B 1 413 ? 9.244 50.679 86.977 1.00 91.12 413 GLN B N 1
ATOM 5911 C CA . GLN B 1 413 ? 8.561 51.140 88.186 1.00 92.79 413 GLN B CA 1
ATOM 5912 C C . GLN B 1 413 ? 9.495 51.928 89.095 1.00 81.73 413 GLN B C 1
ATOM 5913 O O . GLN B 1 413 ? 9.056 52.842 89.804 1.00 83.99 413 GLN B O 1
ATOM 5919 N N . ASN B 1 414 ? 10.782 51.577 89.084 1.00 59.82 414 ASN B N 1
ATOM 5920 C CA . ASN B 1 414 ? 11.793 52.097 89.991 1.00 51.04 414 ASN B CA 1
ATOM 5921 C C . ASN B 1 414 ? 12.917 52.797 89.232 1.00 48.31 414 ASN B C 1
ATOM 5922 O O . ASN B 1 414 ? 14.019 52.957 89.769 1.00 44.28 414 ASN B O 1
ATOM 5927 N N . SER B 1 415 ? 12.669 53.168 87.975 1.00 42.81 415 SER B N 1
ATOM 5928 C CA . SER B 1 415 ? 13.639 53.801 87.083 1.00 40.08 415 SER B CA 1
ATOM 5929 C C . SER B 1 415 ? 14.784 52.870 86.685 1.00 36.23 415 SER B C 1
ATOM 5930 O O . SER B 1 415 ? 15.851 53.339 86.270 1.00 36.04 415 SER B O 1
ATOM 5933 N N . GLY B 1 416 ? 14.585 51.556 86.783 1.00 27.99 416 GLY B N 1
ATOM 5934 C CA . GLY B 1 416 ? 15.612 50.600 86.451 1.00 26.69 416 GLY B CA 1
ATOM 5935 C C . GLY B 1 416 ? 16.705 50.453 87.484 1.00 29.85 416 GLY B C 1
ATOM 5936 O O . GLY B 1 416 ? 17.707 49.788 87.201 1.00 32.19 416 GLY B O 1
ATOM 5937 N N . ILE B 1 417 ? 16.550 51.057 88.662 1.00 28.45 417 ILE B N 1
ATOM 5938 C CA . ILE B 1 417 ? 17.542 50.988 89.735 1.00 23.96 417 ILE B CA 1
ATOM 5939 C C . ILE B 1 417 ? 17.198 49.795 90.619 1.00 31.36 417 ILE B C 1
ATOM 5940 O O . ILE B 1 417 ? 16.132 49.768 91.240 1.00 34.84 417 ILE B O 1
ATOM 5945 N N . VAL B 1 418 ? 18.081 48.799 90.670 1.00 27.83 418 VAL B N 1
ATOM 5946 C CA . VAL B 1 418 ? 17.900 47.675 91.582 1.00 29.40 418 VAL B CA 1
ATOM 5947 C C . VAL B 1 418 ? 19.095 47.650 92.517 1.00 26.60 418 VAL B C 1
ATOM 5948 O O . VAL B 1 418 ? 20.207 48.012 92.123 1.00 29.61 418 VAL B O 1
ATOM 5952 N N . LEU B 1 419 ? 18.862 47.263 93.767 1.00 26.82 419 LEU B N 1
ATOM 5953 C CA . LEU B 1 419 ? 19.866 47.414 94.819 1.00 29.04 419 LEU B CA 1
ATOM 5954 C C . LEU B 1 419 ? 20.481 46.063 95.141 1.00 34.02 419 LEU B C 1
ATOM 5955 O O . LEU B 1 419 ? 19.763 45.081 95.389 1.00 31.45 419 LEU B O 1
ATOM 5960 N N . GLY B 1 420 ? 21.810 46.022 95.133 1.00 32.53 420 GLY B N 1
ATOM 5961 C CA . GLY B 1 420 ? 22.533 44.811 95.439 1.00 27.95 420 GLY B CA 1
ATOM 5962 C C . GLY B 1 420 ? 23.901 45.130 95.991 1.00 31.73 420 GLY B C 1
ATOM 5963 O O . GLY B 1 420 ? 24.177 46.266 96.389 1.00 25.80 420 GLY B O 1
ATOM 5964 N N . LYS B 1 421 ? 24.771 44.124 95.991 1.00 31.67 421 LYS B N 1
ATOM 5965 C CA . LYS B 1 421 ? 26.107 44.272 96.552 1.00 29.77 421 LYS B CA 1
ATOM 5966 C C . LYS B 1 421 ? 26.811 45.531 96.056 1.00 29.86 421 LYS B C 1
ATOM 5967 O O . LYS B 1 421 ? 27.461 46.236 96.837 1.00 34.93 421 LYS B O 1
ATOM 5973 N N . LEU B 1 422 ? 26.698 45.839 94.766 1.00 26.34 422 LEU B N 1
ATOM 5974 C CA . LEU B 1 422 ? 27.578 46.833 94.164 1.00 28.13 422 LEU B CA 1
ATOM 5975 C C . LEU B 1 422 ? 26.936 48.207 94.031 1.00 26.52 422 LEU B C 1
ATOM 5976 O O . LEU B 1 422 ? 27.523 49.092 93.401 1.00 35.65 422 LEU B O 1
ATOM 5981 N N . SER B 1 423 ? 25.769 48.418 94.637 1.00 26.07 423 SER B N 1
ATOM 5982 C CA . SER B 1 423 ? 25.060 49.686 94.531 1.00 25.83 423 SER B CA 1
ATOM 5983 C C . SER B 1 423 ? 25.709 50.771 95.391 1.00 30.73 423 SER B C 1
ATOM 5984 O O . SER B 1 423 ? 26.480 50.501 96.314 1.00 32.79 423 SER B O 1
ATOM 5987 N N . GLY B 1 424 ? 25.383 52.022 95.065 1.00 31.67 424 GLY B N 1
ATOM 5988 C CA . GLY B 1 424 ? 25.963 53.177 95.708 1.00 21.52 424 GLY B CA 1
ATOM 5989 C C . GLY B 1 424 ? 24.938 53.963 96.509 1.00 33.36 424 GLY B C 1
ATOM 5990 O O . GLY B 1 424 ? 23.750 53.645 96.541 1.00 32.92 424 GLY B O 1
ATOM 5991 N N . ARG B 1 425 ? 25.435 55.026 97.158 1.00 28.59 425 ARG B N 1
ATOM 5992 C CA . ARG B 1 425 ? 24.573 55.791 98.051 1.00 29.08 425 ARG B CA 1
ATOM 5993 C C . ARG B 1 425 ? 23.518 56.585 97.290 1.00 29.04 425 ARG B C 1
ATOM 5994 O O . ARG B 1 425 ? 22.403 56.760 97.789 1.00 30.78 425 ARG B O 1
ATOM 6002 N N . HIS B 1 426 ? 23.839 57.095 96.101 1.00 28.41 426 HIS B N 1
ATOM 6003 C CA . HIS B 1 426 ? 22.821 57.815 95.339 1.00 34.75 426 HIS B CA 1
ATOM 6004 C C . HIS B 1 426 ? 21.634 56.906 95.053 1.00 30.27 426 HIS B C 1
ATOM 6005 O O . HIS B 1 426 ? 20.477 57.307 95.221 1.00 29.67 426 HIS B O 1
ATOM 6012 N N . ALA B 1 427 ? 21.906 55.655 94.672 1.00 27.28 427 ALA B N 1
ATOM 6013 C CA . ALA B 1 427 ? 20.828 54.708 94.418 1.00 26.91 427 ALA B CA 1
ATOM 6014 C C . ALA B 1 427 ? 19.996 54.484 95.667 1.00 26.95 427 ALA B C 1
ATOM 6015 O O . ALA B 1 427 ? 18.767 54.589 95.633 1.00 28.53 427 ALA B O 1
ATOM 6017 N N . VAL B 1 428 ? 20.653 54.155 96.780 1.00 26.67 428 VAL B N 1
ATOM 6018 C CA . VAL B 1 428 ? 19.935 53.872 98.018 1.00 29.25 428 VAL B CA 1
ATOM 6019 C C . VAL B 1 428 ? 19.191 55.114 98.493 1.00 31.97 428 VAL B C 1
ATOM 6020 O O . VAL B 1 428 ? 18.017 55.050 98.867 1.00 31.02 428 VAL B O 1
ATOM 6024 N N . LYS B 1 429 ? 19.871 56.261 98.492 1.00 31.86 429 LYS B N 1
ATOM 6025 C CA . LYS B 1 429 ? 19.222 57.527 98.811 1.00 31.04 429 LYS B CA 1
ATOM 6026 C C . LYS B 1 429 ? 18.008 57.750 97.919 1.00 34.20 429 LYS B C 1
ATOM 6027 O O . LYS B 1 429 ? 16.923 58.099 98.395 1.00 33.95 429 LYS B O 1
ATOM 6033 N N . GLY B 1 430 ? 18.171 57.530 96.615 1.00 29.62 430 GLY B N 1
ATOM 6034 C CA . GLY B 1 430 ? 17.064 57.743 95.702 1.00 30.37 430 GLY B CA 1
ATOM 6035 C C . GLY B 1 430 ? 15.867 56.882 96.041 1.00 36.19 430 GLY B C 1
ATOM 6036 O O . GLY B 1 430 ? 14.731 57.362 96.081 1.00 37.36 430 GLY B O 1
ATOM 6037 N N . ARG B 1 431 ? 16.107 55.602 96.323 1.00 30.35 431 ARG B N 1
ATOM 6038 C CA . ARG B 1 431 ? 14.985 54.714 96.592 1.00 33.40 431 ARG B CA 1
ATOM 6039 C C . ARG B 1 431 ? 14.282 55.092 97.889 1.00 34.49 431 ARG B C 1
ATOM 6040 O O . ARG B 1 431 ? 13.049 55.061 97.963 1.00 36.67 431 ARG B O 1
ATOM 6048 N N . LEU B 1 432 ? 15.048 55.448 98.922 1.00 33.41 432 LEU B N 1
ATOM 6049 C CA . LEU B 1 432 ? 14.437 55.842 100.185 1.00 34.31 432 LEU B CA 1
ATOM 6050 C C . LEU B 1 432 ? 13.528 57.047 100.002 1.00 38.11 432 LEU B C 1
ATOM 6051 O O . LEU B 1 432 ? 12.452 57.121 100.610 1.00 40.24 432 LEU B O 1
ATOM 6056 N N . LYS B 1 433 ? 13.946 58.008 99.174 1.00 38.60 433 LYS B N 1
ATOM 6057 C CA . LYS B 1 433 ? 13.083 59.152 98.897 1.00 42.65 433 LYS B CA 1
ATOM 6058 C C . LYS B 1 433 ? 11.778 58.703 98.254 1.00 42.20 433 LYS B C 1
ATOM 6059 O O . LYS B 1 433 ? 10.696 59.161 98.645 1.00 42.28 433 LYS B O 1
ATOM 6065 N N . GLU B 1 434 ? 11.860 57.787 97.284 1.00 41.00 434 GLU B N 1
ATOM 6066 C CA . GLU B 1 434 ? 10.654 57.271 96.639 1.00 41.69 434 GLU B CA 1
ATOM 6067 C C . GLU B 1 434 ? 9.715 56.637 97.655 1.00 45.73 434 GLU B C 1
ATOM 6068 O O . GLU B 1 434 ? 8.491 56.738 97.525 1.00 46.87 434 GLU B O 1
ATOM 6074 N N . LEU B 1 435 ? 10.267 55.972 98.670 1.00 48.23 435 LEU B N 1
ATOM 6075 C CA . LEU B 1 435 ? 9.459 55.334 99.704 1.00 45.35 435 LEU B CA 1
ATOM 6076 C C . LEU B 1 435 ? 9.018 56.302 100.793 1.00 43.23 435 LEU B C 1
ATOM 6077 O O . LEU B 1 435 ? 8.436 55.857 101.786 1.00 46.24 435 LEU B O 1
ATOM 6082 N N . GLY B 1 436 ? 9.306 57.594 100.648 1.00 41.47 436 GLY B N 1
ATOM 6083 C CA . GLY B 1 436 ? 8.815 58.608 101.557 1.00 40.60 436 GLY B CA 1
ATOM 6084 C C . GLY B 1 436 ? 9.736 59.022 102.682 1.00 40.21 436 GLY B C 1
ATOM 6085 O O . GLY B 1 436 ? 9.266 59.650 103.636 1.00 48.71 436 GLY B O 1
ATOM 6086 N N . TYR B 1 437 ? 11.025 58.713 102.606 1.00 41.59 437 TYR B N 1
ATOM 6087 C CA . TYR B 1 437 ? 11.959 59.022 103.683 1.00 42.33 437 TYR B CA 1
ATOM 6088 C C . TYR B 1 437 ? 12.762 60.275 103.364 1.00 46.18 437 TYR B C 1
ATOM 6089 O O . TYR B 1 437 ? 13.314 60.411 102.266 1.00 53.45 437 TYR B O 1
ATOM 6098 N N . GLU B 1 438 ? 12.863 61.154 104.347 1.00 42.14 438 GLU B N 1
ATOM 6099 C CA . GLU B 1 438 ? 13.662 62.372 104.295 1.00 46.91 438 GLU B CA 1
ATOM 6100 C C . GLU B 1 438 ? 14.798 62.186 105.303 1.00 42.40 438 GLU B C 1
ATOM 6101 O O . GLU B 1 438 ? 14.702 62.609 106.454 1.00 45.40 438 GLU B O 1
ATOM 6107 N N . ILE B 1 439 ? 15.870 61.533 104.880 1.00 42.09 439 ILE B N 1
ATOM 6108 C CA . ILE B 1 439 ? 16.955 61.187 105.789 1.00 48.18 439 ILE B CA 1
ATOM 6109 C C . ILE B 1 439 ? 18.127 62.129 105.573 1.00 52.96 439 ILE B C 1
ATOM 6110 O O . ILE B 1 439 ? 18.432 62.524 104.439 1.00 54.03 439 ILE B O 1
ATOM 6115 N N . SER B 1 440 ? 18.795 62.479 106.668 1.00 46.56 440 SER B N 1
ATOM 6116 C CA . SER B 1 440 ? 19.969 63.321 1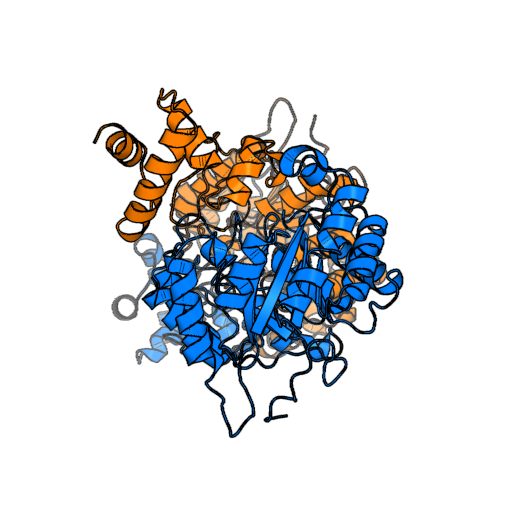06.588 1.00 47.49 440 SER B CA 1
ATOM 6117 C C . SER B 1 440 ? 21.138 62.546 105.987 1.00 55.27 440 SER B C 1
ATOM 6118 O O . SER B 1 440 ? 21.123 61.314 105.879 1.00 52.14 440 SER B O 1
ATOM 6121 N N . ASP B 1 441 ? 22.175 63.293 105.604 1.00 59.95 441 ASP B N 1
ATOM 6122 C CA . ASP B 1 441 ? 23.335 62.671 104.979 1.00 59.25 441 ASP B CA 1
ATOM 6123 C C . ASP B 1 441 ? 24.060 61.747 105.947 1.00 57.08 441 ASP B C 1
ATOM 6124 O O . ASP B 1 441 ? 24.577 60.703 105.536 1.00 57.81 441 ASP B O 1
ATOM 6129 N N . GLU B 1 442 ? 24.090 62.093 107.235 1.00 58.03 442 GLU B N 1
ATOM 6130 C CA . GLU B 1 442 ? 24.726 61.203 108.201 1.00 57.27 442 GLU B CA 1
ATOM 6131 C C . GLU B 1 442 ? 23.901 59.933 108.397 1.00 55.40 442 GLU B C 1
ATOM 6132 O O . GLU B 1 442 ? 24.460 58.831 108.471 1.00 57.05 442 GLU B O 1
ATOM 6138 N N . LYS B 1 443 ? 22.571 60.065 108.469 1.00 50.89 443 LYS B N 1
ATOM 6139 C CA . LYS B 1 443 ? 21.717 58.888 108.610 1.00 53.81 443 LYS B CA 1
ATOM 6140 C C . LYS B 1 443 ? 21.829 57.977 107.394 1.00 52.23 443 LYS B C 1
ATOM 6141 O O . LYS B 1 443 ? 21.824 56.747 107.530 1.00 48.37 443 LYS B O 1
ATOM 6147 N N . LEU B 1 444 ? 21.915 58.568 106.196 1.00 51.45 444 LEU B N 1
ATOM 6148 C CA . LEU B 1 444 ? 22.124 57.783 104.985 1.00 39.68 444 LEU B CA 1
ATOM 6149 C C . LEU B 1 444 ? 23.376 56.929 105.097 1.00 40.44 444 LEU B C 1
ATOM 6150 O O . LEU B 1 444 ? 23.367 55.754 104.716 1.00 38.93 444 LEU B O 1
ATOM 6155 N N . ASN B 1 445 ? 24.462 57.494 105.635 1.00 37.19 445 ASN B N 1
ATOM 6156 C CA . ASN B 1 445 ? 25.703 56.731 105.747 1.00 41.32 445 ASN B CA 1
ATOM 6157 C C . ASN B 1 445 ? 25.536 55.536 106.674 1.00 40.30 445 ASN B C 1
ATOM 6158 O O . ASN B 1 445 ? 26.119 54.472 106.438 1.00 45.11 445 ASN B O 1
ATOM 6163 N N . GLU B 1 446 ? 24.734 55.691 107.729 1.00 40.14 446 GLU B N 1
ATOM 6164 C CA . GLU B 1 446 ? 24.483 54.583 108.649 1.00 40.60 446 GLU B CA 1
ATOM 6165 C C . GLU B 1 446 ? 23.608 53.515 107.997 1.00 39.55 446 GLU B C 1
ATOM 6166 O O . GLU B 1 446 ? 23.923 52.320 108.049 1.00 42.26 446 GLU B O 1
ATOM 6172 N N . VAL B 1 447 ? 22.514 53.927 107.357 1.00 38.49 447 VAL B N 1
ATOM 6173 C CA . VAL B 1 447 ? 21.677 52.972 106.636 1.00 34.53 447 VAL B CA 1
ATOM 6174 C C . VAL B 1 447 ? 22.494 52.244 105.575 1.00 43.51 447 VAL B C 1
ATOM 6175 O O . VAL B 1 447 ? 22.412 51.017 105.435 1.00 39.42 447 VAL B O 1
ATOM 6179 N N . PHE B 1 448 ? 23.307 52.992 104.819 1.00 46.88 448 PHE B N 1
ATOM 6180 C CA . PHE B 1 448 ? 24.090 52.389 103.743 1.00 41.90 448 PHE B CA 1
ATOM 6181 C C . PHE B 1 448 ? 25.055 51.344 104.283 1.00 42.46 448 PHE B C 1
ATOM 6182 O O . PHE B 1 448 ? 25.254 50.292 103.663 1.00 44.98 448 PHE B O 1
ATOM 6190 N N . SER B 1 449 ? 25.652 51.603 105.447 1.00 42.39 449 SER B N 1
ATOM 6191 C CA . SER B 1 449 ? 26.522 50.602 106.057 1.00 40.95 449 SER B CA 1
ATOM 6192 C C . SER B 1 449 ? 25.756 49.325 106.377 1.00 45.05 449 SER B C 1
ATOM 6193 O O . SER B 1 449 ? 26.249 48.215 106.139 1.00 47.74 449 SER B O 1
ATOM 6196 N N . ARG B 1 450 ? 24.547 49.459 106.916 1.00 41.49 450 ARG B N 1
ATOM 6197 C CA . ARG B 1 450 ? 23.757 48.276 107.226 1.00 38.80 450 ARG B CA 1
ATOM 6198 C C . ARG B 1 450 ? 23.235 47.607 105.959 1.00 38.69 450 ARG B C 1
ATOM 6199 O O . ARG B 1 450 ? 23.152 46.375 105.900 1.00 40.28 450 ARG B O 1
ATOM 6207 N N . PHE B 1 451 ? 22.897 48.400 104.935 1.00 40.03 451 PHE B N 1
ATOM 6208 C CA . PHE B 1 451 ? 22.539 47.844 103.629 1.00 40.03 451 PHE B CA 1
ATOM 6209 C C . PHE B 1 451 ? 23.666 46.981 103.060 1.00 38.94 451 PHE B C 1
ATOM 6210 O O . PHE B 1 451 ? 23.419 45.913 102.484 1.00 35.74 451 PHE B O 1
ATOM 6218 N N . ARG B 1 452 ? 24.911 47.433 103.209 1.00 38.02 452 ARG B N 1
ATOM 6219 C CA . ARG B 1 452 ? 26.043 46.647 102.734 1.00 36.76 452 ARG B CA 1
ATOM 6220 C C . ARG B 1 452 ? 26.173 45.337 103.505 1.00 43.34 452 ARG B C 1
ATOM 6221 O O . ARG B 1 452 ? 26.446 44.286 102.910 1.00 44.86 452 ARG B O 1
ATOM 6229 N N . ASP B 1 453 ? 25.991 45.373 104.829 1.00 46.48 453 ASP B N 1
ATOM 6230 C CA . ASP B 1 453 ? 25.984 44.129 105.596 1.00 46.88 453 ASP B CA 1
ATOM 6231 C C . ASP B 1 453 ? 24.902 43.188 105.085 1.00 44.03 453 ASP B C 1
ATOM 6232 O O . ASP B 1 453 ? 25.109 41.971 104.995 1.00 43.79 453 ASP B O 1
ATOM 6237 N N . LEU B 1 454 ? 23.746 43.742 104.721 1.00 43.00 454 LEU B N 1
ATOM 6238 C CA . LEU B 1 454 ? 22.627 42.907 104.309 1.00 44.88 454 LEU B CA 1
ATOM 6239 C C . LEU B 1 454 ? 22.894 42.198 102.984 1.00 39.01 454 LEU B C 1
ATOM 6240 O O . LEU B 1 454 ? 22.396 41.084 102.770 1.00 36.20 454 LEU B O 1
ATOM 6245 N N . THR B 1 455 ? 23.673 42.811 102.088 1.00 35.76 455 THR B N 1
ATOM 6246 C CA . THR B 1 455 ? 23.902 42.193 100.788 1.00 37.39 455 THR B CA 1
ATOM 6247 C C . THR B 1 455 ? 24.786 40.957 100.873 1.00 39.85 455 THR B C 1
ATOM 6248 O O . THR B 1 455 ? 24.819 40.174 99.919 1.00 43.18 455 THR B O 1
ATOM 6252 N N . LYS B 1 456 ? 25.498 40.756 101.984 1.00 41.65 456 LYS B N 1
ATOM 6253 C CA . LYS B 1 456 ? 26.178 39.479 102.197 1.00 48.60 456 LYS B CA 1
ATOM 6254 C C . LYS B 1 456 ? 25.190 38.340 102.453 1.00 51.58 456 LYS B C 1
ATOM 6255 O O . LYS B 1 456 ? 25.501 37.175 102.176 1.00 55.25 456 LYS B O 1
ATOM 6261 N N . GLN B 1 457 ? 24.006 38.650 102.983 1.00 50.94 457 GLN B N 1
ATOM 6262 C CA . GLN B 1 457 ? 23.009 37.636 103.308 1.00 51.93 457 GLN B CA 1
ATOM 6263 C C . GLN B 1 457 ? 21.998 37.416 102.187 1.00 55.55 457 GLN B C 1
ATOM 6264 O O . GLN B 1 457 ? 21.568 36.282 101.965 1.00 54.16 457 GLN B O 1
ATOM 6270 N N . LYS B 1 458 ? 21.598 38.476 101.487 1.00 61.35 458 LYS B N 1
ATOM 6271 C CA . LYS B 1 458 ? 20.616 38.397 100.414 1.00 59.60 458 LYS B CA 1
ATOM 6272 C C . LYS B 1 458 ? 21.178 39.081 99.176 1.00 51.78 458 LYS B C 1
ATOM 6273 O O . LYS B 1 458 ? 21.978 40.013 99.274 1.00 54.99 458 LYS B O 1
ATOM 6279 N N . LYS B 1 459 ? 20.746 38.619 98.005 1.00 46.60 459 LYS B N 1
ATOM 6280 C CA . LYS B 1 459 ? 21.298 39.124 96.755 1.00 45.46 459 LYS B CA 1
ATOM 6281 C C . LYS B 1 459 ? 20.550 40.350 96.242 1.00 47.03 459 LYS B C 1
ATOM 6282 O O . LYS B 1 459 ? 21.165 41.260 95.673 1.00 47.03 459 LYS B O 1
ATOM 6288 N N . ARG B 1 460 ? 19.234 40.394 96.433 1.00 44.69 460 ARG B N 1
ATOM 6289 C CA . ARG B 1 460 ? 18.415 41.525 96.015 1.00 47.18 460 ARG B CA 1
ATOM 6290 C C . ARG B 1 460 ? 17.737 42.121 97.242 1.00 48.95 460 ARG B C 1
ATOM 6291 O O . ARG B 1 460 ? 16.987 41.433 97.944 1.00 48.36 460 ARG B O 1
ATOM 6299 N N . VAL B 1 461 ? 18.008 43.394 97.494 1.00 48.63 461 VAL B N 1
ATOM 6300 C CA . VAL B 1 461 ? 17.417 44.112 98.612 1.00 45.77 461 VAL B CA 1
ATOM 6301 C C . VAL B 1 461 ? 16.106 44.718 98.140 1.00 43.78 461 VAL B C 1
ATOM 6302 O O . VAL B 1 461 ? 16.092 45.575 97.247 1.00 44.29 461 VAL B O 1
ATOM 6306 N N . THR B 1 462 ? 15.006 44.277 98.743 1.00 40.27 462 THR B N 1
ATOM 6307 C CA . THR B 1 462 ? 13.693 44.740 98.333 1.00 43.24 462 THR B CA 1
ATOM 6308 C C . THR B 1 462 ? 13.346 46.064 99.009 1.00 44.13 462 THR B C 1
ATOM 6309 O O . THR B 1 462 ? 13.981 46.490 99.976 1.00 41.72 462 THR B O 1
ATOM 6313 N N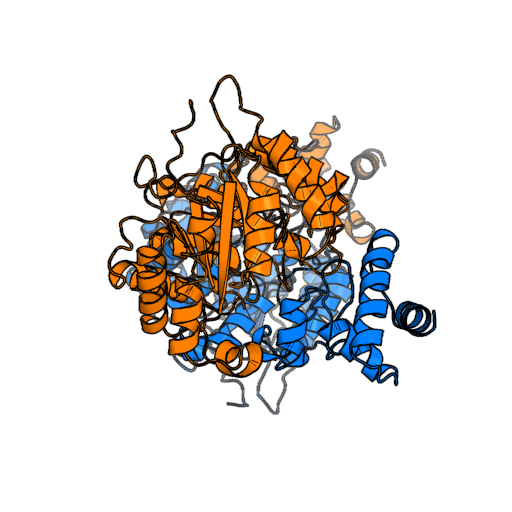 . ASP B 1 463 ? 12.318 46.724 98.469 1.00 44.39 463 ASP B N 1
ATOM 6314 C CA . ASP B 1 463 ? 11.722 47.866 99.152 1.00 45.59 463 ASP B CA 1
ATOM 6315 C C . ASP B 1 463 ? 11.465 47.552 100.620 1.00 48.12 463 ASP B C 1
ATOM 6316 O O . ASP B 1 463 ? 11.818 48.337 101.508 1.00 48.83 463 ASP B O 1
ATOM 6321 N N . ASP B 1 464 ? 10.853 46.398 100.897 1.00 46.80 464 ASP B N 1
ATOM 6322 C CA . ASP B 1 464 ? 10.536 46.063 102.280 1.00 49.22 464 ASP B CA 1
ATOM 6323 C C . ASP B 1 464 ? 11.800 45.883 103.108 1.00 50.96 464 ASP B C 1
ATOM 6324 O O . ASP B 1 464 ? 11.851 46.321 104.264 1.00 45.82 464 ASP B O 1
ATOM 6329 N N . ASP B 1 465 ? 12.831 45.245 102.534 1.00 47.32 465 ASP B N 1
ATOM 6330 C CA . ASP B 1 465 ? 14.121 45.166 103.215 1.00 45.12 465 ASP B CA 1
ATOM 6331 C C . ASP B 1 465 ? 14.635 46.554 103.551 1.00 45.77 465 ASP B C 1
ATOM 6332 O O . ASP B 1 465 ? 15.131 46.798 104.656 1.00 50.46 465 ASP B O 1
ATOM 6337 N N . LEU B 1 466 ? 14.520 47.478 102.599 1.00 46.64 466 LEU B N 1
ATOM 6338 C CA . LEU B 1 466 ? 15.020 48.828 102.803 1.00 43.93 466 LEU B CA 1
ATOM 6339 C C . LEU B 1 466 ? 14.250 49.535 103.909 1.00 44.59 466 LEU B C 1
ATOM 6340 O O . LEU B 1 466 ? 14.841 50.267 104.709 1.00 52.19 466 LEU B O 1
ATOM 6345 N N . LYS B 1 467 ? 12.934 49.306 103.985 1.00 42.86 467 LYS B N 1
ATOM 6346 C CA . LYS B 1 467 ? 12.126 49.930 105.028 1.00 49.51 467 LYS B CA 1
ATOM 6347 C C . LYS B 1 467 ? 12.496 49.405 106.409 1.00 57.43 467 LYS B C 1
ATOM 6348 O O . LYS B 1 467 ? 12.464 50.163 107.385 1.00 57.65 467 LYS B O 1
ATOM 6354 N N . ALA B 1 468 ? 12.859 48.121 106.516 1.00 57.16 468 ALA B N 1
ATOM 6355 C CA . ALA B 1 468 ? 13.228 47.578 107.821 1.00 46.30 468 ALA B CA 1
ATOM 6356 C C . ALA B 1 468 ? 14.565 48.121 108.302 1.00 42.55 468 ALA B C 1
ATOM 6357 O O . ALA B 1 468 ? 14.761 48.287 109.508 1.00 50.79 468 ALA B O 1
ATOM 6359 N N . LEU B 1 469 ? 15.493 48.387 107.385 1.00 40.15 469 LEU B N 1
ATOM 6360 C CA . LEU B 1 469 ? 16.765 48.992 107.770 1.00 50.19 469 LEU B CA 1
ATOM 6361 C C . LEU B 1 469 ? 16.549 50.337 108.447 1.00 58.19 469 LEU B C 1
ATOM 6362 O O . LEU B 1 469 ? 17.148 50.632 109.488 1.00 66.68 469 LEU B O 1
ATOM 6367 N N . VAL B 1 470 ? 15.696 51.173 107.866 1.00 51.95 470 VAL B N 1
ATOM 6368 C CA . VAL B 1 470 ? 15.379 52.440 108.508 1.00 55.59 470 VAL B CA 1
ATOM 6369 C C . VAL B 1 470 ? 14.552 52.204 109.773 1.00 61.20 470 VAL B C 1
ATOM 6370 O O . VAL B 1 470 ? 14.898 52.684 110.859 1.00 63.79 470 VAL B O 1
ATOM 6374 N N . THR B 1 471 ? 13.464 51.433 109.655 1.00 61.89 471 THR B N 1
ATOM 6375 C CA . THR B 1 471 ? 12.510 51.294 110.757 1.00 61.83 471 THR B CA 1
ATOM 6376 C C . THR B 1 471 ? 13.087 50.504 111.931 1.00 65.76 471 THR B C 1
ATOM 6377 O O . THR B 1 471 ? 12.732 50.775 113.085 1.00 69.62 471 THR B O 1
ATOM 6381 N N . CYS B 1 472 ? 13.970 49.541 111.668 1.00 67.12 472 CYS B N 1
ATOM 6382 C CA . CYS B 1 472 ? 14.550 48.720 112.736 1.00 73.04 472 CYS B CA 1
ATOM 6383 C C . CYS B 1 472 ? 16.016 49.066 113.029 1.00 70.26 472 CYS B C 1
ATOM 6384 O O . CYS B 1 472 ? 16.925 48.706 112.275 1.00 65.83 472 CYS B O 1
#